Protein AF-A0A9D1XV26-F1 (afdb_monomer_lite)

Structure (mmCIF, N/CA/C/O backbone):
data_AF-A0A9D1XV26-F1
#
_entry.id   AF-A0A9D1XV26-F1
#
loop_
_atom_site.group_PDB
_atom_site.id
_atom_site.type_symbol
_atom_site.label_atom_id
_atom_site.label_alt_id
_atom_site.label_comp_id
_atom_site.label_asym_id
_atom_site.label_entity_id
_atom_site.label_seq_id
_atom_site.pdbx_PDB_ins_code
_atom_site.Cartn_x
_atom_site.Cartn_y
_atom_site.Cartn_z
_atom_site.occupancy
_atom_site.B_iso_or_equiv
_atom_site.auth_seq_id
_atom_site.auth_comp_id
_atom_site.auth_asym_id
_atom_site.auth_atom_id
_atom_site.pdbx_PDB_model_num
ATOM 1 N N . MET A 1 1 ? 15.858 -44.721 -20.186 1.00 50.19 1 MET A N 1
ATOM 2 C CA . MET A 1 1 ? 14.501 -45.196 -20.547 1.00 50.19 1 MET A CA 1
ATOM 3 C C . MET A 1 1 ? 13.990 -44.293 -21.655 1.00 50.19 1 MET A C 1
ATOM 5 O O . MET A 1 1 ? 14.274 -43.108 -21.609 1.00 50.19 1 MET A O 1
ATOM 9 N N . ASN A 1 2 ? 13.262 -44.815 -22.642 1.00 57.22 2 ASN A N 1
ATOM 10 C CA . ASN A 1 2 ? 12.679 -43.958 -23.679 1.00 57.22 2 ASN A CA 1
ATOM 11 C C . ASN A 1 2 ? 11.280 -43.541 -23.233 1.00 57.22 2 ASN A C 1
ATOM 13 O O . ASN A 1 2 ? 10.424 -44.407 -23.055 1.00 57.22 2 ASN A O 1
ATOM 17 N N . LEU A 1 3 ? 11.056 -42.244 -23.052 1.00 59.47 3 LEU A N 1
ATOM 18 C CA . LEU A 1 3 ? 9.732 -41.701 -22.757 1.00 59.47 3 LEU A CA 1
ATOM 19 C C . LEU A 1 3 ? 9.050 -41.344 -24.080 1.00 59.47 3 LEU A C 1
ATOM 21 O O . LEU A 1 3 ? 9.669 -40.745 -24.961 1.00 59.47 3 LEU A O 1
ATOM 25 N N . THR A 1 4 ? 7.793 -41.754 -24.244 1.00 59.81 4 THR A N 1
ATOM 26 C CA . THR A 1 4 ? 7.035 -41.552 -25.485 1.00 59.81 4 THR A CA 1
ATOM 27 C C . THR A 1 4 ? 5.717 -40.857 -25.188 1.00 59.81 4 THR A C 1
ATOM 29 O O . THR A 1 4 ? 4.934 -41.338 -24.377 1.00 59.81 4 THR A O 1
ATOM 32 N N . LEU A 1 5 ? 5.486 -39.744 -25.876 1.00 61.78 5 LEU A N 1
ATOM 33 C CA . LEU A 1 5 ? 4.286 -38.925 -25.831 1.00 61.78 5 LEU A CA 1
ATOM 34 C C . LEU A 1 5 ? 3.545 -39.081 -27.163 1.00 61.78 5 LEU A C 1
ATOM 36 O O . LEU A 1 5 ? 4.124 -38.842 -28.224 1.00 61.78 5 LEU A O 1
ATOM 40 N N . VAL A 1 6 ? 2.280 -39.494 -27.124 1.00 59.09 6 VAL A N 1
ATOM 41 C CA . VAL A 1 6 ? 1.415 -39.551 -28.311 1.00 59.09 6 VAL A CA 1
ATOM 42 C C . VAL A 1 6 ? 0.519 -38.325 -28.294 1.00 59.09 6 VAL A C 1
ATOM 44 O O . VAL A 1 6 ? -0.188 -38.104 -27.327 1.00 59.09 6 VAL A O 1
ATOM 47 N N . LEU A 1 7 ? 0.568 -37.519 -29.342 1.00 59.50 7 LEU A N 1
ATOM 48 C CA . LEU A 1 7 ? -0.192 -36.286 -29.487 1.00 59.50 7 LEU A CA 1
ATOM 49 C C . LEU A 1 7 ? -1.287 -36.520 -30.533 1.00 59.50 7 LEU A C 1
ATOM 51 O O . LEU A 1 7 ? -0.962 -36.946 -31.638 1.00 59.50 7 LEU A O 1
ATOM 55 N N . THR A 1 8 ? -2.552 -36.241 -30.235 1.00 54.72 8 THR A N 1
ATOM 56 C CA . THR A 1 8 ? -3.678 -36.350 -31.186 1.00 54.72 8 THR A CA 1
ATOM 57 C C . THR A 1 8 ? -4.367 -34.997 -31.358 1.00 54.72 8 THR A C 1
ATOM 59 O O . THR A 1 8 ? -4.648 -34.342 -30.356 1.00 54.72 8 THR A O 1
ATOM 62 N N . ALA A 1 9 ? -4.650 -34.578 -32.596 1.00 51.19 9 ALA A N 1
ATOM 63 C CA . ALA A 1 9 ? -5.489 -33.407 -32.877 1.00 51.19 9 ALA A CA 1
ATOM 64 C C . ALA A 1 9 ? -6.984 -33.781 -32.897 1.00 51.19 9 ALA A C 1
ATOM 66 O O . ALA A 1 9 ? -7.331 -34.884 -33.318 1.00 51.19 9 ALA A O 1
ATOM 67 N N . ASP A 1 10 ? -7.868 -32.877 -32.457 1.00 46.78 10 ASP A N 1
ATOM 68 C CA . ASP A 1 10 ? -9.321 -33.077 -32.554 1.00 46.78 10 ASP A CA 1
ATOM 69 C C . ASP A 1 10 ? -9.842 -32.666 -33.951 1.00 46.78 10 ASP A C 1
ATOM 71 O O . ASP A 1 10 ? -9.465 -31.620 -34.500 1.00 46.78 10 ASP A O 1
ATOM 75 N N . ASP A 1 11 ? -10.751 -33.478 -34.508 1.00 40.44 11 ASP A N 1
ATOM 76 C CA . ASP A 1 11 ? -11.254 -33.482 -35.901 1.00 40.44 11 ASP A CA 1
ATOM 77 C C . ASP A 1 11 ? -11.979 -32.169 -36.309 1.00 40.44 11 ASP A C 1
ATOM 79 O O . ASP A 1 11 ? -12.376 -31.992 -37.465 1.00 40.44 11 ASP A O 1
ATOM 83 N N . LYS A 1 12 ? -12.193 -31.230 -35.376 1.00 38.28 12 LYS A N 1
ATOM 84 C CA . LYS A 1 12 ? -12.918 -29.960 -35.593 1.00 38.28 12 LYS A CA 1
ATOM 85 C C . LYS A 1 12 ? -12.029 -28.766 -35.968 1.00 38.28 12 LYS A C 1
ATOM 87 O O . LYS A 1 12 ? -12.565 -27.714 -36.309 1.00 38.28 12 LYS A O 1
ATOM 92 N N . SER A 1 13 ? -10.707 -28.908 -35.900 1.00 42.84 13 SER A N 1
ATOM 93 C CA . SER A 1 13 ? -9.773 -27.773 -35.796 1.00 42.84 13 SER A CA 1
ATOM 94 C C . SER A 1 13 ? -9.204 -27.240 -37.118 1.00 42.84 13 SER A C 1
ATOM 96 O O . SER A 1 13 ? -8.765 -26.096 -37.174 1.00 42.84 13 SER A O 1
ATOM 98 N N . GLY A 1 14 ? -9.180 -28.023 -38.201 1.00 37.25 14 GLY A N 1
ATOM 99 C CA . GLY A 1 14 ? -8.653 -27.577 -39.503 1.00 37.25 14 GLY A CA 1
ATOM 100 C C . GLY A 1 14 ? -7.158 -27.187 -39.536 1.00 37.25 14 GLY A C 1
ATOM 101 O O . GLY A 1 14 ? -6.649 -26.880 -40.617 1.00 37.25 14 GLY A O 1
ATOM 102 N N . ALA A 1 15 ? -6.443 -27.229 -38.406 1.00 43.53 15 ALA A N 1
ATOM 103 C CA . ALA A 1 15 ? -5.006 -27.000 -38.293 1.00 43.53 15 ALA A CA 1
ATOM 104 C C . ALA A 1 15 ? -4.282 -28.346 -38.137 1.00 43.53 15 ALA A C 1
ATOM 106 O O . ALA A 1 15 ? -4.483 -29.070 -37.168 1.00 43.53 15 ALA A O 1
ATOM 107 N N . ALA A 1 16 ? -3.431 -28.697 -39.104 1.00 49.41 16 ALA A N 1
ATOM 108 C CA . ALA A 1 16 ? -2.757 -29.992 -39.109 1.00 49.41 16 ALA A CA 1
ATOM 109 C C . ALA A 1 16 ? -1.624 -30.041 -38.067 1.00 49.41 16 ALA A C 1
ATOM 111 O O . ALA A 1 16 ? -0.592 -29.385 -38.231 1.00 49.41 16 ALA A O 1
ATOM 112 N N . LEU A 1 17 ? -1.772 -30.873 -37.032 1.00 58.12 17 LEU A N 1
ATOM 113 C CA . LEU A 1 17 ? -0.663 -31.285 -36.170 1.00 58.12 17 LEU A CA 1
ATOM 114 C C . LEU A 1 17 ? 0.305 -32.144 -37.004 1.00 58.12 17 LEU A C 1
ATOM 116 O O . LEU A 1 17 ? -0.017 -33.272 -37.380 1.00 58.12 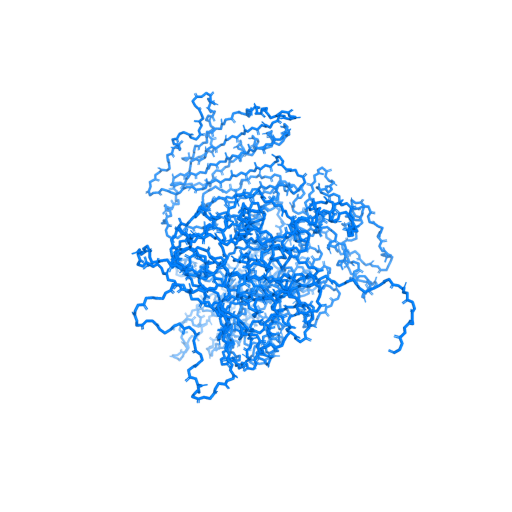17 LEU A O 1
ATOM 120 N N . THR A 1 18 ? 1.483 -31.607 -37.340 1.00 62.56 18 THR A N 1
ATOM 121 C CA . THR A 1 18 ? 2.480 -32.321 -38.157 1.00 62.56 18 THR A CA 1
ATOM 122 C C . THR A 1 18 ? 3.715 -32.717 -37.346 1.00 62.56 18 THR A C 1
ATOM 124 O O . THR A 1 18 ? 4.094 -32.000 -36.413 1.00 62.56 18 THR A O 1
ATOM 127 N N . PRO A 1 19 ? 4.404 -33.816 -37.715 1.00 65.06 19 PRO A N 1
ATOM 128 C CA . PRO A 1 19 ? 5.687 -34.177 -37.116 1.00 65.06 19 PRO A CA 1
ATOM 129 C C . PRO A 1 19 ? 6.730 -33.054 -37.177 1.00 65.06 19 PRO A C 1
ATOM 131 O O . PRO A 1 19 ? 7.533 -32.929 -36.257 1.00 65.06 19 PRO A O 1
ATOM 134 N N . ASP A 1 20 ? 6.690 -32.212 -38.214 1.00 59.72 20 ASP A N 1
ATOM 135 C CA . ASP A 1 20 ? 7.609 -31.083 -38.379 1.00 59.72 20 ASP A CA 1
ATOM 136 C C . ASP A 1 20 ? 7.364 -29.993 -37.326 1.00 59.72 20 ASP A C 1
ATOM 138 O O . ASP A 1 20 ? 8.319 -29.493 -36.728 1.00 59.72 20 ASP A O 1
ATOM 142 N N . THR A 1 21 ? 6.099 -29.667 -37.036 1.00 57.31 21 THR A N 1
ATOM 143 C CA . THR A 1 21 ? 5.725 -28.689 -35.999 1.00 57.31 21 THR A CA 1
ATOM 144 C C . THR A 1 21 ? 6.183 -29.149 -34.613 1.00 57.31 21 THR A C 1
ATOM 146 O O . THR A 1 21 ? 6.820 -28.393 -33.877 1.00 57.31 21 THR A O 1
ATOM 149 N N . VAL A 1 22 ? 5.923 -30.417 -34.278 1.00 64.25 22 VAL A N 1
ATOM 150 C CA . VAL A 1 22 ? 6.320 -31.018 -32.992 1.00 64.25 22 VAL A CA 1
ATOM 151 C C . VAL A 1 22 ? 7.844 -31.110 -32.881 1.00 64.25 22 VAL A C 1
ATOM 153 O O . VAL A 1 22 ? 8.413 -30.775 -31.843 1.00 64.25 22 VAL A O 1
ATOM 156 N N . SER A 1 23 ? 8.529 -31.484 -33.965 1.00 68.75 23 SER A N 1
ATOM 157 C CA . SER A 1 23 ? 9.992 -31.556 -33.992 1.00 68.75 23 SER A CA 1
ATOM 158 C C . SER A 1 23 ? 10.639 -30.181 -33.858 1.00 68.75 23 SER A C 1
ATOM 160 O O . SER A 1 23 ? 11.651 -30.045 -33.170 1.00 68.75 23 SER A O 1
ATOM 162 N N . HIS A 1 24 ? 10.066 -29.144 -34.470 1.00 61.34 24 HIS A N 1
ATOM 163 C CA . HIS A 1 24 ? 10.547 -27.773 -34.324 1.00 61.34 24 HIS A CA 1
ATOM 164 C C . HIS A 1 24 ? 10.438 -27.287 -32.871 1.00 61.34 24 HIS A C 1
ATOM 166 O O . HIS A 1 24 ? 11.417 -26.774 -32.326 1.00 61.34 24 HIS A O 1
ATOM 172 N N . CYS A 1 25 ? 9.288 -27.520 -32.232 1.00 58.38 25 CYS A N 1
ATOM 173 C CA . CYS A 1 25 ? 9.054 -27.215 -30.820 1.00 58.38 25 CYS A CA 1
ATOM 174 C C . CYS A 1 25 ? 10.061 -27.934 -29.906 1.00 58.38 25 CYS A C 1
ATOM 176 O O . CYS A 1 25 ? 10.781 -27.287 -29.144 1.00 58.38 25 CYS A O 1
ATOM 178 N N . ALA A 1 26 ? 10.193 -29.256 -30.049 1.00 64.38 26 ALA A N 1
ATOM 179 C CA . ALA A 1 26 ? 11.116 -30.055 -29.248 1.00 64.38 26 ALA A CA 1
ATOM 180 C C . ALA A 1 26 ? 12.585 -29.633 -29.438 1.00 64.38 26 ALA A C 1
ATOM 182 O O . ALA A 1 26 ? 13.332 -29.559 -28.467 1.00 64.38 26 ALA A O 1
ATOM 183 N N . ASN A 1 27 ? 12.999 -29.273 -30.661 1.00 65.12 27 ASN A N 1
ATOM 184 C CA . ASN A 1 27 ? 14.347 -28.748 -30.932 1.00 65.12 27 ASN A CA 1
ATOM 185 C C . ASN A 1 27 ? 14.623 -27.420 -30.230 1.00 65.12 27 ASN A C 1
ATOM 187 O O . ASN A 1 27 ? 15.760 -27.174 -29.823 1.00 65.12 27 ASN A O 1
ATOM 191 N N . ARG A 1 28 ? 13.617 -26.549 -30.136 1.00 59.09 28 ARG A N 1
ATOM 192 C CA . ARG A 1 28 ? 13.749 -25.255 -29.469 1.00 59.09 28 ARG A CA 1
ATOM 193 C C . ARG A 1 28 ? 13.886 -25.446 -27.959 1.00 59.09 28 ARG A C 1
ATOM 195 O O . ARG A 1 28 ? 14.916 -25.081 -27.400 1.00 59.09 28 ARG A O 1
ATOM 202 N N . LEU A 1 29 ? 12.922 -26.142 -27.356 1.00 57.06 29 LEU A N 1
ATOM 203 C CA . LEU A 1 29 ? 12.874 -26.394 -25.915 1.00 57.06 29 LEU A CA 1
ATOM 204 C C . LEU A 1 29 ? 14.060 -27.233 -25.430 1.00 57.06 29 LEU A C 1
ATOM 206 O O . LEU A 1 29 ? 14.596 -26.983 -24.359 1.00 57.06 29 LEU A O 1
ATOM 210 N N . SER A 1 30 ? 14.541 -28.186 -26.234 1.00 64.69 30 SER A N 1
ATOM 211 C CA . SER A 1 30 ? 15.749 -28.956 -25.909 1.00 64.69 30 SER A CA 1
ATOM 212 C C . SER A 1 30 ? 16.985 -28.066 -25.778 1.00 64.69 30 SER A C 1
ATOM 214 O O . SER A 1 30 ? 17.842 -28.353 -24.949 1.00 64.69 30 SER A O 1
ATOM 216 N N . LYS A 1 31 ? 17.101 -26.996 -26.574 1.00 62.56 31 LYS A N 1
ATOM 217 C CA . LYS A 1 31 ? 18.211 -26.038 -26.455 1.00 62.56 31 LYS A CA 1
ATOM 218 C C . LYS A 1 31 ? 18.028 -25.111 -25.261 1.00 62.56 31 LYS A C 1
ATOM 220 O O . LYS A 1 31 ? 18.999 -24.865 -24.557 1.00 62.56 31 LYS A O 1
ATOM 225 N N . GLU A 1 32 ? 16.808 -24.621 -25.052 1.00 51.03 32 GLU A N 1
ATOM 226 C CA . GLU A 1 32 ? 16.451 -23.725 -23.942 1.00 51.03 32 GLU A CA 1
ATOM 227 C C . GLU A 1 32 ? 16.674 -24.407 -22.584 1.00 51.03 32 GLU A C 1
ATOM 229 O O . GLU A 1 32 ? 17.301 -23.834 -21.700 1.00 51.03 32 GLU A O 1
ATOM 234 N N . LEU A 1 33 ? 16.273 -25.674 -22.457 1.00 53.31 33 LEU A N 1
ATOM 235 C CA . LEU A 1 33 ? 16.448 -26.484 -21.248 1.00 53.31 33 LEU A CA 1
ATOM 236 C C . LEU A 1 33 ? 17.847 -27.114 -21.121 1.00 53.31 33 LEU A C 1
ATOM 238 O O . LEU A 1 33 ? 18.105 -27.833 -20.160 1.00 53.31 33 LEU A O 1
ATOM 242 N N . GLY A 1 34 ? 18.745 -26.908 -22.093 1.00 55.84 34 GLY A N 1
ATOM 243 C CA . GLY A 1 34 ? 20.080 -27.519 -22.090 1.00 55.84 34 GLY A CA 1
ATOM 244 C C . GLY A 1 34 ? 20.076 -29.052 -22.187 1.00 55.84 34 GLY A C 1
ATOM 245 O O . GLY A 1 34 ? 21.046 -29.701 -21.792 1.00 55.84 34 GLY A O 1
ATOM 246 N N . TYR A 1 35 ? 19.003 -29.649 -22.710 1.00 65.06 35 TYR A N 1
ATOM 247 C CA . TYR A 1 35 ? 18.876 -31.095 -22.853 1.00 65.06 35 TYR A CA 1
ATOM 248 C C . TYR A 1 35 ? 19.819 -31.621 -23.944 1.00 65.06 35 TYR A C 1
ATOM 250 O O . TYR A 1 35 ? 19.692 -31.274 -25.118 1.00 65.06 35 TYR A O 1
ATOM 258 N N . GLY A 1 36 ? 20.771 -32.471 -23.547 1.00 60.00 36 GLY A N 1
ATOM 259 C CA . GLY A 1 36 ? 21.785 -33.052 -24.437 1.00 60.00 36 GLY A CA 1
ATOM 260 C C . GLY A 1 36 ? 21.396 -34.378 -25.102 1.00 60.00 36 GLY A C 1
ATOM 261 O O . GLY A 1 36 ? 22.196 -34.924 -25.862 1.00 60.00 36 GLY A O 1
ATOM 262 N N . GLY A 1 37 ? 20.211 -34.920 -24.800 1.00 69.25 37 GLY A N 1
ATOM 263 C CA . GLY A 1 37 ? 19.716 -36.169 -25.381 1.00 69.25 37 GLY A CA 1
ATOM 264 C C . GLY A 1 37 ? 19.090 -35.982 -26.767 1.00 69.25 37 GLY A C 1
ATOM 265 O O . GLY A 1 37 ? 18.937 -34.870 -27.269 1.00 69.25 37 GLY A O 1
ATOM 266 N N . ALA A 1 38 ? 18.716 -37.090 -27.404 1.00 70.81 38 ALA A N 1
ATOM 267 C CA . ALA A 1 38 ? 18.079 -37.075 -28.721 1.00 70.81 38 ALA A CA 1
ATOM 268 C C . ALA A 1 38 ? 16.561 -37.246 -28.594 1.00 70.81 38 ALA A C 1
ATOM 270 O O . ALA A 1 38 ? 16.071 -37.829 -27.635 1.00 70.81 38 ALA A O 1
ATOM 271 N N . PHE A 1 39 ? 15.793 -36.798 -29.582 1.00 74.88 39 PHE A N 1
ATOM 272 C CA . PHE A 1 39 ? 14.365 -37.097 -29.664 1.00 74.88 39 PHE A CA 1
ATOM 273 C C . PHE A 1 39 ? 13.951 -37.360 -31.109 1.00 74.88 39 PHE A C 1
ATOM 275 O O . PHE A 1 39 ? 14.636 -36.983 -32.062 1.00 74.88 39 PHE A O 1
ATOM 282 N N . MET A 1 40 ? 12.828 -38.046 -31.269 1.00 74.94 40 MET A N 1
ATOM 283 C CA . MET A 1 40 ? 12.284 -38.464 -32.552 1.00 74.94 40 MET A CA 1
ATOM 284 C C . MET A 1 40 ? 10.807 -38.097 -32.617 1.00 74.94 40 MET A C 1
ATOM 286 O O . MET A 1 40 ? 10.068 -38.371 -31.681 1.00 74.94 40 MET A O 1
ATOM 290 N N . CYS A 1 41 ? 10.387 -37.486 -33.723 1.00 74.44 41 CYS A N 1
ATOM 291 C CA . CYS A 1 41 ? 8.984 -37.188 -34.005 1.00 74.44 41 CYS A CA 1
ATOM 292 C C . CYS A 1 41 ? 8.536 -38.023 -35.204 1.00 74.44 41 CYS A C 1
ATOM 294 O O . CYS A 1 41 ? 9.165 -37.965 -36.262 1.00 74.44 41 CYS A O 1
ATOM 296 N N . LEU A 1 42 ? 7.471 -38.801 -35.046 1.00 74.75 42 LEU A N 1
ATOM 297 C CA . LEU A 1 42 ? 6.920 -39.667 -36.086 1.00 74.75 42 LEU A CA 1
ATOM 298 C C . LEU A 1 42 ? 5.417 -39.418 -36.227 1.00 74.75 42 LEU A C 1
ATOM 300 O O . LEU A 1 42 ? 4.762 -39.143 -35.230 1.00 74.75 42 LEU A O 1
ATOM 304 N N . PRO A 1 43 ? 4.830 -39.538 -37.425 1.00 69.56 43 PRO A N 1
ATOM 305 C CA . PRO A 1 43 ? 3.377 -39.601 -37.544 1.00 69.56 43 PRO A CA 1
ATOM 306 C C . PRO A 1 43 ? 2.857 -40.850 -36.815 1.00 69.56 43 PRO A C 1
ATOM 308 O O . PRO A 1 43 ? 3.427 -41.936 -36.952 1.00 69.56 43 PRO A O 1
ATOM 311 N N . GLY A 1 44 ? 1.809 -40.686 -36.013 1.00 60.78 44 GLY A N 1
ATOM 312 C CA . GLY A 1 44 ? 1.176 -41.773 -35.278 1.00 60.78 44 GLY A CA 1
ATOM 313 C C . GLY A 1 44 ? 0.252 -42.624 -36.152 1.00 60.78 44 GLY A C 1
ATOM 314 O O . GLY A 1 44 ? 0.013 -42.336 -37.325 1.00 60.78 44 GLY A O 1
ATOM 315 N N . LEU A 1 45 ? -0.224 -43.736 -35.584 1.00 54.09 45 LEU A N 1
ATOM 316 C CA . LEU A 1 45 ? -1.074 -44.707 -36.286 1.00 54.09 45 LEU A CA 1
ATOM 317 C C . LEU A 1 45 ? -2.532 -44.236 -36.421 1.00 54.09 45 LEU A C 1
ATOM 319 O O . LEU A 1 45 ? -3.242 -44.710 -37.309 1.00 54.09 45 LEU A O 1
ATOM 323 N N . GLU A 1 46 ? -2.969 -43.316 -35.560 1.00 55.97 46 GLU A N 1
ATOM 324 C CA . GLU A 1 46 ? -4.290 -42.689 -35.615 1.00 55.97 46 GLU A CA 1
ATOM 325 C C . GLU A 1 46 ? -4.270 -41.451 -36.521 1.00 55.97 46 GLU A C 1
ATOM 327 O O . GLU A 1 46 ? -3.227 -40.825 -36.740 1.00 55.97 46 GLU A O 1
ATOM 332 N N . LYS A 1 47 ? -5.428 -41.106 -37.089 1.00 53.75 47 LYS A N 1
ATOM 333 C CA . LYS A 1 47 ? -5.563 -39.963 -37.997 1.00 53.75 47 LYS A CA 1
ATOM 334 C C . LYS A 1 47 ? -5.221 -38.677 -37.225 1.00 53.75 47 LYS A C 1
ATOM 336 O O . LYS A 1 47 ? -5.734 -38.485 -36.136 1.00 53.75 47 LYS A O 1
ATOM 341 N N . GLU A 1 48 ? -4.334 -37.848 -37.779 1.00 58.69 48 GLU A N 1
ATOM 342 C CA . GLU A 1 48 ? -3.883 -36.582 -37.161 1.00 58.69 48 GLU A CA 1
ATOM 343 C C . GLU A 1 48 ? -3.172 -36.738 -35.801 1.00 58.69 48 GLU A C 1
ATOM 345 O O . GLU A 1 48 ? -3.250 -35.870 -34.932 1.00 58.69 48 GLU A O 1
ATOM 350 N N . SER A 1 49 ? -2.428 -37.839 -35.633 1.00 56.72 49 SER A N 1
ATOM 351 C CA . SER A 1 49 ? -1.579 -38.072 -34.461 1.00 56.72 49 SER A CA 1
ATOM 352 C C . SER A 1 49 ? -0.078 -37.949 -34.764 1.00 56.72 49 SER A C 1
ATOM 354 O O . SER A 1 49 ? 0.383 -38.275 -35.862 1.00 56.72 49 SER A O 1
ATOM 356 N N . VAL A 1 50 ? 0.709 -37.493 -33.788 1.00 65.12 50 VAL A N 1
ATOM 357 C CA . VAL A 1 50 ? 2.177 -37.394 -33.827 1.00 65.12 50 VAL A CA 1
ATOM 358 C C . VAL A 1 50 ? 2.758 -38.015 -32.560 1.00 65.12 50 VAL A C 1
ATOM 360 O O . VAL A 1 50 ? 2.348 -37.701 -31.454 1.00 65.12 50 VAL A O 1
ATOM 363 N N . ILE A 1 51 ? 3.744 -38.889 -32.709 1.00 64.88 51 ILE A N 1
ATOM 364 C CA . ILE A 1 51 ? 4.462 -39.540 -31.617 1.00 64.88 51 ILE A CA 1
ATOM 365 C C . ILE A 1 51 ? 5.798 -38.822 -31.417 1.00 64.88 51 ILE A C 1
ATOM 367 O O . ILE A 1 51 ? 6.623 -38.797 -32.331 1.00 64.88 51 ILE A O 1
ATOM 371 N N . LEU A 1 52 ? 6.026 -38.275 -30.225 1.00 71.38 52 LEU A N 1
ATOM 372 C CA . LEU A 1 52 ? 7.315 -37.756 -29.771 1.00 71.38 52 LEU A CA 1
ATOM 373 C C . LEU A 1 52 ? 7.960 -38.769 -28.822 1.00 71.38 52 LEU A C 1
ATOM 375 O O . LEU A 1 52 ? 7.432 -39.049 -27.752 1.00 71.38 52 LEU A O 1
ATOM 379 N N . THR A 1 53 ? 9.134 -39.279 -29.174 1.00 71.19 53 THR A N 1
ATOM 380 C CA . THR A 1 53 ? 9.945 -40.126 -28.292 1.00 71.19 53 THR A CA 1
ATOM 381 C C . THR A 1 53 ? 11.214 -39.385 -27.905 1.00 71.19 53 THR A C 1
ATOM 383 O O . THR A 1 53 ? 12.020 -39.059 -28.776 1.00 71.19 53 THR A O 1
ATOM 386 N N . VAL A 1 54 ? 11.421 -39.154 -26.609 1.00 69.50 54 VAL A N 1
ATOM 387 C CA . VAL A 1 54 ? 12.663 -38.583 -26.073 1.00 69.50 54 VAL A CA 1
ATOM 388 C C . VAL A 1 54 ? 13.567 -39.718 -25.591 1.00 69.50 54 VAL A C 1
ATOM 390 O O . VAL A 1 54 ? 13.159 -40.598 -24.829 1.00 69.50 54 VAL A O 1
ATOM 393 N N . LEU A 1 55 ? 14.795 -39.724 -26.101 1.00 66.94 55 LEU A N 1
ATOM 394 C CA . LEU A 1 55 ? 15.819 -40.733 -25.867 1.00 66.94 55 LEU A CA 1
ATOM 395 C C . LEU A 1 55 ? 16.781 -40.219 -24.794 1.00 66.94 55 LEU A C 1
ATOM 397 O O . LEU A 1 55 ? 17.625 -39.366 -25.070 1.00 66.94 55 LEU A O 1
ATOM 401 N N . SER A 1 56 ? 16.687 -40.772 -23.584 1.00 57.81 56 SER A N 1
ATOM 402 C CA . SER A 1 56 ? 17.714 -40.567 -22.561 1.00 57.81 56 SER A CA 1
ATOM 403 C C . SER A 1 56 ? 18.982 -41.338 -22.952 1.00 57.81 56 SER A C 1
ATOM 405 O O . SER A 1 56 ? 18.913 -42.559 -23.126 1.00 57.81 56 SER A O 1
ATOM 407 N N . ASP A 1 57 ? 20.132 -40.675 -23.035 1.00 56.66 57 ASP A N 1
ATOM 408 C CA . ASP A 1 57 ? 21.426 -41.368 -23.029 1.00 56.66 57 ASP A CA 1
ATOM 409 C C . ASP A 1 57 ? 21.810 -41.726 -21.578 1.00 56.66 57 ASP A C 1
ATOM 411 O O . ASP A 1 57 ? 21.291 -41.113 -20.642 1.00 56.66 57 ASP A O 1
ATOM 415 N N . GLU A 1 58 ? 22.727 -42.675 -21.348 1.00 53.28 58 GLU A N 1
ATOM 416 C CA . GLU A 1 58 ? 23.152 -43.080 -19.983 1.00 53.28 58 GLU A CA 1
ATOM 417 C C . GLU A 1 58 ? 23.751 -41.917 -19.155 1.00 53.28 58 GLU A C 1
ATOM 419 O O . GLU A 1 58 ? 23.921 -42.035 -17.943 1.00 53.28 58 GLU A O 1
ATOM 424 N N . SER A 1 59 ? 24.057 -40.789 -19.806 1.00 50.22 59 SER A N 1
ATOM 425 C CA . SER A 1 59 ? 24.595 -39.559 -19.213 1.00 50.22 59 SER A CA 1
ATOM 426 C C . SER A 1 59 ? 23.557 -38.464 -18.918 1.00 50.22 59 SER A C 1
ATOM 428 O O . SER A 1 59 ? 23.874 -37.532 -18.182 1.00 50.22 59 SER A O 1
ATOM 430 N N . SER A 1 60 ? 22.336 -38.556 -19.459 1.00 52.38 60 SER A N 1
ATOM 431 C CA . SER A 1 60 ? 21.252 -37.585 -19.236 1.00 52.38 60 SER A CA 1
ATOM 432 C C . SER A 1 60 ? 20.279 -38.107 -18.179 1.00 52.38 60 SER A C 1
ATOM 434 O O . SER A 1 60 ? 19.827 -39.249 -18.279 1.00 52.38 60 SER A O 1
ATOM 436 N N . ASN A 1 61 ? 19.951 -37.295 -17.173 1.00 56.34 61 ASN A N 1
ATOM 437 C CA . ASN A 1 61 ? 19.039 -37.693 -16.105 1.00 56.34 61 ASN A CA 1
ATOM 438 C C . ASN A 1 61 ? 17.630 -37.941 -16.686 1.00 56.34 61 ASN A C 1
ATOM 440 O O . ASN A 1 61 ? 17.157 -37.164 -17.514 1.00 56.34 61 ASN A O 1
ATOM 444 N N . ASN A 1 62 ? 16.940 -39.010 -16.264 1.00 58.28 62 ASN A N 1
ATOM 445 C CA . ASN A 1 62 ? 15.569 -39.299 -16.726 1.00 58.28 62 ASN A CA 1
ATOM 446 C C . ASN A 1 62 ? 14.614 -38.123 -16.435 1.00 58.28 62 ASN A C 1
ATOM 448 O O . ASN A 1 62 ? 13.705 -37.877 -17.223 1.00 58.28 62 ASN A O 1
ATOM 452 N N . ALA A 1 63 ? 14.876 -37.369 -15.362 1.00 57.16 63 ALA A N 1
ATOM 453 C CA . ALA A 1 63 ? 14.137 -36.160 -15.009 1.00 57.16 63 ALA A CA 1
ATOM 454 C C . ALA A 1 63 ? 14.199 -35.073 -16.100 1.00 57.16 63 ALA A C 1
ATOM 456 O O . ALA A 1 63 ? 13.206 -34.393 -16.339 1.00 57.16 63 ALA A O 1
ATOM 457 N N . ASP A 1 64 ? 15.319 -34.938 -16.819 1.00 58.00 64 ASP A N 1
ATOM 458 C CA . ASP A 1 64 ? 15.473 -33.912 -17.860 1.00 58.00 64 ASP A CA 1
ATOM 459 C C . ASP A 1 64 ? 14.687 -34.278 -19.129 1.00 58.00 64 ASP A C 1
ATOM 461 O O . ASP A 1 64 ? 14.090 -33.417 -19.778 1.00 58.00 64 ASP A O 1
ATOM 465 N N . ALA A 1 65 ? 14.648 -35.572 -19.467 1.00 60.34 65 ALA A N 1
ATOM 466 C CA . ALA A 1 65 ? 13.854 -36.089 -20.581 1.00 60.34 65 ALA A CA 1
ATOM 467 C C . ALA A 1 65 ? 12.349 -35.939 -20.312 1.00 60.34 65 ALA A C 1
ATOM 469 O O . ALA A 1 65 ? 11.583 -35.559 -21.198 1.00 60.34 65 ALA A O 1
ATOM 470 N N . GLU A 1 66 ? 11.936 -36.202 -19.074 1.00 59.41 66 GLU A N 1
ATOM 471 C CA . GLU A 1 66 ? 10.568 -36.006 -18.608 1.00 59.41 66 GLU A CA 1
ATOM 472 C C . GLU A 1 66 ? 10.184 -34.522 -18.601 1.00 59.41 66 GLU A C 1
ATOM 474 O O . GLU A 1 66 ? 9.141 -34.149 -19.138 1.00 59.41 66 GLU A O 1
ATOM 479 N N . ARG A 1 67 ? 11.071 -33.651 -18.105 1.00 58.47 67 ARG A N 1
ATOM 480 C CA . ARG A 1 67 ? 10.895 -32.195 -18.128 1.00 58.47 67 ARG A CA 1
ATOM 481 C C . ARG A 1 67 ? 10.726 -31.666 -19.550 1.00 58.47 67 ARG A C 1
ATOM 483 O O . ARG A 1 67 ? 9.816 -30.871 -19.779 1.00 58.47 67 ARG A O 1
ATOM 490 N N . LEU A 1 68 ? 11.530 -32.134 -20.510 1.00 62.69 68 LEU A N 1
ATOM 491 C CA . LEU A 1 68 ? 11.392 -31.763 -21.923 1.00 62.69 68 LEU A CA 1
ATOM 492 C C . LEU A 1 68 ? 10.036 -32.198 -22.494 1.00 62.69 68 LEU A C 1
ATOM 494 O O . LEU A 1 68 ? 9.369 -31.397 -23.141 1.00 62.69 68 LEU A O 1
ATOM 498 N N . ILE A 1 69 ? 9.602 -33.436 -22.238 1.00 62.91 69 ILE A N 1
ATOM 499 C CA . ILE A 1 69 ? 8.294 -33.938 -22.695 1.00 62.91 69 ILE A CA 1
ATOM 500 C C . ILE A 1 69 ? 7.151 -33.104 -22.127 1.00 62.91 69 ILE A C 1
ATOM 502 O O . ILE A 1 69 ? 6.243 -32.741 -22.871 1.00 62.91 69 ILE A O 1
ATOM 506 N N . ARG A 1 70 ? 7.220 -32.757 -20.839 1.00 58.72 70 ARG A N 1
ATOM 507 C CA . ARG A 1 70 ? 6.237 -31.895 -20.175 1.00 58.72 70 ARG A CA 1
ATOM 508 C C . ARG A 1 70 ? 6.189 -30.510 -20.805 1.00 58.72 70 ARG A C 1
ATOM 510 O O . ARG A 1 70 ? 5.112 -30.048 -21.150 1.00 58.72 70 ARG A O 1
ATOM 517 N N . HIS A 1 71 ? 7.342 -29.888 -21.043 1.00 56.56 71 HIS A N 1
ATOM 518 C CA . HIS A 1 71 ? 7.399 -28.567 -21.674 1.00 56.56 71 HIS A CA 1
ATOM 519 C C . HIS A 1 71 ? 6.905 -28.599 -23.121 1.00 56.56 71 HIS A C 1
ATOM 521 O O . HIS A 1 71 ? 6.213 -27.677 -23.537 1.00 56.56 71 HIS A O 1
ATOM 527 N N . VAL A 1 72 ? 7.204 -29.656 -23.886 1.00 63.53 72 VAL A N 1
ATOM 528 C CA . VAL A 1 72 ? 6.688 -29.810 -25.256 1.00 63.53 72 VAL A CA 1
ATOM 529 C C . VAL A 1 72 ? 5.173 -30.012 -25.245 1.00 63.53 72 VAL A C 1
ATOM 531 O O . VAL A 1 72 ? 4.478 -29.373 -26.032 1.00 63.53 72 VAL A O 1
ATOM 534 N N . ALA A 1 73 ? 4.649 -30.842 -24.338 1.00 57.50 73 ALA A N 1
ATOM 535 C CA . ALA A 1 73 ? 3.212 -31.021 -24.156 1.00 57.50 73 ALA A CA 1
ATOM 536 C C . ALA A 1 73 ? 2.534 -29.696 -23.779 1.00 57.50 73 ALA A C 1
ATOM 538 O O . ALA A 1 73 ?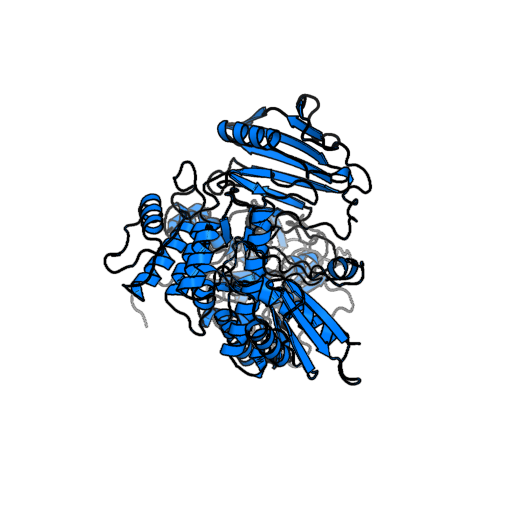 1.590 -29.291 -24.449 1.00 57.50 73 ALA A O 1
ATOM 539 N N . CYS A 1 74 ? 3.050 -28.977 -22.778 1.00 52.97 74 CYS A N 1
ATOM 540 C CA . CYS A 1 74 ? 2.530 -27.670 -22.378 1.00 52.97 74 CYS A CA 1
ATOM 541 C C . CYS A 1 74 ? 2.608 -26.657 -23.519 1.00 52.97 74 CYS A C 1
ATOM 543 O O . CYS A 1 74 ? 1.628 -25.985 -23.783 1.00 52.97 74 CYS A O 1
ATOM 545 N N . TRP A 1 75 ? 3.725 -26.564 -24.243 1.00 53.28 75 TRP A N 1
ATOM 546 C CA . TRP A 1 75 ? 3.899 -25.602 -25.335 1.00 53.28 75 TRP A CA 1
ATOM 547 C C . TRP A 1 75 ? 2.932 -25.853 -26.493 1.00 53.28 75 TRP A C 1
ATOM 549 O O . TRP A 1 75 ? 2.380 -24.903 -27.045 1.00 53.28 75 TRP A O 1
ATOM 559 N N . LEU A 1 76 ? 2.725 -27.119 -26.865 1.00 54.03 76 LEU A N 1
ATOM 560 C CA . LEU A 1 76 ? 1.798 -27.492 -27.934 1.00 54.03 76 LEU A CA 1
ATOM 561 C C . LEU A 1 76 ? 0.331 -27.332 -27.504 1.00 54.03 76 LEU A C 1
ATOM 563 O O . LEU A 1 76 ? -0.502 -26.998 -28.342 1.00 54.03 76 LEU A O 1
ATOM 567 N N . SER A 1 77 ? 0.032 -27.517 -26.216 1.00 49.06 77 SER A N 1
ATOM 568 C CA . SER A 1 77 ? -1.276 -27.218 -25.613 1.00 49.06 77 SER A CA 1
ATOM 569 C C . SER A 1 77 ? -1.517 -25.711 -25.439 1.00 49.06 77 SER A C 1
ATOM 571 O O . SER A 1 77 ? -2.649 -25.251 -25.527 1.00 49.06 77 SER A O 1
ATOM 573 N N . ALA A 1 78 ? -0.449 -24.937 -25.237 1.00 43.47 78 ALA A N 1
ATOM 574 C CA . ALA A 1 78 ? -0.432 -23.492 -25.019 1.00 43.47 78 ALA A CA 1
ATOM 575 C C . ALA A 1 78 ? -0.252 -22.702 -26.323 1.00 43.47 78 ALA A C 1
ATOM 577 O O . ALA A 1 78 ? 0.401 -21.654 -26.338 1.00 43.47 78 ALA A O 1
ATOM 578 N N . ASP A 1 79 ? -0.723 -23.208 -27.462 1.00 47.19 79 ASP A N 1
ATOM 579 C CA . ASP A 1 79 ? -0.812 -22.362 -28.646 1.00 47.19 79 ASP A CA 1
ATOM 580 C C . ASP A 1 79 ? -1.975 -21.387 -28.443 1.00 47.19 79 ASP A C 1
ATOM 582 O O . ASP A 1 79 ? -3.146 -21.744 -28.535 1.00 47.19 79 ASP A O 1
ATOM 586 N N . VAL A 1 80 ? -1.627 -20.143 -28.126 1.00 41.50 80 VAL A N 1
ATOM 587 C CA . VAL A 1 80 ? -2.564 -19.046 -27.867 1.00 41.50 80 VAL A CA 1
ATOM 588 C C . VAL A 1 80 ? -3.380 -18.702 -29.126 1.00 41.50 80 VAL A C 1
ATOM 590 O O . VAL A 1 80 ? -4.389 -18.024 -29.041 1.00 41.50 80 VAL A O 1
ATOM 593 N N . THR A 1 81 ? -3.002 -19.212 -30.306 1.00 39.06 81 THR A N 1
ATOM 594 C CA . THR A 1 81 ? -3.823 -19.143 -31.532 1.00 39.06 81 THR A CA 1
ATOM 595 C C . THR A 1 81 ? -4.770 -20.338 -31.707 1.00 39.06 81 THR A C 1
ATOM 597 O O . THR A 1 81 ? -5.561 -20.385 -32.646 1.00 39.06 81 THR A O 1
ATOM 600 N N . ASN A 1 82 ? -4.721 -21.293 -30.779 1.00 41.06 82 ASN A N 1
ATOM 601 C CA . ASN A 1 82 ? -5.471 -22.548 -30.761 1.00 41.06 82 ASN A CA 1
ATOM 602 C C . ASN A 1 82 ? -6.355 -22.668 -29.502 1.00 41.06 82 ASN A C 1
ATOM 604 O O . ASN A 1 82 ? -6.697 -23.760 -29.040 1.00 41.06 82 ASN A O 1
ATOM 608 N N . LEU A 1 83 ? -6.750 -21.515 -28.956 1.00 38.09 83 LEU A N 1
ATOM 609 C CA . LEU A 1 83 ? -7.602 -21.350 -27.776 1.00 38.09 83 LEU A CA 1
ATOM 610 C C . LEU A 1 83 ? -9.046 -21.857 -27.960 1.00 38.09 83 LEU A C 1
ATOM 612 O O . LEU A 1 83 ? -9.805 -21.904 -26.997 1.00 38.09 83 LEU A O 1
ATOM 616 N N . ALA A 1 84 ? -9.389 -22.364 -29.148 1.00 33.62 84 ALA A N 1
ATOM 617 C CA . ALA A 1 84 ? -10.635 -23.081 -29.425 1.00 33.62 84 ALA A CA 1
ATOM 618 C C . ALA A 1 84 ? -10.685 -24.529 -28.875 1.00 33.62 84 ALA A C 1
ATOM 620 O O . ALA A 1 84 ? -11.663 -25.235 -29.116 1.00 33.62 84 ALA A O 1
ATOM 621 N N . GLY A 1 85 ? -9.674 -24.985 -28.126 1.00 36.41 85 GLY A N 1
ATOM 622 C CA . GLY A 1 85 ? -9.793 -26.195 -27.304 1.00 36.41 85 GLY A CA 1
ATOM 623 C C . GLY A 1 85 ? -9.294 -27.485 -27.925 1.00 36.41 85 GLY A C 1
ATOM 624 O O . GLY A 1 85 ? -10.003 -28.485 -27.945 1.00 36.41 85 GLY A O 1
ATOM 625 N N . ASN A 1 86 ? -8.026 -27.507 -28.327 1.00 37.69 86 ASN A N 1
ATOM 626 C CA . ASN A 1 86 ? -7.349 -28.767 -28.598 1.00 37.69 86 ASN A CA 1
ATOM 627 C C . ASN A 1 86 ? -6.693 -29.284 -27.314 1.00 37.69 86 ASN A C 1
ATOM 629 O O . ASN A 1 86 ? -5.590 -28.870 -26.965 1.00 37.69 86 ASN A O 1
ATOM 633 N N . HIS A 1 87 ? -7.342 -30.219 -26.619 1.00 35.97 87 HIS A N 1
ATOM 634 C CA . HIS A 1 87 ? -6.581 -31.128 -25.768 1.00 35.97 87 HIS A CA 1
ATOM 635 C C . HIS A 1 87 ? -5.700 -31.960 -26.685 1.00 35.97 87 HIS A C 1
ATOM 637 O O . HIS A 1 87 ? -6.201 -32.764 -27.472 1.00 35.97 87 HIS A O 1
ATOM 643 N N . ILE A 1 88 ? -4.388 -31.816 -26.563 1.00 35.84 88 ILE A N 1
ATOM 644 C CA . ILE A 1 88 ? -3.523 -32.872 -27.046 1.00 35.84 88 ILE A CA 1
ATOM 645 C C . ILE A 1 88 ? -3.559 -33.981 -25.995 1.00 35.84 88 ILE A C 1
ATOM 647 O O . ILE A 1 88 ? -2.839 -33.939 -25.000 1.00 35.84 88 ILE A O 1
ATOM 651 N N . LEU A 1 89 ? -4.457 -34.947 -26.184 1.00 34.75 89 LEU A N 1
ATOM 652 C CA . LEU A 1 89 ? -4.573 -36.097 -25.294 1.00 34.75 89 LEU A CA 1
ATOM 653 C C . LEU A 1 89 ? -3.337 -36.987 -25.447 1.00 34.75 89 LEU A C 1
ATOM 655 O O . LEU A 1 89 ? -3.142 -37.646 -26.468 1.00 34.75 89 LEU A O 1
ATOM 659 N N . ALA A 1 90 ? -2.509 -37.014 -24.405 1.00 33.94 90 ALA A N 1
ATOM 660 C CA . ALA A 1 90 ? -1.417 -37.960 -24.269 1.00 33.94 90 ALA A CA 1
ATOM 661 C C . ALA A 1 90 ? -1.952 -39.343 -23.879 1.00 33.94 90 ALA A C 1
ATOM 663 O O . ALA A 1 90 ? -2.027 -39.670 -22.700 1.00 33.94 90 ALA A O 1
ATOM 664 N N . ASN A 1 91 ? -2.310 -40.173 -24.858 1.00 32.69 91 ASN A N 1
ATOM 665 C CA . ASN A 1 91 ? -2.589 -41.587 -24.599 1.00 32.69 91 ASN A CA 1
ATOM 666 C C . ASN A 1 91 ? -1.284 -42.395 -24.645 1.00 32.69 91 ASN A C 1
ATOM 668 O O . ASN A 1 91 ? -0.706 -42.604 -25.715 1.00 32.69 91 ASN A O 1
ATOM 672 N N . SER A 1 92 ? -0.822 -42.894 -23.496 1.00 32.22 92 SER A N 1
ATOM 673 C CA . SER A 1 92 ? 0.107 -44.026 -23.477 1.00 32.22 92 SER A CA 1
ATOM 674 C C . SER A 1 92 ? -0.674 -45.306 -23.809 1.00 32.22 92 SER A C 1
ATOM 676 O O . SER A 1 92 ? -1.832 -45.477 -23.438 1.00 32.22 92 SER A O 1
ATOM 678 N N . THR A 1 93 ? -0.064 -46.210 -24.575 1.00 31.92 93 THR A N 1
ATOM 679 C CA . THR A 1 93 ? -0.704 -47.464 -25.024 1.00 31.92 93 THR A CA 1
ATOM 680 C C . THR A 1 93 ? -0.646 -48.591 -23.989 1.00 31.92 93 THR A C 1
ATOM 682 O O . THR A 1 93 ? -1.131 -49.689 -24.256 1.00 31.92 93 THR A O 1
ATOM 685 N N . ASP A 1 94 ? -0.135 -48.304 -22.793 1.00 27.28 94 ASP A N 1
ATOM 686 C CA . ASP A 1 94 ? -0.293 -49.135 -21.606 1.00 27.28 94 ASP A CA 1
ATOM 687 C C . ASP A 1 94 ? -1.202 -48.364 -20.643 1.00 27.28 94 ASP A C 1
ATOM 689 O O . ASP A 1 94 ? -0.879 -47.235 -20.298 1.00 27.28 94 ASP A O 1
ATOM 693 N N . ASN A 1 95 ? -2.350 -48.956 -20.282 1.00 29.05 95 ASN A N 1
ATOM 694 C CA . ASN A 1 95 ? -3.444 -48.392 -19.467 1.00 29.05 95 ASN A CA 1
ATOM 695 C C . ASN A 1 95 ? -3.002 -47.914 -18.069 1.00 29.05 95 ASN A C 1
ATOM 697 O O . ASN A 1 95 ? -3.401 -48.481 -17.051 1.00 29.05 95 ASN A O 1
ATOM 701 N N . ASP A 1 96 ? -2.202 -46.862 -18.023 1.00 32.94 96 ASP A N 1
ATOM 702 C CA . ASP A 1 96 ? -1.786 -46.186 -16.813 1.00 32.94 96 ASP A CA 1
ATOM 703 C C . ASP A 1 96 ? -1.806 -44.676 -17.083 1.00 32.94 96 ASP A C 1
ATOM 705 O O . ASP A 1 96 ? -0.805 -44.038 -17.410 1.00 32.94 96 ASP A O 1
ATOM 709 N N . THR A 1 97 ? -3.005 -44.097 -16.984 1.00 31.98 97 THR A N 1
ATOM 710 C CA . THR A 1 97 ? -3.217 -42.642 -16.941 1.00 31.98 97 THR A CA 1
ATOM 711 C C . THR A 1 97 ? -2.645 -42.022 -15.665 1.00 31.98 97 THR A C 1
ATOM 713 O O . THR A 1 97 ? -2.645 -40.801 -15.539 1.00 31.98 97 THR A O 1
ATOM 716 N N . SER A 1 98 ? -2.084 -42.827 -14.753 1.00 33.78 98 SER A N 1
ATOM 717 C CA . SER A 1 98 ? -1.361 -42.326 -13.589 1.00 33.78 98 SER A CA 1
ATOM 718 C C . SER A 1 98 ? -0.141 -41.490 -13.965 1.00 33.78 98 SER A C 1
ATOM 720 O O . SER A 1 98 ? 0.282 -40.703 -13.141 1.00 33.78 98 SER A O 1
ATOM 722 N N . PHE A 1 99 ? 0.398 -41.559 -15.193 1.00 35.19 99 PHE A N 1
ATOM 723 C CA . PHE A 1 99 ? 1.422 -40.605 -15.648 1.00 35.19 99 PHE A CA 1
ATOM 724 C C . PHE A 1 99 ? 0.867 -39.184 -15.829 1.00 35.19 99 PHE A C 1
ATOM 726 O O . PHE A 1 99 ? 1.639 -38.249 -15.673 1.00 35.19 99 PHE A O 1
ATOM 733 N N . LEU A 1 100 ? -0.424 -39.015 -16.153 1.00 34.47 100 LEU A N 1
ATOM 734 C CA . LEU A 1 100 ? -1.093 -37.708 -16.217 1.00 34.47 100 LEU A CA 1
ATOM 735 C C . LEU A 1 100 ? -1.484 -37.209 -14.819 1.00 34.47 100 LEU A C 1
ATOM 737 O O . LEU A 1 100 ? -1.396 -36.016 -14.574 1.00 34.47 100 LEU A O 1
ATOM 741 N N . GLU A 1 101 ? -1.814 -38.110 -13.888 1.00 34.94 101 GLU A N 1
ATOM 742 C CA . GLU A 1 101 ? -1.949 -37.790 -12.450 1.00 34.94 101 GLU A CA 1
ATOM 743 C C . GLU A 1 101 ? -0.581 -37.592 -11.758 1.00 34.94 101 GLU A C 1
ATOM 745 O O . GLU A 1 101 ? -0.488 -36.950 -10.720 1.00 34.94 101 GLU A O 1
ATOM 750 N N . GLN A 1 102 ? 0.491 -38.128 -12.350 1.00 32.44 102 GLN A N 1
ATOM 751 C CA . GLN A 1 102 ? 1.900 -37.880 -12.032 1.00 32.44 102 GLN A CA 1
ATOM 752 C C . GLN A 1 102 ? 2.511 -36.867 -13.003 1.00 32.44 102 GLN A C 1
ATOM 754 O O . GLN A 1 102 ? 3.727 -36.674 -12.991 1.00 32.44 102 GLN A O 1
ATOM 759 N N . VAL A 1 103 ? 1.722 -36.214 -13.872 1.00 33.94 103 VAL A N 1
ATOM 760 C CA . VAL A 1 103 ? 2.098 -34.878 -14.306 1.00 33.94 103 VAL A CA 1
ATOM 761 C C . VAL A 1 103 ? 1.955 -34.097 -13.036 1.00 33.94 103 VAL A C 1
ATOM 763 O O . VAL A 1 103 ? 0.839 -34.066 -12.528 1.00 33.94 103 VAL A O 1
ATOM 766 N N . PRO A 1 104 ? 3.051 -33.554 -12.469 1.00 29.61 104 PRO A N 1
ATOM 767 C CA . PRO A 1 104 ? 2.853 -32.613 -11.397 1.00 29.61 104 PRO A CA 1
ATOM 768 C C . PRO A 1 104 ? 1.840 -31.617 -11.967 1.00 29.61 104 PRO A C 1
ATOM 770 O O . PRO A 1 104 ? 2.135 -30.986 -12.989 1.00 29.61 104 PRO A O 1
ATOM 773 N N . ALA A 1 105 ? 0.650 -31.499 -11.352 1.00 35.81 105 ALA A N 1
ATOM 774 C CA . ALA A 1 105 ? 0.083 -30.165 -11.189 1.00 35.81 105 ALA A CA 1
ATOM 775 C C . ALA A 1 105 ? 1.303 -29.365 -10.775 1.00 35.81 105 ALA A C 1
ATOM 777 O O . ALA A 1 105 ? 1.916 -29.821 -9.806 1.00 35.81 105 ALA A O 1
ATOM 778 N N . PRO A 1 106 ? 1.816 -28.457 -11.628 1.00 38.41 106 PRO A N 1
ATOM 779 C CA . PRO A 1 106 ? 3.188 -28.010 -11.495 1.00 38.41 106 PRO A CA 1
ATOM 780 C C . PRO A 1 106 ? 3.340 -27.622 -10.027 1.00 38.41 106 PRO A C 1
ATOM 782 O O . PRO A 1 106 ? 2.608 -26.773 -9.535 1.00 38.41 106 PRO A O 1
ATOM 785 N N . GLU A 1 107 ? 4.121 -28.418 -9.282 1.00 31.73 107 GLU A N 1
ATOM 786 C CA . GLU A 1 107 ? 4.209 -28.266 -7.821 1.00 31.73 107 GLU A CA 1
ATOM 787 C C . GLU A 1 107 ? 4.894 -26.936 -7.493 1.00 31.73 107 GLU A C 1
ATOM 789 O O . GLU A 1 107 ? 4.860 -26.467 -6.363 1.00 31.73 107 GLU A O 1
ATOM 794 N N . ASP A 1 108 ? 5.433 -26.289 -8.522 1.00 35.50 108 ASP A N 1
ATOM 795 C CA . ASP A 1 108 ? 5.570 -24.859 -8.575 1.00 35.50 108 ASP A CA 1
ATOM 796 C C . ASP A 1 108 ? 4.303 -24.305 -9.252 1.00 35.50 108 ASP A C 1
ATOM 798 O O . ASP A 1 108 ? 4.128 -24.482 -10.463 1.00 35.50 108 ASP A O 1
ATOM 802 N N . GLU A 1 109 ? 3.475 -23.537 -8.534 1.00 39.47 109 GLU A N 1
ATOM 803 C CA . GLU A 1 109 ? 2.776 -22.391 -9.142 1.00 39.47 109 GLU A CA 1
ATOM 804 C C . GLU A 1 109 ? 3.679 -21.790 -10.232 1.00 39.47 109 GLU A C 1
ATOM 806 O O . GLU A 1 109 ? 4.900 -21.833 -10.060 1.00 39.47 109 GLU A O 1
ATOM 811 N N . VAL A 1 110 ? 3.154 -21.265 -11.351 1.00 47.69 110 VAL A N 1
ATOM 812 C CA . VAL A 1 110 ? 3.996 -20.559 -12.341 1.00 47.69 110 VAL A CA 1
ATOM 813 C C . VAL A 1 110 ? 4.813 -19.519 -11.578 1.00 47.69 110 VAL A C 1
ATOM 815 O O . VAL A 1 110 ? 4.295 -18.465 -11.224 1.00 47.69 110 VAL A O 1
ATOM 818 N N . GLY A 1 111 ? 6.046 -19.893 -11.223 1.00 53.56 111 GLY A N 1
ATOM 819 C CA . GLY A 1 111 ? 6.688 -19.261 -10.082 1.00 53.56 111 GLY A CA 1
ATOM 820 C C . GLY A 1 111 ? 6.934 -17.828 -10.469 1.00 53.56 111 GLY A C 1
ATOM 821 O O . GLY A 1 111 ? 7.429 -17.593 -11.580 1.00 53.56 111 GLY A O 1
ATOM 822 N N . GLY A 1 112 ? 6.548 -16.900 -9.594 1.00 68.50 112 GLY A N 1
ATOM 823 C CA . GLY A 1 112 ? 6.764 -15.486 -9.844 1.00 68.50 112 GLY A CA 1
ATOM 824 C C . GLY A 1 112 ? 8.203 -15.242 -10.302 1.00 68.50 112 GLY A C 1
ATOM 825 O O . GLY A 1 112 ? 9.141 -15.939 -9.901 1.00 68.50 112 GLY A O 1
ATOM 826 N N . ILE A 1 113 ? 8.394 -14.289 -11.204 1.00 78.06 113 ILE A N 1
ATOM 827 C CA . ILE A 1 113 ? 9.734 -13.855 -11.580 1.00 78.06 113 ILE A CA 1
ATOM 828 C C . ILE A 1 113 ? 10.175 -12.867 -10.512 1.00 78.06 113 ILE A C 1
ATOM 830 O O . ILE A 1 113 ? 9.843 -11.685 -10.571 1.00 78.06 113 ILE A O 1
ATOM 834 N N . TRP A 1 114 ? 10.924 -13.369 -9.538 1.00 82.38 114 TRP A N 1
ATOM 835 C CA . TRP A 1 114 ? 11.406 -12.570 -8.424 1.00 82.38 114 TRP A CA 1
ATOM 836 C C . TRP A 1 114 ? 12.827 -12.067 -8.651 1.00 82.38 114 TRP A C 1
ATOM 838 O O . TRP A 1 114 ? 13.703 -12.778 -9.148 1.00 82.38 114 TRP A O 1
ATOM 848 N N . LEU A 1 115 ? 13.075 -10.830 -8.237 1.00 84.56 115 LEU A N 1
ATOM 849 C CA . LEU A 1 115 ? 14.413 -10.286 -8.071 1.00 84.56 115 LEU A CA 1
ATOM 850 C C . LEU A 1 115 ? 14.782 -10.337 -6.592 1.00 84.56 115 LEU A C 1
ATOM 852 O O . LEU A 1 115 ? 14.115 -9.712 -5.779 1.00 84.56 115 LEU A O 1
ATOM 856 N N . HIS A 1 116 ? 15.897 -10.995 -6.280 1.00 88.69 116 HIS A N 1
ATOM 857 C CA . HIS A 1 116 ? 16.486 -10.982 -4.943 1.00 88.69 116 HIS A CA 1
ATOM 858 C C . HIS A 1 116 ? 17.958 -10.582 -5.005 1.00 88.69 116 HIS A C 1
ATOM 860 O O . HIS A 1 116 ? 18.731 -11.122 -5.812 1.00 88.69 116 HIS A O 1
ATOM 866 N N . PHE A 1 117 ? 18.373 -9.669 -4.133 1.00 89.81 117 PHE A N 1
ATOM 867 C CA . PHE A 1 117 ? 19.773 -9.290 -3.968 1.00 89.81 117 PHE A CA 1
ATOM 868 C C . PHE A 1 117 ? 20.098 -8.912 -2.527 1.00 89.81 117 PHE A C 1
ATOM 870 O O . PHE A 1 117 ? 19.225 -8.525 -1.767 1.00 89.81 117 PHE A O 1
ATOM 877 N N . SER A 1 118 ? 21.382 -8.939 -2.189 1.00 92.06 118 SER A N 1
ATOM 878 C CA . SER A 1 118 ? 21.899 -8.484 -0.902 1.00 92.06 118 SER A CA 1
ATOM 879 C C . SER A 1 118 ? 23.043 -7.497 -1.109 1.00 92.06 118 SER A C 1
ATOM 881 O O . SER A 1 118 ? 23.939 -7.712 -1.934 1.00 92.06 118 SER A O 1
ATOM 883 N N . ILE A 1 119 ? 23.054 -6.418 -0.334 1.00 93.31 119 ILE A N 1
ATOM 884 C CA . ILE A 1 119 ? 24.163 -5.470 -0.231 1.00 93.31 119 ILE A CA 1
ATOM 885 C C . ILE A 1 119 ? 24.820 -5.680 1.127 1.00 93.31 119 ILE A C 1
ATOM 887 O O . ILE A 1 119 ? 24.201 -5.505 2.170 1.00 93.31 119 ILE A O 1
ATOM 891 N N . THR A 1 120 ? 26.096 -6.042 1.104 1.00 92.50 120 THR A N 1
ATOM 892 C CA . THR A 1 120 ? 26.901 -6.362 2.291 1.00 92.50 120 THR A CA 1
ATOM 893 C C . THR A 1 120 ? 28.138 -5.471 2.352 1.00 92.50 120 THR A C 1
ATOM 895 O O . THR A 1 120 ? 28.366 -4.663 1.453 1.00 92.50 120 THR A O 1
ATOM 898 N N . GLU A 1 121 ? 28.965 -5.599 3.393 1.00 91.19 121 GLU A N 1
ATOM 899 C CA . GLU A 1 121 ? 30.238 -4.863 3.510 1.00 91.19 121 GLU A CA 1
ATOM 900 C C . GLU A 1 121 ? 30.055 -3.328 3.389 1.00 91.19 121 GLU A C 1
ATOM 902 O O . GLU A 1 121 ? 30.889 -2.628 2.812 1.00 91.19 121 GLU A O 1
ATOM 907 N N . ILE A 1 122 ? 28.942 -2.799 3.909 1.00 91.12 122 ILE A N 1
ATOM 908 C CA . ILE A 1 122 ? 28.560 -1.391 3.773 1.00 91.12 122 ILE A CA 1
ATOM 909 C C . ILE A 1 122 ? 29.549 -0.494 4.532 1.00 91.12 122 ILE A C 1
ATOM 911 O O . ILE A 1 122 ? 29.756 -0.628 5.736 1.00 91.12 122 ILE A O 1
ATOM 915 N N . SER A 1 123 ? 30.167 0.451 3.816 1.00 88.12 123 SER A N 1
ATOM 916 C CA . SER A 1 123 ? 31.197 1.350 4.363 1.00 88.12 123 SER A CA 1
ATOM 917 C C . SER A 1 123 ? 30.707 2.779 4.628 1.00 88.12 123 SER A C 1
ATOM 919 O O . SER A 1 123 ? 31.456 3.619 5.146 1.00 88.12 123 SER A O 1
ATOM 921 N N . ALA A 1 124 ? 29.450 3.077 4.295 1.00 84.31 124 ALA A N 1
ATOM 922 C CA . ALA A 1 124 ? 28.818 4.354 4.593 1.00 84.31 124 ALA A CA 1
ATOM 923 C C . ALA A 1 124 ? 28.770 4.613 6.109 1.00 84.31 124 ALA A C 1
ATOM 925 O O . ALA A 1 124 ? 28.345 3.777 6.895 1.00 84.31 124 ALA A O 1
ATOM 926 N N . LYS A 1 125 ? 29.154 5.825 6.534 1.00 75.75 125 LYS A N 1
ATOM 927 C CA . LYS A 1 125 ? 29.141 6.215 7.960 1.00 75.75 125 LYS A CA 1
ATOM 928 C C . LYS A 1 125 ? 27.736 6.299 8.569 1.00 75.75 125 LYS A C 1
ATOM 930 O O . LYS A 1 125 ? 27.602 6.261 9.787 1.00 75.75 125 LYS A O 1
ATOM 935 N N . SER A 1 126 ? 26.720 6.496 7.732 1.00 81.31 126 SER A N 1
ATOM 936 C CA . SER A 1 126 ? 25.308 6.578 8.120 1.00 81.31 126 SER A CA 1
ATOM 937 C C . SER A 1 126 ? 24.467 5.975 6.992 1.00 81.31 126 SER A C 1
ATOM 939 O O . SER A 1 126 ? 23.940 6.729 6.168 1.00 81.31 126 SER A O 1
ATOM 941 N N . PRO A 1 127 ? 24.406 4.636 6.873 1.00 76.88 127 PRO A N 1
ATOM 942 C CA . PRO A 1 127 ? 23.869 4.005 5.672 1.00 76.88 127 PRO A CA 1
ATOM 943 C C . PRO A 1 127 ? 22.372 4.257 5.469 1.00 76.88 127 PRO A C 1
ATOM 945 O O . PRO A 1 127 ? 21.980 4.565 4.350 1.00 76.88 127 PRO A O 1
ATOM 948 N N . SER A 1 128 ? 21.565 4.286 6.539 1.00 78.81 128 SER A N 1
ATOM 949 C CA . SER A 1 128 ? 20.144 4.678 6.462 1.00 78.81 128 SER A CA 1
ATOM 950 C C . SER A 1 128 ? 19.953 6.080 5.855 1.00 78.81 128 SER A C 1
ATOM 952 O O . SER A 1 128 ? 19.165 6.278 4.931 1.00 78.81 128 SER A O 1
ATOM 954 N N . MET A 1 129 ? 20.745 7.067 6.297 1.00 78.62 129 MET A N 1
ATOM 955 C CA . MET A 1 129 ? 20.700 8.424 5.736 1.00 78.62 129 MET A CA 1
ATOM 956 C C . MET A 1 129 ? 21.188 8.454 4.281 1.00 78.62 129 MET A C 1
ATOM 958 O O . MET A 1 129 ? 20.627 9.173 3.456 1.00 78.62 129 MET A O 1
ATOM 962 N N . ALA A 1 130 ? 22.231 7.687 3.953 1.00 79.94 130 ALA A N 1
ATOM 963 C CA . ALA A 1 130 ? 22.766 7.603 2.598 1.00 79.94 130 ALA A CA 1
ATOM 964 C C . ALA A 1 130 ? 21.766 6.962 1.618 1.00 79.94 130 ALA A C 1
ATOM 966 O O . ALA A 1 130 ? 21.610 7.481 0.513 1.00 79.94 130 ALA A O 1
ATOM 967 N N . LEU A 1 131 ? 21.054 5.912 2.042 1.00 84.56 131 LEU A N 1
ATOM 968 C CA . LEU A 1 131 ? 19.950 5.280 1.313 1.00 84.56 131 LEU A CA 1
ATOM 969 C C . LEU A 1 131 ? 18.827 6.290 1.040 1.00 84.56 131 LEU A C 1
ATOM 971 O O . LEU A 1 131 ? 18.488 6.535 -0.117 1.00 84.56 131 LEU A O 1
ATOM 975 N N . LYS A 1 132 ? 18.301 6.951 2.079 1.00 81.56 132 LYS A N 1
ATOM 976 C CA . LYS A 1 132 ? 17.196 7.917 1.922 1.00 81.56 132 LYS A CA 1
ATOM 977 C C . LYS A 1 132 ? 17.590 9.096 1.029 1.00 81.56 132 LYS A C 1
ATOM 979 O O . LYS A 1 132 ? 16.870 9.440 0.099 1.00 81.56 132 LYS A O 1
ATOM 984 N N . LEU A 1 133 ? 18.791 9.655 1.214 1.00 80.50 133 LEU A N 1
ATOM 985 C CA . LEU A 1 133 ? 19.318 10.711 0.338 1.00 80.50 133 LEU A CA 1
ATOM 986 C C . LEU A 1 133 ? 19.484 10.253 -1.116 1.00 80.50 133 LEU A C 1
ATOM 988 O O . LEU A 1 133 ? 19.298 11.056 -2.033 1.00 80.50 133 LEU A O 1
ATOM 992 N N . PHE A 1 134 ? 19.879 9.000 -1.337 1.00 87.56 134 PHE A N 1
ATOM 993 C CA . PHE A 1 134 ? 20.015 8.422 -2.670 1.00 87.56 134 PHE A CA 1
ATOM 994 C C . PHE A 1 134 ? 18.661 8.344 -3.387 1.00 87.56 134 PHE A C 1
ATOM 996 O O . PHE A 1 134 ? 18.587 8.748 -4.552 1.00 87.56 134 PHE A O 1
ATOM 1003 N N . LEU A 1 135 ? 17.613 7.897 -2.688 1.00 85.94 135 LEU A N 1
ATOM 1004 C CA . LEU A 1 135 ? 16.249 7.810 -3.216 1.00 85.94 135 LEU A CA 1
ATOM 1005 C C . LEU A 1 135 ? 15.671 9.207 -3.488 1.00 85.94 135 LEU A C 1
ATOM 1007 O O . LEU A 1 135 ? 15.283 9.505 -4.620 1.00 85.94 135 LEU A O 1
ATOM 1011 N N . SER A 1 136 ? 15.741 10.125 -2.514 1.00 81.69 136 SER A N 1
ATOM 1012 C CA . SER A 1 136 ? 15.213 11.490 -2.668 1.00 81.69 136 SER A CA 1
ATOM 1013 C C . SER A 1 136 ? 15.890 12.270 -3.800 1.00 81.69 136 SER A C 1
ATOM 1015 O O . SER A 1 136 ? 15.226 13.003 -4.530 1.00 81.69 136 SER A O 1
ATOM 1017 N N . ARG A 1 137 ? 17.209 12.115 -3.999 1.00 81.88 137 ARG A N 1
ATOM 1018 C CA . ARG A 1 137 ? 17.934 12.788 -5.099 1.00 81.88 137 ARG A CA 1
ATOM 1019 C C . ARG A 1 137 ? 17.483 12.340 -6.483 1.00 81.88 137 ARG A C 1
ATOM 1021 O O . ARG A 1 137 ? 17.646 13.104 -7.431 1.00 81.88 137 ARG A O 1
ATOM 1028 N N . ARG A 1 138 ? 16.967 11.119 -6.602 1.00 79.56 138 ARG A N 1
ATOM 1029 C CA . ARG A 1 138 ? 16.423 10.582 -7.852 1.00 79.56 138 ARG A CA 1
ATOM 1030 C C . ARG A 1 138 ? 14.921 10.794 -7.995 1.00 79.56 138 ARG A C 1
ATOM 1032 O O . ARG A 1 138 ? 14.387 10.394 -9.018 1.00 79.56 138 ARG A O 1
ATOM 1039 N N . GLN A 1 139 ? 14.276 11.438 -7.016 1.00 79.06 139 GLN A N 1
ATOM 1040 C CA . GLN A 1 139 ? 12.823 11.624 -6.988 1.00 79.06 139 GLN A CA 1
ATOM 1041 C C . GLN A 1 139 ? 12.071 10.288 -7.088 1.00 79.06 139 GLN A C 1
ATOM 1043 O O . GLN A 1 139 ? 11.014 10.216 -7.703 1.00 79.06 139 GLN A O 1
ATOM 1048 N N . ILE A 1 140 ? 12.644 9.230 -6.507 1.00 79.44 140 ILE A N 1
ATOM 1049 C CA . ILE A 1 140 ? 11.979 7.932 -6.408 1.00 79.44 140 ILE A CA 1
ATOM 1050 C C . ILE A 1 140 ? 11.102 7.977 -5.162 1.00 79.44 140 ILE A C 1
ATOM 1052 O O . ILE A 1 140 ? 11.584 8.330 -4.082 1.00 79.44 140 ILE A O 1
ATOM 1056 N N . GLU A 1 141 ? 9.825 7.659 -5.332 1.00 79.31 141 GLU A N 1
ATOM 1057 C CA . GLU A 1 141 ? 8.873 7.561 -4.234 1.00 79.31 141 GLU A CA 1
ATOM 1058 C C . GLU A 1 141 ? 9.184 6.321 -3.390 1.00 79.31 141 GLU A C 1
ATOM 1060 O O . GLU A 1 141 ? 9.507 5.254 -3.914 1.00 79.31 141 GLU A O 1
ATOM 1065 N N . TYR A 1 142 ? 9.153 6.477 -2.071 1.00 81.94 142 TYR A N 1
ATOM 1066 C CA . TYR A 1 142 ? 9.408 5.388 -1.140 1.00 81.94 142 TYR A CA 1
ATOM 1067 C C . TYR A 1 142 ? 8.639 5.604 0.160 1.00 81.94 142 TYR A C 1
ATOM 1069 O O . TYR A 1 142 ? 8.365 6.742 0.551 1.00 81.94 142 TYR A O 1
ATOM 1077 N N . GLU A 1 143 ? 8.354 4.511 0.852 1.00 74.38 143 GLU A N 1
ATOM 1078 C CA . GLU A 1 143 ? 7.685 4.480 2.148 1.00 74.38 143 GLU A CA 1
ATOM 1079 C C . GLU A 1 143 ? 8.574 3.764 3.167 1.00 74.38 143 GLU A C 1
ATOM 1081 O O . GLU A 1 143 ? 9.323 2.853 2.821 1.00 74.38 143 GLU A O 1
ATOM 1086 N N . ASN A 1 144 ? 8.581 4.238 4.415 1.00 70.94 144 ASN A N 1
ATOM 1087 C CA . ASN A 1 144 ? 9.375 3.585 5.455 1.00 70.94 144 ASN A CA 1
ATOM 1088 C C . ASN A 1 144 ? 8.550 2.450 6.050 1.00 70.94 144 ASN A C 1
ATOM 1090 O O . ASN A 1 144 ? 7.438 2.694 6.507 1.00 70.94 144 ASN A O 1
ATOM 1094 N N . GLU A 1 145 ? 9.147 1.269 6.121 1.00 67.00 145 GLU A N 1
ATOM 1095 C CA . GLU A 1 145 ? 8.566 0.096 6.762 1.00 67.00 145 GLU A CA 1
ATOM 1096 C C . GLU A 1 145 ? 9.274 -0.161 8.105 1.00 67.00 145 GLU A C 1
ATOM 1098 O O . GLU A 1 145 ? 10.401 0.311 8.303 1.00 67.00 145 GLU A O 1
ATOM 1103 N N . PRO A 1 146 ? 8.654 -0.895 9.050 1.00 63.38 146 PRO A N 1
ATOM 1104 C CA . PRO A 1 146 ? 9.255 -1.180 10.355 1.00 63.38 146 PRO A CA 1
ATOM 1105 C C . PRO A 1 146 ? 10.665 -1.780 10.273 1.00 63.38 146 PRO A C 1
ATOM 1107 O O . PRO A 1 146 ? 11.525 -1.409 11.069 1.00 63.38 146 PRO A O 1
ATOM 1110 N N . ASP A 1 147 ? 10.896 -2.642 9.279 1.00 75.75 147 ASP A N 1
ATOM 1111 C CA . ASP A 1 147 ? 12.146 -3.384 9.080 1.00 75.75 147 ASP A CA 1
ATOM 1112 C C . ASP A 1 147 ? 12.823 -3.036 7.735 1.00 75.75 147 ASP A C 1
ATOM 1114 O O . ASP A 1 147 ? 13.572 -3.841 7.176 1.00 75.75 147 ASP A O 1
ATOM 1118 N N . GLY A 1 148 ? 12.534 -1.857 7.163 1.00 82.69 148 GLY A N 1
ATOM 1119 C CA . GLY A 1 148 ? 13.021 -1.534 5.824 1.00 82.69 148 GLY A CA 1
ATOM 1120 C C . GLY A 1 148 ? 12.448 -0.283 5.159 1.00 82.69 148 GLY A C 1
ATOM 1121 O O . GLY A 1 148 ? 12.027 0.682 5.801 1.00 82.69 148 GLY A O 1
ATOM 1122 N N . VAL A 1 149 ? 12.470 -0.284 3.827 1.00 84.56 149 VAL A N 1
ATOM 1123 C CA . VAL A 1 149 ? 11.878 0.739 2.955 1.00 84.56 149 VAL A CA 1
ATOM 1124 C C . VAL A 1 149 ? 11.262 0.063 1.731 1.00 84.56 149 VAL A C 1
ATOM 1126 O O . VAL A 1 149 ? 11.964 -0.662 1.029 1.00 84.56 149 VAL A O 1
ATOM 1129 N N . ALA A 1 150 ? 10.005 0.377 1.427 1.00 84.44 150 ALA A N 1
ATOM 1130 C CA . ALA A 1 150 ? 9.359 0.017 0.168 1.00 84.44 150 ALA A CA 1
ATOM 1131 C C . ALA A 1 150 ? 9.635 1.104 -0.883 1.00 84.44 150 ALA A C 1
ATOM 1133 O O . ALA A 1 150 ? 9.368 2.287 -0.652 1.00 84.44 150 ALA A O 1
ATOM 1134 N N . VAL A 1 151 ? 10.207 0.738 -2.031 1.00 87.94 151 VAL A N 1
ATOM 1135 C CA . VAL A 1 151 ? 10.584 1.662 -3.114 1.00 87.94 151 VAL A CA 1
ATOM 1136 C C . VAL A 1 151 ? 9.645 1.481 -4.305 1.00 87.94 151 VAL A C 1
ATOM 1138 O O . VAL A 1 151 ? 9.632 0.428 -4.937 1.00 87.94 151 VAL A O 1
ATOM 1141 N N . TYR A 1 152 ? 8.904 2.525 -4.672 1.00 86.00 152 TYR A N 1
ATOM 1142 C CA . TYR A 1 152 ? 7.888 2.464 -5.723 1.00 86.00 152 TYR A CA 1
ATOM 1143 C C . TYR A 1 152 ? 8.476 2.871 -7.082 1.00 86.00 152 TYR A C 1
ATOM 1145 O O . TYR A 1 152 ? 8.711 4.050 -7.358 1.00 86.00 152 TYR A O 1
ATOM 1153 N N . LEU A 1 153 ? 8.713 1.893 -7.965 1.00 85.06 153 LEU A N 1
ATOM 1154 C CA . LEU A 1 153 ? 9.112 2.141 -9.361 1.00 85.06 153 LEU A CA 1
ATOM 1155 C C . LEU A 1 153 ? 7.897 2.378 -10.271 1.00 85.06 153 LEU A C 1
ATOM 1157 O O . LEU A 1 153 ? 8.023 3.089 -11.279 1.00 85.06 153 LEU A O 1
ATOM 1161 N N . ALA A 1 154 ? 6.760 1.775 -9.903 1.00 81.12 154 ALA A N 1
ATOM 1162 C CA . ALA A 1 154 ? 5.409 1.934 -10.446 1.00 81.12 154 ALA A CA 1
ATOM 1163 C C . ALA A 1 154 ? 4.372 1.313 -9.486 1.00 81.12 154 ALA A C 1
ATOM 1165 O O . ALA A 1 154 ? 4.763 0.673 -8.512 1.00 81.12 154 ALA A O 1
ATOM 1166 N N . GLN A 1 155 ? 3.069 1.441 -9.785 1.00 73.62 155 GLN A N 1
ATOM 1167 C CA . GLN A 1 155 ? 1.984 0.910 -8.933 1.00 73.62 155 GLN A CA 1
ATOM 1168 C C . GLN A 1 155 ? 2.139 -0.589 -8.608 1.00 73.62 155 GLN A C 1
ATOM 1170 O O . GLN A 1 155 ? 2.017 -0.976 -7.454 1.00 73.62 155 GLN A O 1
ATOM 1175 N N . ASN A 1 156 ? 2.502 -1.410 -9.603 1.00 72.88 156 ASN A N 1
ATOM 1176 C CA . ASN A 1 156 ? 2.772 -2.849 -9.435 1.00 72.88 156 ASN A CA 1
ATOM 1177 C C . ASN A 1 156 ? 4.258 -3.185 -9.642 1.00 72.88 156 ASN A C 1
ATOM 1179 O O . ASN A 1 156 ? 4.603 -4.211 -10.223 1.00 72.88 156 ASN A O 1
ATOM 1183 N N . GLY A 1 157 ? 5.142 -2.267 -9.248 1.00 80.50 157 GLY A N 1
ATOM 1184 C CA . GLY A 1 157 ? 6.591 -2.419 -9.346 1.00 80.50 157 GLY A CA 1
ATOM 1185 C C . GLY A 1 157 ? 7.261 -1.908 -8.080 1.00 80.50 157 GLY A C 1
ATOM 1186 O O . GLY A 1 157 ? 7.924 -0.871 -8.116 1.00 80.50 157 GLY A O 1
ATOM 1187 N N . VAL A 1 158 ? 7.035 -2.605 -6.967 1.00 86.38 158 VAL A N 1
ATOM 1188 C CA . VAL A 1 158 ? 7.567 -2.247 -5.646 1.00 86.38 158 VAL A CA 1
ATOM 1189 C C . VAL A 1 158 ? 8.811 -3.083 -5.362 1.00 86.38 158 VAL A C 1
ATOM 1191 O O . VAL A 1 158 ? 8.794 -4.300 -5.524 1.00 86.38 158 VAL A O 1
ATOM 1194 N N . LEU A 1 159 ? 9.898 -2.411 -4.989 1.00 89.19 159 LEU A N 1
ATOM 1195 C CA . LEU A 1 159 ? 11.137 -3.027 -4.530 1.00 89.19 159 LEU A CA 1
ATOM 1196 C C . LEU A 1 159 ? 11.243 -2.838 -3.018 1.00 89.19 159 LEU A C 1
ATOM 1198 O O . LEU A 1 159 ? 11.492 -1.724 -2.551 1.00 89.19 159 LEU A O 1
ATOM 1202 N N . ASP A 1 160 ? 11.095 -3.924 -2.276 1.00 88.81 160 ASP A N 1
ATOM 1203 C CA . ASP A 1 160 ? 11.215 -3.935 -0.826 1.00 88.81 160 ASP A CA 1
ATOM 1204 C C . ASP A 1 160 ? 12.684 -4.077 -0.431 1.00 88.81 160 ASP A C 1
ATOM 1206 O O . ASP A 1 160 ? 13.405 -4.941 -0.930 1.00 88.81 160 ASP A O 1
ATOM 1210 N N . LEU A 1 161 ? 13.157 -3.180 0.435 1.00 90.31 161 LEU A N 1
ATOM 1211 C CA . LEU A 1 161 ? 14.514 -3.181 0.973 1.00 90.31 161 LEU A CA 1
ATOM 1212 C C . LEU A 1 161 ? 14.458 -3.428 2.476 1.00 90.31 161 LEU A C 1
ATOM 1214 O O . LEU A 1 161 ? 14.127 -2.518 3.233 1.00 90.31 161 LEU A O 1
ATOM 1218 N N . PHE A 1 162 ? 14.843 -4.619 2.908 1.00 88.75 162 PHE A N 1
ATOM 1219 C CA . PHE A 1 162 ? 14.902 -5.029 4.306 1.00 88.75 162 PHE A CA 1
ATOM 1220 C C . PHE A 1 162 ? 16.286 -4.782 4.891 1.00 88.75 162 PHE A C 1
ATOM 1222 O O . PHE A 1 162 ? 17.302 -5.092 4.265 1.00 88.75 162 PHE A O 1
ATOM 1229 N N . PHE A 1 163 ? 16.347 -4.224 6.095 1.00 83.44 163 PHE A N 1
ATOM 1230 C CA . PHE A 1 163 ? 17.608 -3.994 6.795 1.00 83.44 163 PHE A CA 1
ATOM 1231 C C . PHE A 1 163 ? 17.407 -3.832 8.301 1.00 83.44 163 PHE A C 1
ATOM 1233 O O . PHE A 1 163 ? 16.344 -3.436 8.768 1.00 83.44 163 PHE A O 1
ATOM 1240 N N . ASP A 1 164 ? 18.462 -4.107 9.069 1.00 75.62 164 ASP A N 1
ATOM 1241 C CA . ASP A 1 164 ? 18.469 -3.872 10.512 1.00 75.62 164 ASP A CA 1
ATOM 1242 C C . ASP A 1 164 ? 18.659 -2.384 10.868 1.00 75.62 164 ASP A C 1
ATOM 1244 O O . ASP A 1 164 ? 19.013 -1.558 10.026 1.00 75.62 164 ASP A O 1
ATOM 1248 N N . ASP A 1 165 ? 18.471 -2.027 12.144 1.00 69.19 165 ASP A N 1
ATOM 1249 C CA . ASP A 1 165 ? 18.598 -0.641 12.632 1.00 69.19 165 ASP A CA 1
ATOM 1250 C C . ASP A 1 165 ? 19.941 0.028 12.257 1.00 69.19 165 ASP A C 1
ATOM 1252 O O . ASP A 1 165 ? 20.025 1.252 12.104 1.00 69.19 165 ASP A O 1
ATOM 1256 N N . ASN A 1 166 ? 21.007 -0.767 12.111 1.00 69.19 166 ASN A N 1
ATOM 1257 C CA . ASN A 1 166 ? 22.352 -0.292 11.784 1.00 69.19 166 ASN A CA 1
ATOM 1258 C C . ASN A 1 166 ? 22.635 -0.275 10.274 1.00 69.19 166 ASN A C 1
ATOM 1260 O O . ASN A 1 166 ? 23.624 0.332 9.849 1.00 69.19 166 ASN A O 1
ATOM 1264 N N . VAL A 1 167 ? 21.762 -0.889 9.474 1.00 77.25 167 VAL A N 1
ATOM 1265 C CA . VAL A 1 167 ? 21.888 -1.089 8.029 1.00 77.25 167 VAL A CA 1
ATOM 1266 C C . VAL A 1 167 ? 23.252 -1.704 7.688 1.00 77.25 167 VAL A C 1
ATOM 1268 O O . VAL A 1 167 ? 23.980 -1.212 6.820 1.00 77.25 167 VAL A O 1
ATOM 1271 N N . GLU A 1 168 ? 23.647 -2.747 8.428 1.00 79.81 168 GLU A N 1
ATOM 1272 C CA . GLU A 1 168 ? 24.900 -3.480 8.162 1.00 79.81 168 GLU A CA 1
ATOM 1273 C C . GLU A 1 168 ? 24.808 -4.314 6.877 1.00 79.81 168 GLU A C 1
ATOM 1275 O O . GLU A 1 168 ? 25.806 -4.518 6.174 1.00 79.81 168 GLU A O 1
ATOM 1280 N N . TYR A 1 169 ? 23.592 -4.752 6.559 1.00 87.94 169 TYR A N 1
ATOM 1281 C CA . TYR A 1 169 ? 23.211 -5.420 5.326 1.00 87.94 169 TYR A CA 1
ATOM 1282 C C . TYR A 1 169 ? 21.864 -4.871 4.842 1.00 87.94 169 TYR A C 1
ATOM 1284 O O . TYR A 1 169 ? 21.085 -4.341 5.634 1.00 87.94 169 TYR A O 1
ATOM 1292 N N . ILE A 1 170 ? 21.619 -4.968 3.537 1.00 91.00 170 ILE A N 1
ATOM 1293 C CA . ILE A 1 170 ? 20.313 -4.694 2.929 1.00 91.00 170 ILE A CA 1
ATOM 1294 C C . ILE A 1 170 ? 19.959 -5.886 2.057 1.00 91.00 170 ILE A C 1
ATOM 1296 O O . ILE A 1 170 ? 20.722 -6.185 1.137 1.00 91.00 170 ILE A O 1
ATOM 1300 N N . ASP A 1 171 ? 18.815 -6.506 2.302 1.00 91.62 171 ASP A N 1
ATOM 1301 C CA . ASP A 1 171 ? 18.221 -7.496 1.410 1.00 91.62 171 ASP A CA 1
ATOM 1302 C C . ASP A 1 171 ? 17.117 -6.829 0.592 1.00 91.62 171 ASP A C 1
ATOM 1304 O O . ASP A 1 171 ? 16.253 -6.150 1.131 1.00 91.62 171 ASP A O 1
ATOM 1308 N N . GLY A 1 172 ? 17.199 -6.949 -0.728 1.00 90.38 172 GLY A N 1
ATOM 1309 C CA . GLY A 1 172 ? 16.243 -6.388 -1.668 1.00 90.38 172 GLY A CA 1
ATOM 1310 C C . GLY A 1 172 ? 15.432 -7.481 -2.344 1.00 90.38 172 GLY A C 1
ATOM 1311 O O . GLY A 1 172 ? 16.018 -8.435 -2.863 1.00 90.38 172 GLY A O 1
ATOM 1312 N N . GLU A 1 173 ? 14.116 -7.307 -2.385 1.00 89.19 173 GLU A N 1
ATOM 1313 C CA . GLU A 1 173 ? 13.156 -8.246 -2.965 1.00 89.19 173 GLU A CA 1
ATOM 1314 C C . GLU A 1 173 ? 12.121 -7.513 -3.827 1.00 89.19 173 GLU A C 1
ATOM 1316 O O . GLU A 1 173 ? 11.636 -6.441 -3.472 1.00 89.19 173 GLU A O 1
ATOM 1321 N N . MET A 1 174 ? 11.793 -8.074 -4.989 1.00 86.62 174 MET A N 1
ATOM 1322 C CA . MET A 1 174 ? 10.745 -7.550 -5.865 1.00 86.62 174 MET A CA 1
ATOM 1323 C C . MET A 1 174 ? 10.081 -8.685 -6.644 1.00 86.62 174 MET A C 1
ATOM 1325 O O . MET A 1 174 ? 10.768 -9.407 -7.372 1.00 86.62 174 MET A O 1
ATOM 1329 N N . ASP A 1 175 ? 8.749 -8.771 -6.586 1.00 84.38 175 ASP A N 1
ATOM 1330 C CA . ASP A 1 175 ? 7.975 -9.529 -7.572 1.00 84.38 175 ASP A CA 1
ATOM 1331 C C . ASP A 1 175 ? 7.919 -8.724 -8.869 1.00 84.38 175 ASP A C 1
ATOM 1333 O O . ASP A 1 175 ? 7.285 -7.669 -8.967 1.00 84.38 175 ASP A O 1
ATOM 1337 N N . ALA A 1 176 ? 8.625 -9.203 -9.885 1.00 85.56 176 ALA A N 1
ATOM 1338 C CA . ALA A 1 176 ? 8.673 -8.535 -11.167 1.00 85.56 176 ALA A CA 1
ATOM 1339 C C . ALA A 1 176 ? 7.694 -9.114 -12.181 1.00 85.56 176 ALA A C 1
ATOM 1341 O O . ALA A 1 176 ? 7.578 -8.519 -13.252 1.00 85.56 176 ALA A O 1
ATOM 1342 N N . THR A 1 177 ? 6.997 -10.218 -11.883 1.00 81.25 177 THR A N 1
ATOM 1343 C CA . THR A 1 177 ? 6.164 -10.990 -12.830 1.00 81.25 177 THR A CA 1
ATOM 1344 C C . THR A 1 177 ? 5.280 -10.083 -13.676 1.00 81.25 177 THR A C 1
ATOM 1346 O O . THR A 1 177 ? 5.290 -10.147 -14.905 1.00 81.25 177 THR A O 1
ATOM 1349 N N . TYR A 1 178 ? 4.596 -9.163 -13.003 1.00 85.31 178 TYR A N 1
ATOM 1350 C CA . TYR A 1 178 ? 3.635 -8.229 -13.578 1.00 85.31 178 TYR A CA 1
ATOM 1351 C C . TYR A 1 178 ? 4.198 -6.811 -13.758 1.00 85.31 178 TYR A C 1
ATOM 1353 O O . TYR A 1 178 ? 3.669 -6.008 -14.531 1.00 85.31 178 TYR A O 1
ATOM 1361 N N . ALA A 1 179 ? 5.327 -6.507 -13.114 1.00 87.38 179 ALA A N 1
ATOM 1362 C CA . ALA A 1 179 ? 6.102 -5.300 -13.382 1.00 87.38 179 ALA A CA 1
ATOM 1363 C C . ALA A 1 179 ? 6.739 -5.348 -14.787 1.00 87.38 179 ALA A C 1
ATOM 1365 O O . ALA A 1 179 ? 6.804 -4.339 -15.491 1.00 87.38 179 ALA A O 1
ATOM 1366 N N . GLY A 1 180 ? 7.161 -6.537 -15.224 1.00 89.50 180 GLY A N 1
ATOM 1367 C CA . GLY A 1 180 ? 7.748 -6.817 -16.530 1.00 89.50 180 GLY A CA 1
ATOM 1368 C C . GLY A 1 180 ? 9.277 -6.717 -16.579 1.00 89.50 180 GLY A C 1
ATOM 1369 O O . GLY A 1 180 ? 9.937 -6.137 -15.711 1.00 89.50 180 GLY A O 1
ATOM 1370 N N . ALA A 1 181 ? 9.850 -7.263 -17.659 1.00 89.38 181 ALA A N 1
ATOM 1371 C CA . ALA A 1 181 ? 11.297 -7.354 -17.885 1.00 89.38 181 ALA A CA 1
ATOM 1372 C C . ALA A 1 181 ? 12.020 -5.999 -17.812 1.00 89.38 181 ALA A C 1
ATOM 1374 O O . ALA A 1 181 ? 13.153 -5.904 -17.338 1.00 89.38 181 ALA A O 1
ATOM 1375 N N . GLY A 1 182 ? 11.358 -4.934 -18.267 1.00 91.38 182 GLY A N 1
ATOM 1376 C CA . GLY A 1 182 ? 11.869 -3.574 -18.201 1.00 91.38 182 GLY A CA 1
ATOM 1377 C C . GLY A 1 182 ? 12.084 -3.093 -16.773 1.00 91.38 182 GLY A C 1
ATOM 1378 O O . GLY A 1 182 ? 13.113 -2.482 -16.480 1.00 91.38 182 GLY A O 1
ATOM 1379 N N . MET A 1 183 ? 11.116 -3.332 -15.885 1.00 90.62 183 MET A N 1
ATOM 1380 C CA . MET A 1 183 ? 11.214 -2.957 -14.468 1.00 90.62 183 MET A CA 1
ATOM 1381 C C . MET A 1 183 ? 12.202 -3.823 -13.710 1.00 90.62 183 MET A C 1
ATOM 1383 O O . MET A 1 183 ? 13.001 -3.273 -12.959 1.00 90.62 183 MET A O 1
ATOM 1387 N N . PHE A 1 184 ? 12.242 -5.126 -13.990 1.00 90.88 184 PHE A N 1
ATOM 1388 C CA . PHE A 1 184 ? 13.278 -6.010 -13.452 1.00 90.88 184 PHE A CA 1
ATOM 1389 C C . PHE A 1 184 ? 14.684 -5.465 -13.753 1.00 90.88 184 PHE A C 1
ATOM 1391 O O . PHE A 1 184 ? 15.524 -5.337 -12.863 1.00 90.88 184 PHE A O 1
ATOM 1398 N N . ALA A 1 185 ? 14.932 -5.072 -15.008 1.00 91.38 185 ALA A N 1
ATOM 1399 C CA . ALA A 1 185 ? 16.216 -4.511 -15.412 1.00 91.38 185 ALA A CA 1
ATOM 1400 C C . ALA A 1 185 ? 16.548 -3.190 -14.690 1.00 91.38 185 ALA A C 1
ATOM 1402 O O . ALA A 1 185 ? 17.688 -3.008 -14.261 1.00 91.38 185 ALA A O 1
ATOM 1403 N N . GLU A 1 186 ? 15.571 -2.289 -14.522 1.00 91.69 186 GLU A N 1
ATOM 1404 C CA . GLU A 1 186 ? 15.755 -1.039 -13.766 1.00 91.69 186 GLU A CA 1
ATOM 1405 C C . GLU A 1 186 ? 16.034 -1.303 -12.284 1.00 91.69 186 GLU A C 1
ATOM 1407 O O . GLU A 1 186 ? 16.905 -0.650 -11.712 1.00 91.69 186 GLU A O 1
ATOM 1412 N N . ALA A 1 187 ? 15.360 -2.275 -11.670 1.00 91.88 187 ALA A N 1
ATOM 1413 C CA . ALA A 1 187 ? 15.589 -2.645 -10.279 1.00 91.88 187 ALA A CA 1
ATOM 1414 C C . ALA A 1 187 ? 17.007 -3.207 -10.065 1.00 91.88 187 ALA A C 1
ATOM 1416 O O . ALA A 1 187 ? 17.681 -2.815 -9.111 1.00 91.88 187 ALA A O 1
ATOM 1417 N N . CYS A 1 188 ? 17.528 -4.026 -10.991 1.00 91.50 188 CYS A N 1
ATOM 1418 C CA . CYS A 1 188 ? 18.936 -4.446 -10.960 1.00 91.50 188 CYS A CA 1
ATOM 1419 C C . CYS A 1 188 ? 19.902 -3.251 -11.041 1.00 91.50 188 CYS A C 1
ATOM 1421 O O . CYS A 1 188 ? 20.861 -3.165 -10.271 1.00 91.50 188 CYS A O 1
ATOM 1423 N N . GLU A 1 189 ? 19.656 -2.314 -11.962 1.00 91.19 189 GLU A N 1
ATOM 1424 C CA . GLU A 1 189 ? 20.480 -1.108 -12.111 1.00 91.19 189 GLU A CA 1
ATOM 1425 C C . GLU A 1 189 ? 20.402 -0.208 -10.866 1.00 91.19 189 GLU A C 1
ATOM 1427 O O . GLU A 1 189 ? 21.405 0.390 -10.462 1.00 91.19 189 GLU A O 1
ATOM 1432 N N . LEU A 1 190 ? 19.233 -0.125 -10.227 1.00 92.69 190 LEU A N 1
ATOM 1433 C CA . LEU A 1 190 ? 19.035 0.604 -8.979 1.00 92.69 190 LEU A CA 1
ATOM 1434 C C . LEU A 1 190 ? 19.813 -0.042 -7.828 1.00 92.69 190 LEU A C 1
ATOM 1436 O O . LEU A 1 190 ? 20.485 0.680 -7.090 1.00 92.69 190 LEU A O 1
ATOM 1440 N N . ALA A 1 191 ? 19.793 -1.374 -7.715 1.00 92.56 191 ALA A N 1
ATOM 1441 C CA . ALA A 1 191 ? 20.540 -2.130 -6.708 1.00 92.56 191 ALA A CA 1
ATOM 1442 C C . ALA A 1 191 ? 22.056 -1.881 -6.804 1.00 92.56 191 ALA A C 1
ATOM 1444 O O . ALA A 1 191 ? 22.724 -1.640 -5.798 1.00 92.56 191 ALA A O 1
ATOM 1445 N N . GLU A 1 192 ? 22.611 -1.851 -8.018 1.00 92.81 192 GLU A N 1
ATOM 1446 C CA . GLU A 1 192 ? 24.024 -1.514 -8.258 1.00 92.81 192 GLU A CA 1
ATOM 1447 C C . GLU A 1 192 ? 24.370 -0.091 -7.857 1.00 92.81 192 GLU A C 1
ATOM 1449 O O . GLU A 1 192 ? 25.381 0.163 -7.194 1.00 92.81 192 GLU A O 1
ATOM 1454 N N . GLN A 1 193 ? 23.529 0.853 -8.270 1.00 94.00 193 GLN A N 1
ATOM 1455 C CA . GLN A 1 193 ? 23.714 2.256 -7.939 1.00 94.00 193 GLN A CA 1
ATOM 1456 C C . GLN A 1 193 ? 23.626 2.464 -6.425 1.00 94.00 193 GLN A C 1
ATOM 1458 O O . GLN A 1 193 ? 24.407 3.246 -5.874 1.00 94.00 193 GLN A O 1
ATOM 1463 N N . LEU A 1 194 ? 22.720 1.750 -5.757 1.00 93.50 194 LEU A N 1
ATOM 1464 C CA . LEU A 1 194 ? 22.558 1.785 -4.313 1.00 93.50 194 LEU A CA 1
ATOM 1465 C C . LEU A 1 194 ? 23.788 1.209 -3.605 1.00 93.50 194 LEU A C 1
ATOM 1467 O O . LEU A 1 194 ? 24.371 1.884 -2.756 1.00 93.50 194 LEU A O 1
ATOM 1471 N N . ALA A 1 195 ? 24.252 0.025 -4.007 1.00 93.56 195 ALA A N 1
ATOM 1472 C CA . ALA A 1 195 ? 25.463 -0.585 -3.460 1.00 93.56 195 ALA A CA 1
ATOM 1473 C C . ALA A 1 195 ? 26.678 0.338 -3.620 1.00 93.56 195 ALA A C 1
ATOM 1475 O O . ALA A 1 195 ? 27.425 0.566 -2.666 1.00 93.56 195 ALA A O 1
ATOM 1476 N N . SER A 1 196 ? 26.828 0.967 -4.791 1.00 93.19 196 SER A N 1
ATOM 1477 C CA . SER A 1 196 ? 27.880 1.958 -5.024 1.00 93.19 196 SER A CA 1
ATOM 1478 C C . SER A 1 196 ? 27.744 3.191 -4.128 1.00 93.19 196 SER A C 1
ATOM 1480 O O . SER A 1 196 ? 28.762 3.720 -3.683 1.00 93.19 196 SER A O 1
ATOM 1482 N N . ALA A 1 197 ? 26.527 3.679 -3.878 1.00 90.25 197 ALA A N 1
ATOM 1483 C CA . ALA A 1 197 ? 26.289 4.850 -3.033 1.00 90.25 197 ALA A CA 1
ATOM 1484 C C . ALA A 1 197 ? 26.572 4.573 -1.551 1.00 90.25 197 ALA A C 1
ATOM 1486 O O . ALA A 1 197 ? 27.037 5.459 -0.833 1.00 90.25 197 ALA A O 1
ATOM 1487 N N . LEU A 1 198 ? 26.333 3.338 -1.113 1.00 90.75 198 LEU A N 1
ATOM 1488 C CA . LEU A 1 198 ? 26.604 2.866 0.243 1.00 90.75 198 LEU A CA 1
ATOM 1489 C C . LEU A 1 198 ? 28.051 2.385 0.436 1.00 90.75 198 LEU A C 1
ATOM 1491 O O . LEU A 1 198 ? 28.473 2.121 1.563 1.00 90.75 198 LEU A O 1
ATOM 1495 N N . GLY A 1 199 ? 28.818 2.276 -0.653 1.00 92.38 199 GLY A N 1
ATOM 1496 C CA . GLY A 1 199 ? 30.143 1.664 -0.643 1.00 92.38 199 GLY A CA 1
ATOM 1497 C C . GLY A 1 199 ? 30.095 0.213 -0.161 1.00 92.38 199 GLY A C 1
ATOM 1498 O O . GLY A 1 199 ? 30.991 -0.196 0.574 1.00 92.38 199 GLY A O 1
ATOM 1499 N N . GLY A 1 200 ? 29.020 -0.497 -0.508 1.00 92.06 200 GLY A N 1
ATOM 1500 C CA . GLY A 1 200 ? 28.782 -1.899 -0.194 1.00 92.06 200 GLY A CA 1
ATOM 1501 C C . GLY A 1 200 ? 28.999 -2.804 -1.405 1.00 92.06 200 GLY A C 1
ATOM 1502 O O . GLY A 1 200 ? 29.134 -2.360 -2.548 1.00 92.06 200 GLY A O 1
ATOM 1503 N N . LYS A 1 201 ? 29.031 -4.103 -1.143 1.00 93.81 201 LYS A N 1
ATOM 1504 C CA . LYS A 1 201 ? 29.194 -5.176 -2.114 1.00 93.81 201 LYS A CA 1
ATOM 1505 C C . LYS A 1 201 ? 27.845 -5.820 -2.404 1.00 93.81 201 LYS A C 1
ATOM 1507 O O . LYS A 1 201 ? 27.235 -6.413 -1.519 1.00 93.81 201 LYS A O 1
ATOM 1512 N N . LEU A 1 202 ? 27.423 -5.716 -3.659 1.00 93.44 202 LEU A N 1
ATOM 1513 C CA . LEU A 1 202 ? 26.187 -6.302 -4.163 1.00 93.44 202 LEU A CA 1
ATOM 1514 C C . LEU A 1 202 ? 26.384 -7.766 -4.562 1.00 93.44 202 LEU A C 1
ATOM 1516 O O . LEU A 1 202 ? 27.354 -8.104 -5.247 1.00 93.44 202 LEU A O 1
ATOM 1520 N N . VAL A 1 203 ? 25.431 -8.609 -4.181 1.00 89.94 203 VAL A N 1
ATOM 1521 C CA . VAL A 1 203 ? 25.318 -10.006 -4.596 1.00 89.94 203 VAL A CA 1
ATOM 1522 C C . VAL A 1 203 ? 23.869 -10.255 -4.996 1.00 89.94 203 VAL A C 1
ATOM 1524 O O . VAL A 1 203 ? 22.972 -10.032 -4.198 1.00 89.94 203 VAL A O 1
ATOM 1527 N N . PHE A 1 204 ? 23.635 -10.712 -6.222 1.00 86.94 204 PHE A N 1
ATOM 1528 C CA . PHE A 1 204 ? 22.314 -11.193 -6.626 1.00 86.94 204 PHE A CA 1
ATOM 1529 C C . PHE A 1 204 ? 22.150 -12.655 -6.209 1.00 86.94 204 PHE A C 1
ATOM 1531 O O . PHE A 1 204 ? 23.135 -13.402 -6.200 1.00 86.94 204 PHE A O 1
ATOM 1538 N N . SER A 1 205 ? 20.927 -13.056 -5.859 1.00 79.19 205 SER A N 1
ATOM 1539 C CA . SER A 1 205 ? 20.628 -14.468 -5.613 1.00 79.19 205 SER A CA 1
ATOM 1540 C C . SER A 1 205 ? 20.870 -15.292 -6.884 1.00 79.19 205 SER A C 1
ATOM 1542 O O . SER A 1 205 ? 20.775 -14.785 -8.002 1.00 79.19 205 SER A O 1
ATOM 1544 N N . SER A 1 206 ? 21.211 -16.567 -6.715 1.00 58.88 206 SER A N 1
ATOM 1545 C CA . SER A 1 206 ? 21.511 -17.477 -7.822 1.00 58.88 206 SER A CA 1
ATOM 1546 C C . SER A 1 206 ? 20.264 -18.123 -8.434 1.00 58.88 206 SER A C 1
ATOM 1548 O O . SER A 1 206 ? 20.372 -19.243 -8.924 1.00 58.88 206 SER A O 1
ATOM 1550 N N . ASP A 1 207 ? 19.088 -17.493 -8.351 1.00 60.25 207 ASP A N 1
ATOM 1551 C CA . ASP A 1 207 ? 17.886 -18.060 -8.965 1.00 60.25 207 ASP A CA 1
ATOM 1552 C C . ASP A 1 207 ? 18.062 -18.140 -10.494 1.00 60.25 207 ASP A C 1
ATOM 1554 O O . ASP A 1 207 ? 18.288 -17.138 -11.184 1.00 60.25 207 ASP A O 1
ATOM 1558 N N . ASP A 1 208 ? 17.997 -19.366 -11.019 1.00 46.41 208 ASP A N 1
ATOM 1559 C CA . ASP A 1 208 ? 18.276 -19.719 -12.414 1.00 46.41 208 ASP A CA 1
ATOM 1560 C C . ASP A 1 208 ? 17.305 -19.044 -13.402 1.00 46.41 208 ASP A C 1
ATOM 1562 O O . ASP A 1 208 ? 17.601 -18.953 -14.599 1.00 46.41 208 ASP A O 1
ATOM 1566 N N . ARG A 1 209 ? 16.153 -18.545 -12.929 1.00 52.28 209 ARG A N 1
ATOM 1567 C CA . ARG A 1 209 ? 15.096 -17.978 -13.783 1.00 52.28 209 ARG A CA 1
ATOM 1568 C C . ARG A 1 209 ? 15.369 -16.545 -14.252 1.00 52.28 209 ARG A C 1
ATOM 1570 O O . ARG A 1 209 ? 14.727 -16.125 -15.205 1.00 52.28 209 ARG A O 1
ATOM 1577 N N . ALA A 1 210 ? 16.336 -15.812 -13.688 1.00 57.81 210 ALA A N 1
ATOM 1578 C CA . ALA A 1 210 ? 16.693 -14.470 -14.172 1.00 57.81 210 ALA A CA 1
ATOM 1579 C C . ALA A 1 210 ? 18.203 -14.164 -14.079 1.00 57.81 210 ALA A C 1
ATOM 1581 O O . ALA A 1 210 ? 18.653 -13.279 -13.352 1.00 57.81 210 ALA A O 1
ATOM 1582 N N . THR A 1 211 ? 19.009 -14.827 -14.920 1.00 64.56 211 THR A N 1
ATOM 1583 C CA . THR A 1 211 ? 20.471 -14.608 -15.046 1.00 64.56 211 THR A CA 1
ATOM 1584 C C . THR A 1 211 ? 20.884 -13.218 -15.558 1.00 64.56 211 THR A C 1
ATOM 1586 O O . THR A 1 211 ? 22.079 -12.968 -15.749 1.00 64.56 211 THR A O 1
ATOM 1589 N N . TYR A 1 212 ? 19.928 -12.305 -15.768 1.00 74.12 212 TYR A N 1
ATOM 1590 C CA . TYR A 1 212 ? 20.152 -10.959 -16.302 1.00 74.12 212 TYR A CA 1
ATOM 1591 C C . TYR A 1 212 ? 21.188 -10.170 -15.495 1.00 74.12 212 TYR A C 1
ATOM 1593 O O . TYR A 1 212 ? 22.004 -9.442 -16.064 1.00 74.12 212 TYR A O 1
ATOM 1601 N N . ALA A 1 213 ? 21.219 -10.365 -14.173 1.00 69.38 213 ALA A N 1
ATOM 1602 C CA . ALA A 1 213 ? 22.217 -9.765 -13.292 1.00 69.38 213 ALA A CA 1
ATOM 1603 C C . ALA A 1 213 ? 23.670 -10.049 -13.737 1.00 69.38 213 ALA A C 1
ATOM 1605 O O . ALA A 1 213 ? 24.560 -9.213 -13.533 1.00 69.38 213 ALA A O 1
ATOM 1606 N N . HIS A 1 214 ? 23.911 -11.195 -14.382 1.00 71.50 214 HIS A N 1
ATOM 1607 C CA . HIS A 1 214 ? 25.229 -11.642 -14.828 1.00 71.50 214 HIS A CA 1
ATOM 1608 C C . HIS A 1 214 ? 25.501 -11.370 -16.310 1.00 71.50 214 HIS A C 1
ATOM 1610 O O . HIS A 1 214 ? 26.573 -10.861 -16.638 1.00 71.50 214 HIS A O 1
ATOM 1616 N N . ASP A 1 215 ? 24.569 -11.710 -17.203 1.00 80.44 215 ASP A N 1
ATOM 1617 C CA . ASP A 1 215 ? 24.787 -11.652 -18.658 1.00 80.44 215 ASP A CA 1
ATOM 1618 C C . ASP A 1 215 ? 24.331 -10.334 -19.310 1.00 80.44 215 ASP A C 1
ATOM 1620 O O . ASP A 1 215 ? 24.829 -9.985 -20.382 1.00 80.44 215 ASP A O 1
ATOM 1624 N N . ARG A 1 216 ? 23.455 -9.567 -18.642 1.00 84.56 216 ARG A N 1
ATOM 1625 C CA . ARG A 1 216 ? 22.829 -8.329 -19.148 1.00 84.56 216 ARG A CA 1
ATOM 1626 C C . ARG A 1 216 ? 22.093 -8.509 -20.472 1.00 84.56 216 ARG A C 1
ATOM 1628 O O . ARG A 1 216 ? 21.926 -7.541 -21.221 1.00 84.56 216 ARG A O 1
ATOM 1635 N N . ASP A 1 217 ? 21.638 -9.726 -20.751 1.00 86.12 217 ASP A N 1
ATOM 1636 C CA . ASP A 1 217 ? 20.895 -10.050 -21.961 1.00 86.12 217 ASP A CA 1
ATOM 1637 C C . ASP A 1 217 ? 19.403 -9.760 -21.759 1.00 86.12 217 ASP A C 1
ATOM 1639 O O . ASP A 1 217 ? 18.650 -10.540 -21.172 1.00 86.12 217 ASP A O 1
ATOM 1643 N N . PHE A 1 218 ? 18.979 -8.581 -22.217 1.00 88.31 218 PHE A N 1
ATOM 1644 C CA . PHE A 1 218 ? 17.597 -8.132 -22.066 1.00 88.31 218 PHE A CA 1
ATOM 1645 C C . PHE A 1 218 ? 16.614 -8.959 -22.905 1.00 88.31 218 PHE A C 1
ATOM 1647 O O . PHE A 1 218 ? 15.485 -9.177 -22.471 1.00 88.31 218 PHE A O 1
ATOM 1654 N N . ASP A 1 219 ? 17.029 -9.444 -24.077 1.00 83.69 219 ASP A N 1
ATOM 1655 C CA . ASP A 1 219 ? 16.159 -10.242 -24.946 1.00 83.69 219 ASP A CA 1
ATOM 1656 C C . ASP A 1 219 ? 15.899 -11.613 -24.320 1.00 83.69 219 ASP A C 1
ATOM 1658 O O . ASP A 1 219 ? 14.765 -12.096 -24.317 1.00 83.69 219 ASP A O 1
ATOM 1662 N N . LYS A 1 220 ? 16.928 -12.203 -23.701 1.00 81.31 220 LYS A N 1
ATOM 1663 C CA . LYS A 1 220 ? 16.787 -13.425 -22.904 1.00 81.31 220 LYS A CA 1
ATOM 1664 C C . LYS A 1 220 ? 15.845 -13.223 -21.716 1.00 81.31 220 LYS A C 1
ATOM 1666 O O . LYS A 1 220 ? 14.954 -14.045 -21.513 1.00 81.31 220 LYS A O 1
ATOM 1671 N N . LEU A 1 221 ? 16.011 -12.131 -20.961 1.00 83.19 221 LEU A N 1
ATOM 1672 C CA . LEU A 1 221 ? 15.115 -11.783 -19.852 1.00 83.19 221 LEU A CA 1
ATOM 1673 C C . LEU A 1 221 ? 13.669 -11.665 -20.342 1.00 83.19 221 LEU A C 1
ATOM 1675 O O . LEU A 1 221 ? 12.777 -12.301 -19.795 1.00 83.19 221 LEU A O 1
ATOM 1679 N N . ARG A 1 222 ? 13.436 -10.907 -21.414 1.00 83.38 222 ARG A N 1
ATOM 1680 C CA . ARG A 1 222 ? 12.100 -10.726 -21.992 1.00 83.38 222 ARG A CA 1
ATOM 1681 C C . ARG A 1 222 ? 11.486 -12.044 -22.468 1.00 83.38 222 ARG A C 1
ATOM 1683 O O . ARG A 1 222 ? 10.298 -12.258 -22.253 1.00 83.38 222 ARG A O 1
ATOM 1690 N N . GLY A 1 223 ? 12.287 -12.952 -23.028 1.00 76.56 223 GLY A N 1
ATOM 1691 C CA . GLY A 1 223 ? 11.856 -14.309 -23.377 1.00 76.56 223 GLY A CA 1
ATOM 1692 C C . GLY A 1 223 ? 11.287 -15.094 -22.189 1.00 76.56 223 GLY A C 1
ATOM 1693 O O . GLY A 1 223 ? 10.241 -15.721 -22.328 1.00 76.56 223 GLY A O 1
ATOM 1694 N N . LEU A 1 224 ? 11.912 -14.997 -21.012 1.00 77.38 224 LEU A N 1
ATOM 1695 C CA . LEU A 1 224 ? 11.452 -15.671 -19.789 1.00 77.38 224 LEU A CA 1
ATOM 1696 C C . LEU A 1 224 ? 10.085 -15.153 -19.322 1.00 77.38 224 LEU A C 1
ATOM 1698 O O . LEU A 1 224 ? 9.194 -15.941 -19.004 1.00 77.38 224 LEU A O 1
ATOM 1702 N N . PHE A 1 225 ? 9.889 -13.831 -19.346 1.00 81.19 225 PHE A N 1
ATOM 1703 C CA . PHE A 1 225 ? 8.588 -13.221 -19.055 1.00 81.19 225 PHE A CA 1
ATOM 1704 C C . PHE A 1 225 ? 7.509 -13.709 -20.025 1.00 81.19 225 PHE A C 1
ATOM 1706 O O . PHE A 1 225 ? 6.429 -14.111 -19.599 1.00 81.19 225 PHE A O 1
ATOM 1713 N N . LEU A 1 226 ? 7.808 -13.733 -21.326 1.00 77.31 226 LEU A N 1
ATOM 1714 C CA . LEU A 1 226 ? 6.867 -14.198 -22.349 1.00 77.31 226 LEU A CA 1
ATOM 1715 C C . LEU A 1 226 ? 6.450 -15.656 -22.149 1.00 77.31 226 LEU A C 1
ATOM 1717 O O . LEU A 1 226 ? 5.288 -15.997 -22.367 1.00 77.31 226 LEU A O 1
ATOM 1721 N N . GLU A 1 227 ? 7.376 -16.519 -21.733 1.00 72.31 227 GLU A N 1
ATOM 1722 C CA . GLU A 1 227 ? 7.069 -17.918 -21.433 1.00 72.31 227 GLU A CA 1
ATOM 1723 C C . GLU A 1 227 ? 6.175 -18.063 -20.199 1.00 72.31 227 GLU A C 1
ATOM 1725 O O . GLU A 1 227 ? 5.224 -18.845 -20.248 1.00 72.31 227 GLU A O 1
ATOM 1730 N N . SER A 1 228 ? 6.411 -17.270 -19.149 1.00 75.31 228 SER A N 1
ATOM 1731 C CA . SER A 1 228 ? 5.540 -17.224 -17.965 1.00 75.31 228 SER A CA 1
ATOM 1732 C C . SER A 1 228 ? 4.113 -16.795 -18.333 1.00 75.31 228 SER A C 1
ATOM 1734 O O . SER A 1 228 ? 3.155 -17.520 -18.059 1.00 75.31 228 SER A O 1
ATOM 1736 N N . PHE A 1 229 ? 3.952 -15.688 -19.068 1.00 77.44 229 PHE A N 1
ATOM 1737 C CA . PHE A 1 229 ? 2.626 -15.213 -19.488 1.00 77.44 229 PHE A CA 1
ATOM 1738 C C . PHE A 1 229 ? 1.905 -16.183 -20.418 1.00 77.44 229 PHE A C 1
ATOM 1740 O O . PHE A 1 229 ? 0.686 -16.323 -20.341 1.00 77.44 229 PHE A O 1
ATOM 1747 N N . ARG A 1 230 ? 2.638 -16.896 -21.278 1.00 72.00 230 ARG A N 1
ATOM 1748 C CA . ARG A 1 230 ? 2.045 -17.935 -22.123 1.00 72.00 230 ARG A CA 1
ATOM 1749 C C . ARG A 1 230 ? 1.394 -19.041 -21.292 1.00 72.00 230 ARG A C 1
ATOM 1751 O O . ARG A 1 230 ? 0.311 -19.506 -21.646 1.00 72.00 230 ARG A O 1
ATOM 1758 N N . GLN A 1 231 ? 2.044 -19.464 -20.208 1.00 69.31 231 GLN A N 1
ATOM 1759 C CA . GLN A 1 231 ? 1.496 -20.474 -19.302 1.00 69.31 231 GLN A CA 1
ATOM 1760 C C . GLN A 1 231 ? 0.262 -19.935 -18.577 1.00 69.31 231 GLN A C 1
ATOM 1762 O O . GLN A 1 231 ? -0.781 -20.579 -18.614 1.00 69.31 231 GLN A O 1
ATOM 1767 N N . GLN A 1 232 ? 0.342 -18.727 -18.013 1.00 75.31 232 GLN A N 1
ATOM 1768 C CA . GLN A 1 232 ? -0.781 -18.100 -17.303 1.00 75.31 232 GLN A CA 1
ATOM 1769 C C . GLN A 1 232 ? -2.013 -17.901 -18.197 1.00 75.31 232 GLN A C 1
ATOM 1771 O O . GLN A 1 232 ? -3.120 -18.237 -17.798 1.00 75.31 232 GLN A O 1
ATOM 1776 N N . LEU A 1 233 ? -1.832 -17.445 -19.441 1.00 74.19 233 LEU A N 1
ATOM 1777 C CA . LEU A 1 233 ? -2.929 -17.319 -20.410 1.00 74.19 233 LEU A CA 1
ATOM 1778 C C . LEU A 1 233 ? -3.573 -18.663 -20.757 1.00 74.19 233 LEU A C 1
ATOM 1780 O O . LEU A 1 233 ? -4.767 -18.726 -21.032 1.00 74.19 233 LEU A O 1
ATOM 1784 N N . THR A 1 234 ? -2.790 -19.740 -20.752 1.00 65.31 234 THR A N 1
ATOM 1785 C CA . THR A 1 234 ? -3.323 -21.083 -20.996 1.00 65.31 234 THR A CA 1
ATOM 1786 C C . THR A 1 234 ? -4.202 -21.530 -19.832 1.00 65.31 234 THR A C 1
ATOM 1788 O O . THR A 1 234 ? -5.289 -22.047 -20.073 1.00 65.31 234 THR A O 1
ATOM 1791 N N . TRP A 1 235 ? -3.767 -21.279 -18.594 1.00 66.00 235 TRP A N 1
ATOM 1792 C CA . TRP A 1 235 ? -4.550 -21.562 -17.388 1.00 66.00 235 TRP A CA 1
ATOM 1793 C C . TRP A 1 235 ? -5.832 -20.742 -17.327 1.00 66.00 235 TRP A C 1
ATOM 1795 O O . TRP A 1 235 ? -6.901 -21.318 -17.187 1.00 66.00 235 TRP A O 1
ATOM 1805 N N . ALA A 1 236 ? -5.741 -19.441 -17.593 1.00 69.75 236 ALA A N 1
ATOM 1806 C CA . ALA A 1 236 ? -6.892 -18.549 -17.675 1.00 69.75 236 ALA A CA 1
ATOM 1807 C C . ALA A 1 236 ? -7.987 -19.074 -18.625 1.00 69.75 236 ALA A C 1
ATOM 1809 O O . ALA A 1 236 ? -9.176 -18.974 -18.345 1.00 69.75 236 ALA A O 1
ATOM 1810 N N . VAL A 1 237 ? -7.602 -19.670 -19.755 1.00 64.38 237 VAL A N 1
ATOM 1811 C CA . VAL A 1 237 ? -8.571 -20.245 -20.701 1.00 64.38 237 VAL A CA 1
ATOM 1812 C C . VAL A 1 237 ? -9.131 -21.585 -20.227 1.00 64.38 237 VAL A C 1
ATOM 1814 O O . VAL A 1 237 ? -10.256 -21.932 -20.581 1.00 64.38 237 VAL A O 1
ATOM 1817 N N . ILE A 1 238 ? -8.361 -22.364 -19.469 1.00 59.09 238 ILE A N 1
ATOM 1818 C CA . ILE A 1 238 ? -8.856 -23.601 -18.854 1.00 59.09 238 ILE A CA 1
ATOM 1819 C C . ILE A 1 238 ? -9.899 -23.256 -17.788 1.00 59.09 238 ILE A C 1
ATOM 1821 O O . ILE A 1 238 ? -11.002 -23.794 -17.855 1.00 59.09 238 ILE A O 1
ATOM 1825 N N . ASP A 1 239 ? -9.593 -22.302 -16.905 1.00 62.81 239 ASP A N 1
ATOM 1826 C CA . ASP A 1 239 ? -10.501 -21.836 -15.852 1.00 62.81 239 ASP A CA 1
ATOM 1827 C C . ASP A 1 239 ? -11.852 -21.404 -16.438 1.00 62.81 239 ASP A C 1
ATOM 1829 O O . ASP A 1 239 ? -12.899 -21.888 -16.010 1.00 62.81 239 ASP A O 1
ATOM 1833 N N . ASP A 1 240 ? -11.834 -20.580 -17.492 1.00 64.38 240 ASP A N 1
ATOM 1834 C CA . ASP A 1 240 ? -13.052 -20.126 -18.174 1.00 64.38 240 ASP A CA 1
ATOM 1835 C C . ASP A 1 240 ? -13.899 -21.279 -18.732 1.00 64.38 240 ASP A C 1
ATOM 1837 O O . ASP A 1 240 ? -15.126 -21.283 -18.606 1.00 64.38 240 ASP A O 1
ATOM 1841 N N . ARG A 1 241 ? -13.262 -22.306 -19.306 1.00 59.56 241 ARG A N 1
ATOM 1842 C CA . ARG A 1 241 ? -13.976 -23.485 -19.830 1.00 59.56 241 ARG A CA 1
ATOM 1843 C C . ARG A 1 241 ? -14.625 -24.313 -18.738 1.00 59.56 241 ARG A C 1
ATOM 1845 O O . ARG A 1 241 ? -15.706 -24.860 -18.967 1.00 59.56 241 ARG A O 1
ATOM 1852 N N . ASP A 1 242 ? -13.977 -24.396 -17.586 1.00 57.91 242 ASP A N 1
ATOM 1853 C CA . ASP A 1 242 ? -14.508 -25.074 -16.407 1.00 57.91 242 ASP A CA 1
ATOM 1854 C C . ASP A 1 242 ? -15.578 -24.223 -15.693 1.00 57.91 242 ASP A C 1
ATOM 1856 O O . ASP A 1 242 ? -16.215 -24.678 -14.742 1.00 57.91 242 ASP A O 1
ATOM 1860 N N . GLY A 1 243 ? -15.865 -23.026 -16.221 1.00 62.28 243 GLY A N 1
ATOM 1861 C CA . GLY A 1 243 ? -16.903 -22.119 -15.744 1.00 62.28 243 GLY A CA 1
ATOM 1862 C C . GLY A 1 243 ? -16.432 -21.187 -14.633 1.00 62.28 243 GLY A C 1
ATOM 1863 O O . GLY A 1 243 ? -17.274 -20.603 -13.953 1.00 62.28 243 GLY A O 1
ATOM 1864 N N . TYR A 1 244 ? -15.120 -21.054 -14.440 1.00 65.94 244 TYR A N 1
ATOM 1865 C CA . TYR A 1 244 ? -14.506 -20.162 -13.465 1.00 65.94 244 TYR A CA 1
ATOM 1866 C C . TYR A 1 244 ? -14.046 -18.855 -14.114 1.00 65.94 244 TYR A C 1
ATOM 1868 O O . TYR A 1 244 ? -13.656 -18.806 -15.276 1.00 65.94 244 TYR A O 1
ATOM 1876 N N . GLN A 1 245 ? -14.066 -17.766 -13.347 1.00 74.88 245 GLN A N 1
ATOM 1877 C CA . GLN A 1 245 ? -13.481 -16.508 -13.796 1.00 74.88 245 GLN A CA 1
ATOM 1878 C C . GLN A 1 245 ? -11.958 -16.627 -13.866 1.00 74.88 245 GLN A C 1
ATOM 1880 O O . GLN A 1 245 ? -11.322 -17.119 -12.938 1.00 74.88 245 GLN A O 1
ATOM 1885 N N . ALA A 1 246 ? -11.383 -16.134 -14.958 1.00 78.94 246 ALA A N 1
ATOM 1886 C CA . ALA A 1 246 ? -9.956 -16.197 -15.196 1.00 78.94 246 ALA A CA 1
ATOM 1887 C C . ALA A 1 246 ? -9.225 -14.966 -14.640 1.00 78.94 246 ALA A C 1
ATOM 1889 O O . ALA A 1 246 ? -9.673 -13.827 -14.817 1.00 78.94 246 ALA A O 1
ATOM 1890 N N . TYR A 1 247 ? -8.054 -15.182 -14.041 1.00 80.00 247 TYR A N 1
ATOM 1891 C CA . TYR A 1 247 ? -7.245 -14.128 -13.427 1.00 80.00 247 TYR A CA 1
ATOM 1892 C C . TYR A 1 247 ? -5.787 -14.201 -13.879 1.00 80.00 247 TYR A C 1
ATOM 1894 O O . TYR A 1 247 ? -5.204 -15.278 -13.974 1.00 80.00 247 TYR A O 1
ATOM 1902 N N . ILE A 1 248 ? -5.179 -13.041 -14.129 1.00 80.56 248 ILE A N 1
ATOM 1903 C CA . ILE A 1 248 ? -3.742 -12.901 -14.388 1.00 80.56 248 ILE A CA 1
ATOM 1904 C C . ILE A 1 248 ? -3.216 -11.736 -13.551 1.00 80.56 248 ILE A C 1
ATOM 1906 O O . ILE A 1 248 ? -3.638 -10.591 -13.725 1.00 80.56 248 ILE A O 1
ATOM 1910 N N . GLY A 1 249 ? -2.279 -12.022 -12.646 1.00 72.62 249 GLY A N 1
ATOM 1911 C CA . GLY A 1 249 ? -1.751 -11.022 -11.711 1.00 72.62 249 GLY A CA 1
ATOM 1912 C C . GLY A 1 249 ? -2.752 -10.533 -10.685 1.00 72.62 249 GLY A C 1
ATOM 1913 O O . GLY A 1 249 ? -2.723 -9.363 -10.309 1.00 72.62 249 GLY A O 1
ATOM 1914 N N . TRP A 1 250 ? -3.628 -11.434 -10.248 1.00 74.31 250 TRP A N 1
ATOM 1915 C CA . TRP A 1 250 ? -4.621 -11.190 -9.215 1.00 74.31 250 TRP A CA 1
ATOM 1916 C C . TRP A 1 250 ? -4.413 -12.194 -8.079 1.00 74.31 250 TRP A C 1
ATOM 1918 O O . TRP A 1 250 ? -4.453 -13.400 -8.314 1.00 74.31 250 TRP A O 1
ATOM 1928 N N . GLY A 1 251 ? -4.120 -11.707 -6.872 1.00 64.44 251 GLY A N 1
ATOM 1929 C CA . GLY A 1 251 ? -3.844 -12.559 -5.713 1.00 64.44 251 GLY A CA 1
ATOM 1930 C C . GLY A 1 251 ? -5.119 -13.135 -5.096 1.00 64.44 251 GLY A C 1
ATOM 1931 O O . GLY A 1 251 ? -6.177 -12.506 -5.133 1.00 64.44 251 GLY A O 1
ATOM 1932 N N . THR A 1 252 ? -5.020 -14.311 -4.474 1.00 52.41 252 THR A N 1
ATOM 1933 C CA . THR A 1 252 ? -6.132 -14.953 -3.738 1.00 52.41 252 THR A CA 1
ATOM 1934 C C . THR A 1 252 ? -6.522 -14.214 -2.458 1.00 52.41 252 THR A C 1
ATOM 1936 O O . THR A 1 252 ? -7.546 -14.505 -1.843 1.00 52.41 252 THR A O 1
ATOM 1939 N N . ASP A 1 253 ? -5.664 -13.306 -2.012 1.00 53.19 253 ASP A N 1
ATOM 1940 C CA . ASP A 1 253 ? -5.831 -12.465 -0.838 1.00 53.19 253 ASP A CA 1
ATOM 1941 C C . ASP A 1 253 ? -6.606 -11.170 -1.163 1.00 53.19 253 ASP A C 1
ATOM 1943 O O . ASP A 1 253 ? -7.099 -10.502 -0.256 1.00 53.19 253 ASP A O 1
ATOM 1947 N N . THR A 1 254 ? -6.801 -10.865 -2.446 1.00 67.81 254 THR A N 1
ATOM 1948 C CA . THR A 1 254 ? -7.445 -9.643 -2.947 1.00 67.81 254 THR A CA 1
ATOM 1949 C C . THR A 1 254 ? -8.966 -9.760 -3.063 1.00 67.81 254 THR A C 1
ATOM 1951 O O . THR A 1 254 ? -9.542 -10.828 -2.864 1.00 67.81 254 THR A O 1
ATOM 1954 N N . TYR A 1 255 ? -9.643 -8.651 -3.386 1.00 79.62 255 TYR A N 1
ATOM 1955 C CA . TYR A 1 255 ? -11.060 -8.708 -3.742 1.00 79.62 255 TYR A CA 1
ATOM 1956 C C . TYR A 1 255 ? -11.245 -9.296 -5.145 1.00 79.62 255 TYR A C 1
ATOM 1958 O O . TYR A 1 255 ? -10.476 -9.008 -6.056 1.00 79.62 255 TYR A O 1
ATOM 1966 N N . GLU A 1 256 ? -12.310 -10.055 -5.351 1.00 83.19 256 GLU A N 1
ATOM 1967 C CA . GLU A 1 256 ? -12.732 -10.566 -6.650 1.00 83.19 256 GLU A CA 1
ATOM 1968 C C . GLU A 1 256 ? -13.699 -9.558 -7.302 1.00 83.19 256 GLU A C 1
ATOM 1970 O O . GLU A 1 256 ? -14.752 -9.255 -6.724 1.00 83.19 256 GLU A O 1
ATOM 1975 N N . PRO A 1 257 ? -13.380 -9.011 -8.492 1.00 88.12 257 PRO A N 1
ATOM 1976 C CA . PRO A 1 257 ? -14.316 -8.191 -9.257 1.00 88.12 257 PRO A CA 1
ATOM 1977 C C . PRO A 1 257 ? -15.584 -8.955 -9.650 1.00 88.12 257 PRO A C 1
ATOM 1979 O O . PRO A 1 257 ? -15.649 -10.177 -9.545 1.00 88.12 257 PRO A O 1
ATOM 1982 N N . GLU A 1 258 ? -16.576 -8.246 -10.193 1.00 85.69 258 GLU A N 1
ATOM 1983 C CA . GLU A 1 258 ? -17.775 -8.891 -10.735 1.00 85.69 258 GLU A CA 1
ATOM 1984 C C . GLU A 1 258 ? -17.423 -10.000 -11.749 1.00 85.69 258 GLU A C 1
ATOM 1986 O O . GLU A 1 258 ? -16.576 -9.836 -12.642 1.00 85.69 258 GLU A O 1
ATOM 1991 N N . GLU A 1 259 ? -18.108 -11.132 -11.611 1.00 85.06 259 GLU A N 1
ATOM 1992 C CA . GLU A 1 259 ? -17.956 -12.295 -12.472 1.00 85.06 259 GLU A CA 1
ATOM 1993 C C . GLU A 1 259 ? -18.621 -12.040 -13.831 1.00 85.06 259 GLU A C 1
ATOM 1995 O O . GLU A 1 259 ? -19.844 -11.950 -13.941 1.00 85.06 259 GLU A O 1
ATOM 2000 N N . ILE A 1 260 ? -17.799 -11.929 -14.878 1.00 86.38 260 ILE A N 1
ATOM 2001 C CA . ILE A 1 260 ? -18.260 -11.827 -16.267 1.00 86.38 260 ILE A CA 1
ATOM 2002 C C . ILE A 1 260 ? -17.648 -13.009 -17.027 1.00 86.38 260 ILE A C 1
ATOM 2004 O O . ILE A 1 260 ? -16.440 -12.983 -17.283 1.00 86.38 260 ILE A O 1
ATOM 2008 N N . PRO A 1 261 ? -18.443 -14.038 -17.377 1.00 82.19 261 PRO A N 1
ATOM 2009 C CA . PRO A 1 261 ? -17.954 -15.211 -18.102 1.00 82.19 261 PRO A CA 1
ATOM 2010 C C . PRO A 1 261 ? -17.277 -14.842 -19.428 1.00 82.19 261 PRO A C 1
ATOM 2012 O O . PRO A 1 261 ? -17.694 -13.886 -20.092 1.00 82.19 261 PRO A O 1
ATOM 2015 N N . GLY A 1 262 ? -16.255 -15.595 -19.833 1.00 81.06 262 GLY A N 1
ATOM 2016 C CA . GLY A 1 262 ? -15.483 -15.336 -21.050 1.00 81.06 262 GLY A CA 1
ATOM 2017 C C . GLY A 1 262 ? -14.496 -14.174 -20.930 1.00 81.06 262 GLY A C 1
ATOM 2018 O O . GLY A 1 262 ? -14.072 -13.636 -21.957 1.00 81.06 262 GLY A O 1
ATOM 2019 N N . SER A 1 263 ? -14.162 -13.726 -19.712 1.00 87.88 263 SER A N 1
ATOM 2020 C CA . SER A 1 263 ? -13.244 -12.602 -19.488 1.00 87.88 263 SER A CA 1
ATOM 2021 C C . SER A 1 263 ? -12.111 -12.919 -18.513 1.00 87.88 263 SER A C 1
ATOM 2023 O O . SER A 1 263 ? -12.292 -13.653 -17.545 1.00 87.88 263 SER A O 1
ATOM 2025 N N . ILE A 1 264 ? -10.949 -12.316 -18.773 1.00 87.44 264 ILE A N 1
ATOM 2026 C CA . ILE A 1 264 ? -9.760 -12.343 -17.919 1.00 87.44 264 ILE A CA 1
ATOM 2027 C C . ILE A 1 264 ? -9.671 -11.025 -17.157 1.00 87.44 264 ILE A C 1
ATOM 2029 O O . ILE A 1 264 ? -9.769 -9.947 -17.752 1.00 87.44 264 ILE A O 1
ATOM 2033 N N . ILE A 1 265 ? -9.441 -11.128 -15.852 1.00 87.94 265 ILE A N 1
ATOM 2034 C CA . ILE A 1 265 ? -9.138 -10.012 -14.958 1.00 87.94 265 ILE A CA 1
ATOM 2035 C C . ILE A 1 265 ? -7.629 -9.797 -14.882 1.00 87.94 265 ILE A C 1
ATOM 2037 O O . ILE A 1 265 ? -6.876 -10.723 -14.578 1.00 87.94 265 ILE A O 1
ATOM 2041 N N . THR A 1 266 ? -7.195 -8.556 -15.100 1.00 89.12 266 THR A N 1
ATOM 2042 C CA . THR A 1 266 ? -5.837 -8.087 -14.797 1.00 89.12 266 THR A CA 1
ATOM 2043 C C . THR A 1 266 ? -5.892 -6.724 -14.111 1.00 89.12 266 THR A C 1
ATOM 2045 O O . THR A 1 266 ? -6.919 -6.043 -14.116 1.00 89.12 266 THR A O 1
ATOM 2048 N N . PHE A 1 267 ? -4.766 -6.272 -13.568 1.00 87.38 267 PHE A N 1
ATOM 2049 C CA . PHE A 1 267 ? -4.621 -4.915 -13.034 1.00 87.38 267 PHE A CA 1
ATOM 2050 C C . PHE A 1 267 ? -4.604 -3.812 -14.100 1.00 87.38 267 PHE A C 1
ATOM 2052 O O . PHE A 1 267 ? -4.830 -2.658 -13.765 1.00 87.38 267 PHE A O 1
ATOM 2059 N N . LEU A 1 268 ? -4.359 -4.127 -15.376 1.00 90.69 268 LEU A N 1
ATOM 2060 C CA . LEU A 1 268 ? -4.441 -3.153 -16.478 1.00 90.69 268 LEU A CA 1
ATOM 2061 C C . LEU A 1 268 ? -5.809 -3.147 -17.163 1.00 90.69 268 LEU A C 1
ATOM 2063 O O . LEU A 1 268 ? -6.109 -2.224 -17.926 1.00 90.69 268 LEU A O 1
ATOM 2067 N N . GLY A 1 269 ? -6.634 -4.156 -16.885 1.00 91.50 269 GLY A N 1
ATOM 2068 C CA . GLY A 1 269 ? -8.043 -4.156 -17.218 1.00 91.50 269 GLY A CA 1
ATOM 2069 C C . GLY A 1 269 ? -8.642 -5.533 -17.426 1.00 91.50 269 GLY A C 1
ATOM 2070 O O . GLY A 1 269 ? -8.018 -6.565 -17.180 1.00 91.50 269 GLY A O 1
ATOM 2071 N N . ARG A 1 270 ? -9.893 -5.517 -17.882 1.00 92.06 270 ARG A N 1
ATOM 2072 C CA . ARG A 1 270 ? -10.649 -6.714 -18.235 1.00 92.06 270 ARG A CA 1
ATOM 2073 C C . ARG A 1 270 ? -10.571 -6.962 -19.734 1.00 92.06 270 ARG A C 1
ATOM 2075 O O . ARG A 1 270 ? -10.801 -6.043 -20.521 1.00 92.06 270 ARG A O 1
ATOM 2082 N N . TYR A 1 271 ? -10.326 -8.208 -20.126 1.00 90.19 271 TYR A N 1
ATOM 2083 C CA . TYR A 1 271 ? -10.234 -8.595 -21.535 1.00 90.19 271 TYR A CA 1
ATOM 2084 C C . TYR A 1 271 ? -11.133 -9.783 -21.835 1.00 90.19 271 TYR A C 1
ATOM 2086 O O . TYR A 1 271 ? -11.137 -10.764 -21.099 1.00 90.19 271 TYR A O 1
ATOM 2094 N N . ASN A 1 272 ? -11.885 -9.701 -22.929 1.00 87.62 272 ASN A N 1
ATOM 2095 C CA . ASN A 1 272 ? -12.599 -10.855 -23.454 1.00 87.62 272 ASN A CA 1
ATOM 2096 C C . ASN A 1 272 ? -11.587 -11.866 -24.010 1.00 87.62 272 ASN A C 1
ATOM 2098 O O . ASN A 1 272 ? -10.660 -11.481 -24.725 1.00 87.62 272 ASN A O 1
ATOM 2102 N N . ILE A 1 273 ? -11.768 -13.142 -23.671 1.00 82.31 273 ILE A N 1
ATOM 2103 C CA . ILE A 1 273 ? -10.830 -14.202 -24.042 1.00 82.31 273 ILE A CA 1
ATOM 2104 C C . ILE A 1 273 ? -10.769 -14.352 -25.560 1.00 82.31 273 ILE A C 1
ATOM 2106 O O . ILE A 1 273 ? -9.678 -14.253 -26.112 1.00 82.31 273 ILE A O 1
ATOM 2110 N N . ASP A 1 274 ? -11.913 -14.511 -26.234 1.00 78.06 274 ASP A N 1
ATOM 2111 C CA . ASP A 1 274 ? -11.997 -14.710 -27.689 1.00 78.06 274 ASP A CA 1
ATOM 2112 C C . ASP A 1 274 ? -11.335 -13.567 -28.474 1.00 78.06 274 ASP A C 1
ATOM 2114 O O . ASP A 1 274 ? -10.571 -13.794 -29.413 1.00 78.06 274 ASP A O 1
ATOM 2118 N N . GLU A 1 275 ? -11.573 -12.322 -28.068 1.00 83.94 275 GLU A N 1
ATOM 2119 C CA . GLU A 1 275 ? -10.967 -11.155 -28.714 1.00 83.94 275 GLU A CA 1
ATOM 2120 C C . GLU A 1 275 ? -9.456 -11.083 -28.463 1.00 83.94 275 GLU A C 1
ATOM 2122 O O . GLU A 1 275 ? -8.694 -10.742 -29.370 1.00 83.94 275 GLU A O 1
ATOM 2127 N N . LEU A 1 276 ? -9.001 -11.468 -27.267 1.00 82.56 276 LEU A N 1
ATOM 2128 C CA . LEU A 1 276 ? -7.579 -11.540 -26.944 1.00 82.56 276 LEU A CA 1
ATOM 2129 C C . LEU A 1 276 ? -6.860 -12.610 -27.783 1.00 82.56 276 LEU A C 1
ATOM 2131 O O . LEU A 1 276 ? -5.760 -12.363 -28.278 1.00 82.56 276 LEU A O 1
ATOM 2135 N N . VAL A 1 277 ? -7.487 -13.772 -27.997 1.00 74.19 277 VAL A N 1
ATOM 2136 C CA . VAL A 1 277 ? -7.002 -14.837 -28.902 1.00 74.19 277 VAL A CA 1
ATOM 2137 C C . VAL A 1 277 ? -6.761 -14.272 -30.296 1.00 74.19 277 VAL A C 1
ATOM 2139 O O . VAL A 1 277 ? -5.694 -14.448 -30.892 1.00 74.19 277 VAL A O 1
ATOM 2142 N N . ASP A 1 278 ? -7.763 -13.561 -30.803 1.00 75.69 278 ASP A N 1
ATOM 2143 C CA . ASP A 1 278 ? -7.763 -12.939 -32.116 1.00 75.69 278 ASP A CA 1
ATOM 2144 C C . ASP A 1 278 ? -6.665 -11.875 -32.236 1.00 75.69 278 ASP A C 1
ATOM 2146 O O . ASP A 1 278 ? -5.945 -11.826 -33.239 1.00 75.69 278 ASP A O 1
ATOM 2150 N N . GLU A 1 279 ? -6.504 -11.026 -31.218 1.00 80.06 279 GLU A N 1
ATOM 2151 C CA . GLU A 1 279 ? -5.436 -10.028 -31.151 1.00 80.06 279 GLU A CA 1
ATOM 2152 C C . GLU A 1 279 ? -4.052 -10.680 -31.150 1.00 80.06 279 GLU A C 1
ATOM 2154 O O . GLU A 1 279 ? -3.176 -10.258 -31.910 1.00 80.06 279 GLU A O 1
ATOM 2159 N N . ILE A 1 280 ? -3.858 -11.736 -30.361 1.00 77.00 280 ILE A N 1
ATOM 2160 C CA . ILE A 1 280 ? -2.593 -12.475 -30.287 1.00 77.00 280 ILE A CA 1
ATOM 2161 C C . ILE A 1 280 ? -2.277 -13.139 -31.629 1.00 77.00 280 ILE A C 1
ATOM 2163 O O . ILE A 1 280 ? -1.131 -13.088 -32.079 1.00 77.00 280 ILE A O 1
ATOM 2167 N N . GLY A 1 281 ? -3.280 -13.682 -32.321 1.00 66.38 281 GLY A N 1
ATOM 2168 C CA . GLY A 1 281 ? -3.121 -14.219 -33.673 1.00 66.38 281 GLY A CA 1
ATOM 2169 C C . GLY A 1 281 ? -2.736 -13.164 -34.717 1.00 66.38 281 GLY A C 1
ATOM 2170 O O . GLY A 1 281 ? -1.993 -13.466 -35.652 1.00 66.38 281 GLY A O 1
ATOM 2171 N N . ARG A 1 282 ? -3.205 -11.918 -34.567 1.00 75.88 282 ARG A N 1
ATOM 2172 C CA . ARG A 1 282 ? -2.921 -10.813 -35.506 1.00 75.88 282 ARG A CA 1
ATOM 2173 C C . ARG A 1 282 ? -1.591 -10.115 -35.233 1.00 75.88 282 ARG A C 1
ATOM 2175 O O . ARG A 1 282 ? -0.883 -9.774 -36.180 1.00 75.88 282 ARG A O 1
ATOM 2182 N N . TRP A 1 283 ? -1.275 -9.871 -33.965 1.00 76.38 283 TRP A N 1
ATOM 2183 C CA . TRP A 1 283 ? -0.184 -8.988 -33.537 1.00 76.38 283 TRP A CA 1
ATOM 2184 C C . TRP A 1 283 ? 0.977 -9.724 -32.862 1.00 76.38 283 TRP A C 1
ATOM 2186 O O . TRP A 1 283 ? 2.072 -9.172 -32.763 1.00 76.38 283 TRP A O 1
ATOM 2196 N N . GLY A 1 284 ? 0.768 -10.977 -32.460 1.00 73.38 284 GLY A N 1
ATOM 2197 C CA . GLY A 1 284 ? 1.736 -11.793 -31.736 1.00 73.38 284 GLY A CA 1
ATOM 2198 C C . GLY A 1 284 ? 1.642 -11.614 -30.220 1.00 73.38 284 GLY A C 1
ATOM 2199 O O . GLY A 1 284 ? 1.367 -10.527 -29.717 1.00 73.38 284 GLY A O 1
ATOM 2200 N N . LEU A 1 285 ? 1.923 -12.696 -29.486 1.00 76.56 285 LEU A N 1
ATOM 2201 C CA . LEU A 1 285 ? 1.828 -12.747 -28.022 1.00 76.56 285 LEU A CA 1
ATOM 2202 C C . LEU A 1 285 ? 2.657 -11.653 -27.342 1.00 76.56 285 LEU A C 1
ATOM 2204 O O . LEU A 1 285 ? 2.192 -11.016 -26.408 1.00 76.56 285 LEU A O 1
ATOM 2208 N N . GLU A 1 286 ? 3.867 -11.413 -27.836 1.00 79.62 286 GLU A N 1
ATOM 2209 C CA . GLU A 1 286 ? 4.795 -10.446 -27.253 1.00 79.62 286 GLU A CA 1
ATOM 2210 C C . GLU A 1 286 ? 4.247 -9.019 -27.231 1.00 79.62 286 GLU A C 1
ATOM 2212 O O . GLU A 1 286 ? 4.310 -8.350 -26.202 1.00 79.62 286 GLU A O 1
ATOM 2217 N N . ALA A 1 287 ? 3.647 -8.573 -28.336 1.00 83.31 287 ALA A N 1
ATOM 2218 C CA . ALA A 1 287 ? 3.051 -7.245 -28.414 1.00 83.31 287 ALA A CA 1
ATOM 2219 C C . ALA A 1 287 ? 1.859 -7.099 -27.456 1.00 83.31 287 ALA A C 1
ATOM 2221 O O . ALA A 1 287 ? 1.650 -6.032 -26.883 1.00 83.31 287 ALA A O 1
ATOM 2222 N N . ILE A 1 288 ? 1.088 -8.173 -27.274 1.00 86.00 288 ILE A N 1
ATOM 2223 C CA . ILE A 1 288 ? -0.088 -8.177 -26.403 1.00 86.00 288 ILE A CA 1
ATOM 2224 C C . ILE A 1 288 ? 0.308 -8.229 -24.926 1.00 86.00 288 ILE A C 1
ATOM 2226 O O . ILE A 1 288 ? -0.239 -7.458 -24.142 1.00 86.00 288 ILE A O 1
ATOM 2230 N N . VAL A 1 289 ? 1.293 -9.053 -24.550 1.00 85.88 289 VAL A N 1
ATOM 2231 C CA . VAL A 1 289 ? 1.855 -9.087 -23.187 1.00 85.88 289 VAL A CA 1
ATOM 2232 C C . VAL A 1 289 ? 2.340 -7.702 -22.783 1.00 85.88 289 VAL A C 1
ATOM 2234 O O . VAL A 1 289 ? 1.880 -7.159 -21.777 1.00 85.88 289 VAL A O 1
ATOM 2237 N N . ASP A 1 290 ? 3.181 -7.088 -23.615 1.00 86.25 290 ASP A N 1
ATOM 2238 C CA . ASP A 1 290 ? 3.729 -5.764 -23.336 1.00 86.25 290 ASP A CA 1
ATOM 2239 C C . ASP A 1 290 ? 2.646 -4.691 -23.222 1.00 86.25 290 ASP A C 1
ATOM 2241 O O . A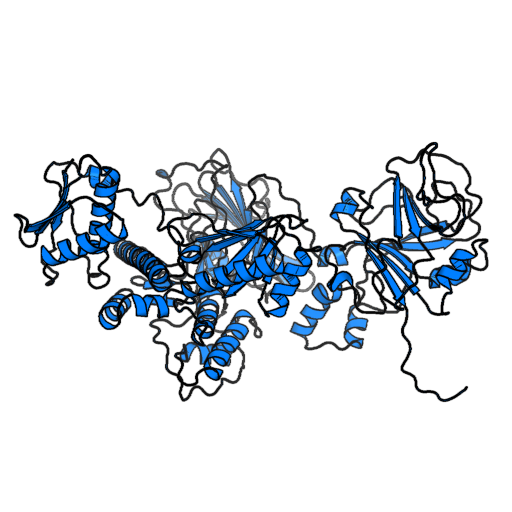SP A 1 290 ? 2.809 -3.761 -22.440 1.00 86.25 290 ASP A O 1
ATOM 2245 N N . ARG A 1 291 ? 1.546 -4.799 -23.974 1.00 85.94 291 ARG A N 1
ATOM 2246 C CA . ARG A 1 291 ? 0.480 -3.787 -23.999 1.00 85.94 291 ARG A CA 1
ATOM 2247 C C . ARG A 1 291 ? -0.576 -3.975 -22.905 1.00 85.94 291 ARG A C 1
ATOM 2249 O O . ARG A 1 291 ? -1.140 -2.981 -22.461 1.00 85.94 291 ARG A O 1
ATOM 2256 N N . ARG A 1 292 ? -0.878 -5.214 -22.496 1.00 86.31 292 ARG A N 1
ATOM 2257 C CA . ARG A 1 292 ? -2.072 -5.550 -21.687 1.00 86.31 292 ARG A CA 1
ATOM 2258 C C . ARG A 1 292 ? -1.783 -6.207 -20.335 1.00 86.31 292 ARG A C 1
ATOM 2260 O O . ARG A 1 292 ? -2.674 -6.241 -19.493 1.00 86.31 292 ARG A O 1
ATOM 2267 N N . PHE A 1 293 ? -0.575 -6.733 -20.118 1.00 86.94 293 PHE A N 1
ATOM 2268 C CA . PHE A 1 293 ? -0.306 -7.618 -18.975 1.00 86.94 293 PHE A CA 1
ATOM 2269 C C . PHE A 1 293 ? 0.864 -7.209 -18.083 1.00 86.94 293 PHE A C 1
ATOM 2271 O O . PHE A 1 293 ? 0.966 -7.724 -16.974 1.00 86.94 293 PHE A O 1
ATOM 2278 N N . VAL A 1 294 ? 1.739 -6.302 -18.528 1.00 89.56 294 VAL A N 1
ATOM 2279 C CA . VAL A 1 294 ? 2.882 -5.843 -17.722 1.00 89.56 294 VAL A CA 1
ATOM 2280 C C . VAL A 1 294 ? 2.973 -4.329 -17.647 1.00 89.56 294 VAL A C 1
ATOM 2282 O O . VAL A 1 294 ? 2.700 -3.628 -18.624 1.00 89.56 294 VAL A O 1
ATOM 2285 N N . MET A 1 295 ? 3.458 -3.821 -16.511 1.00 89.12 295 MET A N 1
ATOM 2286 C CA . MET A 1 295 ? 3.731 -2.391 -16.344 1.00 89.12 295 MET A CA 1
ATOM 2287 C C . MET A 1 295 ? 4.776 -1.906 -17.355 1.00 89.12 295 MET A C 1
ATOM 2289 O O . MET A 1 295 ? 4.559 -0.910 -18.041 1.00 89.12 295 MET A O 1
ATOM 2293 N N . ARG A 1 296 ? 5.889 -2.631 -17.525 1.00 90.69 296 ARG A N 1
ATOM 2294 C CA . ARG A 1 296 ? 6.905 -2.297 -18.528 1.00 90.69 296 ARG A CA 1
ATOM 2295 C C . ARG A 1 296 ? 7.658 -3.515 -19.058 1.00 90.69 296 ARG A C 1
ATOM 2297 O O . ARG A 1 296 ? 8.589 -4.027 -18.436 1.00 90.69 296 ARG A O 1
ATOM 2304 N N . GLY A 1 297 ? 7.321 -3.906 -20.284 1.00 86.75 297 GLY A N 1
ATOM 2305 C CA . GLY A 1 297 ? 8.063 -4.915 -21.046 1.00 86.75 297 GLY A CA 1
ATOM 2306 C C . GLY A 1 297 ? 9.322 -4.381 -21.739 1.00 86.75 297 GLY A C 1
ATOM 2307 O O . GLY A 1 297 ? 10.244 -5.140 -22.029 1.00 86.75 297 GLY A O 1
ATOM 2308 N N . THR A 1 298 ? 9.407 -3.067 -21.973 1.00 89.69 298 THR A N 1
ATOM 2309 C CA . THR A 1 298 ? 10.530 -2.425 -22.672 1.00 89.69 298 THR A CA 1
ATOM 2310 C C . THR A 1 298 ? 11.658 -2.014 -21.731 1.00 89.69 298 THR A C 1
ATOM 2312 O O . THR A 1 298 ? 11.442 -1.641 -20.584 1.00 89.69 298 THR A O 1
ATOM 2315 N N . ARG A 1 299 ? 12.897 -1.997 -22.233 1.00 86.88 299 ARG A N 1
ATOM 2316 C CA . ARG A 1 299 ? 14.072 -1.663 -21.412 1.00 86.88 299 ARG A CA 1
ATOM 2317 C C . ARG A 1 299 ? 14.045 -0.249 -20.823 1.00 86.88 299 ARG A C 1
ATOM 2319 O O . ARG A 1 299 ? 14.540 -0.034 -19.724 1.00 86.88 299 ARG A O 1
ATOM 2326 N N . TYR A 1 300 ? 13.519 0.714 -21.570 1.00 87.50 300 TYR A N 1
ATOM 2327 C CA . TYR A 1 300 ? 13.524 2.121 -21.184 1.00 87.50 300 TYR A CA 1
ATOM 2328 C C . TYR A 1 300 ? 12.115 2.590 -20.836 1.00 87.50 300 TYR A C 1
ATOM 2330 O O . TYR A 1 300 ? 11.148 2.114 -21.434 1.00 87.50 300 TYR A O 1
ATOM 2338 N N . ARG A 1 301 ? 12.033 3.539 -19.894 1.00 88.88 301 ARG A N 1
ATOM 2339 C CA . ARG A 1 301 ? 10.796 4.242 -19.536 1.00 88.88 301 ARG A CA 1
ATOM 2340 C C . ARG A 1 301 ? 10.213 4.941 -20.760 1.00 88.88 301 ARG A C 1
ATOM 2342 O O . ARG A 1 301 ? 10.949 5.595 -21.507 1.00 88.88 301 ARG A O 1
ATOM 2349 N N . GLY A 1 302 ? 8.905 4.820 -20.936 1.00 89.44 302 GLY A N 1
ATOM 2350 C CA . GLY A 1 302 ? 8.151 5.506 -21.976 1.00 89.44 302 GLY A CA 1
ATOM 2351 C C . GLY A 1 302 ? 6.933 6.236 -21.410 1.00 89.44 302 GLY A C 1
ATOM 2352 O O . GLY A 1 302 ? 6.612 6.096 -20.232 1.00 89.44 302 GLY A O 1
ATOM 2353 N N . PRO A 1 303 ? 6.229 7.016 -22.242 1.00 91.75 303 PRO A N 1
ATOM 2354 C CA . PRO A 1 303 ? 4.967 7.636 -21.842 1.00 91.75 303 PRO A CA 1
ATOM 2355 C C . PRO A 1 303 ? 3.865 6.600 -21.541 1.00 91.75 303 PRO A C 1
ATOM 2357 O O . PRO A 1 303 ? 2.961 6.889 -20.762 1.00 91.75 303 PRO A O 1
ATOM 2360 N N . ASP A 1 304 ? 3.985 5.386 -22.090 1.00 91.50 304 ASP A N 1
ATOM 2361 C CA . ASP A 1 304 ? 3.117 4.229 -21.823 1.00 91.50 304 ASP A CA 1
ATOM 2362 C C . ASP A 1 304 ? 3.139 3.784 -20.346 1.00 91.50 304 ASP A C 1
ATOM 2364 O O . ASP A 1 304 ? 2.107 3.384 -19.812 1.00 91.50 304 ASP A O 1
ATOM 2368 N N . ASP A 1 305 ? 4.269 3.956 -19.643 1.00 90.94 305 ASP A N 1
ATOM 2369 C CA . ASP A 1 305 ? 4.380 3.686 -18.202 1.00 90.94 305 ASP A CA 1
ATOM 2370 C C . ASP A 1 305 ? 3.330 4.492 -17.409 1.00 90.94 305 ASP A C 1
ATOM 2372 O O . ASP A 1 305 ? 2.704 3.976 -16.481 1.00 90.94 305 ASP A O 1
ATOM 2376 N N . ASN A 1 306 ? 3.101 5.756 -17.792 1.00 92.56 306 ASN A N 1
ATOM 2377 C CA . ASN A 1 306 ? 2.107 6.612 -17.143 1.00 92.56 306 ASN A CA 1
ATOM 2378 C C . ASN A 1 306 ? 0.681 6.156 -17.474 1.00 92.56 306 ASN A C 1
ATOM 2380 O O . ASN A 1 306 ? -0.173 6.127 -16.591 1.00 92.56 306 ASN A O 1
ATOM 2384 N N . VAL A 1 307 ? 0.414 5.757 -18.724 1.00 94.50 307 VAL A N 1
ATOM 2385 C CA . VAL A 1 307 ? -0.903 5.223 -19.113 1.00 94.50 307 VAL A CA 1
ATOM 2386 C C . VAL A 1 307 ? -1.235 3.988 -18.284 1.00 94.50 307 VAL A C 1
ATOM 2388 O O . VAL A 1 307 ? -2.326 3.898 -17.731 1.00 94.50 307 VAL A O 1
ATOM 2391 N N . LYS A 1 308 ? -0.278 3.076 -18.112 1.00 93.25 308 LYS A N 1
ATOM 2392 C CA . LYS A 1 308 ? -0.462 1.861 -17.312 1.00 93.25 308 LYS A CA 1
ATOM 2393 C C . LYS A 1 308 ? -0.614 2.134 -15.823 1.00 93.25 308 LYS A C 1
ATOM 2395 O O . LYS A 1 308 ? -1.495 1.551 -15.207 1.00 93.25 308 LYS A O 1
ATOM 2400 N N . ASN A 1 309 ? 0.155 3.066 -15.256 1.00 90.88 309 ASN A N 1
ATOM 2401 C CA . ASN A 1 309 ? -0.075 3.524 -13.881 1.00 90.88 309 ASN A CA 1
ATOM 2402 C C . ASN A 1 309 ? -1.497 4.073 -13.700 1.00 90.88 309 ASN A C 1
ATOM 2404 O O . ASN A 1 309 ? -2.147 3.778 -12.700 1.00 90.88 309 ASN A O 1
ATOM 2408 N N . ALA A 1 310 ? -1.996 4.844 -14.670 1.00 93.56 310 ALA A N 1
ATOM 2409 C CA . ALA A 1 310 ? -3.364 5.341 -14.632 1.00 93.56 310 ALA A CA 1
ATOM 2410 C C . ALA A 1 310 ? -4.401 4.221 -14.775 1.00 93.56 310 ALA A C 1
ATOM 2412 O O . ALA A 1 310 ? -5.390 4.242 -14.051 1.00 93.56 310 ALA A O 1
ATOM 2413 N N . LEU A 1 311 ? -4.180 3.243 -15.660 1.00 93.69 311 LEU A N 1
ATOM 2414 C CA . LEU A 1 311 ? -5.063 2.083 -15.810 1.00 93.69 311 LEU A CA 1
ATOM 2415 C C . LEU A 1 311 ? -5.153 1.283 -14.512 1.00 93.69 311 LEU A C 1
ATOM 2417 O O . LEU A 1 311 ? -6.266 1.012 -14.077 1.00 93.69 311 LEU A O 1
ATOM 2421 N N . THR A 1 312 ? -4.027 0.993 -13.854 1.00 91.00 312 THR A N 1
ATOM 2422 C CA . THR A 1 312 ? -4.029 0.303 -12.555 1.00 91.00 312 THR A CA 1
ATOM 2423 C C . THR A 1 312 ? -4.874 1.043 -11.527 1.00 91.00 312 THR A C 1
ATOM 2425 O O . THR A 1 312 ? -5.673 0.428 -10.828 1.00 91.00 312 THR A O 1
ATOM 2428 N N . LEU A 1 313 ? -4.765 2.371 -11.463 1.00 89.56 313 LEU A N 1
ATOM 2429 C CA . LEU A 1 313 ? -5.582 3.159 -10.543 1.00 89.56 313 LEU A CA 1
ATOM 2430 C C . LEU A 1 313 ? -7.071 3.124 -10.923 1.00 89.56 313 LEU A C 1
ATOM 2432 O O . LEU A 1 313 ? -7.925 2.827 -10.089 1.00 89.56 313 LEU A O 1
ATOM 2436 N N . LEU A 1 314 ? -7.391 3.388 -12.192 1.00 91.44 314 LEU A N 1
ATOM 2437 C CA . LEU A 1 314 ? -8.769 3.417 -12.690 1.00 91.44 314 LEU A CA 1
ATOM 2438 C C . LEU A 1 314 ? -9.482 2.078 -12.506 1.00 91.44 314 LEU A C 1
ATOM 2440 O O . LEU A 1 314 ? -10.656 2.066 -12.153 1.00 91.44 314 LEU A O 1
ATOM 2444 N N . TRP A 1 315 ? -8.790 0.967 -12.758 1.00 90.94 315 TRP A N 1
ATOM 2445 C CA . TRP A 1 315 ? -9.350 -0.370 -12.617 1.00 90.94 315 TRP A CA 1
ATOM 2446 C C . TRP A 1 315 ? -9.432 -0.809 -11.163 1.00 90.94 315 TRP A C 1
ATOM 2448 O O . TRP A 1 315 ? -10.469 -1.337 -10.765 1.00 90.94 315 TRP A O 1
ATOM 2458 N N . CYS A 1 316 ? -8.379 -0.589 -10.377 1.00 86.44 316 CYS A N 1
ATOM 2459 C CA . CYS A 1 316 ? -8.229 -1.287 -9.107 1.00 86.44 316 CYS A CA 1
ATOM 2460 C C . CYS A 1 316 ? -8.514 -0.449 -7.858 1.00 86.44 316 CYS A C 1
ATOM 2462 O O . CYS A 1 316 ? -8.777 -1.043 -6.812 1.00 86.44 316 CYS A O 1
ATOM 2464 N N . THR A 1 317 ? -8.422 0.886 -7.920 1.00 82.44 317 THR A N 1
ATOM 2465 C CA . THR A 1 317 ? -8.394 1.728 -6.707 1.00 82.44 317 THR A CA 1
ATOM 2466 C C . THR A 1 317 ? -9.399 2.870 -6.683 1.00 82.44 317 THR A C 1
ATOM 2468 O O . THR A 1 317 ? -9.799 3.273 -5.593 1.00 82.44 317 THR A O 1
ATOM 2471 N N . VAL A 1 318 ? -9.824 3.394 -7.835 1.00 84.31 318 VAL A N 1
ATOM 2472 C CA . VAL A 1 318 ? -10.841 4.456 -7.884 1.00 84.31 318 VAL A CA 1
ATOM 2473 C C . VAL A 1 318 ? -12.191 3.903 -7.428 1.00 84.31 318 VAL A C 1
ATOM 2475 O O . VAL A 1 318 ? -12.679 2.912 -7.972 1.00 84.31 318 VAL A O 1
ATOM 2478 N N . GLN A 1 319 ? -12.803 4.564 -6.446 1.00 80.81 319 GLN A N 1
ATOM 2479 C CA . GLN A 1 319 ? -14.065 4.140 -5.839 1.00 80.81 319 GLN A CA 1
ATOM 2480 C C . GLN A 1 319 ? -15.223 5.027 -6.308 1.00 80.81 319 GLN A C 1
ATOM 2482 O O . GLN A 1 319 ? -15.093 6.250 -6.416 1.00 80.81 319 GLN A O 1
ATOM 2487 N N . TYR A 1 320 ? -16.383 4.414 -6.553 1.00 78.00 320 TYR A N 1
ATOM 2488 C CA . TYR A 1 320 ? -17.561 5.089 -7.103 1.00 78.00 320 TYR A CA 1
ATOM 2489 C C . TYR A 1 320 ? -18.807 4.838 -6.244 1.00 78.00 320 TYR A C 1
ATOM 2491 O O . TYR A 1 320 ? -18.977 3.741 -5.729 1.00 78.00 320 TYR A O 1
ATOM 2499 N N . ASN A 1 321 ? -19.707 5.820 -6.153 1.00 70.94 321 ASN A N 1
ATOM 2500 C CA . ASN A 1 321 ? -21.070 5.664 -5.632 1.00 70.94 321 ASN A CA 1
ATOM 2501 C C . ASN A 1 321 ? -22.074 6.156 -6.686 1.00 70.94 321 ASN A C 1
ATOM 2503 O O . ASN A 1 321 ? -21.911 7.273 -7.160 1.00 70.94 321 ASN A O 1
ATOM 2507 N N . ASP A 1 322 ? -23.080 5.367 -7.077 1.00 67.38 322 ASP A N 1
ATOM 2508 C CA . ASP A 1 322 ? -24.100 5.744 -8.080 1.00 67.38 322 ASP A CA 1
ATOM 2509 C C . ASP A 1 322 ? -23.521 6.395 -9.365 1.00 67.38 322 ASP A C 1
ATOM 2511 O O . ASP A 1 322 ? -24.101 7.303 -9.965 1.00 67.38 322 ASP A O 1
ATOM 2515 N N . HIS A 1 323 ? -22.347 5.925 -9.810 1.00 67.94 323 HIS A N 1
ATOM 2516 C CA . HIS A 1 323 ? -21.545 6.492 -10.913 1.00 67.94 323 HIS A CA 1
ATOM 2517 C C . HIS A 1 323 ? -20.971 7.908 -10.689 1.00 67.94 323 HIS A C 1
ATOM 2519 O O . HIS A 1 323 ? -20.485 8.538 -11.635 1.00 67.94 323 HIS A O 1
ATOM 2525 N N . GLU A 1 324 ? -20.982 8.398 -9.457 1.00 71.94 324 GLU A N 1
ATOM 2526 C CA . GLU A 1 324 ? -20.256 9.566 -8.966 1.00 71.94 324 GLU A CA 1
ATOM 2527 C C . GLU A 1 324 ? -19.013 9.141 -8.173 1.00 71.94 324 GLU A C 1
ATOM 2529 O O . GLU A 1 324 ? -18.864 7.980 -7.790 1.00 71.94 324 GLU A O 1
ATOM 2534 N N . LEU A 1 325 ? -18.079 10.072 -7.964 1.00 68.81 325 LEU A N 1
ATOM 2535 C CA . LEU A 1 325 ? -16.939 9.804 -7.096 1.00 68.81 325 LEU A CA 1
ATOM 2536 C C . LEU A 1 325 ? -17.350 9.935 -5.642 1.00 68.81 325 LEU A C 1
ATOM 2538 O O . LEU A 1 325 ? -18.003 10.890 -5.228 1.00 68.81 325 LEU A O 1
ATOM 2542 N N . VAL A 1 326 ? -16.856 8.976 -4.884 1.00 61.00 326 VAL A N 1
ATOM 2543 C CA . VAL A 1 326 ? -16.982 8.850 -3.442 1.00 61.00 326 VAL A CA 1
ATOM 2544 C C . VAL A 1 326 ? -16.624 10.133 -2.694 1.00 61.00 326 VAL A C 1
ATOM 2546 O O . VAL A 1 326 ? -17.354 10.617 -1.830 1.00 61.00 326 VAL A O 1
ATOM 2549 N N . ASN A 1 327 ? -15.490 10.708 -3.083 1.00 58.84 327 ASN A N 1
ATOM 2550 C CA . ASN A 1 327 ? -14.983 11.974 -2.600 1.00 58.84 327 ASN A CA 1
ATOM 2551 C C . ASN A 1 327 ? -14.731 12.854 -3.826 1.00 58.84 327 ASN A C 1
ATOM 2553 O O . ASN A 1 327 ? -14.068 12.430 -4.773 1.00 58.84 327 ASN A O 1
ATOM 2557 N N . ALA A 1 328 ? -15.209 14.100 -3.799 1.00 52.00 328 ALA A N 1
ATOM 2558 C CA . ALA A 1 328 ? -14.932 15.078 -4.855 1.00 52.00 328 ALA A CA 1
ATOM 2559 C C . ALA A 1 328 ? -13.417 15.323 -5.073 1.00 52.00 328 ALA A C 1
ATOM 2561 O O . ALA A 1 328 ? -13.029 15.914 -6.078 1.00 52.00 328 ALA A O 1
ATOM 2562 N N . VAL A 1 329 ? -12.567 14.859 -4.147 1.00 61.03 329 VAL A N 1
ATOM 2563 C CA . VAL A 1 329 ? -11.098 14.882 -4.197 1.00 61.03 329 VAL A CA 1
ATOM 2564 C C . VAL A 1 329 ? -10.522 13.461 -4.035 1.00 61.03 329 VAL A C 1
ATOM 2566 O O . VAL A 1 329 ? -9.643 13.224 -3.206 1.00 61.03 329 VAL A O 1
ATOM 2569 N N . ASP A 1 330 ? -11.033 12.490 -4.793 1.00 70.56 330 ASP A N 1
ATOM 2570 C CA . ASP A 1 330 ? -10.465 11.136 -4.841 1.00 70.56 330 ASP A CA 1
ATOM 2571 C C . ASP A 1 330 ? -9.007 11.172 -5.371 1.00 70.56 330 ASP A C 1
ATOM 2573 O O . ASP A 1 330 ? -8.745 11.524 -6.525 1.00 70.56 330 ASP A O 1
ATOM 2577 N N . GLN A 1 331 ? -8.035 10.863 -4.500 1.00 78.06 331 GLN A N 1
ATOM 2578 C CA . GLN A 1 331 ? -6.595 10.942 -4.794 1.00 78.06 331 GLN A CA 1
ATOM 2579 C C . GLN A 1 331 ? -6.143 9.943 -5.872 1.00 78.06 331 GLN A C 1
ATOM 2581 O O . GLN A 1 331 ? -5.439 10.371 -6.794 1.00 78.06 331 GLN A O 1
ATOM 2586 N N . PRO A 1 332 ? -6.537 8.654 -5.820 1.00 83.31 332 PRO A N 1
ATOM 2587 C CA . PRO A 1 332 ? -6.410 7.736 -6.947 1.00 83.31 332 PRO A CA 1
ATOM 2588 C C . PRO A 1 332 ? -6.906 8.310 -8.278 1.00 83.31 332 PRO A C 1
ATOM 2590 O O . PRO A 1 332 ? -6.167 8.293 -9.264 1.00 83.31 332 PRO A O 1
ATOM 2593 N N . ALA A 1 333 ? -8.108 8.895 -8.305 1.00 87.44 333 ALA A N 1
ATOM 2594 C CA . ALA A 1 333 ? -8.679 9.471 -9.524 1.00 87.44 333 ALA A CA 1
ATOM 2595 C C . ALA A 1 333 ? -7.862 10.667 -10.043 1.00 87.44 333 ALA A C 1
ATOM 2597 O O . ALA A 1 333 ? -7.579 10.763 -11.240 1.00 87.44 333 ALA A O 1
ATOM 2598 N N . LEU A 1 334 ? -7.439 11.567 -9.148 1.00 87.88 334 LEU A N 1
ATOM 2599 C CA . LEU A 1 334 ? -6.582 12.708 -9.487 1.00 87.88 334 LEU A CA 1
ATOM 2600 C C . LEU A 1 334 ? -5.216 12.256 -10.016 1.00 87.88 334 LEU A C 1
ATOM 2602 O O . LEU A 1 334 ? -4.727 12.789 -11.013 1.00 87.88 334 LEU A O 1
ATOM 2606 N N . THR A 1 335 ? -4.616 11.251 -9.379 1.00 88.69 335 THR A N 1
ATOM 2607 C CA . THR A 1 335 ? -3.330 10.674 -9.790 1.00 88.69 335 THR A CA 1
ATOM 2608 C C . THR A 1 335 ? -3.445 9.981 -11.146 1.00 88.69 335 THR A C 1
ATOM 2610 O O . THR A 1 335 ? -2.552 10.132 -11.983 1.00 88.69 335 THR A O 1
ATOM 2613 N N . ALA A 1 336 ? -4.550 9.279 -11.414 1.00 91.31 336 ALA A N 1
ATOM 2614 C CA . ALA A 1 336 ? -4.817 8.678 -12.719 1.00 91.31 336 ALA A CA 1
ATOM 2615 C C . ALA A 1 336 ? -4.906 9.745 -13.822 1.00 91.31 336 ALA A C 1
ATOM 2617 O O . ALA A 1 336 ? -4.229 9.632 -14.844 1.00 91.31 336 ALA A O 1
ATOM 2618 N N . VAL A 1 337 ? -5.660 10.828 -13.591 1.00 95.06 337 VAL A N 1
ATOM 2619 C CA . VAL A 1 337 ? -5.736 11.976 -14.514 1.00 95.06 337 VAL A CA 1
ATOM 2620 C C . VAL A 1 337 ? -4.357 12.583 -14.760 1.00 95.06 337 VAL A C 1
ATOM 2622 O O . VAL A 1 337 ? -3.983 12.790 -15.914 1.00 95.06 337 VAL A O 1
ATOM 2625 N N . ALA A 1 338 ? -3.580 12.831 -13.703 1.00 94.00 338 ALA A N 1
ATOM 2626 C CA . ALA A 1 338 ? -2.245 13.410 -13.821 1.00 94.00 338 ALA A CA 1
ATOM 2627 C C . ALA A 1 338 ? -1.306 12.533 -14.665 1.00 94.00 338 ALA A C 1
ATOM 2629 O O . ALA A 1 338 ? -0.593 13.047 -15.525 1.00 94.00 338 ALA A O 1
ATOM 2630 N N . ASN A 1 339 ? -1.343 11.213 -14.472 1.00 94.38 339 ASN A N 1
ATOM 2631 C CA . ASN A 1 339 ? -0.554 10.266 -15.258 1.00 94.38 339 ASN A CA 1
ATOM 2632 C C . ASN A 1 339 ? -0.952 10.277 -16.747 1.00 94.38 339 ASN A C 1
ATOM 2634 O O . ASN A 1 339 ? -0.082 10.414 -17.607 1.00 94.38 339 ASN A O 1
ATOM 2638 N N . LEU A 1 340 ? -2.249 10.207 -17.071 1.00 97.06 340 LEU A N 1
ATOM 2639 C CA . LEU A 1 340 ? -2.725 10.265 -18.466 1.00 97.06 340 LEU A CA 1
ATOM 2640 C C . LEU A 1 340 ? -2.333 11.582 -19.148 1.00 97.06 340 LEU A C 1
ATOM 2642 O O . LEU A 1 340 ? -1.934 11.612 -20.311 1.00 97.06 340 LEU A O 1
ATOM 2646 N N . GLU A 1 341 ? -2.402 12.685 -18.411 1.00 97.00 341 GLU A N 1
ATOM 2647 C CA . GLU A 1 341 ? -2.031 14.001 -18.914 1.00 97.00 341 GLU A CA 1
ATOM 2648 C C . GLU A 1 341 ? -0.526 14.197 -19.092 1.00 97.00 341 GLU A C 1
ATOM 2650 O O . GLU A 1 341 ? -0.128 14.928 -20.000 1.00 97.00 341 GLU A O 1
ATOM 2655 N N . LEU A 1 342 ? 0.303 13.571 -18.255 1.00 94.62 342 LEU A N 1
ATOM 2656 C CA . LEU A 1 342 ? 1.754 13.513 -18.451 1.00 94.62 342 LEU A CA 1
ATOM 2657 C C . LEU A 1 342 ? 2.104 12.666 -19.677 1.00 94.62 342 LEU A C 1
ATOM 2659 O O . LEU A 1 342 ? 2.971 13.047 -20.462 1.00 94.62 342 LEU A O 1
ATOM 2663 N N . ALA A 1 343 ? 1.394 11.555 -19.884 1.00 95.69 343 ALA A N 1
ATOM 2664 C CA . ALA A 1 343 ? 1.550 10.719 -21.070 1.00 95.69 343 ALA A CA 1
ATOM 2665 C C . ALA A 1 343 ? 1.295 11.525 -22.361 1.00 95.69 343 ALA A C 1
ATOM 2667 O O . ALA A 1 343 ? 2.127 11.504 -23.269 1.00 95.69 343 ALA A O 1
ATOM 2668 N N . LEU A 1 344 ? 0.214 12.317 -22.393 1.00 95.62 344 LEU A N 1
ATOM 2669 C CA . LEU A 1 344 ? -0.129 13.228 -23.498 1.00 95.62 344 LEU A CA 1
ATOM 2670 C C . LEU A 1 344 ? 0.904 14.324 -23.750 1.00 95.62 344 LEU A C 1
ATOM 2672 O O . LEU A 1 344 ? 1.135 14.712 -24.894 1.00 95.62 344 LEU A O 1
ATOM 2676 N N . GLU A 1 345 ? 1.487 14.877 -22.687 1.00 95.00 345 GLU A N 1
ATOM 2677 C CA . GLU A 1 345 ? 2.529 15.899 -22.819 1.00 95.00 345 GLU A CA 1
ATOM 2678 C C . GLU A 1 345 ? 3.808 15.335 -23.432 1.00 95.00 345 GLU A C 1
ATOM 2680 O O . GLU A 1 345 ? 4.498 16.035 -24.178 1.00 95.00 345 GLU A O 1
ATOM 2685 N N . CYS A 1 346 ? 4.127 14.081 -23.119 1.00 93.94 346 CYS A N 1
ATOM 2686 C CA . CYS A 1 346 ? 5.277 13.386 -23.676 1.00 93.94 346 CYS A CA 1
ATOM 2687 C C . CYS A 1 346 ? 5.049 12.933 -25.126 1.00 93.94 346 CYS A C 1
ATOM 2689 O O . CYS A 1 346 ? 5.976 13.028 -25.932 1.00 93.94 346 CYS A O 1
ATOM 2691 N N . ASP A 1 347 ? 3.849 12.457 -25.464 1.00 95.94 347 ASP A N 1
ATOM 2692 C CA . ASP A 1 347 ? 3.477 12.022 -26.813 1.00 95.94 347 ASP A CA 1
ATOM 2693 C C . ASP A 1 347 ? 2.005 12.352 -27.117 1.00 95.94 347 ASP A C 1
ATOM 2695 O O . ASP A 1 347 ? 1.087 11.769 -26.542 1.00 95.94 347 ASP A O 1
ATOM 2699 N N . SER A 1 348 ? 1.769 13.258 -28.072 1.00 93.06 348 SER A N 1
ATOM 2700 C CA . SER A 1 348 ? 0.414 13.674 -28.454 1.00 93.06 348 SER A CA 1
ATOM 2701 C C . SER A 1 348 ? -0.385 12.594 -29.188 1.00 93.06 348 SER A C 1
ATOM 2703 O O . SER A 1 348 ? -1.604 12.716 -29.277 1.00 93.06 348 SER A O 1
ATOM 2705 N N . HIS A 1 349 ? 0.276 11.555 -29.715 1.00 95.75 349 HIS A N 1
ATOM 2706 C CA . HIS A 1 349 ? -0.343 10.464 -30.476 1.00 95.75 349 HIS A CA 1
ATOM 2707 C C . HIS A 1 349 ? -0.491 9.170 -29.663 1.00 95.75 349 HIS A C 1
ATOM 2709 O O . HIS A 1 349 ? -0.792 8.124 -30.256 1.00 95.75 349 HIS A O 1
ATOM 2715 N N . ILE A 1 350 ? -0.251 9.231 -28.349 1.00 95.19 350 ILE A N 1
ATOM 2716 C CA . ILE A 1 350 ? -0.339 8.084 -27.448 1.00 95.19 350 ILE A CA 1
ATOM 2717 C C . ILE A 1 350 ? -1.759 7.513 -27.385 1.00 95.19 350 ILE A C 1
ATOM 2719 O O . ILE A 1 350 ? -2.749 8.219 -27.597 1.00 95.19 350 ILE A O 1
ATOM 2723 N N . GLU A 1 351 ? -1.846 6.213 -27.119 1.00 94.31 351 GLU A N 1
ATOM 2724 C CA . GLU A 1 351 ? -3.111 5.533 -26.864 1.00 94.31 351 GLU A CA 1
ATOM 2725 C C . GLU A 1 351 ? -3.570 5.783 -25.427 1.00 94.31 351 GLU A C 1
ATOM 2727 O O . GLU A 1 351 ? -2.800 5.605 -24.485 1.00 94.31 351 GLU A O 1
ATOM 2732 N N . LEU A 1 352 ? -4.826 6.190 -25.258 1.00 94.50 352 LEU A N 1
ATOM 2733 C CA . LEU A 1 352 ? -5.435 6.466 -23.960 1.00 94.50 352 LEU A CA 1
ATOM 2734 C C . LEU A 1 352 ? -6.831 5.865 -23.866 1.00 94.50 352 LEU A C 1
ATOM 2736 O O . LEU A 1 352 ? -7.540 5.845 -24.872 1.00 94.50 352 LEU A O 1
ATOM 2740 N N . PRO A 1 353 ? -7.290 5.495 -22.663 1.00 95.25 353 PRO A N 1
ATOM 2741 C CA . PRO A 1 353 ? -8.703 5.233 -22.421 1.00 95.25 353 PRO A CA 1
ATOM 2742 C C . PRO A 1 353 ? -9.467 6.571 -22.417 1.00 95.25 353 PRO A C 1
ATOM 2744 O O . PRO A 1 353 ? -9.738 7.146 -21.362 1.00 95.25 353 PRO A O 1
ATOM 2747 N N . ILE A 1 354 ? -9.762 7.135 -23.594 1.00 94.88 354 ILE A N 1
ATOM 2748 C CA . ILE A 1 354 ? -10.308 8.498 -23.723 1.00 94.88 354 ILE A CA 1
ATOM 2749 C C . ILE A 1 354 ? -11.688 8.570 -23.071 1.00 94.88 354 ILE A C 1
ATOM 2751 O O . ILE A 1 354 ? -11.992 9.551 -22.387 1.00 94.88 354 ILE A O 1
ATOM 2755 N N . GLY A 1 355 ? -12.518 7.539 -23.253 1.00 93.00 355 GLY A N 1
ATOM 2756 C CA . GLY A 1 355 ? -13.838 7.461 -22.621 1.00 93.00 355 GLY A CA 1
ATOM 2757 C C . GLY A 1 355 ? -13.770 7.560 -21.093 1.00 93.00 355 GLY A C 1
ATOM 2758 O O . GLY A 1 355 ? -14.477 8.376 -20.488 1.00 93.00 355 GLY A O 1
ATOM 2759 N N . ASP A 1 356 ? -12.880 6.785 -20.470 1.00 93.19 356 ASP A N 1
ATOM 2760 C CA . ASP A 1 356 ? -12.691 6.788 -19.017 1.00 93.19 356 ASP A CA 1
ATOM 2761 C C . ASP A 1 356 ? -12.009 8.077 -18.535 1.00 93.19 356 ASP A C 1
ATOM 2763 O O . ASP A 1 356 ? -12.445 8.657 -17.541 1.00 93.19 356 ASP A O 1
ATOM 2767 N N . TYR A 1 357 ? -11.028 8.600 -19.282 1.00 95.31 357 TYR A N 1
ATOM 2768 C CA . TYR A 1 357 ? -10.372 9.887 -19.014 1.00 95.31 357 TYR A CA 1
ATOM 2769 C C . TYR A 1 357 ? -11.378 11.044 -18.963 1.00 95.31 357 TYR A C 1
ATOM 2771 O O . TYR A 1 357 ? -11.432 11.805 -17.997 1.00 95.31 357 TYR A O 1
ATOM 2779 N N . LEU A 1 358 ? -12.236 11.165 -19.978 1.00 94.50 358 LEU A N 1
ATOM 2780 C CA . LEU A 1 358 ? -13.258 12.211 -20.014 1.00 94.50 358 LEU A CA 1
ATOM 2781 C C . LEU A 1 358 ? -14.291 12.032 -18.901 1.00 94.50 358 LEU A C 1
ATOM 2783 O O . LEU A 1 358 ? -14.758 13.019 -18.323 1.00 94.50 358 LEU A O 1
ATOM 2787 N N . THR A 1 359 ? -14.640 10.784 -18.590 1.00 91.38 359 THR A N 1
ATOM 2788 C CA . THR A 1 359 ? -15.568 10.467 -17.504 1.00 91.38 359 THR A CA 1
ATOM 2789 C C . THR A 1 359 ? -14.997 10.905 -16.164 1.00 91.38 359 THR A C 1
ATOM 2791 O O . THR A 1 359 ? -15.671 11.644 -15.446 1.00 91.38 359 THR A O 1
ATOM 2794 N N . ILE A 1 360 ? -13.757 10.533 -15.847 1.00 91.19 360 ILE A N 1
ATOM 2795 C CA . ILE A 1 360 ? -13.140 10.871 -14.564 1.00 91.19 360 ILE A CA 1
ATOM 2796 C C . ILE A 1 360 ? -12.862 12.376 -14.447 1.00 91.19 360 ILE A C 1
ATOM 2798 O O . ILE A 1 360 ? -13.130 12.960 -13.400 1.00 91.19 360 ILE A O 1
ATOM 2802 N N . CYS A 1 361 ? -12.456 13.051 -15.531 1.00 92.19 361 CYS A N 1
ATOM 2803 C CA . CYS A 1 361 ? -12.323 14.511 -15.543 1.00 92.19 361 CYS A CA 1
ATOM 2804 C C . CYS A 1 361 ? -13.655 15.203 -15.242 1.00 92.19 361 CYS A C 1
ATOM 2806 O O . CYS A 1 361 ? -13.699 16.134 -14.440 1.00 92.19 361 CYS A O 1
ATOM 2808 N N . ARG A 1 362 ? -14.756 14.729 -15.840 1.00 90.94 362 ARG A N 1
ATOM 2809 C CA . ARG A 1 362 ? -16.100 15.254 -15.563 1.00 90.94 362 ARG A CA 1
ATOM 2810 C C . ARG A 1 362 ? -16.481 15.067 -14.096 1.00 90.94 362 ARG A C 1
ATOM 2812 O O . ARG A 1 362 ? -17.019 16.004 -13.513 1.00 90.94 362 ARG A O 1
ATOM 2819 N N . LEU A 1 363 ? -16.216 13.893 -13.523 1.00 87.94 363 LEU A N 1
ATOM 2820 C CA . LEU A 1 363 ? -16.530 13.598 -12.121 1.00 87.94 363 LEU A CA 1
ATOM 2821 C C . LEU A 1 363 ? -15.704 14.449 -11.146 1.00 87.94 363 LEU A C 1
ATOM 2823 O O . LEU A 1 363 ? -16.243 14.925 -10.154 1.00 87.94 363 LEU A O 1
ATOM 2827 N N . LEU A 1 364 ? -14.437 14.716 -11.467 1.00 87.38 364 LEU A N 1
ATOM 2828 C CA . LEU A 1 364 ? -13.550 15.582 -10.681 1.00 87.38 364 LEU A CA 1
ATOM 2829 C C . LEU A 1 364 ? -13.781 17.088 -10.911 1.00 87.38 364 LEU A C 1
ATOM 2831 O O . LEU A 1 364 ? -13.158 17.918 -10.253 1.00 87.38 364 LEU A O 1
ATOM 2835 N N . GLY A 1 365 ? -14.608 17.473 -11.889 1.00 88.00 365 GLY A N 1
ATOM 2836 C CA . GLY A 1 365 ? -14.693 18.866 -12.345 1.00 88.00 365 GLY A CA 1
ATOM 2837 C C . GLY A 1 365 ? -13.384 19.391 -12.961 1.00 88.00 365 GLY A C 1
ATOM 2838 O O . GLY A 1 365 ? -13.175 20.604 -13.038 1.00 88.00 365 GLY A O 1
ATOM 2839 N N . HIS A 1 366 ? -12.500 18.492 -13.401 1.00 90.31 366 HIS A N 1
ATOM 2840 C CA . HIS A 1 366 ? -11.218 18.807 -14.026 1.00 90.31 366 HIS A CA 1
ATOM 2841 C C . HIS A 1 366 ? -11.398 19.088 -15.520 1.00 90.31 366 HIS A C 1
ATOM 2843 O O . HIS A 1 366 ? -12.139 18.396 -16.218 1.00 90.31 366 HIS A O 1
ATOM 2849 N N . SER A 1 367 ? -10.724 20.118 -16.034 1.00 94.50 367 SER A N 1
ATOM 2850 C CA . SER A 1 367 ? -10.784 20.447 -17.463 1.00 94.50 367 SER A CA 1
ATOM 2851 C C . SER A 1 367 ? -9.793 19.577 -18.240 1.00 94.50 367 SER A C 1
ATOM 2853 O O . SER A 1 367 ? -8.592 19.741 -18.028 1.00 94.50 367 SER A O 1
ATOM 2855 N N . PRO A 1 368 ? -10.253 18.695 -19.148 1.00 95.31 368 PRO A N 1
ATOM 2856 C CA . PRO A 1 368 ? -9.363 17.780 -19.848 1.00 95.31 368 PRO A CA 1
ATOM 2857 C C . PRO A 1 368 ? -8.407 18.519 -20.794 1.00 95.31 368 PRO A C 1
ATOM 2859 O O . PRO A 1 368 ? -8.760 19.541 -21.397 1.00 95.31 368 PRO A O 1
ATOM 2862 N N . LYS A 1 369 ? -7.199 17.973 -20.965 1.00 94.75 369 LYS A N 1
ATOM 2863 C CA . LYS A 1 369 ? -6.221 18.426 -21.961 1.00 94.75 369 LYS A CA 1
ATOM 2864 C C . LYS A 1 369 ? -6.680 18.122 -23.386 1.00 94.75 369 LYS A C 1
ATOM 2866 O O . LYS A 1 369 ? -7.639 17.394 -23.638 1.00 94.75 369 LYS A O 1
ATOM 2871 N N . ASN A 1 370 ? -5.984 18.724 -24.350 1.00 92.12 370 ASN A N 1
ATOM 2872 C CA . ASN A 1 370 ? -6.262 18.498 -25.761 1.00 92.12 370 ASN A CA 1
ATOM 2873 C C . ASN A 1 370 ? -5.888 17.063 -26.167 1.00 92.12 370 ASN A C 1
ATOM 2875 O O . ASN A 1 370 ? -4.711 16.730 -26.246 1.00 92.12 370 ASN A O 1
ATOM 2879 N N . ILE A 1 371 ? -6.908 16.270 -26.486 1.00 94.75 371 ILE A N 1
ATOM 2880 C CA . ILE A 1 371 ? -6.820 14.864 -26.904 1.00 94.75 371 ILE A CA 1
ATOM 2881 C C . ILE A 1 371 ? -7.051 14.663 -28.412 1.00 94.75 371 ILE A C 1
ATOM 2883 O O . ILE A 1 371 ? -7.285 13.549 -28.859 1.00 94.75 371 ILE A O 1
ATOM 2887 N N . SER A 1 372 ? -7.036 15.728 -29.222 1.00 91.31 372 SER A N 1
ATOM 2888 C CA . SER A 1 372 ? -7.405 15.645 -30.650 1.00 91.31 372 SER A CA 1
ATOM 2889 C C . SER A 1 372 ? -6.491 14.762 -31.509 1.00 91.31 372 SER A C 1
ATOM 2891 O O . SER A 1 372 ? -6.949 14.252 -32.530 1.00 91.31 372 SER A O 1
ATOM 2893 N N . GLU A 1 373 ? -5.228 14.593 -31.115 1.00 94.75 373 GLU A N 1
ATOM 2894 C CA . GLU A 1 373 ? -4.255 13.720 -31.792 1.00 94.75 373 GLU A CA 1
ATOM 2895 C C . GLU A 1 373 ? -4.097 12.353 -31.104 1.00 94.75 373 GLU A C 1
ATOM 2897 O O . GLU A 1 373 ? -3.494 11.447 -31.684 1.00 94.75 373 GLU A O 1
ATOM 2902 N N . ALA A 1 374 ? -4.663 12.192 -29.903 1.00 94.31 374 ALA A N 1
ATOM 2903 C CA . ALA A 1 374 ? -4.574 10.962 -29.131 1.00 94.31 374 ALA A CA 1
ATOM 2904 C C . ALA A 1 374 ? -5.390 9.847 -29.794 1.00 94.31 374 ALA A C 1
ATOM 2906 O O . ALA A 1 374 ? -6.387 10.094 -30.482 1.00 94.31 374 ALA A O 1
ATOM 2907 N N . ARG A 1 375 ? -4.968 8.603 -29.580 1.00 94.81 375 ARG A N 1
ATOM 2908 C CA . ARG A 1 375 ? -5.671 7.418 -30.083 1.00 94.81 375 ARG A CA 1
ATOM 2909 C C . ARG A 1 375 ? -6.468 6.781 -28.955 1.00 94.81 375 ARG A C 1
ATOM 2911 O O . ARG A 1 375 ? -6.026 6.783 -27.812 1.00 94.81 375 ARG A O 1
ATOM 2918 N N . GLU A 1 376 ? -7.623 6.215 -29.282 1.00 93.69 376 GLU A N 1
ATOM 2919 C CA . GLU A 1 376 ? -8.365 5.408 -28.315 1.00 93.69 376 GLU A CA 1
ATOM 2920 C C . GLU A 1 376 ? -7.586 4.121 -28.031 1.00 93.69 376 GLU A C 1
ATOM 2922 O O . GLU A 1 376 ? -7.204 3.398 -28.957 1.00 93.69 376 GLU A O 1
ATOM 2927 N N . LEU A 1 377 ? -7.364 3.839 -26.754 1.00 90.00 377 LEU A N 1
ATOM 2928 C CA . LEU A 1 377 ? -6.950 2.532 -26.287 1.00 90.00 377 LEU A CA 1
ATOM 2929 C C . LEU A 1 377 ? -8.157 1.604 -26.399 1.00 90.00 377 LEU A C 1
ATOM 2931 O O . LEU A 1 377 ? -9.155 1.796 -25.710 1.00 90.00 377 LEU A O 1
ATOM 2935 N N . ASP A 1 378 ? -8.050 0.600 -27.264 1.00 79.94 378 ASP A N 1
ATOM 2936 C CA . ASP A 1 378 ? -9.119 -0.377 -27.449 1.00 79.94 378 ASP A CA 1
ATOM 2937 C C . ASP A 1 378 ? -9.382 -1.097 -26.120 1.00 79.94 378 ASP A C 1
ATOM 2939 O O . ASP A 1 378 ? -8.482 -1.749 -25.579 1.00 79.94 378 ASP A O 1
ATOM 2943 N N . SER A 1 379 ? -10.570 -0.911 -25.553 1.00 77.56 379 SER A N 1
ATOM 2944 C CA . SER A 1 379 ? -10.988 -1.527 -24.299 1.00 77.56 379 SER A CA 1
ATOM 2945 C C . SER A 1 379 ? -12.374 -2.109 -24.493 1.00 77.56 379 SER A C 1
ATOM 2947 O O . SER A 1 379 ? -13.326 -1.390 -24.799 1.00 77.56 379 SER A O 1
ATOM 2949 N N . HIS A 1 380 ? -12.497 -3.419 -24.299 1.00 82.06 380 HIS A N 1
ATOM 2950 C CA . HIS A 1 380 ? -13.772 -4.122 -24.442 1.00 82.06 380 HIS A CA 1
ATOM 2951 C C . HIS A 1 380 ? -14.731 -3.811 -23.280 1.00 82.06 380 HIS A C 1
ATOM 2953 O O . HIS A 1 380 ? -15.932 -4.061 -23.373 1.00 82.06 380 HIS A O 1
ATOM 2959 N N . TYR A 1 381 ? -14.207 -3.223 -22.197 1.00 89.81 381 TYR A N 1
ATOM 2960 C CA . TYR A 1 381 ? -14.939 -2.900 -20.978 1.00 89.81 381 TYR A CA 1
ATOM 2961 C C . TYR A 1 381 ? -14.561 -1.502 -20.455 1.00 89.81 381 TYR A C 1
ATOM 2963 O O . TYR A 1 381 ? -13.404 -1.095 -20.585 1.00 89.81 381 TYR A O 1
ATOM 2971 N N . PRO A 1 382 ? -15.503 -0.757 -19.849 1.00 88.62 382 PRO A N 1
ATOM 2972 C CA . PRO A 1 382 ? -15.188 0.496 -19.163 1.00 88.62 382 PRO A CA 1
ATOM 2973 C C . PRO A 1 382 ? -14.376 0.225 -17.890 1.00 88.62 382 PRO A C 1
ATOM 2975 O O . PRO A 1 382 ? -14.656 -0.743 -17.182 1.00 88.62 382 PRO A O 1
ATOM 2978 N N . ALA A 1 383 ? -13.413 1.091 -17.567 1.00 90.19 383 ALA A N 1
ATOM 2979 C CA . ALA A 1 383 ? -12.532 0.875 -16.418 1.00 90.19 383 ALA A CA 1
ATOM 2980 C C . ALA A 1 383 ? -13.259 0.953 -15.065 1.00 90.19 383 ALA A C 1
ATOM 2982 O O . ALA A 1 383 ? -14.156 1.779 -14.895 1.00 90.19 383 ALA A O 1
ATOM 2983 N N . GLY A 1 384 ? -12.836 0.136 -14.095 1.00 90.06 384 GLY A N 1
ATOM 2984 C CA . GLY A 1 384 ? -13.236 0.227 -12.683 1.00 90.06 384 GLY A CA 1
ATOM 2985 C C . GLY A 1 384 ? -13.925 -1.023 -12.145 1.00 90.06 384 GLY A C 1
ATOM 2986 O O . GLY A 1 384 ? -15.121 -1.205 -12.348 1.00 90.06 384 GLY A O 1
ATOM 2987 N N . TYR A 1 385 ? -13.189 -1.845 -11.393 1.00 89.06 385 TYR A N 1
ATOM 2988 C CA . TYR A 1 385 ? -13.725 -3.025 -10.707 1.00 89.06 385 TYR A CA 1
ATOM 2989 C C . TYR A 1 385 ? -14.541 -2.680 -9.460 1.00 89.06 385 TYR A C 1
ATOM 2991 O O . TYR A 1 385 ? -15.450 -3.420 -9.103 1.00 89.06 385 TYR A O 1
ATOM 2999 N N . LEU A 1 386 ? -14.252 -1.539 -8.831 1.00 86.25 386 LEU A N 1
ATOM 3000 C CA . LEU A 1 386 ? -14.939 -1.054 -7.630 1.00 86.25 386 LEU A CA 1
ATOM 3001 C C . LEU A 1 386 ? -16.223 -0.259 -7.937 1.00 86.25 386 LEU A C 1
ATOM 3003 O O . LEU A 1 386 ? -16.788 0.365 -7.040 1.00 86.25 386 LEU A O 1
ATOM 3007 N N . LYS A 1 387 ? -16.675 -0.241 -9.201 1.00 85.00 387 LYS A N 1
ATOM 3008 C CA . LYS A 1 387 ? -17.963 0.359 -9.597 1.00 85.00 387 LYS A CA 1
ATOM 3009 C C . LYS A 1 387 ? -19.159 -0.460 -9.120 1.00 85.00 387 LYS A C 1
ATOM 3011 O O . LYS A 1 387 ? -20.205 0.115 -8.839 1.00 85.00 387 LYS A O 1
ATOM 3016 N N . ASP A 1 388 ? -18.979 -1.772 -9.037 1.00 83.25 388 ASP A N 1
ATOM 3017 C CA . ASP A 1 388 ? -20.007 -2.738 -8.670 1.00 83.25 388 ASP A CA 1
ATOM 3018 C C . ASP A 1 388 ? -19.650 -3.419 -7.338 1.00 83.25 388 ASP A C 1
ATOM 3020 O O . ASP A 1 388 ? -18.693 -3.044 -6.653 1.00 83.25 388 ASP A O 1
ATOM 3024 N N . ARG A 1 389 ? -20.441 -4.414 -6.920 1.00 84.88 389 ARG A N 1
ATOM 3025 C CA . ARG A 1 389 ? -20.107 -5.217 -5.735 1.00 84.88 389 ARG A CA 1
ATOM 3026 C C . ARG A 1 389 ? -18.922 -6.128 -6.046 1.00 84.88 389 ARG A C 1
ATOM 3028 O O . ARG A 1 389 ? -18.934 -6.840 -7.048 1.00 84.88 389 ARG A O 1
ATOM 3035 N N . VAL A 1 390 ? -17.964 -6.170 -5.132 1.00 85.75 390 VAL A N 1
ATOM 3036 C CA . VAL A 1 390 ? -16.794 -7.046 -5.189 1.00 85.75 390 VAL A CA 1
ATOM 3037 C C . VAL A 1 390 ? -16.867 -8.097 -4.088 1.00 85.75 390 VAL A C 1
ATOM 3039 O O . VAL A 1 390 ? -17.472 -7.885 -3.035 1.00 85.75 390 VAL A O 1
ATOM 3042 N N . ALA A 1 391 ? -16.298 -9.265 -4.347 1.00 81.50 391 ALA A N 1
ATOM 3043 C CA . ALA A 1 391 ? -16.277 -10.379 -3.413 1.00 81.50 391 ALA A CA 1
ATOM 3044 C C . ALA A 1 391 ? -14.987 -10.363 -2.584 1.00 81.50 391 ALA A C 1
ATOM 3046 O O . ALA A 1 391 ? -13.903 -10.185 -3.119 1.00 81.50 391 ALA A O 1
ATOM 3047 N N . TYR A 1 392 ? -15.097 -10.592 -1.279 1.00 80.44 392 TYR A N 1
ATOM 3048 C CA . TYR A 1 392 ? -13.959 -10.767 -0.380 1.00 80.44 392 TYR A CA 1
ATOM 3049 C C . TYR A 1 392 ? -13.909 -12.199 0.160 1.00 80.44 392 TYR A C 1
ATOM 3051 O O . TYR A 1 392 ? -14.946 -12.839 0.369 1.00 80.44 392 TYR A O 1
ATOM 3059 N N . GLY A 1 393 ? -12.695 -12.697 0.398 1.00 74.94 393 GLY A N 1
ATOM 3060 C CA . GLY A 1 393 ? -12.443 -13.946 1.112 1.00 74.94 393 GLY A CA 1
ATOM 3061 C C . GLY A 1 393 ? -11.957 -13.687 2.538 1.00 74.94 393 GLY A C 1
ATOM 3062 O O . GLY A 1 393 ? -10.937 -13.031 2.729 1.00 74.94 393 GLY A O 1
ATOM 3063 N N . PHE A 1 394 ? -12.653 -14.231 3.535 1.00 75.62 394 PHE A N 1
ATOM 3064 C CA . PHE A 1 394 ? -12.265 -14.181 4.946 1.00 75.62 394 PHE A CA 1
ATOM 3065 C C . PHE A 1 394 ? -11.860 -15.572 5.436 1.00 75.62 394 PHE A C 1
ATOM 3067 O O . PHE A 1 394 ? -12.585 -16.548 5.235 1.00 75.62 394 PHE A O 1
ATOM 3074 N N . GLY A 1 395 ? -10.715 -15.650 6.118 1.00 72.25 395 GLY A N 1
ATOM 3075 C CA . GLY A 1 395 ? -10.184 -16.904 6.654 1.00 72.25 395 GLY A CA 1
ATOM 3076 C C . GLY A 1 395 ? -10.019 -17.974 5.573 1.00 72.25 395 GLY A C 1
ATOM 3077 O O . GLY A 1 395 ? -9.694 -17.678 4.417 1.00 72.25 395 GLY A O 1
ATOM 3078 N N . SER A 1 396 ? -10.258 -19.230 5.939 1.00 74.19 396 SER A N 1
ATOM 3079 C CA . SER A 1 396 ? -10.129 -20.366 5.023 1.00 74.19 396 SER A CA 1
ATOM 3080 C C . SER A 1 396 ? -11.412 -20.608 4.231 1.00 74.19 396 SER A C 1
ATOM 3082 O O . SER A 1 396 ? -11.337 -20.908 3.035 1.00 74.19 396 SER A O 1
ATOM 3084 N N . TYR A 1 397 ? -12.579 -20.462 4.872 1.00 75.00 397 TYR A N 1
ATOM 3085 C CA . TYR A 1 397 ? -13.839 -20.998 4.343 1.00 75.00 397 TYR A CA 1
ATOM 3086 C C . TYR A 1 397 ? -14.859 -19.960 3.870 1.00 75.00 397 TYR A C 1
ATOM 3088 O O . TYR A 1 397 ? -15.691 -20.289 3.021 1.00 75.00 397 TYR A O 1
ATOM 3096 N N . LEU A 1 398 ? -14.844 -18.732 4.394 1.00 76.81 398 LEU A N 1
ATOM 3097 C CA . LEU A 1 398 ? -15.816 -17.713 3.999 1.00 76.81 398 LEU A CA 1
ATOM 3098 C C . LEU A 1 398 ? -15.358 -17.027 2.707 1.00 76.81 398 LEU A C 1
ATOM 3100 O O . LEU A 1 398 ? -14.628 -16.039 2.723 1.00 76.81 398 LEU A O 1
ATOM 3104 N N . ARG A 1 399 ? -15.783 -17.574 1.567 1.00 74.69 399 ARG A N 1
ATOM 3105 C CA . ARG A 1 399 ? -15.465 -17.062 0.225 1.00 74.69 399 ARG A CA 1
ATOM 3106 C C . ARG A 1 399 ? -16.648 -16.298 -0.371 1.00 74.69 399 ARG A C 1
ATOM 3108 O O . ARG A 1 399 ? -17.793 -16.513 0.014 1.00 74.69 399 ARG A O 1
ATOM 3115 N N . LYS A 1 400 ? -16.371 -15.419 -1.339 1.00 74.75 400 LYS A N 1
ATOM 3116 C CA . LYS A 1 400 ? -17.380 -14.647 -2.089 1.00 74.75 400 LYS A CA 1
ATOM 3117 C C . LYS A 1 400 ? -18.300 -13.771 -1.218 1.00 74.75 400 LYS A C 1
ATOM 3119 O O . LYS A 1 400 ? -19.476 -13.591 -1.541 1.00 74.75 400 LYS A O 1
ATOM 3124 N N . PHE A 1 401 ? -17.785 -13.187 -0.137 1.00 80.56 401 PHE A N 1
ATOM 3125 C CA . PHE A 1 401 ? -18.529 -12.229 0.686 1.00 80.56 401 PHE A CA 1
ATOM 3126 C C . PHE A 1 401 ? -18.650 -10.883 -0.051 1.00 80.56 401 PHE A C 1
ATOM 3128 O O . PHE A 1 401 ? -17.673 -10.143 -0.162 1.00 80.56 401 PHE A O 1
ATOM 3135 N N . LYS A 1 402 ? -19.826 -10.589 -0.624 1.00 84.19 402 LYS A N 1
ATOM 3136 C CA . LYS A 1 402 ? -20.008 -9.486 -1.588 1.00 84.19 402 LYS A CA 1
ATOM 3137 C C . LYS A 1 402 ? -20.332 -8.142 -0.943 1.00 84.19 402 LYS A C 1
ATOM 3139 O O . LYS A 1 402 ? -21.479 -7.897 -0.570 1.00 84.19 402 LYS A O 1
ATOM 3144 N N . LEU A 1 403 ? -19.374 -7.226 -0.960 1.00 82.56 403 LEU A N 1
ATOM 3145 C CA . LEU A 1 403 ? -19.544 -5.849 -0.505 1.00 82.56 403 LEU A CA 1
ATOM 3146 C C . LEU A 1 403 ? -19.605 -4.878 -1.696 1.00 82.56 403 LEU A C 1
ATOM 3148 O O . LEU A 1 403 ? -18.949 -5.119 -2.708 1.00 82.56 403 LEU A O 1
ATOM 3152 N N . PRO A 1 404 ? -20.378 -3.782 -1.616 1.00 82.94 404 PRO A N 1
ATOM 3153 C CA . PRO A 1 404 ? -20.224 -2.637 -2.513 1.00 82.94 404 PRO A CA 1
ATOM 3154 C C . PRO A 1 404 ? -18.752 -2.226 -2.667 1.00 82.94 404 PRO A C 1
ATOM 3156 O O . PRO A 1 404 ? -18.060 -2.054 -1.667 1.00 82.94 404 PRO A O 1
ATOM 3159 N N . GLY A 1 405 ? -18.271 -2.040 -3.902 1.00 78.81 405 GLY A N 1
ATOM 3160 C CA . GLY A 1 405 ? -16.876 -1.662 -4.176 1.00 78.81 405 GLY A CA 1
ATOM 3161 C C . GLY A 1 405 ? -16.468 -0.302 -3.602 1.00 78.81 405 GLY A C 1
ATOM 3162 O O . GLY A 1 405 ? -15.282 -0.040 -3.405 1.00 78.81 405 GLY A O 1
ATOM 3163 N N . MET A 1 406 ? -17.444 0.546 -3.256 1.00 75.88 406 MET A N 1
ATOM 3164 C CA . MET A 1 406 ? -17.199 1.782 -2.513 1.00 75.88 406 MET A CA 1
ATOM 3165 C C . MET A 1 406 ? -16.704 1.538 -1.085 1.00 75.88 406 MET A C 1
ATOM 3167 O O . MET A 1 406 ? -16.072 2.422 -0.518 1.00 75.88 406 MET A O 1
ATOM 3171 N N . TYR A 1 407 ? -16.954 0.369 -0.489 1.00 75.12 407 TYR A N 1
ATOM 3172 C CA . TYR A 1 407 ? -16.452 0.044 0.842 1.00 75.12 407 TYR A CA 1
ATOM 3173 C C . TYR A 1 407 ? -14.961 -0.268 0.749 1.00 75.12 407 TYR A C 1
ATOM 3175 O O . TYR A 1 407 ? -14.541 -1.398 0.513 1.00 75.12 407 TYR A O 1
ATOM 3183 N N . GLY A 1 408 ? -14.155 0.778 0.916 1.00 62.53 408 GLY A N 1
ATOM 3184 C CA . GLY A 1 408 ? -12.710 0.665 0.946 1.00 62.53 408 GLY A CA 1
ATOM 3185 C C . GLY A 1 408 ? -12.250 -0.295 2.032 1.00 62.53 408 GLY A C 1
ATOM 3186 O O . GLY A 1 408 ? -12.640 -0.196 3.196 1.00 62.53 408 GLY A O 1
ATOM 3187 N N . TYR A 1 409 ? -11.385 -1.225 1.646 1.00 59.38 409 TYR A N 1
ATOM 3188 C CA . TYR A 1 409 ? -10.559 -1.932 2.609 1.00 59.38 409 TYR A CA 1
ATOM 3189 C C . TYR A 1 409 ? -9.612 -0.919 3.260 1.00 59.38 409 TYR A C 1
ATOM 3191 O O . TYR A 1 409 ? -8.934 -0.176 2.546 1.00 59.38 409 TYR A O 1
ATOM 3199 N N . THR A 1 410 ? -9.591 -0.859 4.593 1.00 51.50 410 THR A N 1
ATOM 3200 C CA . THR A 1 410 ? -8.836 0.187 5.304 1.00 51.50 410 THR A CA 1
ATOM 3201 C C . THR A 1 410 ? -7.744 -0.318 6.224 1.00 51.50 410 THR A C 1
ATOM 3203 O O . THR A 1 410 ? -6.724 0.353 6.321 1.00 51.50 410 THR A O 1
ATOM 3206 N N . GLU A 1 411 ? -7.910 -1.466 6.882 1.00 51.28 411 GLU A N 1
ATOM 3207 C CA . GLU A 1 411 ? -6.889 -1.960 7.812 1.00 51.28 411 GLU A CA 1
ATOM 3208 C C . GLU A 1 411 ? -7.094 -3.447 8.138 1.00 51.28 411 GLU A C 1
ATOM 3210 O O . GLU A 1 411 ? -8.226 -3.892 8.356 1.00 51.28 411 GLU A O 1
ATOM 3215 N N . GLN A 1 412 ? -5.995 -4.197 8.252 1.00 49.78 412 GLN A N 1
ATOM 3216 C CA . GLN A 1 412 ? -5.954 -5.478 8.961 1.00 49.78 412 GLN A CA 1
ATOM 3217 C C . GLN A 1 412 ? -5.215 -5.261 10.279 1.00 49.78 412 GLN A C 1
ATOM 3219 O O . GLN A 1 412 ? -4.012 -5.018 10.311 1.00 49.78 412 GLN A O 1
ATOM 3224 N N . ILE A 1 413 ? -5.943 -5.349 11.389 1.00 49.47 413 ILE A N 1
ATOM 3225 C CA . ILE A 1 413 ? -5.390 -5.146 12.729 1.00 49.47 413 ILE A CA 1
ATOM 3226 C C . ILE A 1 413 ? -4.796 -6.482 13.218 1.00 49.47 413 ILE A C 1
ATOM 3228 O O . ILE A 1 413 ? -5.426 -7.532 13.033 1.00 49.47 413 ILE A O 1
ATOM 3232 N N . PRO A 1 414 ? -3.621 -6.490 13.887 1.00 36.78 414 PRO A N 1
ATOM 3233 C CA . PRO A 1 414 ? -3.016 -7.711 14.417 1.00 36.78 414 PRO A CA 1
ATOM 3234 C C . PRO A 1 414 ? -3.992 -8.513 15.293 1.00 36.78 414 PRO A C 1
ATOM 3236 O O . PRO A 1 414 ? -4.445 -8.028 16.333 1.00 36.78 414 PRO A O 1
ATOM 3239 N N . GLY A 1 415 ? -4.285 -9.750 14.878 1.00 44.28 415 GLY A N 1
ATOM 3240 C CA . GLY A 1 415 ? -5.341 -10.593 15.458 1.00 44.28 415 GLY A CA 1
ATOM 3241 C C . GLY A 1 415 ? -6.530 -10.866 14.528 1.00 44.28 415 GLY A C 1
ATOM 3242 O O . GLY A 1 415 ? -7.610 -11.135 15.033 1.00 44.28 415 GLY A O 1
ATOM 3243 N N . GLU A 1 416 ? -6.332 -10.780 13.205 1.00 62.00 416 GLU A N 1
ATOM 3244 C CA . GLU A 1 416 ? -7.315 -11.139 12.161 1.00 62.00 416 GLU A CA 1
ATOM 3245 C C . GLU A 1 416 ? -8.618 -10.350 12.176 1.00 62.00 416 GLU A C 1
ATOM 3247 O O . GLU A 1 416 ? -9.668 -10.808 11.724 1.00 62.00 416 GLU A O 1
ATOM 3252 N N . ARG A 1 417 ? -8.535 -9.120 12.668 1.00 65.44 417 ARG A N 1
ATOM 3253 C CA . ARG A 1 417 ? -9.611 -8.161 12.517 1.00 65.44 417 ARG A CA 1
ATOM 3254 C C . ARG A 1 417 ? -9.435 -7.427 11.199 1.00 65.44 417 ARG A C 1
ATOM 3256 O O . ARG A 1 417 ? -8.449 -6.714 11.023 1.00 65.44 417 ARG A O 1
ATOM 3263 N N . VAL A 1 418 ? -10.405 -7.566 10.308 1.00 69.44 418 VAL A N 1
ATOM 3264 C CA . VAL A 1 418 ? -10.471 -6.825 9.047 1.00 69.44 418 VAL A CA 1
ATOM 3265 C C . VAL A 1 418 ? -11.435 -5.657 9.204 1.00 69.44 418 VAL A C 1
ATOM 3267 O O . VAL A 1 418 ? -12.554 -5.842 9.681 1.00 69.44 418 VAL A O 1
ATOM 3270 N N . VAL A 1 419 ? -11.012 -4.456 8.813 1.00 69.69 419 VAL A N 1
ATOM 3271 C CA . VAL A 1 419 ? -11.831 -3.242 8.894 1.00 69.69 419 VAL A CA 1
ATOM 3272 C C . VAL A 1 419 ? -12.022 -2.642 7.507 1.00 69.69 419 VAL A C 1
ATOM 3274 O O . VAL A 1 419 ? -11.065 -2.226 6.846 1.00 69.69 419 VAL A O 1
ATOM 3277 N N . PHE A 1 420 ? -13.285 -2.531 7.109 1.00 73.75 420 PHE A N 1
ATOM 3278 C CA . PHE A 1 420 ? -13.719 -1.718 5.981 1.00 73.75 420 PHE A CA 1
ATOM 3279 C C . PHE A 1 420 ? -14.257 -0.402 6.517 1.00 73.75 420 PHE A C 1
ATOM 3281 O O . PHE A 1 420 ? -15.092 -0.366 7.428 1.00 73.75 420 PHE A O 1
ATOM 3288 N N . SER A 1 421 ? -13.774 0.689 5.950 1.00 66.12 421 SER A N 1
ATOM 3289 C CA . SER A 1 421 ? -14.304 2.014 6.215 1.00 66.12 421 SER A CA 1
ATOM 3290 C C . SER A 1 421 ? -14.205 2.856 4.958 1.00 66.12 421 SER A C 1
ATOM 3292 O O . SER A 1 421 ? -13.464 2.561 4.022 1.00 66.12 421 SER A O 1
ATOM 3294 N N . TYR A 1 422 ? -15.030 3.885 4.902 1.00 64.88 422 TYR A N 1
ATOM 3295 C CA . TYR A 1 422 ? -15.183 4.686 3.710 1.00 64.88 422 TYR A CA 1
ATOM 3296 C C . TYR A 1 422 ? -14.753 6.116 4.014 1.00 64.88 422 TYR A C 1
ATOM 3298 O O . TYR A 1 422 ? -15.351 6.788 4.847 1.00 64.88 422 TYR A O 1
ATOM 3306 N N . ASN A 1 423 ? -13.685 6.578 3.355 1.00 48.75 423 ASN A N 1
ATOM 3307 C CA . ASN A 1 423 ? -12.929 7.783 3.730 1.00 48.75 423 ASN A CA 1
ATOM 3308 C C . ASN A 1 423 ? -13.748 9.086 3.833 1.00 48.75 423 ASN A C 1
ATOM 3310 O O . ASN A 1 423 ? -13.283 10.045 4.448 1.00 48.75 423 ASN A O 1
ATOM 3314 N N . SER A 1 424 ? -14.937 9.163 3.230 1.00 47.22 424 SER A N 1
ATOM 3315 C CA . SER A 1 424 ? -15.816 10.338 3.317 1.00 47.22 424 SER A CA 1
ATOM 3316 C C . SER A 1 424 ? -16.918 10.237 4.372 1.00 47.22 424 SER A C 1
ATOM 3318 O O . SER A 1 424 ? -17.533 11.262 4.669 1.00 47.22 424 SER A O 1
ATOM 3320 N N . ASP A 1 425 ? -17.160 9.056 4.950 1.00 52.28 425 ASP A N 1
ATOM 3321 C CA . ASP A 1 425 ? -18.161 8.867 5.998 1.00 52.28 425 ASP A CA 1
ATOM 3322 C C . ASP A 1 425 ? -17.522 8.366 7.299 1.00 52.28 425 ASP A C 1
ATOM 3324 O O . ASP A 1 425 ? -17.164 7.203 7.456 1.00 52.28 425 ASP A O 1
ATOM 3328 N N . VAL A 1 426 ? -17.409 9.272 8.272 1.00 53.78 426 VAL A N 1
ATOM 3329 C CA . VAL A 1 426 ? -16.941 8.975 9.639 1.00 53.78 426 VAL A CA 1
ATOM 3330 C C . VAL A 1 426 ? -17.879 8.039 10.409 1.00 53.78 426 VAL A C 1
ATOM 3332 O O . VAL A 1 426 ? -17.562 7.663 11.541 1.00 53.78 426 VAL A O 1
ATOM 3335 N N . HIS A 1 427 ? -19.040 7.697 9.850 1.00 65.19 427 HIS A N 1
ATOM 3336 C CA . HIS A 1 427 ? -20.057 6.890 10.508 1.00 65.19 427 HIS A CA 1
ATOM 3337 C C . HIS A 1 427 ? -20.172 5.468 9.954 1.00 65.19 427 HIS A C 1
ATOM 3339 O O . HIS A 1 427 ? -20.647 4.620 10.709 1.00 65.19 427 HIS A O 1
ATOM 3345 N N . PHE A 1 428 ? -19.693 5.181 8.734 1.00 75.44 428 PHE A N 1
ATOM 3346 C CA . PHE A 1 428 ? -19.637 3.816 8.198 1.00 75.44 428 PHE A CA 1
ATOM 3347 C C . PHE A 1 428 ? -18.370 3.078 8.645 1.00 75.44 428 PHE A C 1
ATOM 3349 O O . PHE A 1 428 ? -17.241 3.488 8.359 1.00 75.44 428 PHE A O 1
ATOM 3356 N N . ARG A 1 429 ? -18.556 1.940 9.314 1.00 81.94 429 ARG A N 1
ATOM 3357 C CA . ARG A 1 429 ? -17.481 1.010 9.668 1.00 81.94 429 ARG A CA 1
ATOM 3358 C C . ARG A 1 429 ? -18.013 -0.411 9.673 1.00 81.94 429 ARG A C 1
ATOM 3360 O O . ARG A 1 429 ? -19.000 -0.677 10.352 1.00 81.94 429 ARG A O 1
ATOM 3367 N N . LEU A 1 430 ? -17.335 -1.318 8.980 1.00 84.06 430 LEU A N 1
ATOM 3368 C CA . LEU A 1 430 ? -17.588 -2.754 9.032 1.00 84.06 430 LEU A CA 1
ATOM 3369 C C . LEU A 1 430 ? -16.329 -3.457 9.547 1.00 84.06 430 LEU A C 1
ATOM 3371 O O . LEU A 1 430 ? -15.287 -3.440 8.899 1.00 84.06 430 LEU A O 1
ATOM 3375 N N . GLU A 1 431 ? -16.427 -4.064 10.724 1.00 86.81 431 GLU A N 1
ATOM 3376 C CA . GLU A 1 431 ? -15.361 -4.856 11.342 1.00 86.81 431 GLU A CA 1
ATOM 3377 C C . GLU A 1 431 ? -15.700 -6.343 11.224 1.00 86.81 431 GLU A C 1
ATOM 3379 O O . GLU A 1 431 ? -16.832 -6.729 11.505 1.00 86.81 431 GLU A O 1
ATOM 3384 N N . CYS A 1 432 ? -14.730 -7.175 10.853 1.00 85.88 432 CYS A N 1
ATOM 3385 C CA . CYS A 1 432 ? -14.817 -8.633 10.881 1.00 85.88 432 CYS A CA 1
ATOM 3386 C C . CYS A 1 432 ? -13.704 -9.189 11.772 1.00 85.88 432 CYS A C 1
ATOM 3388 O O . CYS A 1 432 ? -12.540 -9.094 11.396 1.00 85.88 432 CYS A O 1
ATOM 3390 N N . ASP A 1 433 ? -14.045 -9.783 12.917 1.00 85.31 433 ASP A N 1
ATOM 3391 C CA . ASP A 1 433 ? -13.104 -10.558 13.740 1.00 85.31 433 ASP A CA 1
ATOM 3392 C C . ASP A 1 433 ? -13.166 -12.038 13.346 1.00 85.31 433 ASP A C 1
ATOM 3394 O O . ASP A 1 433 ? -14.247 -12.632 13.408 1.00 85.31 433 ASP A O 1
ATOM 3398 N N . ILE A 1 434 ? -12.024 -12.637 13.005 1.00 81.69 434 ILE A N 1
ATOM 3399 C CA . ILE A 1 434 ? -11.910 -14.075 12.726 1.00 81.69 434 ILE A CA 1
ATOM 3400 C C . ILE A 1 434 ? -11.308 -14.783 13.945 1.00 81.69 434 ILE A C 1
ATOM 3402 O O . ILE A 1 434 ? -10.285 -14.366 14.482 1.00 81.69 434 ILE A O 1
ATOM 3406 N N . ASP A 1 435 ? -11.969 -15.842 14.409 1.00 82.44 435 ASP A N 1
ATOM 3407 C CA . ASP A 1 435 ? -11.499 -16.698 15.495 1.00 82.44 435 ASP A CA 1
ATOM 3408 C C . ASP A 1 435 ? -11.365 -18.147 15.010 1.00 82.44 435 ASP A C 1
ATOM 3410 O O . ASP A 1 435 ? -12.306 -18.717 14.452 1.00 82.44 435 ASP A O 1
ATOM 3414 N N . TYR A 1 436 ? -10.232 -18.778 15.323 1.00 80.44 436 TYR A N 1
ATOM 3415 C CA . TYR A 1 436 ? -9.983 -20.194 15.051 1.00 80.44 436 TYR A CA 1
ATOM 3416 C C . TYR A 1 436 ? -10.135 -21.079 16.289 1.00 80.44 436 TYR A C 1
ATOM 3418 O O . TYR A 1 436 ? -9.762 -20.699 17.401 1.00 80.44 436 TYR A O 1
ATOM 3426 N N . SER A 1 437 ? -10.606 -22.304 16.077 1.00 76.31 437 SER A N 1
ATOM 3427 C CA . SER A 1 437 ? -10.739 -23.358 17.086 1.00 76.31 437 SER A CA 1
ATOM 3428 C C . SER A 1 437 ? -10.041 -24.646 16.625 1.00 76.31 437 SER A C 1
ATOM 3430 O O . SER A 1 437 ? -9.820 -24.849 15.440 1.00 76.31 437 SER A O 1
ATOM 3432 N N . ASP A 1 438 ? -9.698 -25.542 17.555 1.00 74.19 438 ASP A N 1
ATOM 3433 C CA . ASP A 1 438 ? -9.228 -26.907 17.226 1.00 74.19 438 ASP A CA 1
ATOM 3434 C C . ASP A 1 438 ? -10.402 -27.872 16.944 1.00 74.19 438 ASP A C 1
ATOM 3436 O O . ASP A 1 438 ? -10.227 -29.054 16.640 1.00 74.19 438 ASP A O 1
ATOM 3440 N N . GLN A 1 439 ? -11.625 -27.392 17.153 1.00 79.50 439 GLN A N 1
ATOM 3441 C CA . GLN A 1 439 ? -12.888 -28.107 16.984 1.00 79.50 439 GLN A CA 1
ATOM 3442 C C . GLN A 1 439 ? -13.867 -27.203 16.242 1.00 79.50 439 GLN A C 1
ATOM 3444 O O . GLN A 1 439 ? -13.551 -26.051 15.964 1.00 79.50 439 GLN A O 1
ATOM 3449 N N . ASN A 1 440 ? -15.094 -27.672 16.017 1.00 81.44 440 ASN A N 1
ATOM 3450 C CA . ASN A 1 440 ? -16.137 -26.803 15.488 1.00 81.44 440 ASN A CA 1
ATOM 3451 C C . ASN A 1 440 ? -16.279 -25.524 16.332 1.00 81.44 440 ASN A C 1
ATOM 3453 O O . ASN A 1 440 ? -16.363 -25.576 17.563 1.00 81.44 440 ASN A O 1
ATOM 3457 N N . ALA A 1 441 ? -16.292 -24.391 15.647 1.00 83.62 441 ALA A N 1
ATOM 3458 C CA . ALA A 1 441 ? -16.517 -23.073 16.176 1.00 83.62 441 ALA A CA 1
ATOM 3459 C C . ALA A 1 441 ? -17.867 -23.028 16.891 1.00 83.62 441 ALA A C 1
ATOM 3461 O O . ALA A 1 441 ? -18.869 -23.593 16.446 1.00 83.62 441 ALA A O 1
ATOM 3462 N N . LEU A 1 442 ? -17.867 -22.361 18.039 1.00 86.06 442 LEU A N 1
ATOM 3463 C CA . LEU A 1 442 ? -19.049 -22.161 18.860 1.00 86.06 442 LEU A CA 1
ATOM 3464 C C . LEU A 1 442 ? -19.402 -20.671 18.892 1.00 86.06 442 LEU A C 1
ATOM 3466 O O . LEU A 1 442 ? -18.488 -19.836 18.805 1.00 86.06 442 LEU A O 1
ATOM 3470 N N . PRO A 1 443 ? -20.691 -20.339 19.087 1.00 85.19 443 PRO A N 1
ATOM 3471 C CA . PRO A 1 443 ? -21.123 -18.962 19.276 1.00 85.19 443 PRO A CA 1
ATOM 3472 C C . PRO A 1 443 ? -20.313 -18.254 20.364 1.00 85.19 443 PRO A C 1
ATOM 3474 O O . PRO A 1 443 ? -19.940 -18.851 21.382 1.00 85.19 443 PRO A O 1
ATOM 3477 N N . ARG A 1 444 ? -20.013 -16.975 20.159 1.00 86.19 444 ARG A N 1
ATOM 3478 C CA . ARG A 1 444 ? -19.273 -16.147 21.107 1.00 86.19 444 ARG A CA 1
ATOM 3479 C C . ARG A 1 444 ? -20.196 -15.706 22.231 1.00 86.19 444 ARG A C 1
ATOM 3481 O O . ARG A 1 444 ? -21.120 -14.913 22.044 1.00 86.19 444 ARG A O 1
ATOM 3488 N N . ASP A 1 445 ? -19.881 -16.166 23.438 1.00 84.44 445 ASP A N 1
ATOM 3489 C CA . ASP A 1 445 ? -20.596 -15.761 24.645 1.00 84.44 445 ASP A CA 1
ATOM 3490 C C . ASP A 1 445 ? -20.651 -14.228 24.771 1.00 84.44 445 ASP A C 1
ATOM 3492 O O . ASP A 1 445 ? -19.627 -13.548 24.886 1.00 84.44 445 ASP A O 1
ATOM 3496 N N . GLY A 1 446 ? -21.871 -13.683 24.775 1.00 82.31 446 GLY A N 1
ATOM 3497 C CA . GLY A 1 446 ? -22.130 -12.255 24.959 1.00 82.31 446 GLY A CA 1
ATOM 3498 C C . GLY A 1 446 ? -21.878 -11.368 23.736 1.00 82.31 446 GLY A C 1
ATOM 3499 O O . GLY A 1 446 ? -21.846 -10.148 23.899 1.00 82.31 446 GLY A O 1
ATOM 3500 N N . PHE A 1 447 ? -21.699 -11.936 22.538 1.00 87.19 447 PHE A N 1
ATOM 3501 C CA . PHE A 1 447 ? -21.594 -11.149 21.303 1.00 87.19 447 PHE A CA 1
ATOM 3502 C C . PHE A 1 447 ? -22.906 -10.422 20.969 1.00 87.19 447 PHE A C 1
ATOM 3504 O O . PHE A 1 447 ? -22.924 -9.194 20.801 1.00 87.19 447 PHE A O 1
ATOM 3511 N N . PHE A 1 448 ? -24.017 -11.162 20.990 1.00 86.62 448 PHE A N 1
ATOM 3512 C CA . PHE A 1 448 ? -25.361 -10.591 20.998 1.00 86.62 448 PHE A CA 1
ATOM 3513 C C . PHE A 1 448 ? -25.787 -10.233 22.422 1.00 86.62 448 PHE A C 1
ATOM 3515 O O . PHE A 1 448 ? -25.566 -10.996 23.372 1.00 86.62 448 PHE A O 1
ATOM 3522 N N . ARG A 1 449 ? -26.420 -9.071 22.589 1.00 81.50 449 ARG A N 1
ATOM 3523 C CA . ARG A 1 449 ? -27.036 -8.703 23.869 1.00 81.50 449 ARG A CA 1
ATOM 3524 C C . ARG A 1 449 ? -28.275 -9.578 24.117 1.00 81.50 449 ARG A C 1
ATOM 3526 O O . ARG A 1 449 ? -28.922 -10.004 23.163 1.00 81.50 449 ARG A O 1
ATOM 3533 N N . PRO A 1 450 ? -28.658 -9.836 25.383 1.00 78.19 450 PRO A N 1
ATOM 3534 C CA . PRO A 1 450 ? -29.824 -10.670 25.698 1.00 78.19 450 PRO A CA 1
ATOM 3535 C C . PRO A 1 450 ? -31.154 -10.194 25.087 1.00 78.19 450 PRO A C 1
ATOM 3537 O O . PRO A 1 450 ? -32.106 -10.968 25.024 1.00 78.19 450 PRO A O 1
ATOM 3540 N N . ASP A 1 451 ? -31.240 -8.926 24.692 1.00 79.06 451 ASP A N 1
ATOM 3541 C CA . ASP A 1 451 ? -32.393 -8.264 24.086 1.00 79.06 451 ASP A CA 1
ATOM 3542 C C . ASP A 1 451 ? -32.354 -8.178 22.547 1.00 79.06 451 ASP A C 1
ATOM 3544 O O . ASP A 1 451 ? -33.416 -8.000 21.950 1.00 79.06 451 ASP A O 1
ATOM 3548 N N . GLU A 1 452 ? -31.198 -8.402 21.906 1.00 78.44 452 GLU A N 1
ATOM 3549 C CA . GLU A 1 452 ? -30.990 -8.246 20.448 1.00 78.44 452 GLU A CA 1
ATOM 3550 C C . GLU A 1 452 ? -31.687 -9.338 19.596 1.00 78.44 452 GLU A C 1
ATOM 3552 O O . GLU A 1 452 ? -31.780 -9.181 18.385 1.00 78.44 452 GLU A O 1
ATOM 3557 N N . ASN A 1 453 ? -32.210 -10.418 20.206 1.00 79.94 453 ASN A N 1
ATOM 3558 C CA . ASN A 1 453 ? -32.973 -11.517 19.567 1.00 79.94 453 ASN A CA 1
ATOM 3559 C C . ASN A 1 453 ? -32.537 -11.843 18.115 1.00 79.94 453 ASN A C 1
ATOM 3561 O O . ASN A 1 453 ? -33.313 -11.604 17.183 1.00 79.94 453 ASN A O 1
ATOM 3565 N N . PRO A 1 454 ? -31.320 -12.380 17.907 1.00 84.81 454 PRO A N 1
ATOM 3566 C CA . PRO A 1 454 ? -30.785 -12.600 16.570 1.00 84.81 454 PRO A CA 1
ATOM 3567 C C . PRO A 1 454 ? -31.625 -13.596 15.759 1.00 84.81 454 PRO A C 1
ATOM 3569 O O . PRO A 1 454 ? -32.218 -14.539 16.291 1.00 84.81 454 PRO A O 1
ATOM 3572 N N . VAL A 1 455 ? -31.667 -13.370 14.449 1.00 84.62 455 VAL A N 1
ATOM 3573 C CA . VAL A 1 455 ? -32.302 -14.229 13.453 1.00 84.62 455 VAL A CA 1
ATOM 3574 C C . VAL A 1 455 ? -31.256 -15.190 12.903 1.00 84.62 455 VAL A C 1
ATOM 3576 O O . VAL A 1 455 ? -30.267 -14.755 12.318 1.00 84.62 455 VAL A O 1
ATOM 3579 N N . SER A 1 456 ? -31.504 -16.490 13.050 1.00 83.94 456 SER A N 1
ATOM 3580 C CA . SER A 1 456 ? -30.666 -17.523 12.445 1.00 83.94 456 SER A CA 1
ATOM 3581 C C . SER A 1 456 ? -31.004 -17.711 10.966 1.00 83.94 456 SER A C 1
ATOM 3583 O O . SER A 1 456 ? -32.172 -17.886 10.600 1.00 83.94 456 SER A O 1
ATOM 3585 N N . ILE A 1 457 ? -29.977 -17.714 10.124 1.00 79.12 457 ILE A N 1
ATOM 3586 C CA . ILE A 1 457 ? -30.031 -17.903 8.676 1.00 79.12 457 ILE A CA 1
ATOM 3587 C C . ILE A 1 457 ? -29.180 -19.131 8.324 1.00 79.12 457 ILE A C 1
ATOM 3589 O O . ILE A 1 457 ? -28.056 -19.295 8.801 1.00 79.12 457 ILE A O 1
ATOM 3593 N N . ASP A 1 458 ? -29.735 -20.001 7.481 1.00 71.94 458 ASP A N 1
ATOM 3594 C CA . ASP A 1 458 ? -29.001 -21.109 6.870 1.00 71.94 458 ASP A CA 1
ATOM 3595 C C . ASP A 1 458 ? -28.270 -20.590 5.626 1.00 71.94 458 ASP A C 1
ATOM 3597 O O . ASP A 1 458 ? -28.907 -20.133 4.674 1.00 71.94 458 ASP A O 1
ATOM 3601 N N . ILE A 1 459 ? -26.940 -20.630 5.663 1.00 72.50 459 ILE A N 1
ATOM 3602 C CA . ILE A 1 459 ? -26.048 -20.159 4.592 1.00 72.50 459 ILE A CA 1
ATOM 3603 C C . ILE A 1 459 ? -25.407 -21.325 3.811 1.00 72.50 459 ILE A C 1
ATOM 3605 O O . ILE A 1 459 ? -24.505 -21.112 2.999 1.00 72.50 459 ILE A O 1
ATOM 3609 N N . GLY A 1 460 ? -25.910 -22.552 4.014 1.00 67.50 460 GLY A N 1
ATOM 3610 C CA . GLY A 1 460 ? -25.495 -23.760 3.302 1.00 67.50 460 GLY A CA 1
ATOM 3611 C C . GLY A 1 460 ? -24.403 -24.575 4.006 1.00 67.50 460 GLY A C 1
ATOM 3612 O O . GLY A 1 460 ? -23.586 -24.062 4.769 1.00 67.50 460 GLY A O 1
ATOM 3613 N N . GLY A 1 461 ? -24.388 -25.887 3.743 1.00 66.88 461 GLY A N 1
ATOM 3614 C CA . GLY A 1 461 ? -23.425 -26.825 4.331 1.00 66.88 461 GLY A CA 1
ATOM 3615 C C . GLY A 1 461 ? -23.578 -26.987 5.850 1.00 66.88 461 GLY A C 1
ATOM 3616 O O . GLY A 1 461 ? -24.690 -27.029 6.373 1.00 66.88 461 GLY A O 1
ATOM 3617 N N . SER A 1 462 ? -22.457 -27.110 6.569 1.00 67.50 462 SER A N 1
ATOM 3618 C CA . SER A 1 462 ? -22.415 -27.148 8.041 1.00 67.50 462 SER A CA 1
ATOM 3619 C C . SER A 1 462 ? -22.288 -25.755 8.677 1.00 67.50 462 SER A C 1
ATOM 3621 O O . SER A 1 462 ? -21.891 -25.657 9.840 1.00 67.50 462 SER A O 1
ATOM 3623 N N . ALA A 1 463 ? -22.523 -24.690 7.907 1.00 79.56 463 ALA A N 1
ATOM 3624 C CA . ALA A 1 463 ? -22.340 -23.318 8.349 1.00 79.56 463 ALA A CA 1
ATOM 3625 C C . ALA A 1 463 ? -23.634 -22.731 8.926 1.00 79.56 463 ALA A C 1
ATOM 3627 O O . ALA A 1 463 ? -24.731 -22.997 8.437 1.00 79.56 463 ALA A O 1
ATOM 3628 N N . THR A 1 464 ? -23.511 -21.903 9.959 1.00 84.69 464 THR A N 1
ATOM 3629 C CA . THR A 1 464 ? -24.652 -21.210 10.576 1.00 84.69 464 THR A CA 1
ATOM 3630 C C . THR A 1 464 ? -24.368 -19.725 10.672 1.00 84.69 464 THR A C 1
ATOM 3632 O O . THR A 1 464 ? -23.257 -19.347 11.039 1.00 84.69 464 THR A O 1
ATOM 3635 N N . CYS A 1 465 ? -25.366 -18.890 10.394 1.00 87.75 465 CYS A N 1
ATOM 3636 C CA . CYS A 1 465 ? -25.277 -17.450 10.597 1.00 87.75 465 CYS A CA 1
ATOM 3637 C C . CYS A 1 465 ? -26.371 -16.981 11.555 1.00 87.75 465 CYS A C 1
ATOM 3639 O O . CYS A 1 465 ? -27.540 -17.276 11.333 1.00 87.75 465 CYS A O 1
ATOM 3641 N N . ASP A 1 466 ? -26.003 -16.225 12.581 1.00 88.88 466 ASP A N 1
ATOM 3642 C CA . ASP A 1 466 ? -26.931 -15.469 13.417 1.00 88.88 466 ASP A CA 1
ATOM 3643 C C . ASP A 1 466 ? -26.746 -13.974 13.132 1.00 88.88 466 ASP A C 1
ATOM 3645 O O . ASP A 1 466 ? -25.621 -13.482 13.097 1.00 88.88 466 ASP A O 1
ATOM 3649 N N . TYR A 1 467 ? -27.834 -13.235 12.917 1.00 87.50 467 TYR A N 1
ATOM 3650 C CA . TYR A 1 467 ? -27.806 -11.808 12.568 1.00 87.50 467 TYR A CA 1
ATOM 3651 C C . TYR A 1 467 ? -28.774 -10.997 13.435 1.00 87.50 467 TYR A C 1
ATOM 3653 O O . TYR A 1 467 ? -29.927 -11.388 13.611 1.00 87.50 467 TYR A O 1
ATOM 3661 N N . SER A 1 468 ? -28.341 -9.848 13.959 1.00 85.94 468 SER A N 1
ATOM 3662 C CA . SER A 1 468 ? -29.211 -8.921 14.696 1.00 85.94 468 SER A CA 1
ATOM 3663 C C . SER A 1 468 ? -29.764 -7.832 13.778 1.00 85.94 468 SER A C 1
ATOM 3665 O O . SER A 1 468 ? -29.001 -7.193 13.050 1.00 85.94 468 SER A O 1
ATOM 3667 N N . GLU A 1 469 ? -31.065 -7.548 13.880 1.00 76.38 469 GLU A N 1
ATOM 3668 C CA . GLU A 1 469 ? -31.658 -6.384 13.208 1.00 76.38 469 GLU A CA 1
ATOM 3669 C C . GLU A 1 469 ? -30.995 -5.076 13.699 1.00 76.38 469 GLU A C 1
ATOM 3671 O O . GLU A 1 469 ? -30.561 -5.004 14.854 1.00 76.38 469 GLU A O 1
ATOM 3676 N N . PRO A 1 470 ? -30.894 -4.035 12.854 1.00 77.25 470 PRO A N 1
ATOM 3677 C CA . PRO A 1 470 ? -30.154 -2.828 13.200 1.00 77.25 470 PRO A CA 1
ATOM 3678 C C . PRO A 1 470 ? -30.788 -2.051 14.358 1.00 77.25 470 PRO A C 1
ATOM 3680 O O . PRO A 1 470 ? -31.958 -1.667 14.295 1.00 77.25 470 PRO A O 1
ATOM 3683 N N . GLU A 1 471 ? -30.007 -1.741 15.394 1.00 72.31 471 GLU A N 1
ATOM 3684 C CA . GLU A 1 471 ? -30.499 -0.972 16.543 1.00 72.31 471 GLU A CA 1
ATOM 3685 C C . GLU A 1 471 ? -30.053 0.500 16.502 1.00 72.31 471 GLU A C 1
ATOM 3687 O O . GLU A 1 471 ? -28.846 0.775 16.458 1.00 72.31 471 GLU A O 1
ATOM 3692 N N . PRO A 1 472 ? -30.986 1.469 16.601 1.00 76.31 472 PRO A N 1
ATOM 3693 C CA . PRO A 1 472 ? -30.645 2.884 16.646 1.00 76.31 472 PRO A CA 1
ATOM 3694 C C . PRO A 1 472 ? -30.007 3.257 17.990 1.00 76.31 472 PRO A C 1
ATOM 3696 O O . PRO A 1 472 ? -30.646 3.235 19.042 1.00 76.31 472 PRO A O 1
ATOM 3699 N N . HIS A 1 473 ? -28.752 3.684 17.951 1.00 72.31 473 HIS A N 1
ATOM 3700 C CA . HIS A 1 473 ? -28.035 4.306 19.056 1.00 72.31 473 HIS A CA 1
ATOM 3701 C C . HIS A 1 473 ? -28.045 5.830 18.873 1.00 72.31 473 HIS A C 1
ATOM 3703 O O . HIS A 1 473 ? -27.424 6.388 17.967 1.00 72.31 473 HIS A O 1
ATOM 3709 N N . SER A 1 474 ? -28.772 6.532 19.745 1.00 59.69 474 SER A N 1
ATOM 3710 C CA . SER A 1 474 ? -28.820 7.996 19.742 1.00 59.69 474 SER A CA 1
ATOM 3711 C C . SER A 1 474 ? -27.625 8.581 20.498 1.00 59.69 474 SER A C 1
ATOM 3713 O O . SER A 1 474 ? -27.538 8.431 21.719 1.00 59.69 474 SER A O 1
ATOM 3715 N N . SER A 1 475 ? -26.750 9.307 19.802 1.00 51.78 475 SER A N 1
ATOM 3716 C CA . SER A 1 475 ? -25.886 10.319 20.426 1.00 51.78 475 SER A CA 1
ATOM 3717 C C . SER A 1 475 ? -26.439 11.706 20.079 1.00 51.78 475 SER A C 1
ATOM 3719 O O . SER A 1 475 ? -27.096 11.852 19.053 1.00 51.78 475 SER A O 1
ATOM 3721 N N . ASP A 1 476 ? -26.226 12.712 20.934 1.00 51.19 476 ASP A N 1
ATOM 3722 C CA . ASP A 1 476 ? -26.966 13.993 21.033 1.00 51.19 476 ASP A CA 1
ATOM 3723 C C . ASP A 1 476 ? -27.158 14.852 19.749 1.00 51.19 476 ASP A C 1
ATOM 3725 O O . ASP A 1 476 ? -27.725 15.946 19.835 1.00 51.19 476 ASP A O 1
ATOM 3729 N N . ARG A 1 477 ? -26.740 14.409 18.551 1.00 58.44 477 ARG A N 1
ATOM 3730 C CA . ARG A 1 477 ? -27.037 15.065 17.260 1.00 58.44 477 ARG A CA 1
ATOM 3731 C C . ARG A 1 477 ? -27.360 14.160 16.048 1.00 58.44 477 ARG A C 1
ATOM 3733 O O . ARG A 1 477 ? -27.803 14.735 15.055 1.00 58.44 477 ARG A O 1
ATOM 3740 N N . ARG A 1 478 ? -27.206 12.822 16.086 1.00 65.75 478 ARG A N 1
ATOM 3741 C CA . ARG A 1 478 ? -27.562 11.874 14.989 1.00 65.75 478 ARG A CA 1
ATOM 3742 C C . ARG A 1 478 ? -27.834 10.449 15.507 1.00 65.75 478 ARG A C 1
ATOM 3744 O O . ARG A 1 478 ? -27.305 10.061 16.549 1.00 65.75 478 ARG A O 1
ATOM 3751 N N . THR A 1 479 ? -28.646 9.686 14.773 1.00 76.75 479 THR A N 1
ATOM 3752 C CA . THR A 1 479 ? -28.890 8.253 15.014 1.00 76.75 479 THR A CA 1
ATOM 3753 C C . THR A 1 479 ? -27.832 7.438 14.279 1.00 76.75 479 THR A C 1
ATOM 3755 O O . THR A 1 479 ? -27.714 7.581 13.070 1.00 76.75 479 THR A O 1
ATOM 3758 N N . ILE A 1 480 ? -27.083 6.602 14.997 1.00 82.19 480 ILE A N 1
ATOM 3759 C CA . ILE A 1 480 ? -26.170 5.613 14.409 1.00 82.19 480 ILE A CA 1
ATOM 3760 C C . ILE A 1 480 ? -26.810 4.245 14.602 1.00 82.19 480 ILE A C 1
ATOM 3762 O O . ILE A 1 480 ? -27.212 3.907 15.711 1.00 82.19 480 ILE A O 1
ATOM 3766 N N . TYR A 1 481 ? -26.910 3.461 13.546 1.00 84.38 481 TYR A N 1
ATOM 3767 C CA . TYR A 1 481 ? -27.381 2.089 13.578 1.00 84.38 481 TYR A CA 1
ATOM 3768 C C . TYR A 1 481 ? -26.207 1.133 13.759 1.00 84.38 481 TYR A C 1
ATOM 3770 O O . TYR A 1 481 ? -25.128 1.352 13.211 1.00 84.38 481 TYR A O 1
ATOM 3778 N N . ILE A 1 482 ? -26.424 0.072 14.535 1.00 86.00 482 ILE A N 1
ATOM 3779 C CA . ILE A 1 482 ? -25.458 -1.014 14.708 1.00 86.00 482 ILE A CA 1
ATOM 3780 C C . ILE A 1 482 ? -26.128 -2.320 14.297 1.00 86.00 482 ILE A C 1
ATOM 3782 O O . ILE A 1 482 ? -27.186 -2.653 14.832 1.00 86.00 482 ILE A O 1
ATOM 3786 N N . ALA A 1 483 ? -25.502 -3.054 13.381 1.00 87.25 483 ALA A N 1
ATOM 3787 C CA . ALA A 1 483 ? -25.903 -4.396 12.971 1.00 87.25 483 ALA A CA 1
ATOM 3788 C C . ALA A 1 483 ? -24.757 -5.378 13.236 1.00 87.25 483 ALA A C 1
ATOM 3790 O O . ALA A 1 483 ? -23.585 -5.030 13.084 1.00 87.25 483 ALA A O 1
ATOM 3791 N N . LYS A 1 484 ? -25.082 -6.607 13.639 1.00 91.62 484 LYS A N 1
ATOM 3792 C CA . LYS A 1 484 ? -24.095 -7.651 13.924 1.00 91.62 484 LYS A CA 1
ATOM 3793 C C . LYS A 1 484 ? -24.461 -8.932 13.200 1.00 91.62 484 LYS A C 1
ATOM 3795 O O . LYS A 1 484 ? -25.640 -9.273 13.123 1.00 91.62 484 LYS A O 1
ATOM 3800 N N . ALA A 1 485 ? -23.455 -9.659 12.736 1.00 91.25 485 ALA A N 1
ATOM 3801 C CA . ALA A 1 485 ? -23.616 -11.023 12.255 1.00 91.25 485 ALA A CA 1
ATOM 3802 C C . ALA A 1 485 ? -22.515 -11.908 12.838 1.00 91.25 485 ALA A C 1
ATOM 3804 O O . ALA A 1 485 ? -21.355 -11.513 12.873 1.00 91.25 485 ALA A O 1
ATOM 3805 N N . GLU A 1 486 ? -22.868 -13.101 13.287 1.00 92.06 486 GLU A N 1
ATOM 3806 C CA . GLU A 1 486 ? -21.927 -14.147 13.668 1.00 92.06 486 GLU A CA 1
ATOM 3807 C C . GLU A 1 486 ? -22.092 -15.297 12.684 1.00 92.06 486 GLU A C 1
ATOM 3809 O O . GLU A 1 486 ? -23.189 -15.828 12.522 1.00 92.06 486 GLU A O 1
ATOM 3814 N N . ILE A 1 487 ? -21.012 -15.658 12.001 1.00 89.62 487 ILE A N 1
ATOM 3815 C CA . ILE A 1 487 ? -20.979 -16.762 11.049 1.00 89.62 487 ILE A CA 1
ATOM 3816 C C . ILE A 1 487 ? -20.044 -17.832 11.603 1.00 89.62 487 ILE A C 1
ATOM 3818 O O . ILE A 1 487 ? -18.897 -17.547 11.934 1.00 89.62 487 ILE A O 1
ATOM 3822 N N . LEU A 1 488 ? -20.518 -19.070 11.692 1.00 88.19 488 LEU A N 1
ATOM 3823 C CA . LEU A 1 488 ? -19.735 -20.226 12.121 1.00 88.19 488 LEU A CA 1
ATOM 3824 C C . LEU A 1 488 ? -19.581 -21.169 10.936 1.00 88.19 488 LEU A C 1
ATOM 3826 O O . LEU A 1 488 ? -20.581 -21.628 10.384 1.00 88.19 488 LEU A O 1
ATOM 3830 N N . ILE A 1 489 ? -18.343 -21.474 10.555 1.00 84.88 489 ILE A N 1
ATOM 3831 C CA . ILE A 1 489 ? -18.028 -22.442 9.505 1.00 84.88 489 ILE A CA 1
ATOM 3832 C C . ILE A 1 489 ? -16.935 -23.359 10.030 1.00 84.88 489 ILE A C 1
ATOM 3834 O O . ILE A 1 489 ? -15.788 -22.946 10.161 1.00 84.88 489 ILE A O 1
ATOM 3838 N N . ARG A 1 490 ? -17.282 -24.621 10.305 1.00 83.50 490 ARG A N 1
ATOM 3839 C CA . ARG A 1 490 ? -16.332 -25.626 10.813 1.00 83.50 490 ARG A CA 1
ATOM 3840 C C . ARG A 1 490 ? -15.577 -25.083 12.017 1.00 83.50 490 ARG A C 1
ATOM 3842 O O . ARG A 1 490 ? -16.240 -24.770 12.990 1.00 83.50 490 ARG A O 1
ATOM 3849 N N . ASP A 1 491 ? -14.255 -24.979 11.968 1.00 82.75 491 ASP A N 1
ATOM 3850 C CA . ASP A 1 491 ? -13.377 -24.511 13.037 1.00 82.75 491 ASP A CA 1
ATOM 3851 C C . ASP A 1 491 ? -13.134 -22.989 13.047 1.00 82.75 491 ASP A C 1
ATOM 3853 O O . ASP A 1 491 ? -12.327 -22.498 13.836 1.00 82.75 491 ASP A O 1
ATOM 3857 N N . GLU A 1 492 ? -13.863 -22.238 12.219 1.00 85.06 492 GLU A N 1
ATOM 3858 C CA . GLU A 1 492 ? -13.770 -20.783 12.079 1.00 85.06 492 GLU A CA 1
ATOM 3859 C C . GLU A 1 492 ? -15.060 -20.075 12.507 1.00 85.06 492 GLU A C 1
ATOM 3861 O O . GLU A 1 492 ? -16.173 -20.472 12.147 1.00 85.06 492 GLU A O 1
ATOM 3866 N N . ARG A 1 493 ? -14.906 -18.990 13.270 1.00 88.25 493 ARG A N 1
ATOM 3867 C CA . ARG A 1 493 ? -15.973 -18.040 13.605 1.00 88.25 493 ARG A CA 1
ATOM 3868 C C . ARG A 1 493 ? -15.627 -16.668 13.046 1.00 88.25 493 ARG A C 1
ATOM 3870 O O . ARG A 1 493 ? -14.544 -16.161 13.310 1.00 88.25 493 ARG A O 1
ATOM 3877 N N . TYR A 1 494 ? -16.585 -16.041 12.377 1.00 88.31 494 TYR A N 1
ATOM 3878 C CA . TYR A 1 494 ? -16.482 -14.693 11.830 1.00 88.31 494 TYR A CA 1
ATOM 3879 C C . TYR A 1 494 ? -17.516 -13.798 12.511 1.00 88.31 494 TYR A C 1
ATOM 3881 O O . TYR A 1 494 ? -18.718 -14.045 12.414 1.00 88.31 494 TYR A O 1
ATOM 3889 N N . ASN A 1 495 ? -17.060 -12.759 13.203 1.00 90.12 495 ASN A N 1
ATOM 3890 C CA . ASN A 1 495 ? -17.925 -11.801 13.882 1.00 90.12 495 ASN A CA 1
ATOM 3891 C C . ASN A 1 495 ? -17.911 -10.474 13.129 1.00 90.12 495 ASN A C 1
ATOM 3893 O O . ASN A 1 495 ? -16.939 -9.725 13.213 1.00 90.12 495 ASN A O 1
ATOM 3897 N N . PHE A 1 496 ? -19.002 -10.168 12.440 1.00 90.38 496 PHE A N 1
ATOM 3898 C CA . PHE A 1 496 ? -19.202 -8.902 11.755 1.00 90.38 496 PHE A CA 1
ATOM 3899 C C . PHE A 1 496 ? -19.916 -7.903 12.658 1.00 90.38 496 PHE A C 1
ATOM 3901 O O . PHE A 1 496 ? -20.965 -8.205 13.233 1.00 90.38 496 PHE A O 1
ATOM 3908 N N . VAL A 1 497 ? -19.380 -6.691 12.746 1.00 89.31 497 VAL A N 1
ATOM 3909 C CA . VAL A 1 497 ? -20.021 -5.547 13.397 1.00 89.31 497 VAL A CA 1
ATOM 3910 C C . VAL A 1 497 ? -20.011 -4.386 12.422 1.00 89.31 497 VAL A C 1
ATOM 3912 O O . VAL A 1 497 ? -18.946 -3.895 12.054 1.00 89.31 497 VAL A O 1
ATOM 3915 N N . MET A 1 498 ? -21.198 -3.937 12.028 1.00 87.31 498 MET A N 1
ATOM 3916 C CA . MET A 1 498 ? -21.365 -2.762 11.190 1.00 87.31 498 MET A CA 1
ATOM 3917 C C . MET A 1 498 ? -21.964 -1.610 11.989 1.00 87.31 498 MET A C 1
ATOM 3919 O O . MET A 1 498 ? -22.958 -1.790 12.693 1.00 87.31 498 MET A O 1
ATOM 3923 N N . SER A 1 499 ? -21.388 -0.422 11.846 1.00 86.75 499 SER A N 1
ATOM 3924 C CA . SER A 1 499 ? -21.969 0.843 12.289 1.00 86.75 499 SER A CA 1
ATOM 3925 C C . SER A 1 499 ? -22.162 1.769 11.096 1.00 86.75 499 SER A C 1
ATOM 3927 O O . SER A 1 499 ? -21.260 1.857 10.270 1.00 86.75 499 SER A O 1
ATOM 3929 N N . THR A 1 500 ? -23.309 2.442 11.014 1.00 83.81 500 THR A N 1
ATOM 3930 C CA . THR A 1 500 ? -23.634 3.404 9.945 1.00 83.81 500 THR A CA 1
ATOM 3931 C C . THR A 1 500 ? -24.711 4.394 10.405 1.00 83.81 500 THR A C 1
ATOM 3933 O O . THR A 1 500 ? -25.507 4.063 11.282 1.00 83.81 500 THR A O 1
ATOM 3936 N N . ASP A 1 501 ? -24.769 5.608 9.849 1.00 81.38 501 ASP A N 1
ATOM 3937 C CA . ASP A 1 501 ? -25.926 6.513 9.984 1.00 81.38 501 ASP A CA 1
ATOM 3938 C C . ASP A 1 501 ? -26.878 6.480 8.761 1.00 81.38 501 ASP A C 1
ATOM 3940 O O . ASP A 1 501 ? -27.868 7.220 8.727 1.00 81.38 501 ASP A O 1
ATOM 3944 N N . SER A 1 502 ? -26.638 5.566 7.810 1.00 80.25 502 SER A N 1
ATOM 3945 C CA . SER A 1 502 ? -27.399 5.345 6.575 1.00 80.25 502 SER A CA 1
ATOM 3946 C C . SER A 1 502 ? -28.230 4.058 6.624 1.00 80.25 502 SER A C 1
ATOM 3948 O O . SER A 1 502 ? -27.716 2.961 6.828 1.00 80.25 502 SER A O 1
ATOM 3950 N N . GLU A 1 503 ? -29.538 4.171 6.375 1.00 79.06 503 GLU A N 1
ATOM 3951 C CA . GLU A 1 503 ? -30.420 2.996 6.285 1.00 79.06 503 GLU A CA 1
ATOM 3952 C C . GLU A 1 503 ? -30.168 2.150 5.026 1.00 79.06 503 GLU A C 1
ATOM 3954 O O . GLU A 1 503 ? -30.379 0.941 5.063 1.00 79.06 503 GLU A O 1
ATOM 3959 N N . LEU A 1 504 ? -29.665 2.748 3.939 1.00 79.00 504 LEU A N 1
ATOM 3960 C CA . LEU A 1 504 ? -29.345 2.022 2.701 1.00 79.00 504 LEU A CA 1
ATOM 3961 C C . LEU A 1 504 ? -28.191 1.032 2.912 1.00 79.00 504 LEU A C 1
ATOM 3963 O O . LEU A 1 504 ? -28.247 -0.104 2.455 1.00 79.00 504 LEU A O 1
ATOM 3967 N N . GLU A 1 505 ? -27.177 1.430 3.681 1.00 80.25 505 GLU A N 1
ATOM 3968 C CA . GLU A 1 505 ? -26.015 0.580 3.965 1.00 80.25 505 GLU A CA 1
ATOM 3969 C C . GLU A 1 505 ? -26.396 -0.624 4.846 1.00 80.25 505 GLU A C 1
ATOM 3971 O O . GLU A 1 505 ? -25.822 -1.707 4.717 1.00 80.25 505 GLU A O 1
ATOM 3976 N N . LEU A 1 506 ? -27.412 -0.468 5.707 1.00 79.81 506 LEU A N 1
ATOM 3977 C CA . LEU A 1 506 ? -28.002 -1.569 6.479 1.00 79.81 506 LEU A CA 1
ATOM 3978 C C . LEU A 1 506 ? -28.679 -2.599 5.578 1.00 79.81 506 LEU A C 1
ATOM 3980 O O . LEU A 1 506 ? -28.517 -3.798 5.813 1.00 79.81 506 LEU A O 1
ATOM 3984 N N . GLU A 1 507 ? -29.428 -2.143 4.572 1.00 81.38 507 GLU A N 1
ATOM 3985 C CA . GLU A 1 507 ? -30.040 -3.022 3.573 1.00 81.38 507 GLU A CA 1
ATOM 3986 C C . GLU A 1 507 ? -28.958 -3.761 2.776 1.00 81.38 507 GLU A C 1
ATOM 3988 O O . GLU A 1 507 ? -29.029 -4.981 2.643 1.00 81.38 507 GLU A O 1
ATOM 3993 N N . ASP A 1 508 ? -27.890 -3.072 2.368 1.00 80.69 508 ASP A N 1
ATOM 3994 C CA . ASP A 1 508 ? -26.767 -3.690 1.658 1.00 80.69 508 ASP A CA 1
ATOM 3995 C C . ASP A 1 508 ? -26.031 -4.750 2.480 1.00 80.69 508 ASP A C 1
ATOM 3997 O O . ASP A 1 508 ? -25.661 -5.807 1.950 1.00 80.69 508 ASP A O 1
ATOM 4001 N N . PHE A 1 509 ? -25.800 -4.490 3.767 1.00 82.50 509 PHE A N 1
ATOM 4002 C CA . PHE A 1 509 ? -25.185 -5.461 4.670 1.00 82.50 509 PHE A CA 1
ATOM 4003 C C . PHE A 1 509 ? -26.095 -6.661 4.894 1.00 82.50 509 PHE A C 1
ATOM 4005 O O . PHE A 1 509 ? -25.649 -7.804 4.809 1.00 82.50 509 PHE A O 1
ATOM 4012 N N . ARG A 1 510 ? -27.388 -6.413 5.106 1.00 80.38 510 ARG A N 1
ATOM 4013 C CA . ARG A 1 510 ? -28.402 -7.459 5.222 1.00 80.38 510 ARG A CA 1
ATOM 4014 C C . ARG A 1 510 ? -28.406 -8.348 3.974 1.00 80.38 510 ARG A C 1
ATOM 4016 O O . ARG A 1 510 ? -28.309 -9.567 4.104 1.00 80.38 510 ARG A O 1
ATOM 4023 N N . ASP A 1 511 ? -28.440 -7.758 2.785 1.00 81.69 511 ASP A N 1
ATOM 4024 C CA . ASP A 1 511 ? -28.388 -8.481 1.511 1.00 81.69 511 ASP A CA 1
ATOM 4025 C C . ASP A 1 511 ? -27.076 -9.251 1.333 1.00 81.69 511 ASP A C 1
ATOM 4027 O O . ASP A 1 511 ? -27.093 -10.380 0.838 1.00 81.69 511 ASP A O 1
ATOM 4031 N N . THR A 1 512 ? -25.951 -8.696 1.801 1.00 82.62 512 THR A N 1
ATOM 4032 C CA . THR A 1 512 ? -24.658 -9.400 1.833 1.00 82.62 512 THR A CA 1
ATOM 4033 C C . THR A 1 512 ? -24.765 -10.679 2.651 1.00 82.62 512 THR A C 1
ATOM 4035 O O . THR A 1 512 ? -24.418 -11.743 2.145 1.00 82.62 512 THR A O 1
ATOM 4038 N N . ILE A 1 513 ? -25.300 -10.602 3.875 1.00 81.81 513 ILE A N 1
ATOM 4039 C CA . ILE A 1 513 ? -25.475 -11.760 4.763 1.00 81.81 513 ILE A CA 1
ATOM 4040 C C . ILE A 1 513 ? -26.405 -12.808 4.136 1.00 81.81 513 ILE A C 1
ATOM 4042 O O . ILE A 1 513 ? -26.079 -13.992 4.149 1.00 81.81 513 ILE A O 1
ATOM 4046 N N . TYR A 1 514 ? -27.514 -12.400 3.511 1.00 74.06 514 TYR A N 1
ATOM 4047 C CA . TYR A 1 514 ? -28.416 -13.339 2.822 1.00 74.06 514 TYR A CA 1
ATOM 4048 C C . TYR A 1 514 ? -27.802 -13.993 1.582 1.00 74.06 514 TYR A C 1
ATOM 4050 O O . TYR A 1 514 ? -28.209 -15.092 1.202 1.00 74.06 514 TYR A O 1
ATOM 4058 N N . CYS A 1 515 ? -26.852 -13.322 0.935 1.00 69.75 515 CYS A N 1
ATOM 4059 C CA . CYS A 1 515 ? -26.157 -13.837 -0.240 1.00 69.75 515 CYS A CA 1
ATOM 4060 C C . CYS A 1 515 ? -24.856 -14.572 0.101 1.00 69.75 515 CYS A C 1
ATOM 4062 O O . CYS A 1 515 ? -24.228 -15.109 -0.816 1.00 69.75 515 CYS A O 1
ATOM 4064 N N . CYS A 1 516 ? -24.450 -14.605 1.375 1.00 70.94 516 CYS A N 1
ATOM 4065 C CA . CYS A 1 516 ? -23.285 -15.358 1.817 1.00 70.94 516 CYS A CA 1
ATOM 4066 C C . CYS A 1 516 ? -23.478 -16.831 1.480 1.00 70.94 516 CYS A C 1
ATOM 4068 O O . CYS A 1 516 ? -24.490 -17.441 1.827 1.00 70.94 516 CYS A O 1
ATOM 4070 N N . ARG A 1 517 ? -22.489 -17.404 0.802 1.00 61.44 517 ARG A N 1
ATOM 4071 C CA . ARG A 1 517 ? -22.421 -18.836 0.532 1.00 61.44 517 ARG A CA 1
ATOM 4072 C C . ARG A 1 517 ? -21.135 -19.371 1.130 1.00 61.44 517 ARG A C 1
ATOM 4074 O O . ARG A 1 517 ? -20.097 -18.722 1.035 1.00 61.44 517 ARG A O 1
ATOM 4081 N N . SER A 1 518 ? -21.202 -20.549 1.734 1.00 63.72 518 SER A N 1
ATOM 4082 C CA . SER A 1 518 ? -19.996 -21.312 2.037 1.00 63.72 518 SER A CA 1
ATOM 4083 C C . SER A 1 518 ? -19.398 -21.908 0.761 1.00 63.72 518 SER A C 1
ATOM 4085 O O . SER A 1 518 ? -20.047 -21.948 -0.286 1.00 63.72 518 SER A O 1
ATOM 4087 N N . ILE A 1 519 ? -18.182 -22.444 0.870 1.00 56.66 519 ILE A N 1
ATOM 4088 C CA . ILE A 1 519 ? -17.618 -23.331 -0.153 1.00 56.66 519 ILE A CA 1
ATOM 4089 C C . ILE A 1 519 ? -18.593 -24.501 -0.410 1.00 56.66 519 ILE A C 1
ATOM 4091 O O . ILE A 1 519 ? -19.168 -25.059 0.532 1.00 56.66 519 ILE A O 1
ATOM 4095 N N . GLU A 1 520 ? -18.816 -24.829 -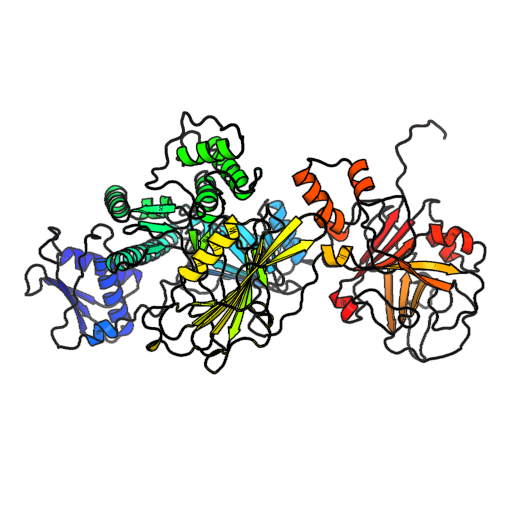1.683 1.00 52.38 520 GLU A N 1
ATOM 4096 C CA . GLU A 1 520 ? -19.508 -26.057 -2.090 1.00 52.38 520 GLU A CA 1
ATOM 4097 C C . GLU A 1 520 ? -18.594 -27.249 -1.756 1.00 52.38 520 GLU A C 1
ATOM 4099 O O . GLU A 1 520 ? -17.384 -27.157 -1.920 1.00 52.38 520 GLU A O 1
ATOM 4104 N N . ASP A 1 521 ? -19.151 -28.330 -1.206 1.00 55.00 521 ASP A N 1
ATOM 4105 C CA . ASP A 1 521 ? -18.394 -29.498 -0.720 1.00 55.00 521 ASP A CA 1
ATOM 4106 C C . ASP A 1 521 ? -17.499 -29.241 0.504 1.00 55.00 521 ASP A C 1
ATOM 4108 O O . ASP A 1 521 ? -16.431 -29.836 0.667 1.00 55.00 521 ASP A O 1
ATOM 4112 N N . LEU A 1 522 ? -17.996 -28.417 1.442 1.00 58.97 522 LEU A N 1
ATOM 4113 C CA . LEU A 1 522 ? -17.402 -28.256 2.774 1.00 58.97 522 LEU A CA 1
ATOM 4114 C C . LEU A 1 522 ? -16.966 -29.600 3.358 1.00 58.97 522 LEU A C 1
ATOM 4116 O O . LEU A 1 522 ? -15.861 -29.665 3.855 1.00 58.97 522 LEU A O 1
ATOM 4120 N N . ASP A 1 523 ? -17.761 -30.669 3.278 1.00 53.25 523 ASP A N 1
ATOM 4121 C CA . ASP A 1 523 ? -17.478 -31.971 3.904 1.00 53.25 523 ASP A CA 1
ATOM 4122 C C . ASP A 1 523 ? -16.221 -32.704 3.380 1.00 53.25 523 ASP A C 1
ATOM 4124 O O . ASP A 1 523 ? -15.719 -33.592 4.073 1.00 53.25 523 ASP A O 1
ATOM 4128 N N . GLU A 1 524 ? -15.676 -32.328 2.218 1.00 54.31 524 GLU A N 1
ATOM 4129 C CA . GLU A 1 524 ? -14.497 -32.977 1.613 1.00 54.31 524 GLU A CA 1
ATOM 4130 C C . GLU A 1 524 ? -13.166 -32.290 1.963 1.00 54.31 524 GLU A C 1
ATOM 4132 O O . GLU A 1 524 ? -12.097 -32.891 1.833 1.00 54.31 524 GLU A O 1
ATOM 4137 N N . LEU A 1 525 ? -13.209 -31.055 2.473 1.00 54.19 525 LEU A N 1
ATOM 4138 C CA . LEU A 1 525 ? -12.009 -30.294 2.822 1.00 54.19 525 LEU A CA 1
ATOM 4139 C C . LEU A 1 525 ? -11.435 -30.735 4.186 1.00 54.19 525 LEU A C 1
ATOM 4141 O O . LEU A 1 525 ? -12.200 -30.933 5.137 1.00 54.19 525 LEU A O 1
ATOM 4145 N N . PRO A 1 526 ? -10.107 -30.853 4.360 1.00 50.03 526 PRO A N 1
ATOM 4146 C CA . PRO A 1 526 ? -9.505 -31.104 5.671 1.00 50.03 526 PRO A CA 1
ATOM 4147 C C . PRO A 1 526 ? -9.689 -29.898 6.614 1.00 50.03 526 PRO A C 1
ATOM 4149 O O . PRO A 1 526 ? -9.849 -28.770 6.154 1.00 50.03 526 PRO A O 1
ATOM 4152 N N . MET A 1 527 ? -9.690 -30.124 7.935 1.00 54.78 527 MET A N 1
ATOM 4153 C CA . MET A 1 527 ? -9.574 -29.020 8.902 1.00 54.78 527 MET A CA 1
ATOM 4154 C C . MET A 1 527 ? -8.142 -28.477 8.849 1.00 54.78 527 MET A C 1
ATOM 4156 O O . MET A 1 527 ? -7.199 -29.269 8.910 1.00 54.78 527 MET A O 1
ATOM 4160 N N . PHE A 1 528 ? -7.979 -27.159 8.732 1.00 50.22 528 PHE A N 1
ATOM 4161 C CA . PHE A 1 528 ? -6.659 -26.530 8.656 1.00 50.22 528 PHE A CA 1
ATOM 4162 C C . PHE A 1 528 ? -5.951 -26.535 10.017 1.00 50.22 528 PHE A C 1
ATOM 4164 O O . PHE A 1 528 ? -6.543 -26.198 11.044 1.00 50.22 528 PHE A O 1
ATOM 4171 N N . ASP A 1 529 ? -4.660 -26.880 10.027 1.00 45.41 529 ASP A N 1
ATOM 4172 C CA . ASP A 1 529 ? -3.806 -26.685 11.200 1.00 45.41 529 ASP A CA 1
ATOM 4173 C C . ASP A 1 529 ? -3.712 -25.181 11.499 1.00 45.41 529 ASP A C 1
ATOM 4175 O O . ASP A 1 529 ? -3.396 -24.384 10.619 1.00 45.41 529 ASP A O 1
ATOM 4179 N N . SER A 1 530 ? -3.973 -24.788 12.751 1.00 44.41 530 SER A N 1
ATOM 4180 C CA . SER A 1 530 ? -3.820 -23.417 13.269 1.00 44.41 530 SER A CA 1
ATOM 4181 C C . SER A 1 530 ? -2.483 -22.737 12.934 1.00 44.41 530 SER A C 1
ATOM 4183 O O . SER A 1 530 ? -2.404 -21.511 12.984 1.00 44.41 530 SER A O 1
ATOM 4185 N N . SER A 1 531 ? -1.448 -23.511 12.596 1.00 39.53 531 SER A N 1
ATOM 4186 C CA . SER A 1 531 ? -0.113 -23.030 12.232 1.00 39.53 531 SER A CA 1
ATOM 4187 C C . SER A 1 531 ? 0.100 -22.730 10.738 1.00 39.53 531 SER A C 1
ATOM 4189 O O . SER A 1 531 ? 1.079 -22.061 10.413 1.00 39.53 531 SER A O 1
ATOM 4191 N N . GLU A 1 532 ? -0.812 -23.143 9.847 1.00 39.25 532 GLU A N 1
ATOM 4192 C CA . GLU A 1 532 ? -0.720 -22.975 8.379 1.00 39.25 532 GLU A CA 1
ATOM 4193 C C . GLU A 1 532 ? -1.918 -22.199 7.788 1.00 39.25 532 GLU A C 1
ATOM 4195 O O . GLU A 1 532 ? -2.264 -22.353 6.616 1.00 39.25 532 GLU A O 1
ATOM 4200 N N . LYS A 1 533 ? -2.606 -21.380 8.595 1.00 44.53 533 LYS A N 1
ATOM 4201 C CA . LYS A 1 533 ? -3.864 -20.749 8.168 1.00 44.53 533 LYS A CA 1
ATOM 4202 C C . LYS A 1 533 ? -3.638 -19.572 7.201 1.00 44.53 533 LYS A C 1
ATOM 4204 O O . LYS A 1 533 ? -2.751 -18.747 7.445 1.00 44.53 533 LYS A O 1
ATOM 4209 N N . PRO A 1 534 ? -4.419 -19.480 6.105 1.00 39.19 534 PRO A N 1
ATOM 4210 C CA . PRO A 1 534 ? -4.284 -18.422 5.110 1.00 39.19 534 PRO A CA 1
ATOM 4211 C C . PRO A 1 534 ? -4.535 -17.051 5.744 1.00 39.19 534 PRO A C 1
ATOM 4213 O O . PRO A 1 534 ? -5.519 -16.848 6.454 1.00 39.19 534 PRO A O 1
ATOM 4216 N N . ARG A 1 535 ? -3.629 -16.102 5.484 1.00 39.00 535 ARG A N 1
ATOM 4217 C CA . ARG A 1 535 ? -3.744 -14.718 5.962 1.00 39.00 535 ARG A CA 1
ATOM 4218 C C . ARG A 1 535 ? -5.053 -14.107 5.447 1.00 39.00 535 ARG A C 1
ATOM 4220 O O . ARG A 1 535 ? -5.356 -14.205 4.261 1.00 39.00 535 ARG A O 1
ATOM 4227 N N . ALA A 1 536 ? -5.824 -13.482 6.339 1.00 36.16 536 ALA A N 1
ATOM 4228 C CA . ALA A 1 536 ? -7.044 -12.767 5.970 1.00 36.16 536 ALA A CA 1
ATOM 4229 C C . ALA A 1 536 ? -6.735 -11.607 5.005 1.00 36.16 536 ALA A C 1
ATOM 4231 O O . ALA A 1 536 ? -5.750 -10.908 5.226 1.00 36.16 536 ALA A O 1
ATOM 4232 N N . VAL A 1 537 ? -7.590 -11.432 3.986 1.00 39.00 537 VAL A N 1
ATOM 4233 C CA . VAL A 1 537 ? -7.733 -10.269 3.083 1.00 39.00 537 VAL A CA 1
ATOM 4234 C C . VAL A 1 537 ? -6.440 -9.462 2.876 1.00 39.00 537 VAL A C 1
ATOM 4236 O O . VAL A 1 537 ? -6.215 -8.438 3.514 1.00 39.00 537 VAL A O 1
ATOM 4239 N N . GLY A 1 538 ? -5.596 -9.892 1.949 1.00 36.22 538 GLY A N 1
ATOM 4240 C CA . GLY A 1 538 ? -4.531 -9.060 1.407 1.00 36.22 538 GLY A CA 1
ATOM 4241 C C . GLY A 1 538 ? -5.101 -8.106 0.366 1.00 36.22 538 GLY A C 1
ATOM 4242 O O . GLY A 1 538 ? -5.259 -8.439 -0.804 1.00 36.22 538 GLY A O 1
ATOM 4243 N N . GLY A 1 539 ? -5.413 -6.883 0.788 1.00 32.59 539 GLY A N 1
ATOM 4244 C CA . GLY A 1 539 ? -5.732 -5.800 -0.134 1.00 32.59 539 GLY A CA 1
ATOM 4245 C C . GLY A 1 539 ? -4.554 -5.520 -1.070 1.00 32.59 539 GLY A C 1
ATOM 4246 O O . GLY A 1 539 ? -3.719 -4.666 -0.782 1.00 32.59 539 GLY A O 1
ATOM 4247 N N . CYS A 1 540 ? -4.466 -6.205 -2.211 1.00 32.69 540 CYS A N 1
ATOM 4248 C CA . CYS A 1 540 ? -3.612 -5.716 -3.284 1.00 32.69 540 CYS A CA 1
ATOM 4249 C C . CYS A 1 540 ? -4.169 -4.376 -3.762 1.00 32.69 540 CYS A C 1
ATOM 4251 O O . CYS A 1 540 ? -5.374 -4.128 -3.728 1.00 32.69 540 CYS A O 1
ATOM 4253 N N . PHE A 1 541 ? -3.247 -3.520 -4.191 1.00 34.16 541 PHE A N 1
ATOM 4254 C CA . PHE A 1 541 ? -3.421 -2.130 -4.622 1.00 34.16 541 PHE A CA 1
ATOM 4255 C C . PHE A 1 541 ? -3.439 -1.062 -3.519 1.00 34.16 541 PHE A C 1
ATOM 4257 O O . PHE A 1 541 ? -3.265 0.110 -3.841 1.00 34.16 541 PHE A O 1
ATOM 4264 N N . PHE A 1 542 ? -3.508 -1.438 -2.236 1.00 30.42 542 PHE A N 1
ATOM 4265 C CA . PHE A 1 542 ? -3.260 -0.527 -1.111 1.00 30.42 542 PHE A CA 1
ATOM 4266 C C . PHE A 1 542 ? -2.365 -1.184 -0.049 1.00 30.42 542 PHE A C 1
ATOM 4268 O O . PHE A 1 542 ? -2.800 -1.435 1.070 1.00 30.42 542 PHE A O 1
ATOM 4275 N N . ARG A 1 543 ? -1.084 -1.420 -0.357 1.00 26.67 543 ARG A N 1
ATOM 4276 C CA . ARG A 1 543 ? -0.074 -1.424 0.713 1.00 26.67 543 ARG A CA 1
ATOM 4277 C C . ARG A 1 543 ? 0.346 0.024 0.945 1.00 26.67 543 ARG A C 1
ATOM 4279 O O . ARG A 1 543 ? 1.238 0.525 0.281 1.00 26.67 543 ARG A O 1
ATOM 4286 N N . ARG A 1 544 ? -0.364 0.706 1.842 1.00 26.64 544 ARG A N 1
ATOM 4287 C CA . ARG A 1 544 ? 0.253 1.704 2.717 1.00 26.64 544 ARG A CA 1
ATOM 4288 C C . ARG A 1 544 ? 0.263 1.076 4.096 1.00 26.64 544 ARG A C 1
ATOM 4290 O O . ARG A 1 544 ? -0.813 0.854 4.645 1.00 26.64 544 ARG A O 1
ATOM 4297 N N . SER A 1 545 ? 1.470 0.794 4.576 1.00 28.86 545 SER A N 1
ATOM 4298 C CA . SER A 1 545 ? 1.826 0.260 5.893 1.00 28.86 545 SER A CA 1
ATOM 4299 C C . SER A 1 545 ? 1.201 -1.080 6.311 1.00 28.86 545 SER A C 1
ATOM 4301 O O . SER A 1 545 ? -0.012 -1.252 6.332 1.00 28.86 545 SER A O 1
ATOM 4303 N N . ASP A 1 546 ? 2.088 -1.971 6.758 1.00 29.25 546 ASP A N 1
ATOM 4304 C CA . ASP A 1 546 ? 1.856 -3.112 7.655 1.00 29.25 546 ASP A CA 1
ATOM 4305 C C . ASP A 1 546 ? 1.760 -4.498 6.999 1.00 29.25 546 ASP A C 1
ATOM 4307 O O . ASP A 1 546 ? 0.716 -5.145 6.948 1.00 29.25 546 ASP A O 1
ATOM 4311 N N . ALA A 1 547 ? 2.926 -5.027 6.615 1.00 24.94 547 ALA A N 1
ATOM 4312 C CA . ALA A 1 547 ? 3.169 -6.470 6.615 1.00 24.94 547 ALA A CA 1
ATOM 4313 C C . ALA A 1 547 ? 4.646 -6.809 6.900 1.00 24.94 547 ALA A C 1
ATOM 4315 O O . ALA A 1 547 ? 5.322 -7.416 6.071 1.00 24.94 547 ALA A O 1
ATOM 4316 N N . SER A 1 548 ? 5.156 -6.491 8.097 1.00 27.17 548 SER A N 1
ATOM 4317 C CA . SER A 1 548 ? 6.329 -7.197 8.628 1.00 27.17 548 SER A CA 1
ATOM 4318 C C . SER A 1 548 ? 5.887 -8.529 9.242 1.00 27.17 548 SER A C 1
ATOM 4320 O O . SER A 1 548 ? 5.419 -8.625 10.376 1.00 27.17 548 SER A O 1
ATOM 4322 N N . GLY A 1 549 ? 6.002 -9.594 8.454 1.00 24.12 549 GLY A N 1
ATOM 4323 C CA . GLY A 1 549 ? 5.841 -10.968 8.916 1.00 24.12 549 GLY A CA 1
ATOM 4324 C C . GLY A 1 549 ? 7.178 -11.695 8.918 1.00 24.12 549 GLY A C 1
ATOM 4325 O O . GLY A 1 549 ? 7.420 -12.494 8.023 1.00 24.12 549 GLY A O 1
ATOM 4326 N N . SER A 1 550 ? 8.025 -11.442 9.920 1.00 23.86 550 SER A N 1
ATOM 4327 C CA . SER A 1 550 ? 9.096 -12.373 10.305 1.00 23.86 550 SER A CA 1
ATOM 4328 C C . SER A 1 550 ? 8.520 -13.481 11.216 1.00 23.86 550 SER A C 1
ATOM 4330 O O . SER A 1 550 ? 7.578 -13.201 11.964 1.00 23.86 550 SER A O 1
ATOM 4332 N N . PRO A 1 551 ? 9.033 -14.730 11.187 1.00 25.52 551 PRO A N 1
ATOM 4333 C CA . PRO A 1 551 ? 8.342 -15.932 11.681 1.00 25.52 551 PRO A CA 1
ATOM 4334 C C . PRO A 1 551 ? 8.215 -16.109 13.204 1.00 25.52 551 PRO A C 1
ATOM 4336 O O . PRO A 1 551 ? 7.880 -17.206 13.641 1.00 25.52 551 PRO A O 1
ATOM 4339 N N . ASP A 1 552 ? 8.457 -15.093 14.033 1.00 23.25 552 ASP A N 1
ATOM 4340 C CA . ASP A 1 552 ? 8.445 -15.263 15.491 1.00 23.25 552 ASP A CA 1
ATOM 4341 C C . ASP A 1 552 ? 7.420 -14.352 16.177 1.00 23.25 552 ASP A C 1
ATOM 4343 O O . ASP A 1 552 ? 7.606 -13.153 16.389 1.00 23.25 552 ASP A O 1
ATOM 4347 N N . GLY A 1 553 ? 6.299 -14.974 16.549 1.00 34.16 553 GLY A N 1
ATOM 4348 C CA . GLY A 1 553 ? 5.121 -14.332 17.113 1.00 34.16 553 GLY A CA 1
ATOM 4349 C C . GLY A 1 553 ? 5.357 -13.532 18.398 1.00 34.16 553 GLY A C 1
ATOM 4350 O O . GLY A 1 553 ? 5.858 -14.044 19.404 1.00 34.16 553 GLY A O 1
ATOM 4351 N N . LYS A 1 554 ? 4.868 -12.283 18.374 1.00 22.31 554 LYS A N 1
ATOM 4352 C CA . LYS A 1 554 ? 3.964 -11.648 19.362 1.00 22.31 554 LYS A CA 1
ATOM 4353 C C . LYS A 1 554 ? 3.653 -10.202 18.927 1.00 22.31 554 LYS A C 1
ATOM 4355 O O . LYS A 1 554 ? 4.586 -9.405 18.841 1.00 22.31 554 LYS A O 1
ATOM 4360 N N . PRO A 1 555 ? 2.379 -9.809 18.735 1.00 23.84 555 PRO A N 1
ATOM 4361 C CA . PRO A 1 555 ? 2.046 -8.448 18.320 1.00 23.84 555 PRO A CA 1
ATOM 4362 C C . PRO A 1 555 ? 2.230 -7.443 19.468 1.00 23.84 555 PRO A C 1
ATOM 4364 O O . PRO A 1 555 ? 1.732 -7.632 20.584 1.00 23.84 555 PRO A O 1
ATOM 4367 N N . ARG A 1 556 ? 2.942 -6.345 19.191 1.00 23.58 556 ARG A N 1
ATOM 4368 C CA . ARG A 1 556 ? 2.967 -5.133 20.025 1.00 23.58 556 ARG A CA 1
ATOM 4369 C C . ARG A 1 556 ? 1.915 -4.160 19.486 1.00 23.58 556 ARG A C 1
ATOM 4371 O O . ARG A 1 556 ? 1.976 -3.803 18.322 1.00 23.58 556 ARG A O 1
ATOM 4378 N N . LYS A 1 557 ? 0.992 -3.695 20.337 1.00 25.08 557 LYS A N 1
ATOM 4379 C CA . LYS A 1 557 ? 0.074 -2.585 20.017 1.00 25.08 557 LYS A CA 1
ATOM 4380 C C . LYS A 1 557 ? 0.876 -1.332 19.624 1.00 25.08 557 LYS A C 1
ATOM 4382 O O . LYS A 1 557 ? 1.671 -0.866 20.447 1.00 25.08 557 LYS A O 1
ATOM 4387 N N . SER A 1 558 ? 0.670 -0.793 18.425 1.00 34.06 558 SER A N 1
ATOM 4388 C CA . SER A 1 558 ? 1.155 0.533 18.021 1.00 34.06 558 SER A CA 1
ATOM 4389 C C . SER A 1 558 ? 0.171 1.612 18.508 1.00 34.06 558 SER A C 1
ATOM 4391 O O . SER A 1 558 ? -1.041 1.433 18.472 1.00 34.06 558 SER A O 1
ATOM 4393 N N . GLU A 1 559 ? 0.694 2.704 19.071 1.00 38.22 559 GLU A N 1
ATOM 4394 C CA . GLU A 1 559 ? -0.074 3.912 19.427 1.00 38.22 559 GLU A CA 1
ATOM 4395 C C . GLU A 1 559 ? -0.051 4.862 18.215 1.00 38.22 559 GLU A C 1
ATOM 4397 O O . GLU A 1 559 ? 1.030 5.077 17.661 1.00 38.22 559 GLU A O 1
ATOM 4402 N N . THR A 1 560 ? -1.188 5.445 17.806 1.00 50.09 560 THR A N 1
ATOM 4403 C CA . THR A 1 560 ? -1.221 6.393 16.671 1.00 50.09 560 THR A CA 1
ATOM 4404 C C . THR A 1 560 ? -0.572 7.739 17.039 1.00 50.09 560 THR A C 1
ATOM 4406 O O . THR A 1 560 ? -0.523 8.119 18.210 1.00 50.09 560 THR A O 1
ATOM 4409 N N . GLU A 1 561 ? -0.090 8.520 16.064 1.00 54.69 561 GLU A N 1
ATOM 4410 C CA . GLU A 1 561 ? 0.467 9.865 16.332 1.00 54.69 561 GLU A CA 1
ATOM 4411 C C . GLU A 1 561 ? -0.586 10.843 16.897 1.00 54.69 561 GLU A C 1
ATOM 4413 O O . GLU A 1 561 ? -0.267 11.699 17.727 1.00 54.69 561 GLU A O 1
ATOM 4418 N N . SER A 1 562 ? -1.865 10.655 16.547 1.00 54.06 562 SER A N 1
ATOM 4419 C CA . SER A 1 562 ? -2.996 11.362 17.166 1.00 54.06 562 SER A CA 1
ATOM 4420 C C . SER A 1 562 ? -3.147 11.007 18.652 1.00 54.06 562 SER A C 1
ATOM 4422 O O . SER A 1 562 ? -3.321 11.894 19.494 1.00 54.06 562 SER A O 1
ATOM 4424 N N . ASP A 1 563 ? -2.985 9.730 19.015 1.00 57.09 563 ASP A N 1
ATOM 4425 C CA . ASP A 1 563 ? -2.989 9.301 20.419 1.00 57.09 563 ASP A CA 1
ATOM 4426 C C . ASP A 1 563 ? -1.808 9.898 21.190 1.00 57.09 563 ASP A C 1
ATOM 4428 O O . ASP A 1 563 ? -1.977 10.315 22.337 1.00 57.09 563 ASP A O 1
ATOM 4432 N N . LYS A 1 564 ? -0.627 10.008 20.562 1.00 60.09 564 LYS A N 1
ATOM 4433 C CA . LYS A 1 564 ? 0.568 10.643 21.152 1.00 60.09 564 LYS A CA 1
ATOM 4434 C C . LYS A 1 564 ? 0.388 12.150 21.372 1.00 60.09 564 LYS A C 1
ATOM 4436 O O . LYS A 1 564 ? 0.869 12.679 22.377 1.00 60.09 564 LYS A O 1
ATOM 4441 N N . LEU A 1 565 ? -0.321 12.841 20.478 1.00 62.94 565 LEU A N 1
ATOM 4442 C CA . LEU A 1 565 ? -0.668 14.265 20.612 1.00 62.94 565 LEU A CA 1
ATOM 4443 C C . LEU A 1 565 ? -1.675 14.528 21.739 1.00 62.94 565 LEU A C 1
ATOM 4445 O O . LEU A 1 565 ? -1.630 15.585 22.370 1.00 62.94 565 LEU A O 1
ATOM 4449 N N . ASN A 1 566 ? -2.538 13.554 22.034 1.00 61.72 566 ASN A N 1
ATOM 4450 C CA . ASN A 1 566 ? -3.558 13.632 23.080 1.00 61.72 566 ASN A CA 1
ATOM 4451 C C . ASN A 1 566 ? -3.070 13.167 24.467 1.00 61.72 566 ASN A C 1
ATOM 4453 O O . ASN A 1 566 ? -3.867 13.038 25.400 1.00 61.72 566 ASN A O 1
ATOM 4457 N N . GLN A 1 567 ? -1.764 12.949 24.653 1.00 67.88 567 GLN A N 1
ATOM 4458 C CA . GLN A 1 567 ? -1.219 12.569 25.957 1.00 67.88 567 GLN A CA 1
ATOM 4459 C C . GLN A 1 567 ? -1.071 13.782 26.883 1.00 67.88 567 GLN A C 1
ATOM 4461 O O . GLN A 1 567 ? -0.432 14.784 26.553 1.00 67.88 567 GLN A O 1
ATOM 4466 N N . CYS A 1 568 ? -1.620 13.667 28.094 1.00 80.12 568 CYS A N 1
ATOM 4467 C CA . CYS A 1 568 ? -1.378 14.633 29.162 1.00 80.12 568 CYS A CA 1
ATOM 4468 C C . CYS A 1 568 ? 0.125 14.786 29.436 1.00 80.12 568 CYS A C 1
ATOM 4470 O O . CYS A 1 568 ? 0.892 13.828 29.331 1.00 80.12 568 CYS A O 1
ATOM 4472 N N . TYR A 1 569 ? 0.540 15.971 29.878 1.00 88.06 569 TYR A N 1
ATOM 4473 C CA . TYR A 1 569 ? 1.940 16.258 30.191 1.00 88.06 569 TYR A CA 1
ATOM 4474 C C . TYR A 1 569 ? 2.105 16.838 31.593 1.00 88.06 569 TYR A C 1
ATOM 4476 O O . TYR A 1 569 ? 1.139 17.223 32.259 1.00 88.06 569 TYR A O 1
ATOM 4484 N N . ARG A 1 570 ? 3.353 16.893 32.065 1.00 90.81 570 ARG A N 1
ATOM 4485 C CA . ARG A 1 570 ? 3.702 17.512 33.346 1.00 90.81 570 ARG A CA 1
ATOM 4486 C C . ARG A 1 570 ? 4.317 18.873 33.127 1.00 90.81 570 ARG A C 1
ATOM 4488 O O . ARG A 1 570 ? 5.439 18.962 32.641 1.00 90.81 570 ARG A O 1
ATOM 4495 N N . LYS A 1 571 ? 3.608 19.930 33.515 1.00 91.56 571 LYS A N 1
ATOM 4496 C CA . LYS A 1 571 ? 4.186 21.274 33.581 1.00 91.56 571 LYS A CA 1
ATOM 4497 C C . LYS A 1 571 ? 5.063 21.385 34.821 1.00 91.56 571 LYS A C 1
ATOM 4499 O O . LYS A 1 571 ? 4.684 20.907 35.890 1.00 91.56 571 LYS A O 1
ATOM 4504 N N . ILE A 1 572 ? 6.225 22.010 34.664 1.00 92.38 572 ILE A N 1
ATOM 4505 C CA . ILE A 1 572 ? 7.192 22.232 35.734 1.00 92.38 572 ILE A CA 1
ATOM 4506 C C . ILE A 1 572 ? 7.061 23.671 36.228 1.00 92.38 572 ILE A C 1
ATOM 4508 O O . ILE A 1 572 ? 7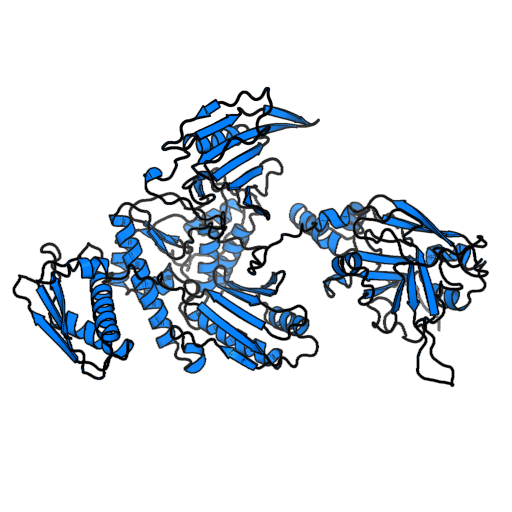.124 24.615 35.442 1.00 92.38 572 ILE A O 1
ATOM 4512 N N . SER A 1 573 ? 6.929 23.840 37.540 1.00 90.69 573 SER A N 1
ATOM 4513 C CA . SER A 1 573 ? 7.133 25.122 38.214 1.00 90.69 573 SER A CA 1
ATOM 4514 C C . SER A 1 573 ? 8.347 25.053 39.132 1.00 90.69 573 SER A C 1
ATOM 4516 O O . SER A 1 573 ? 8.604 24.021 39.756 1.00 90.69 573 SER A O 1
ATOM 4518 N N . PHE A 1 574 ? 9.073 26.164 39.230 1.00 88.38 574 PHE A N 1
ATOM 4519 C CA . PHE A 1 574 ? 10.322 26.250 39.978 1.00 88.38 574 PHE A CA 1
ATOM 4520 C C . PHE A 1 574 ? 10.138 27.029 41.279 1.00 88.38 574 PHE A C 1
ATOM 4522 O O . PHE A 1 574 ? 9.618 28.145 41.271 1.00 88.38 574 PHE A O 1
ATOM 4529 N N . GLU A 1 575 ? 10.607 26.462 42.389 1.00 85.12 575 GLU A N 1
ATOM 4530 C CA . GLU A 1 575 ? 10.562 27.090 43.713 1.00 85.12 575 GLU A CA 1
ATOM 4531 C C . GLU A 1 575 ? 11.987 27.251 44.266 1.00 85.12 575 GLU A C 1
ATOM 4533 O O . GLU A 1 575 ? 12.724 26.277 44.440 1.00 85.12 575 GLU A O 1
ATOM 4538 N N . GLY A 1 576 ? 12.387 28.495 44.546 1.00 72.69 576 GLY A N 1
ATOM 4539 C CA . GLY A 1 576 ? 13.619 28.790 45.283 1.00 72.69 576 GLY A CA 1
ATOM 4540 C C . GLY A 1 576 ? 13.448 28.556 46.789 1.00 72.69 576 GLY A C 1
ATOM 4541 O O . GLY A 1 576 ? 12.330 28.607 47.298 1.00 72.69 576 GLY A O 1
ATOM 4542 N N . ASN A 1 577 ? 14.551 28.339 47.514 1.00 64.62 577 ASN A N 1
ATOM 4543 C CA . ASN A 1 577 ? 14.578 28.228 48.985 1.00 64.62 577 ASN A CA 1
ATOM 4544 C C . ASN A 1 577 ? 13.659 27.136 49.576 1.00 64.62 577 ASN A C 1
ATOM 4546 O O . ASN A 1 577 ? 13.066 27.328 50.637 1.00 64.62 577 ASN A O 1
ATOM 4550 N N . SER A 1 578 ? 13.537 25.996 48.893 1.00 68.56 578 SER A N 1
ATOM 4551 C CA . SER A 1 578 ? 12.809 24.822 49.393 1.00 68.56 578 SER A CA 1
ATOM 4552 C C . SER A 1 578 ? 13.759 23.843 50.086 1.00 68.56 578 SER A C 1
ATOM 4554 O O . SER A 1 578 ? 14.894 23.676 49.642 1.00 68.56 578 SER A O 1
ATOM 4556 N N . GLU A 1 579 ? 13.296 23.151 51.131 1.00 73.12 579 GLU A N 1
ATOM 4557 C CA . GLU A 1 579 ? 14.032 22.012 51.697 1.00 73.12 579 GLU A CA 1
ATOM 4558 C C . GLU A 1 579 ? 14.055 20.867 50.672 1.00 73.12 579 GLU A C 1
ATOM 4560 O O . GLU A 1 579 ? 13.037 20.231 50.397 1.00 73.12 579 GLU A O 1
ATOM 4565 N N . LEU A 1 580 ? 15.218 20.646 50.056 1.00 84.31 580 LEU A N 1
ATOM 4566 C CA . LEU A 1 580 ? 15.448 19.591 49.073 1.00 84.31 580 LEU A CA 1
ATOM 4567 C C . LEU A 1 580 ? 16.174 18.419 49.720 1.00 84.31 580 LEU A C 1
ATOM 4569 O O . LEU A 1 580 ? 17.050 18.608 50.559 1.00 84.31 580 LEU A O 1
ATOM 4573 N N . THR A 1 581 ? 15.881 17.206 49.264 1.00 87.06 581 THR A N 1
ATOM 4574 C CA . THR A 1 581 ? 16.701 16.025 49.567 1.00 87.06 581 THR A CA 1
ATOM 4575 C C . THR A 1 581 ? 17.612 15.699 48.384 1.00 87.06 581 THR A C 1
ATOM 4577 O O . THR A 1 581 ? 17.465 16.248 47.284 1.00 87.06 581 THR A O 1
ATOM 4580 N N . LEU A 1 582 ? 18.563 14.780 48.563 1.00 86.31 582 LEU A N 1
ATOM 4581 C CA . LEU A 1 582 ? 19.345 14.247 47.442 1.00 86.31 582 LEU A CA 1
ATOM 4582 C C . LEU A 1 582 ? 18.454 13.627 46.360 1.00 86.31 582 LEU A C 1
ATOM 4584 O O . LEU A 1 582 ? 18.781 13.756 45.182 1.00 86.31 582 LEU A O 1
ATOM 4588 N N . LEU A 1 583 ? 17.317 13.047 46.745 1.00 89.62 583 LEU A N 1
ATOM 4589 C CA . LEU A 1 583 ? 16.384 12.369 45.847 1.00 89.62 583 LEU A CA 1
ATOM 4590 C C . LEU A 1 583 ? 15.400 13.311 45.161 1.00 89.62 583 LEU A C 1
ATOM 4592 O O . LEU A 1 583 ? 14.704 12.880 44.251 1.00 89.62 583 LEU A O 1
ATOM 4596 N N . SER A 1 584 ? 15.329 14.575 45.570 1.00 91.06 584 SER A N 1
ATOM 4597 C CA . SER A 1 584 ? 14.313 15.481 45.045 1.00 91.06 584 SER A CA 1
ATOM 4598 C C . SER A 1 584 ? 14.510 15.813 43.567 1.00 91.06 584 SER A C 1
ATOM 4600 O O . SER A 1 584 ? 15.654 15.934 43.108 1.00 91.06 584 SER A O 1
ATOM 4602 N N . SER A 1 585 ? 13.414 16.012 42.827 1.00 94.06 585 SER A N 1
ATOM 4603 C CA . SER A 1 585 ? 13.486 16.605 41.490 1.00 94.06 585 SER A CA 1
ATOM 4604 C C . SER A 1 585 ? 13.929 18.058 41.600 1.00 94.06 585 SER A C 1
ATOM 4606 O O . SER A 1 585 ? 13.312 18.868 42.300 1.00 94.06 585 SER A O 1
ATOM 4608 N N . LYS A 1 586 ? 15.032 18.398 40.933 1.00 91.12 586 LYS A N 1
ATOM 4609 C CA . LYS A 1 586 ? 15.681 19.703 41.091 1.00 91.12 586 LYS A CA 1
ATOM 4610 C C . LYS A 1 586 ? 16.403 20.166 39.832 1.00 91.12 586 LYS A C 1
ATOM 4612 O O . LYS A 1 586 ? 16.892 19.347 39.054 1.00 91.12 586 LYS A O 1
ATOM 4617 N N . LEU A 1 587 ? 16.507 21.479 39.673 1.00 89.12 587 LEU A N 1
ATOM 4618 C CA . LEU A 1 587 ? 17.375 22.129 38.698 1.00 89.12 587 LEU A CA 1
ATOM 4619 C C . LEU A 1 587 ? 18.638 22.636 39.411 1.00 89.12 587 LEU A C 1
ATOM 4621 O O . LEU A 1 587 ? 18.550 23.373 40.398 1.00 89.12 587 LEU A O 1
ATOM 4625 N N . GLY A 1 588 ? 19.805 22.231 38.912 1.00 81.94 588 GLY A N 1
ATOM 4626 C CA . GLY A 1 588 ? 21.110 22.482 39.519 1.00 81.94 588 GLY A CA 1
ATOM 4627 C C . GLY A 1 588 ? 21.251 21.929 40.944 1.00 81.94 588 GLY A C 1
ATOM 4628 O O . GLY A 1 588 ? 20.401 21.194 41.447 1.00 81.94 588 GLY A O 1
ATOM 4629 N N . GLY A 1 589 ? 22.342 22.296 41.618 1.00 79.81 589 GLY A N 1
ATOM 4630 C CA . GLY A 1 589 ? 22.632 21.829 42.975 1.00 79.81 589 GLY A CA 1
ATOM 4631 C C . GLY A 1 589 ? 23.424 20.523 43.018 1.00 79.81 589 GLY A C 1
ATOM 4632 O O . GLY A 1 589 ? 24.215 20.244 42.119 1.00 79.81 589 GLY A O 1
ATOM 4633 N N . VAL A 1 590 ? 23.234 19.729 44.076 1.00 81.44 590 VAL A N 1
ATOM 4634 C CA . VAL A 1 590 ? 23.967 18.465 44.262 1.00 81.44 590 VAL A CA 1
ATOM 4635 C C . VAL A 1 590 ? 23.127 17.279 43.754 1.00 81.44 590 VAL A C 1
ATOM 4637 O O . VAL A 1 590 ? 22.024 17.048 44.275 1.00 81.44 590 VAL A O 1
ATOM 4640 N N . PRO A 1 591 ? 23.613 16.517 42.751 1.00 86.44 591 PRO A N 1
ATOM 4641 C CA . PRO A 1 591 ? 22.922 15.329 42.257 1.00 86.44 591 PRO A CA 1
ATOM 4642 C C . PRO A 1 591 ? 22.942 14.195 43.284 1.00 86.44 591 PRO A C 1
ATOM 4644 O O . PRO A 1 591 ? 23.856 14.079 44.103 1.00 86.44 591 PRO A O 1
ATOM 4647 N N . TYR A 1 592 ? 21.956 13.304 43.201 1.00 87.12 592 TYR A N 1
ATOM 4648 C CA . TYR A 1 592 ? 22.028 12.005 43.863 1.00 87.12 592 TYR A CA 1
ATOM 4649 C C . TYR A 1 592 ? 23.234 11.202 43.341 1.00 87.12 592 TYR A C 1
ATOM 4651 O O . TYR A 1 592 ? 23.413 11.051 42.137 1.00 87.12 592 TYR A O 1
ATOM 4659 N N . CYS A 1 593 ? 24.073 10.670 44.228 1.00 82.94 593 CYS A N 1
ATOM 4660 C CA . CYS A 1 593 ? 25.214 9.849 43.827 1.00 82.94 593 CYS A CA 1
ATOM 4661 C C . CYS A 1 593 ? 25.432 8.709 44.831 1.00 82.94 593 CYS A C 1
ATOM 4663 O O . CYS A 1 593 ? 25.807 8.978 45.977 1.00 82.94 593 CYS A O 1
ATOM 4665 N N . PRO A 1 594 ? 25.199 7.442 44.444 1.00 79.69 594 PRO A N 1
ATOM 4666 C CA . PRO A 1 594 ? 25.552 6.297 45.273 1.00 79.69 594 PRO A CA 1
ATOM 4667 C C . PRO A 1 594 ? 27.070 6.182 45.468 1.00 79.69 594 PRO A C 1
ATOM 4669 O O . PRO A 1 594 ? 27.864 6.524 44.590 1.00 79.69 594 PRO A O 1
ATOM 4672 N N . ALA A 1 595 ? 27.490 5.630 46.608 1.00 71.56 595 ALA A N 1
ATOM 4673 C CA . ALA A 1 595 ? 28.905 5.387 46.873 1.00 71.56 595 ALA A CA 1
ATOM 4674 C C . ALA A 1 595 ? 29.522 4.464 45.805 1.00 71.56 595 ALA A C 1
ATOM 4676 O O . ALA A 1 595 ? 29.000 3.387 45.526 1.00 71.56 595 ALA A O 1
ATOM 4677 N N . GLY A 1 596 ? 30.657 4.877 45.234 1.00 64.31 596 GLY A N 1
ATOM 4678 C CA . GLY A 1 596 ? 31.387 4.103 44.225 1.00 64.31 596 GLY A CA 1
ATOM 4679 C C . GLY A 1 596 ? 30.958 4.350 42.776 1.00 64.31 596 GLY A C 1
ATOM 4680 O O . GLY A 1 596 ? 31.619 3.840 41.874 1.00 64.31 596 GLY A O 1
ATOM 4681 N N . ILE A 1 597 ? 29.919 5.157 42.532 1.00 70.56 597 ILE A N 1
ATOM 4682 C CA . ILE A 1 597 ? 29.554 5.589 41.181 1.00 70.56 597 ILE A CA 1
ATOM 4683 C C . ILE A 1 597 ? 30.380 6.811 40.788 1.00 70.56 597 ILE A C 1
ATOM 4685 O O . ILE A 1 597 ? 30.438 7.814 41.499 1.00 70.56 597 ILE A O 1
ATOM 4689 N N . ILE A 1 598 ? 31.015 6.726 39.621 1.00 65.06 598 ILE A N 1
ATOM 4690 C CA . ILE A 1 598 ? 31.663 7.867 38.983 1.00 65.06 598 ILE A CA 1
ATOM 4691 C C . ILE A 1 598 ? 30.602 8.528 38.111 1.00 65.06 598 ILE A C 1
ATOM 4693 O O . ILE A 1 598 ? 30.282 8.034 37.031 1.00 65.06 598 ILE A O 1
ATOM 4697 N N . LEU A 1 599 ? 30.032 9.631 38.596 1.00 68.75 599 LEU A N 1
ATOM 4698 C CA . LEU A 1 599 ? 29.175 10.476 37.766 1.00 68.75 599 LEU A CA 1
ATOM 4699 C C . LEU A 1 599 ? 29.962 10.980 36.549 1.00 68.75 599 LEU A C 1
ATOM 4701 O O . LEU A 1 599 ? 31.191 11.090 36.650 1.00 68.75 599 LEU A O 1
ATOM 4705 N N . PRO A 1 600 ? 29.280 11.310 35.432 1.00 65.88 600 PRO A N 1
ATOM 4706 C CA . PRO A 1 600 ? 29.883 11.896 34.247 1.00 65.88 600 PRO A CA 1
ATOM 4707 C C . PRO A 1 600 ? 30.835 13.022 34.628 1.00 65.88 600 PRO A C 1
ATOM 4709 O O . PRO A 1 600 ? 30.463 14.147 34.944 1.00 65.88 600 PRO A O 1
ATOM 4712 N N . SER A 1 601 ? 32.102 12.660 34.630 1.00 57.53 601 SER A N 1
ATOM 4713 C CA . SER A 1 601 ? 33.240 13.500 34.919 1.00 57.53 601 SER A CA 1
ATOM 4714 C C . SER A 1 601 ? 34.232 13.151 33.827 1.00 57.53 601 SER A C 1
ATOM 4716 O O . SER A 1 601 ? 34.401 11.985 33.468 1.00 57.53 601 SER A O 1
ATOM 4718 N N . ASN A 1 602 ? 34.810 14.164 33.191 1.00 44.62 602 ASN A N 1
ATOM 4719 C CA . ASN A 1 602 ? 35.714 13.924 32.077 1.00 44.62 602 ASN A CA 1
ATOM 4720 C C . ASN A 1 602 ? 36.954 13.148 32.596 1.00 44.62 602 ASN A C 1
ATOM 4722 O O . ASN A 1 602 ? 37.672 13.697 33.434 1.00 44.62 602 ASN A O 1
ATOM 4726 N N . PRO A 1 603 ? 37.245 11.907 32.143 1.00 35.53 603 PRO A N 1
ATOM 4727 C CA . PRO A 1 603 ? 38.317 11.084 32.713 1.00 35.53 603 PRO A CA 1
ATOM 4728 C C . PRO A 1 603 ? 39.728 11.485 32.244 1.00 35.53 603 PRO A C 1
ATOM 4730 O O . PRO A 1 603 ? 40.712 10.840 32.607 1.00 35.53 603 PRO A O 1
ATOM 4733 N N . LEU A 1 604 ? 39.865 12.549 31.450 1.00 31.39 604 LEU A N 1
ATOM 4734 C CA . LEU A 1 604 ? 41.143 13.070 30.973 1.00 31.39 604 LEU A CA 1
ATOM 4735 C C . LEU A 1 604 ? 41.310 14.528 31.431 1.00 31.39 604 LEU A C 1
ATOM 4737 O O . LEU A 1 604 ? 40.902 15.446 30.732 1.00 31.39 604 LEU A O 1
ATOM 4741 N N . TYR A 1 605 ? 41.869 14.725 32.635 1.00 35.06 605 TYR A N 1
ATOM 4742 C CA . TYR A 1 605 ? 43.081 15.522 32.925 1.00 35.06 605 TYR A CA 1
ATOM 4743 C C . TYR A 1 605 ? 43.094 16.148 34.334 1.00 35.06 605 TYR A C 1
ATOM 4745 O O . TYR A 1 605 ? 42.252 16.955 34.707 1.00 35.06 605 TYR A O 1
ATOM 4753 N N . ASN A 1 606 ? 44.211 15.924 35.034 1.00 38.19 606 ASN A N 1
ATOM 4754 C CA . ASN A 1 606 ? 44.767 16.728 36.135 1.00 38.19 606 ASN A CA 1
ATOM 4755 C C . ASN A 1 606 ? 45.092 18.199 35.747 1.00 38.19 606 ASN A C 1
ATOM 4757 O O . ASN A 1 606 ? 45.981 18.820 36.330 1.00 38.19 606 ASN A O 1
ATOM 4761 N N . ARG A 1 607 ? 44.437 18.777 34.735 1.00 38.16 607 ARG A N 1
ATOM 4762 C CA . ARG A 1 607 ? 44.581 20.185 34.343 1.00 38.16 607 ARG A CA 1
ATOM 4763 C C . ARG A 1 607 ? 43.231 20.688 33.861 1.00 38.16 607 ARG A C 1
ATOM 4765 O O . ARG A 1 607 ? 42.807 20.351 32.761 1.00 38.16 607 ARG A O 1
ATOM 4772 N N . GLY A 1 608 ? 42.570 21.434 34.743 1.00 44.72 608 GLY A N 1
ATOM 4773 C CA . GLY A 1 608 ? 41.226 21.954 34.546 1.00 44.72 608 GLY A CA 1
ATOM 4774 C C . GLY A 1 608 ? 41.096 22.707 33.235 1.00 44.72 608 GLY A C 1
ATOM 4775 O O . GLY A 1 608 ? 41.885 23.618 33.004 1.00 44.72 608 GLY A O 1
ATOM 4776 N N . ASP A 1 609 ? 40.148 22.254 32.401 1.00 44.81 609 ASP A N 1
ATOM 4777 C CA . ASP A 1 609 ? 39.366 23.075 31.469 1.00 44.81 609 ASP A CA 1
ATOM 4778 C C . ASP A 1 609 ? 38.444 22.246 30.530 1.00 44.81 609 ASP A C 1
ATOM 4780 O O . ASP A 1 609 ? 38.569 22.273 29.309 1.00 44.81 609 ASP A O 1
ATOM 4784 N N . SER A 1 610 ? 37.473 21.499 31.077 1.00 46.91 610 SER A N 1
ATOM 4785 C CA . SER A 1 610 ? 36.168 21.204 30.429 1.00 46.91 610 SER A CA 1
ATOM 4786 C C . SER A 1 610 ? 35.250 20.447 31.400 1.00 46.91 610 SER A C 1
ATOM 4788 O O . SER A 1 610 ? 35.583 19.340 31.816 1.00 46.91 610 SER A O 1
ATOM 4790 N N . GLN A 1 611 ? 34.124 21.046 31.797 1.00 63.34 611 GLN A N 1
ATOM 4791 C CA . GLN A 1 611 ? 33.192 20.486 32.786 1.00 63.34 611 GLN A CA 1
ATOM 4792 C C . GLN A 1 611 ? 31.834 20.224 32.116 1.00 63.34 611 GLN A C 1
ATOM 4794 O O . GLN A 1 611 ? 31.335 21.082 31.387 1.00 63.34 611 GLN A O 1
ATOM 4799 N N . TYR A 1 612 ? 31.271 19.029 32.320 1.00 74.31 612 TYR A N 1
ATOM 4800 C CA . TYR A 1 612 ? 29.827 18.844 32.190 1.00 74.31 612 TYR A CA 1
ATOM 4801 C C . TYR A 1 612 ? 29.209 19.352 33.493 1.00 74.31 612 TYR A C 1
ATOM 4803 O O . TYR A 1 612 ? 29.570 18.874 34.567 1.00 74.31 612 TYR A O 1
ATOM 4811 N N . GLU A 1 613 ? 28.306 20.314 33.395 1.00 80.94 613 GLU A N 1
ATOM 4812 C CA . GLU A 1 613 ? 27.577 20.881 34.522 1.00 80.94 613 GLU A CA 1
ATOM 4813 C C . GLU A 1 613 ? 26.312 20.066 34.780 1.00 80.94 613 GLU A C 1
ATOM 4815 O O . GLU A 1 613 ? 25.617 19.664 33.844 1.00 80.94 613 GLU A O 1
ATOM 4820 N N . PHE A 1 614 ? 25.995 19.820 36.048 1.00 85.81 614 PHE A N 1
ATOM 4821 C CA . PHE A 1 614 ? 24.754 19.150 36.426 1.00 85.81 614 PHE A CA 1
ATOM 4822 C C . PHE A 1 614 ? 23.562 20.087 36.202 1.00 85.81 614 PHE A C 1
ATOM 4824 O O . PHE A 1 614 ? 23.395 21.071 36.923 1.00 85.81 614 PHE A O 1
ATOM 4831 N N . LEU A 1 615 ? 22.731 19.776 35.206 1.00 88.38 615 LEU A N 1
ATOM 4832 C CA . LEU A 1 615 ? 21.593 20.604 34.825 1.00 88.38 615 LEU A CA 1
ATOM 4833 C C . LEU A 1 615 ? 20.368 20.320 35.677 1.00 88.38 615 LEU A C 1
ATOM 4835 O O . LEU A 1 615 ? 19.837 21.232 36.304 1.00 88.38 615 LEU A O 1
ATOM 4839 N N . ALA A 1 616 ? 19.891 19.081 35.662 1.00 92.38 616 ALA A N 1
ATOM 4840 C CA . ALA A 1 616 ? 18.613 18.731 36.261 1.00 92.38 616 ALA A CA 1
ATOM 4841 C C . ALA A 1 616 ? 18.590 17.281 36.727 1.00 92.38 616 ALA A C 1
ATOM 4843 O O . ALA A 1 616 ? 19.304 16.425 36.204 1.00 92.38 616 ALA A O 1
ATOM 4844 N N . GLN A 1 617 ? 17.709 17.008 37.679 1.00 93.25 617 GLN A N 1
ATOM 4845 C CA . GLN A 1 617 ? 17.359 15.671 38.118 1.00 93.25 617 GLN A CA 1
ATOM 4846 C C . GLN A 1 617 ? 15.842 15.540 38.208 1.00 93.25 617 GLN A C 1
ATOM 4848 O O . GLN A 1 617 ? 15.188 16.387 38.814 1.00 93.25 617 GLN A O 1
ATOM 4853 N N . LEU A 1 618 ? 15.304 14.464 37.643 1.00 95.38 618 LEU A N 1
ATOM 4854 C CA . LEU A 1 618 ? 13.901 14.073 37.719 1.00 95.38 618 LEU A CA 1
ATOM 4855 C C . LEU A 1 618 ? 13.801 12.786 38.529 1.00 95.38 618 LEU A C 1
ATOM 4857 O O . LEU A 1 618 ? 14.419 11.782 38.178 1.00 95.38 618 LEU A O 1
ATOM 4861 N N . ASN A 1 619 ? 13.033 12.817 39.611 1.00 94.62 619 ASN A N 1
ATOM 4862 C CA . ASN A 1 619 ? 12.692 11.631 40.378 1.00 94.62 619 ASN A CA 1
ATOM 4863 C C . ASN A 1 619 ? 11.297 11.167 39.981 1.00 94.62 619 ASN A C 1
ATOM 4865 O O . ASN A 1 619 ? 10.293 11.802 40.313 1.00 94.62 619 ASN A O 1
ATOM 4869 N N . PHE A 1 620 ? 11.237 10.030 39.296 1.00 93.31 620 PHE A N 1
ATOM 4870 C CA . PHE A 1 620 ? 9.982 9.516 38.777 1.00 93.31 620 PHE A CA 1
ATOM 4871 C C . PHE A 1 620 ? 9.020 9.027 39.874 1.00 93.31 620 PHE A C 1
ATOM 4873 O O . PHE A 1 620 ? 7.841 8.834 39.609 1.00 93.31 620 PHE A O 1
ATOM 4880 N N . ALA A 1 621 ? 9.459 8.907 41.128 1.00 90.56 621 ALA A N 1
ATOM 4881 C CA . ALA A 1 621 ? 8.561 8.595 42.241 1.00 90.56 621 ALA A CA 1
ATOM 4882 C C . ALA A 1 621 ? 7.770 9.814 42.770 1.00 90.56 621 ALA A C 1
ATOM 4884 O O . ALA A 1 621 ? 6.846 9.638 43.562 1.00 90.56 621 ALA A O 1
ATOM 4885 N N . GLU A 1 622 ? 8.114 11.050 42.381 1.00 90.12 622 GLU A N 1
ATOM 4886 C CA . GLU A 1 622 ? 7.503 12.269 42.952 1.00 90.12 622 GLU A CA 1
ATOM 4887 C C . GLU A 1 622 ? 6.180 12.691 42.299 1.00 90.12 622 GLU A C 1
ATOM 4889 O O . GLU A 1 622 ? 5.472 13.551 42.826 1.00 90.12 622 GLU A O 1
ATOM 4894 N N . ALA A 1 623 ? 5.829 12.098 41.160 1.00 86.19 623 ALA A N 1
ATOM 4895 C CA . ALA A 1 623 ? 4.587 12.360 40.445 1.00 86.19 623 ALA A CA 1
ATOM 4896 C C . ALA A 1 623 ? 4.128 11.099 39.704 1.00 86.19 623 ALA A C 1
ATOM 4898 O O . ALA A 1 623 ? 4.905 10.174 39.494 1.00 86.19 623 ALA A O 1
ATOM 4899 N N . SER A 1 624 ? 2.868 11.061 39.267 1.00 84.31 624 SER A N 1
ATOM 4900 C CA . SER A 1 624 ? 2.463 10.114 38.224 1.00 84.31 624 SER A CA 1
ATOM 4901 C C . SER A 1 624 ? 2.871 10.666 36.862 1.00 84.31 624 SER A C 1
ATOM 4903 O O . SER A 1 624 ? 2.639 11.839 36.587 1.00 84.31 624 SER A O 1
ATOM 4905 N N . TRP A 1 625 ? 3.468 9.869 35.991 1.00 86.75 625 TRP A N 1
ATOM 4906 C CA . TRP A 1 625 ? 3.980 10.365 34.710 1.00 86.75 625 TRP A CA 1
ATOM 4907 C C . TRP A 1 625 ? 3.060 9.994 33.546 1.00 86.75 625 TRP A C 1
ATOM 4909 O O . TRP A 1 625 ? 2.198 9.128 33.716 1.00 86.75 625 TRP A O 1
ATOM 4919 N N . PRO A 1 626 ? 3.192 10.671 32.390 1.00 82.06 626 PRO A N 1
ATOM 4920 C CA . PRO A 1 626 ? 2.499 10.275 31.168 1.00 82.06 626 PRO A CA 1
ATOM 4921 C C . PRO A 1 626 ? 2.798 8.817 30.788 1.00 82.06 626 PRO A C 1
ATOM 4923 O O . PRO A 1 626 ? 3.783 8.230 31.244 1.00 82.06 626 PRO A O 1
ATOM 4926 N N . GLN A 1 627 ? 1.945 8.230 29.950 1.00 79.56 627 GLN A N 1
ATOM 4927 C CA . GLN A 1 627 ? 2.090 6.843 29.510 1.00 79.56 627 GLN A CA 1
ATOM 4928 C C . GLN A 1 627 ? 3.487 6.586 28.919 1.00 79.56 627 GLN A C 1
ATOM 4930 O O . GLN A 1 627 ? 4.001 7.369 28.128 1.00 79.56 627 GLN A O 1
ATOM 4935 N N . GLY A 1 628 ? 4.119 5.486 29.338 1.00 82.81 628 GLY A N 1
ATOM 4936 C CA . GLY A 1 628 ? 5.456 5.090 28.885 1.00 82.81 628 GLY A CA 1
ATOM 4937 C C . GLY A 1 628 ? 6.623 5.621 29.724 1.00 82.81 628 GLY A C 1
ATOM 4938 O O . GLY A 1 628 ? 7.714 5.068 29.611 1.00 82.81 628 GLY A O 1
ATOM 4939 N N . PHE A 1 629 ? 6.419 6.613 30.597 1.00 90.50 629 PHE A N 1
ATOM 4940 C CA . PHE A 1 629 ? 7.460 7.060 31.529 1.00 90.50 629 PHE A CA 1
ATOM 4941 C C . PHE A 1 629 ? 7.647 6.081 32.702 1.00 90.50 629 PHE A C 1
ATOM 4943 O O . PHE A 1 629 ? 6.678 5.447 33.135 1.00 90.50 629 PHE A O 1
ATOM 4950 N N . PRO A 1 630 ? 8.863 5.987 33.277 1.00 90.56 630 PRO A N 1
ATOM 4951 C CA . PRO A 1 630 ? 9.101 5.173 34.464 1.00 90.56 630 PRO A CA 1
ATOM 4952 C C . PRO A 1 630 ? 8.240 5.630 35.648 1.00 90.56 630 PRO A C 1
ATOM 4954 O O . PRO A 1 630 ? 7.982 6.818 35.826 1.00 90.56 630 PRO A O 1
ATOM 4957 N N . SER A 1 631 ? 7.827 4.691 36.500 1.00 88.44 631 SER A N 1
ATOM 4958 C CA . SER A 1 631 ? 7.142 4.994 37.768 1.00 88.44 631 SER A CA 1
ATOM 4959 C C . SER A 1 631 ? 8.106 5.228 38.937 1.00 88.44 631 SER A C 1
ATOM 4961 O O . SER A 1 631 ? 7.694 5.663 40.009 1.00 88.44 631 SER A O 1
ATOM 4963 N N . THR A 1 632 ? 9.380 4.875 38.762 1.00 90.44 632 THR A N 1
ATOM 4964 C CA . THR A 1 632 ? 10.438 4.951 39.775 1.00 90.44 632 THR A CA 1
ATOM 4965 C C . THR A 1 632 ? 11.780 5.280 39.123 1.00 90.44 632 THR A C 1
ATOM 4967 O O . THR A 1 632 ? 11.921 5.264 37.899 1.00 90.44 632 THR A O 1
ATOM 4970 N N . GLY A 1 633 ? 12.781 5.568 39.950 1.00 91.94 633 GLY A N 1
ATOM 4971 C CA . GLY A 1 633 ? 14.132 5.875 39.500 1.00 91.94 633 GLY A CA 1
ATOM 4972 C C . GLY A 1 633 ? 14.388 7.368 39.320 1.00 91.94 633 GLY A C 1
ATOM 4973 O O . GLY A 1 633 ? 13.476 8.197 39.354 1.00 91.94 633 GLY A O 1
ATOM 4974 N N . ILE A 1 634 ? 15.663 7.709 39.172 1.00 93.88 634 ILE A N 1
ATOM 4975 C CA . ILE A 1 634 ? 16.155 9.079 39.078 1.00 93.88 634 ILE A CA 1
ATOM 4976 C C . ILE A 1 634 ? 16.910 9.253 37.765 1.00 93.88 634 ILE A C 1
ATOM 4978 O O . ILE A 1 634 ? 17.960 8.644 37.569 1.00 93.88 634 ILE A O 1
ATOM 4982 N N . LEU A 1 635 ? 16.405 10.128 36.898 1.00 95.69 635 LEU A N 1
ATOM 4983 C CA . LEU A 1 635 ? 17.108 10.592 35.706 1.00 95.69 635 LEU A CA 1
ATOM 4984 C C . LEU A 1 635 ? 17.875 11.875 36.027 1.00 95.69 635 LEU A C 1
ATOM 4986 O O . LEU A 1 635 ? 17.311 12.824 36.563 1.00 95.69 635 LEU A O 1
ATOM 4990 N N . GLN A 1 636 ? 19.147 11.925 35.656 1.00 93.81 636 GLN A N 1
ATOM 4991 C CA . GLN A 1 636 ? 20.015 13.091 35.769 1.00 93.81 636 GLN A CA 1
ATOM 4992 C C . GLN A 1 636 ? 20.469 13.551 34.396 1.00 93.81 636 GLN A C 1
ATOM 4994 O O . GLN A 1 636 ? 20.753 12.734 33.522 1.00 93.81 636 GLN A O 1
ATOM 4999 N N . ILE A 1 637 ? 20.570 14.865 34.233 1.00 93.50 637 ILE A N 1
ATOM 5000 C CA . ILE A 1 637 ? 20.906 15.539 32.985 1.00 93.50 637 ILE A CA 1
ATOM 5001 C C . ILE A 1 637 ? 22.117 16.438 33.233 1.00 93.50 637 ILE A C 1
ATOM 5003 O O . ILE A 1 637 ? 22.125 17.241 34.167 1.00 93.50 637 ILE A O 1
ATOM 5007 N N . TYR A 1 638 ? 23.118 16.329 32.367 1.00 88.00 638 TYR A N 1
ATOM 5008 C CA . TYR A 1 638 ? 24.383 17.052 32.421 1.00 88.00 638 TYR A CA 1
ATOM 5009 C C . TYR A 1 638 ? 24.661 17.752 31.091 1.00 88.00 638 TYR A C 1
ATOM 5011 O O . TYR A 1 638 ? 24.504 17.140 30.035 1.00 88.00 638 TYR A O 1
ATOM 5019 N N . VAL A 1 639 ? 25.124 19.003 31.128 1.00 84.81 639 VAL A N 1
ATOM 5020 C CA . VAL A 1 639 ? 25.384 19.824 29.933 1.00 84.81 639 VAL A CA 1
ATOM 5021 C C . VAL A 1 639 ? 26.836 20.272 29.827 1.00 84.81 639 VAL A C 1
ATOM 5023 O O . VAL A 1 639 ? 27.439 20.685 30.809 1.00 84.81 639 VAL A O 1
ATOM 5026 N N . ASN A 1 640 ? 27.408 20.251 28.626 1.00 79.44 640 ASN A N 1
ATOM 5027 C CA . ASN A 1 640 ? 28.752 20.757 28.359 1.00 79.44 640 ASN A CA 1
ATOM 5028 C C . ASN A 1 640 ? 28.697 22.149 27.727 1.00 79.44 640 ASN A C 1
ATOM 5030 O O . ASN A 1 640 ? 28.525 22.298 26.517 1.00 79.44 640 ASN A O 1
ATOM 5034 N N . LEU A 1 641 ? 28.923 23.173 28.549 1.00 69.44 641 LEU A N 1
ATOM 5035 C CA . LEU A 1 641 ? 28.829 24.576 28.138 1.00 69.44 641 LEU A CA 1
ATOM 5036 C C . LEU A 1 641 ? 29.959 25.039 27.198 1.00 69.44 641 LEU A C 1
ATOM 5038 O O . LEU A 1 641 ? 29.904 26.157 26.693 1.00 69.44 641 LEU A O 1
ATOM 5042 N N . ARG A 1 642 ? 30.993 24.216 26.949 1.00 62.31 642 ARG A N 1
ATOM 5043 C CA . ARG A 1 642 ? 32.089 24.561 26.019 1.00 62.31 642 ARG A CA 1
ATOM 5044 C C . ARG A 1 642 ? 31.771 24.277 24.560 1.00 62.31 642 ARG A C 1
ATOM 5046 O O . ARG A 1 642 ? 32.425 24.847 23.687 1.00 62.31 642 ARG A O 1
ATOM 5053 N N . TYR A 1 643 ? 30.809 23.399 24.284 1.00 54.91 643 TYR A N 1
ATOM 5054 C CA . TYR A 1 643 ? 30.317 23.233 22.925 1.00 54.91 643 TYR A CA 1
ATOM 5055 C C . TYR A 1 643 ? 29.438 24.442 22.602 1.00 54.91 643 TYR A C 1
ATOM 5057 O O . TYR A 1 643 ? 28.313 24.568 23.081 1.00 54.91 643 TYR A O 1
ATOM 5065 N N . SER A 1 644 ? 30.027 25.376 21.848 1.00 49.03 644 SER A N 1
ATOM 5066 C CA . SER A 1 644 ? 29.372 26.590 21.364 1.00 49.03 644 SER A CA 1
ATOM 5067 C C . SER A 1 644 ? 28.106 26.232 20.598 1.00 49.03 644 SER A C 1
ATOM 5069 O O . SER A 1 644 ? 28.135 25.367 19.724 1.00 49.03 644 SER A O 1
ATOM 5071 N N . ARG A 1 645 ? 27.029 26.978 20.856 1.00 57.00 645 ARG A N 1
ATOM 5072 C CA . ARG A 1 645 ? 25.901 27.095 19.928 1.00 57.00 645 ARG A CA 1
ATOM 5073 C C . ARG A 1 645 ? 26.464 27.717 18.647 1.00 57.00 645 ARG A C 1
ATOM 5075 O O . ARG A 1 645 ? 26.812 28.893 18.654 1.00 57.00 645 ARG A O 1
ATOM 5082 N N . SER A 1 646 ? 26.708 26.929 17.603 1.00 46.91 646 SER A N 1
ATOM 5083 C CA . SER A 1 646 ? 27.186 27.466 16.317 1.00 46.91 646 SER A CA 1
ATOM 5084 C C . SER A 1 646 ? 26.086 28.246 15.593 1.00 46.91 646 SER A C 1
ATOM 5086 O O . SER A 1 646 ? 26.383 29.174 14.852 1.00 46.91 646 SER A O 1
ATOM 5088 N N . GLU A 1 647 ? 24.831 27.892 15.870 1.00 55.69 647 GLU A N 1
ATOM 5089 C CA . GLU A 1 647 ? 23.603 28.467 15.326 1.00 55.69 647 GLU A CA 1
ATOM 5090 C C . GLU A 1 647 ? 22.670 28.851 16.499 1.00 55.69 647 GLU A C 1
ATOM 5092 O O . GLU A 1 647 ? 22.662 28.157 17.524 1.00 55.69 647 GLU A O 1
ATOM 5097 N N . PRO A 1 648 ? 21.873 29.933 16.396 1.00 58.66 648 PRO A N 1
ATOM 5098 C CA . PRO A 1 648 ? 20.955 30.363 17.457 1.00 58.66 648 PRO A CA 1
ATOM 5099 C C . PRO A 1 648 ? 19.786 29.390 17.703 1.00 58.66 648 PRO A C 1
ATOM 5101 O O . PRO A 1 648 ? 19.164 29.448 18.766 1.00 58.66 648 PRO A O 1
ATOM 5104 N N . THR A 1 649 ? 19.494 28.491 16.757 1.00 71.88 649 THR A N 1
ATOM 5105 C CA . THR A 1 649 ? 18.493 27.418 16.873 1.00 71.88 649 THR A CA 1
ATOM 5106 C C . THR A 1 649 ? 18.963 26.181 16.096 1.00 71.88 649 THR A C 1
ATOM 5108 O O . THR A 1 649 ? 19.497 26.330 15.002 1.00 71.88 649 THR A O 1
ATOM 5111 N N . GLY A 1 650 ? 18.772 24.972 16.634 1.00 78.19 650 GLY A N 1
ATOM 5112 C CA . GLY A 1 650 ? 19.091 23.715 15.944 1.00 78.19 650 GLY A CA 1
ATOM 5113 C C . GLY A 1 650 ? 19.384 22.528 16.869 1.00 78.19 650 GLY A C 1
ATOM 5114 O O . GLY A 1 650 ? 19.326 22.637 18.098 1.00 78.19 650 GLY A O 1
ATOM 5115 N N . ILE A 1 651 ? 19.708 21.384 16.253 1.00 85.06 651 ILE A N 1
ATOM 5116 C CA . ILE A 1 651 ? 20.176 20.172 16.945 1.00 85.06 651 ILE A CA 1
ATOM 5117 C C . ILE A 1 651 ? 21.559 20.438 17.549 1.00 85.06 651 ILE A C 1
ATOM 5119 O O . ILE A 1 651 ? 22.456 20.956 16.882 1.00 85.06 651 ILE A O 1
ATOM 5123 N N . LEU A 1 652 ? 21.738 20.064 18.813 1.00 80.50 652 LEU A N 1
ATOM 5124 C CA . LEU A 1 652 ? 23.009 20.166 19.521 1.00 80.50 652 LEU A CA 1
ATOM 5125 C C . LEU A 1 652 ? 23.843 18.894 19.311 1.00 80.50 652 LEU A C 1
ATOM 5127 O O . LEU A 1 652 ? 23.305 17.791 19.247 1.00 80.50 652 LEU A O 1
ATOM 5131 N N . ASP A 1 653 ? 25.170 19.044 19.243 1.00 77.69 653 ASP A N 1
ATOM 5132 C CA . ASP A 1 653 ? 26.106 17.911 19.190 1.00 77.69 653 ASP A CA 1
ATOM 5133 C C . ASP A 1 653 ? 25.828 16.949 20.362 1.00 77.69 653 ASP A C 1
ATOM 5135 O O . ASP A 1 653 ? 25.602 17.388 21.491 1.00 77.69 653 ASP A O 1
ATOM 5139 N N . GLN A 1 654 ? 25.882 15.635 20.131 1.00 74.12 654 GLN A N 1
ATOM 5140 C CA . GLN A 1 654 ? 25.670 14.625 21.178 1.00 74.12 654 GLN A CA 1
ATOM 5141 C C . GLN A 1 654 ? 26.657 14.735 22.357 1.00 74.12 654 GLN A C 1
ATOM 5143 O O . GLN A 1 654 ? 26.450 14.119 23.400 1.00 74.12 654 GLN A O 1
ATOM 5148 N N . LYS A 1 655 ? 27.747 15.498 22.230 1.00 77.31 655 LYS A N 1
ATOM 5149 C CA . LYS A 1 655 ? 28.683 15.842 23.317 1.00 77.31 655 LYS A CA 1
ATOM 5150 C C . LYS A 1 655 ? 28.213 17.024 24.171 1.00 77.31 655 LYS A C 1
ATOM 5152 O O . LYS A 1 655 ? 28.881 17.367 25.145 1.00 77.31 655 LYS A O 1
ATOM 5157 N N . PHE A 1 656 ? 27.109 17.672 23.810 1.00 81.12 656 PHE A N 1
ATOM 5158 C CA . PHE A 1 656 ? 26.494 18.728 24.605 1.00 81.12 656 PHE A CA 1
ATOM 5159 C C . PHE A 1 656 ? 25.758 18.154 25.813 1.00 81.12 656 PHE A C 1
ATOM 5161 O O . PHE A 1 656 ? 25.841 18.735 26.888 1.00 81.12 656 PHE A O 1
ATOM 5168 N N . ILE A 1 657 ? 25.067 17.021 25.656 1.00 86.88 657 ILE A N 1
ATOM 5169 C CA . ILE A 1 657 ? 24.222 16.427 26.696 1.00 86.88 657 ILE A CA 1
ATOM 5170 C C . ILE A 1 657 ? 24.757 15.058 27.132 1.00 86.88 657 ILE A C 1
ATOM 5172 O O . ILE A 1 657 ? 25.226 14.244 26.330 1.00 86.88 657 ILE A O 1
ATOM 5176 N N . ARG A 1 658 ? 24.683 14.789 28.431 1.00 87.12 658 ARG A N 1
ATOM 5177 C CA . ARG A 1 658 ? 24.881 13.463 29.018 1.00 87.12 658 ARG A CA 1
ATOM 5178 C C . ARG A 1 658 ? 23.789 13.202 30.036 1.00 87.12 658 ARG A C 1
ATOM 5180 O O . ARG A 1 658 ? 23.383 14.101 30.764 1.00 87.12 658 ARG A O 1
ATOM 5187 N N . THR A 1 659 ? 23.350 11.962 30.104 1.00 91.44 659 THR A N 1
ATOM 5188 C CA . THR A 1 659 ? 22.302 11.514 31.015 1.00 91.44 659 THR A CA 1
ATOM 5189 C C . THR A 1 659 ? 22.772 10.315 31.808 1.00 91.44 659 THR A C 1
ATOM 5191 O O . THR A 1 659 ? 23.610 9.533 31.361 1.00 91.44 659 THR A O 1
ATOM 5194 N N . VAL A 1 660 ? 22.253 10.201 33.024 1.00 89.38 660 VAL A N 1
ATOM 5195 C CA . VAL A 1 660 ? 22.481 9.059 33.910 1.00 89.38 660 VAL A CA 1
ATOM 5196 C C . VAL A 1 660 ? 21.149 8.693 34.520 1.00 89.38 660 VAL A C 1
ATOM 5198 O O . VAL A 1 660 ? 20.452 9.568 35.027 1.00 89.38 660 VAL A O 1
ATOM 5201 N N . TYR A 1 661 ? 20.802 7.415 34.485 1.00 92.94 661 TYR A N 1
ATOM 5202 C CA . TYR A 1 661 ? 19.591 6.916 35.112 1.00 92.94 661 TYR A CA 1
ATOM 5203 C C . TYR A 1 661 ? 19.938 5.935 36.226 1.00 92.94 661 TYR A C 1
ATOM 5205 O O . TYR A 1 661 ? 20.733 5.016 36.036 1.00 92.94 661 TYR A O 1
ATOM 5213 N N . PHE A 1 662 ? 19.345 6.157 37.395 1.00 88.94 662 PHE A N 1
ATOM 5214 C CA . PHE A 1 662 ? 19.407 5.264 38.542 1.00 88.94 662 PHE A CA 1
ATOM 5215 C C . PHE A 1 662 ? 18.032 4.637 38.738 1.00 88.94 662 PHE A C 1
ATOM 5217 O O . PHE A 1 662 ? 17.102 5.312 39.171 1.00 88.94 662 PHE A O 1
ATOM 5224 N N . ASP A 1 663 ? 17.910 3.353 38.435 1.00 86.12 663 ASP A N 1
ATOM 5225 C CA . ASP A 1 663 ? 16.667 2.582 38.525 1.00 86.12 663 ASP A CA 1
ATOM 5226 C C . ASP A 1 663 ? 16.142 2.455 39.969 1.00 86.12 663 ASP A C 1
ATOM 5228 O O . ASP A 1 663 ? 14.948 2.611 40.225 1.00 86.12 663 ASP A O 1
ATOM 5232 N N . SER A 1 664 ? 17.051 2.238 40.922 1.00 82.25 664 SER A N 1
ATOM 5233 C CA . SER A 1 664 ? 16.759 1.907 42.319 1.00 82.25 664 SER A CA 1
ATOM 5234 C C . SER A 1 664 ? 17.507 2.841 43.283 1.00 82.25 664 SER A C 1
ATOM 5236 O O . SER A 1 664 ? 18.485 2.433 43.920 1.00 82.25 664 SER A O 1
ATOM 5238 N N . PRO A 1 665 ? 17.095 4.117 43.407 1.00 82.25 665 PRO A N 1
ATOM 5239 C CA . PRO A 1 665 ? 17.757 5.063 44.291 1.00 82.25 665 PRO A CA 1
ATOM 5240 C C . PRO A 1 665 ? 17.593 4.655 45.762 1.00 82.25 665 PRO A C 1
ATOM 5242 O O . PRO A 1 665 ? 16.499 4.367 46.246 1.00 82.25 665 PRO A O 1
ATOM 5245 N N . ILE A 1 666 ? 18.700 4.664 46.498 1.00 80.38 666 ILE A N 1
ATOM 5246 C CA . ILE A 1 666 ? 18.730 4.405 47.940 1.00 80.38 666 ILE A CA 1
ATOM 5247 C C . ILE A 1 666 ? 17.999 5.542 48.659 1.00 80.38 666 ILE A C 1
ATOM 5249 O O . ILE A 1 666 ? 18.455 6.687 48.632 1.00 80.38 666 ILE A O 1
ATOM 5253 N N . ILE A 1 667 ? 16.889 5.205 49.323 1.00 74.19 667 ILE A N 1
ATOM 5254 C CA . ILE A 1 667 ? 16.079 6.149 50.100 1.00 74.19 667 ILE A CA 1
ATOM 5255 C C . ILE A 1 667 ? 16.953 6.806 51.178 1.00 74.19 667 ILE A C 1
ATOM 5257 O O . ILE A 1 667 ? 17.586 6.121 51.982 1.00 74.19 667 ILE A O 1
ATOM 5261 N N . THR A 1 668 ? 17.006 8.138 51.177 1.00 70.94 668 THR A N 1
ATOM 5262 C CA . THR A 1 668 ? 17.804 8.929 52.113 1.00 70.94 668 THR A CA 1
ATOM 5263 C C . THR A 1 668 ? 17.175 10.300 52.328 1.00 70.94 668 THR A C 1
ATOM 5265 O O . THR A 1 668 ? 16.844 10.991 51.366 1.00 70.94 668 THR A O 1
ATOM 5268 N N . ASP A 1 669 ? 17.086 10.721 53.588 1.00 64.06 669 ASP A N 1
ATOM 5269 C CA . ASP A 1 669 ? 16.609 12.056 53.979 1.00 64.06 669 ASP A CA 1
ATOM 5270 C C . ASP A 1 669 ? 17.754 13.082 54.009 1.00 64.06 669 ASP A C 1
ATOM 5272 O O . ASP A 1 669 ? 17.670 14.127 54.653 1.00 64.06 669 ASP A O 1
ATOM 5276 N N . THR A 1 670 ? 18.874 12.775 53.341 1.00 75.75 670 THR A N 1
ATOM 5277 C CA . THR A 1 670 ? 20.018 13.688 53.274 1.00 75.75 670 THR A CA 1
ATOM 5278 C C . THR A 1 670 ? 19.599 14.961 52.551 1.00 75.75 670 THR A C 1
ATOM 5280 O O . THR A 1 670 ? 19.223 14.924 51.375 1.00 75.75 670 THR A O 1
ATOM 5283 N N . VAL A 1 671 ? 19.676 16.080 53.268 1.00 70.00 671 VAL A N 1
ATOM 5284 C CA . VAL A 1 671 ? 19.340 17.406 52.754 1.00 70.00 671 VAL A CA 1
ATOM 5285 C C . VAL A 1 671 ? 20.337 17.809 51.669 1.00 70.00 671 VAL A C 1
ATOM 5287 O O . VAL A 1 671 ? 21.545 17.615 51.793 1.00 70.00 671 VAL A O 1
ATOM 5290 N N . CYS A 1 672 ? 19.811 18.367 50.587 1.00 67.94 672 CYS A N 1
ATOM 5291 C CA . CYS A 1 672 ? 20.559 18.970 49.501 1.00 67.94 672 CYS A CA 1
ATOM 5292 C C . CYS A 1 672 ? 20.612 20.480 49.747 1.00 67.94 672 CYS A C 1
ATOM 5294 O O . CYS A 1 672 ? 19.607 21.167 49.594 1.00 67.94 672 CYS A O 1
ATOM 5296 N N . GLU A 1 673 ? 21.779 20.993 50.136 1.00 59.59 673 GLU A N 1
ATOM 5297 C CA . GLU A 1 673 ? 21.945 22.395 50.558 1.00 59.59 673 GLU A CA 1
ATOM 5298 C C . GLU A 1 673 ? 21.791 23.412 49.408 1.00 59.59 673 GLU A C 1
ATOM 5300 O O . GLU A 1 673 ? 21.660 24.607 49.657 1.00 59.59 673 GLU A O 1
ATOM 5305 N N . GLN A 1 674 ? 21.800 22.959 48.146 1.00 70.06 674 GLN A N 1
ATOM 5306 C CA . GLN A 1 674 ? 21.779 23.806 46.948 1.00 70.06 674 GLN A CA 1
ATOM 5307 C C . GLN A 1 674 ? 20.888 23.196 45.854 1.00 70.06 674 GLN A C 1
ATOM 5309 O O . GLN A 1 674 ? 20.919 21.982 45.650 1.00 70.06 674 GLN A O 1
ATOM 5314 N N . GLY A 1 675 ? 20.126 24.026 45.132 1.00 76.62 675 GLY A N 1
ATOM 5315 C CA . GLY A 1 675 ? 19.277 23.621 44.001 1.00 76.62 675 GLY A CA 1
ATOM 5316 C C . GLY A 1 675 ? 17.931 24.351 43.966 1.00 76.62 675 GLY A C 1
ATOM 5317 O O . GLY A 1 675 ? 17.528 24.984 44.940 1.00 76.62 675 GLY A O 1
ATOM 5318 N N . ILE A 1 676 ? 17.235 24.271 42.833 1.00 86.06 676 ILE A N 1
ATOM 5319 C CA . ILE A 1 676 ? 15.886 24.823 42.649 1.00 86.06 676 ILE A CA 1
ATOM 5320 C C . ILE A 1 676 ? 14.899 23.662 42.588 1.00 86.06 676 ILE A C 1
ATOM 5322 O O . ILE A 1 676 ? 15.075 22.759 41.771 1.00 86.06 676 ILE A O 1
ATOM 5326 N N . ALA A 1 677 ? 13.866 23.671 43.429 1.00 89.50 677 ALA A N 1
ATOM 5327 C CA . ALA A 1 677 ? 12.882 22.594 43.446 1.00 89.50 677 ALA A CA 1
ATOM 5328 C C . ALA A 1 677 ? 12.021 22.616 42.180 1.00 89.50 677 ALA A C 1
ATOM 5330 O O . ALA A 1 677 ? 11.575 23.683 41.754 1.00 89.50 677 ALA A O 1
ATOM 5331 N N . MET A 1 678 ? 11.764 21.437 41.611 1.00 93.06 678 MET A N 1
ATOM 5332 C CA . MET A 1 678 ? 10.808 21.257 40.519 1.00 93.06 678 MET A CA 1
ATOM 5333 C C . MET A 1 678 ? 9.510 20.662 41.065 1.00 93.06 678 MET A C 1
ATOM 5335 O O . MET A 1 678 ? 9.524 19.633 41.740 1.00 93.06 678 MET A O 1
ATOM 5339 N N . ARG A 1 679 ? 8.380 21.310 40.777 1.00 92.00 679 ARG A N 1
ATOM 5340 C CA . ARG A 1 679 ? 7.032 20.815 41.091 1.00 92.00 679 ARG A CA 1
ATOM 5341 C C . ARG A 1 679 ? 6.279 20.524 39.805 1.00 92.00 679 ARG A C 1
ATOM 5343 O O . ARG A 1 679 ? 6.450 21.242 38.824 1.00 92.00 679 ARG A O 1
ATOM 5350 N N . PHE A 1 680 ? 5.433 19.498 39.832 1.00 93.25 680 PHE A N 1
ATOM 5351 C CA . PHE A 1 680 ? 4.750 18.994 38.645 1.00 93.25 680 PHE A CA 1
ATOM 5352 C C . PHE A 1 680 ? 3.231 19.150 38.772 1.00 93.25 680 PHE A C 1
ATOM 5354 O O . PHE A 1 680 ? 2.636 18.628 39.716 1.00 93.25 680 PHE A O 1
ATOM 5361 N N . SER A 1 681 ? 2.590 19.806 37.803 1.00 89.69 681 SER A N 1
ATOM 5362 C CA . SER A 1 681 ? 1.128 19.790 37.630 1.00 89.69 681 SER A CA 1
ATOM 5363 C C . SER A 1 681 ? 0.744 18.950 36.411 1.00 89.69 681 SER A C 1
ATOM 5365 O O . SER A 1 681 ? 1.490 18.899 35.433 1.00 89.69 681 SER A O 1
ATOM 5367 N N . LEU A 1 682 ? -0.381 18.222 36.484 1.00 86.94 682 LEU A N 1
ATOM 5368 C CA . LEU A 1 682 ? -0.939 17.551 35.301 1.00 86.94 682 LEU A CA 1
ATOM 5369 C C . LEU A 1 682 ? -1.607 18.614 34.448 1.00 86.94 682 LEU A C 1
ATOM 5371 O O . LEU A 1 682 ? -2.483 19.312 34.953 1.00 86.94 682 LEU A O 1
ATOM 5375 N N . GLU A 1 683 ? -1.246 18.685 33.180 1.00 84.44 683 GLU A N 1
ATOM 5376 C CA . GLU A 1 683 ? -1.923 19.541 32.218 1.00 84.44 683 GLU A CA 1
ATOM 5377 C C . GLU A 1 683 ? -2.507 18.694 31.089 1.00 84.44 683 GLU A C 1
ATOM 5379 O O . GLU A 1 683 ? -1.976 17.634 30.736 1.00 84.44 683 GLU A O 1
ATOM 5384 N N . GLN A 1 684 ? -3.622 19.172 30.543 1.00 77.75 684 GLN A N 1
ATOM 5385 C CA . GLN A 1 684 ? -4.266 18.569 29.380 1.00 77.75 684 GLN A CA 1
ATOM 5386 C C . GLN A 1 684 ? -3.419 18.811 28.123 1.00 77.75 684 GLN A C 1
ATOM 5388 O O . GLN A 1 684 ? -2.764 19.855 28.036 1.00 77.75 684 GLN A O 1
ATOM 5393 N N . PRO A 1 685 ? -3.429 17.882 27.152 1.00 72.25 685 PRO A N 1
ATOM 5394 C CA . PRO A 1 685 ? -2.721 18.060 25.891 1.00 72.25 685 PRO A CA 1
ATOM 5395 C C . PRO A 1 685 ? -3.182 19.344 25.197 1.00 72.25 685 PRO A C 1
ATOM 5397 O O . PRO A 1 685 ? -4.375 19.629 25.088 1.00 72.25 685 PRO A O 1
ATOM 5400 N N . LYS A 1 686 ? -2.212 20.127 24.728 1.00 70.62 686 LYS A N 1
ATOM 5401 C CA . LYS A 1 686 ? -2.444 21.245 23.816 1.00 70.62 686 LYS A CA 1
ATOM 5402 C C . LYS A 1 686 ? -1.497 21.054 22.631 1.00 70.62 686 LYS A C 1
ATOM 5404 O O . LYS A 1 686 ? -0.284 21.144 22.855 1.00 70.62 686 LYS A O 1
ATOM 5409 N N . PRO A 1 687 ? -2.003 20.753 21.422 1.00 70.06 687 PRO A N 1
ATOM 5410 C CA . PRO A 1 687 ? -1.149 20.628 20.249 1.00 70.06 687 PRO A CA 1
ATOM 5411 C C . PRO A 1 687 ? -0.440 21.960 20.005 1.00 70.06 687 PRO A C 1
ATOM 5413 O O . PRO A 1 687 ? -1.037 23.024 20.147 1.00 70.06 687 PRO A O 1
ATOM 5416 N N . ILE A 1 688 ? 0.848 21.915 19.672 1.00 76.50 688 ILE A N 1
ATOM 5417 C CA . ILE A 1 688 ? 1.636 23.106 19.342 1.00 76.50 688 ILE A CA 1
ATOM 5418 C C . ILE A 1 688 ? 1.930 23.061 17.850 1.00 76.50 688 ILE A C 1
ATOM 5420 O O . ILE A 1 688 ? 2.533 22.104 17.389 1.00 76.50 688 ILE A O 1
ATOM 5424 N N . TYR A 1 689 ? 1.554 24.110 17.116 1.00 68.44 689 TYR A N 1
ATOM 5425 C CA . TYR A 1 689 ? 1.699 24.193 15.655 1.00 68.44 689 TYR A CA 1
ATOM 5426 C C . TYR A 1 689 ? 3.103 23.800 15.150 1.00 68.44 689 TYR A C 1
ATOM 5428 O O . TYR A 1 689 ? 3.237 23.102 14.156 1.00 68.44 689 TYR A O 1
ATOM 5436 N N . LYS A 1 690 ? 4.157 24.185 15.876 1.00 77.69 690 LYS A N 1
ATOM 5437 C CA . LYS A 1 690 ? 5.558 23.902 15.514 1.00 77.69 690 LYS A CA 1
ATOM 5438 C C . LYS A 1 690 ? 6.086 22.546 15.999 1.00 77.69 690 LYS A C 1
ATOM 5440 O O . LYS A 1 690 ? 7.294 22.352 16.051 1.00 77.69 690 LYS A O 1
ATOM 5445 N N . ASP A 1 691 ? 5.206 21.641 16.406 1.00 82.69 691 ASP A N 1
ATOM 5446 C CA . ASP A 1 691 ? 5.505 20.221 16.583 1.00 82.69 691 ASP A CA 1
ATOM 5447 C C . ASP A 1 691 ? 5.205 19.526 15.255 1.00 82.69 691 ASP A C 1
ATOM 5449 O O . ASP A 1 691 ? 4.068 19.589 14.789 1.00 82.69 691 ASP A O 1
ATOM 5453 N N . PHE A 1 692 ? 6.188 18.858 14.646 1.00 82.00 692 PHE A N 1
ATOM 5454 C CA . PHE A 1 692 ? 5.989 18.251 13.320 1.00 82.00 692 PHE A CA 1
ATOM 5455 C C . PHE A 1 692 ? 4.778 17.309 13.280 1.00 82.00 692 PHE A C 1
ATOM 5457 O O . PHE A 1 692 ? 4.052 17.272 12.293 1.00 82.00 692 PHE A O 1
ATOM 5464 N N . ARG A 1 693 ? 4.487 16.621 14.392 1.00 81.56 693 ARG A N 1
ATOM 5465 C CA . ARG A 1 693 ? 3.334 15.720 14.517 1.00 81.56 693 ARG A CA 1
ATOM 5466 C C . ARG A 1 693 ? 2.007 16.444 14.302 1.00 81.56 693 ARG A C 1
ATOM 5468 O O . ARG A 1 693 ? 1.075 15.855 13.767 1.00 81.56 693 ARG A O 1
ATOM 5475 N N . VAL A 1 694 ? 1.913 17.715 14.701 1.00 77.06 694 VAL A N 1
ATOM 5476 C CA . VAL A 1 694 ? 0.737 18.571 14.476 1.00 77.06 694 VAL A CA 1
ATOM 5477 C C . VAL A 1 694 ? 0.643 18.988 13.016 1.00 77.06 694 VAL A C 1
ATOM 5479 O O . VAL A 1 694 ? -0.457 19.018 12.465 1.00 77.06 694 VAL A O 1
ATOM 5482 N N . GLU A 1 695 ? 1.774 19.278 12.374 1.00 74.38 695 GLU A N 1
ATOM 5483 C CA . GLU A 1 695 ? 1.788 19.561 10.940 1.00 74.38 695 GLU A CA 1
ATOM 5484 C C . GLU A 1 695 ? 1.269 18.349 10.154 1.00 74.38 695 GLU A C 1
ATOM 5486 O O . GLU A 1 695 ? 0.405 18.505 9.296 1.00 74.38 695 GLU A O 1
ATOM 5491 N N . GLU A 1 696 ? 1.709 17.136 10.495 1.00 74.31 696 GLU A N 1
ATOM 5492 C CA . GLU A 1 696 ? 1.298 15.905 9.805 1.00 74.31 696 GLU A CA 1
ATOM 5493 C C . GLU A 1 696 ? -0.124 15.456 10.139 1.00 74.31 696 GLU A C 1
ATOM 5495 O O . GLU A 1 696 ? -0.876 15.098 9.236 1.00 74.31 696 GLU A O 1
ATOM 5500 N N . SER A 1 697 ? -0.508 15.499 11.415 1.00 73.38 697 SER A N 1
ATOM 5501 C CA . SER A 1 697 ? -1.763 14.896 11.889 1.00 73.38 697 SER A CA 1
ATOM 5502 C C . SER A 1 697 ? -2.942 15.869 11.913 1.00 73.38 697 SER A C 1
ATOM 5504 O O . SER A 1 697 ? -4.085 15.434 12.013 1.00 73.38 697 SER A O 1
ATOM 5506 N N . ILE A 1 698 ? -2.689 17.184 11.876 1.00 73.38 698 ILE A N 1
ATOM 5507 C CA . ILE A 1 698 ? -3.732 18.214 12.020 1.00 73.38 698 ILE A CA 1
ATOM 5508 C C . ILE A 1 698 ? -3.679 19.215 10.863 1.00 73.38 698 ILE A C 1
ATOM 5510 O O . ILE A 1 698 ? -4.684 19.407 10.181 1.00 73.38 698 ILE A O 1
ATOM 5514 N N . CYS A 1 699 ? -2.530 19.851 10.608 1.00 71.25 699 CYS A N 1
ATOM 5515 C CA . CYS A 1 699 ? -2.467 20.948 9.638 1.00 71.25 699 CYS A CA 1
ATOM 5516 C C . CYS A 1 699 ? -2.559 20.456 8.191 1.00 71.25 699 CYS A C 1
ATOM 5518 O O . CYS A 1 699 ? -3.397 20.970 7.458 1.00 71.25 699 CYS A O 1
ATOM 5520 N N . ARG A 1 700 ? -1.775 19.450 7.778 1.00 75.00 700 ARG A N 1
ATOM 5521 C CA . ARG A 1 700 ? -1.821 18.897 6.411 1.00 75.00 700 ARG A CA 1
ATOM 5522 C C . ARG A 1 700 ? -3.212 18.357 6.043 1.00 75.00 700 ARG A C 1
ATOM 5524 O O . ARG A 1 700 ? -3.696 18.738 4.977 1.00 75.00 700 ARG A O 1
ATOM 5531 N N . PRO A 1 701 ? -3.903 17.568 6.894 1.00 74.00 701 PRO A N 1
ATOM 5532 C CA . PRO A 1 701 ? -5.282 17.161 6.622 1.00 74.00 701 PRO A CA 1
ATOM 5533 C C . PRO A 1 701 ? -6.235 18.352 6.458 1.00 74.00 701 PRO A C 1
ATOM 5535 O O . PRO A 1 701 ? -7.028 18.393 5.521 1.00 74.00 701 PRO A O 1
ATOM 5538 N N . LEU A 1 702 ? -6.136 19.376 7.313 1.00 68.50 702 LEU A N 1
ATOM 5539 C CA . LEU A 1 702 ? -6.988 20.565 7.204 1.00 68.50 702 LEU A CA 1
ATOM 5540 C C . LEU A 1 702 ? -6.660 21.429 5.980 1.00 68.50 702 LEU A C 1
ATOM 5542 O O . LEU A 1 702 ? -7.576 21.974 5.372 1.00 68.50 702 LEU A O 1
ATOM 5546 N N . GLU A 1 703 ? -5.390 21.536 5.586 1.00 75.81 703 GLU A N 1
ATOM 5547 C CA . GLU A 1 703 ? -4.971 22.216 4.354 1.00 75.81 703 GLU A CA 1
ATOM 5548 C C . GLU A 1 703 ? -5.504 21.514 3.103 1.00 75.81 703 GLU A C 1
ATOM 5550 O O . GLU A 1 703 ? -5.874 22.178 2.133 1.00 75.81 703 GLU A O 1
ATOM 5555 N N . GLN A 1 704 ? -5.585 20.181 3.135 1.00 64.56 704 GLN A N 1
ATOM 5556 C CA . GLN A 1 704 ? -6.211 19.384 2.080 1.00 64.56 704 GLN A CA 1
ATOM 5557 C C . GLN A 1 704 ? -7.728 19.630 2.007 1.00 64.56 704 GLN A C 1
ATOM 5559 O O . GLN A 1 704 ? -8.282 19.665 0.912 1.00 64.56 704 GLN A O 1
ATOM 5564 N N . MET A 1 705 ? -8.393 19.860 3.146 1.00 56.34 705 MET A N 1
ATOM 5565 C CA . MET A 1 705 ? -9.843 20.100 3.217 1.00 56.34 705 MET A CA 1
ATOM 5566 C C . MET A 1 705 ? -10.266 21.549 2.924 1.00 56.34 705 MET A C 1
ATOM 5568 O O . MET A 1 705 ? -11.295 21.780 2.293 1.00 56.34 705 MET A O 1
ATOM 5572 N N . LEU A 1 706 ? -9.524 22.538 3.430 1.00 56.44 706 LEU A N 1
ATOM 5573 C CA . LEU A 1 706 ? -9.919 23.957 3.452 1.00 56.44 706 LEU A CA 1
ATOM 5574 C C . LEU A 1 706 ? -9.055 24.839 2.538 1.00 56.44 706 LEU A C 1
ATOM 5576 O O . LEU A 1 706 ? -9.307 26.040 2.415 1.00 56.44 706 LEU A O 1
ATOM 5580 N N . GLY A 1 707 ? -8.057 24.249 1.878 1.00 66.75 707 GLY A N 1
ATOM 5581 C CA . GLY A 1 707 ? -7.010 24.973 1.171 1.00 66.75 707 GLY A CA 1
ATOM 5582 C C . GLY A 1 707 ? -5.900 25.443 2.113 1.00 66.75 707 GLY A C 1
ATOM 5583 O O . GLY A 1 707 ? -5.983 25.322 3.334 1.00 66.75 707 GLY A O 1
ATOM 5584 N N . LYS A 1 708 ? -4.826 25.980 1.525 1.00 74.94 708 LYS A N 1
ATOM 5585 C CA . LYS A 1 708 ? -3.597 26.337 2.246 1.00 74.94 708 LYS A CA 1
ATOM 5586 C C . LYS A 1 708 ? -3.878 27.261 3.439 1.00 74.94 708 LYS A C 1
ATOM 5588 O O . LYS A 1 708 ? -4.327 28.394 3.252 1.00 74.94 708 LYS A O 1
ATOM 5593 N N . LEU A 1 709 ? -3.550 26.790 4.638 1.00 71.50 709 LEU A N 1
ATOM 5594 C CA . LEU A 1 709 ? -3.679 27.534 5.882 1.00 71.50 709 LEU A CA 1
ATOM 5595 C C . LEU A 1 709 ? -2.526 28.533 5.978 1.00 71.50 709 LEU A C 1
ATOM 5597 O O . LEU A 1 709 ? -1.377 28.228 5.647 1.00 71.50 709 LEU A O 1
ATOM 5601 N N . ASN A 1 710 ? -2.821 29.752 6.420 1.00 77.75 710 ASN A N 1
ATOM 5602 C CA . ASN A 1 710 ? -1.765 30.702 6.753 1.00 77.75 710 ASN A CA 1
ATOM 5603 C C . ASN A 1 710 ? -1.282 30.474 8.199 1.00 77.75 710 ASN A C 1
ATOM 5605 O O . ASN A 1 710 ? -1.940 29.803 8.990 1.00 77.75 710 ASN A O 1
ATOM 5609 N N . GLU A 1 711 ? -0.143 31.068 8.559 1.00 71.38 711 GLU A N 1
ATOM 5610 C CA . GLU A 1 711 ? 0.440 30.940 9.905 1.00 71.38 711 GLU A CA 1
ATOM 5611 C C . GLU A 1 711 ? -0.545 31.304 11.028 1.00 71.38 711 GLU A C 1
ATOM 5613 O O . GLU A 1 711 ? -0.547 30.668 12.077 1.00 71.38 711 GLU A O 1
ATOM 5618 N N . PHE A 1 712 ? -1.418 32.290 10.803 1.00 72.06 712 PHE A N 1
ATOM 5619 C CA . PHE A 1 712 ? -2.410 32.716 11.788 1.00 72.06 712 PHE A CA 1
ATOM 5620 C C . PHE A 1 712 ? -3.506 31.660 12.001 1.00 72.06 712 PHE A C 1
ATOM 5622 O O . PHE A 1 712 ? -3.908 31.418 13.140 1.00 72.06 712 PHE A O 1
ATOM 5629 N N . ASP A 1 713 ? -3.960 30.994 10.938 1.00 73.44 713 ASP A N 1
ATOM 5630 C CA . ASP A 1 713 ? -4.941 29.907 11.037 1.00 73.44 713 ASP A CA 1
ATOM 5631 C C . ASP A 1 713 ? -4.350 28.708 11.786 1.00 73.44 713 ASP A C 1
ATOM 5633 O O . ASP A 1 713 ? -4.997 28.137 12.666 1.00 73.44 713 ASP A O 1
ATOM 5637 N N . LYS A 1 714 ? -3.089 28.371 11.498 1.00 73.19 714 LYS A N 1
ATOM 5638 C CA . LYS A 1 714 ? -2.375 27.282 12.174 1.00 73.19 714 LYS A CA 1
ATOM 5639 C C . LYS A 1 714 ? -2.132 27.577 13.660 1.00 73.19 714 LYS A C 1
ATOM 5641 O O . LYS A 1 714 ? -2.334 26.706 14.509 1.00 73.19 714 LYS A O 1
ATOM 5646 N N . GLU A 1 715 ? -1.803 28.822 14.003 1.00 70.06 715 GLU A N 1
ATOM 5647 C CA . GLU A 1 715 ? -1.722 29.300 15.391 1.00 70.06 715 GLU A CA 1
ATOM 5648 C C . GLU A 1 715 ? -3.080 29.240 16.123 1.00 70.06 715 GLU A C 1
ATOM 5650 O O . GLU A 1 715 ? -3.153 28.812 17.282 1.00 70.06 715 GLU A O 1
ATOM 5655 N N . MET A 1 716 ? -4.174 29.614 15.450 1.00 69.56 716 MET A N 1
ATOM 5656 C CA . MET A 1 716 ? -5.534 29.538 16.004 1.00 69.56 716 MET A CA 1
ATOM 5657 C C . MET A 1 716 ? -5.994 28.099 16.253 1.00 69.56 716 MET A C 1
ATOM 5659 O O . MET A 1 716 ? -6.561 27.826 17.314 1.00 69.56 716 MET A O 1
ATOM 5663 N N . LEU A 1 717 ? -5.718 27.174 15.328 1.00 66.69 717 LEU A N 1
ATOM 5664 C CA . LEU A 1 717 ? -6.032 25.746 15.475 1.00 66.69 717 LEU A CA 1
ATOM 5665 C C . LEU A 1 717 ? -5.334 25.126 16.689 1.00 66.69 717 LEU A C 1
ATOM 5667 O O . LEU A 1 717 ? -5.921 24.321 17.410 1.00 66.69 717 LEU A O 1
ATOM 5671 N N . CYS A 1 718 ? -4.102 25.552 16.954 1.00 66.19 718 CYS A N 1
ATOM 5672 C CA . CYS A 1 718 ? -3.273 25.013 18.027 1.00 66.19 718 CYS A CA 1
ATOM 5673 C C . CYS A 1 718 ? -3.451 25.739 19.373 1.00 66.19 718 CYS A C 1
ATOM 5675 O O . CYS A 1 718 ? -2.686 25.497 20.304 1.00 66.19 718 CYS A O 1
ATOM 5677 N N . GLN A 1 719 ? -4.426 26.656 19.496 1.00 54.62 719 GLN A N 1
ATOM 5678 C CA . GLN A 1 719 ? -4.588 27.546 20.658 1.00 54.62 719 GLN A CA 1
ATOM 5679 C C . GLN A 1 719 ? -3.241 28.117 21.139 1.00 54.62 719 GLN A C 1
ATOM 5681 O O . GLN A 1 719 ? -2.938 28.103 22.337 1.00 54.62 719 GLN A O 1
ATOM 5686 N N . SER A 1 720 ? -2.393 28.596 20.221 1.00 54.12 720 SER A N 1
ATOM 5687 C CA . SER A 1 720 ? -1.045 29.065 20.555 1.00 54.12 720 SER A CA 1
ATOM 5688 C C . SER A 1 720 ? -1.076 30.447 21.213 1.00 54.12 720 SER A C 1
ATOM 5690 O O . SER A 1 720 ? -0.466 31.409 20.750 1.00 54.12 720 SER A O 1
ATOM 5692 N N . SER A 1 721 ? -1.748 30.577 22.354 1.00 46.12 721 SER A N 1
ATOM 5693 C CA . SER A 1 721 ? -1.653 31.757 23.208 1.00 46.12 721 SER A CA 1
ATOM 5694 C C . SER A 1 721 ? -0.345 31.747 24.001 1.00 46.12 721 SER A C 1
ATOM 5696 O O . SER A 1 721 ? -0.369 31.881 25.213 1.00 46.12 721 SER A O 1
ATOM 5698 N N . ASN A 1 722 ? 0.808 31.563 23.354 1.00 50.47 722 ASN A N 1
ATOM 5699 C CA . ASN A 1 722 ? 2.137 31.840 23.920 1.00 50.47 722 ASN A CA 1
ATOM 5700 C C . ASN A 1 722 ? 2.424 31.262 25.338 1.00 50.47 722 ASN A C 1
ATOM 5702 O O . ASN A 1 722 ? 3.289 31.771 26.068 1.00 50.47 722 ASN A O 1
ATOM 5706 N N . GLU A 1 723 ? 1.728 30.188 25.735 1.00 58.47 723 GLU A N 1
ATOM 5707 C CA . GLU A 1 723 ? 1.898 29.489 27.014 1.00 58.47 723 GLU A CA 1
ATOM 5708 C C . GLU A 1 723 ? 3.102 28.549 26.911 1.00 58.47 723 GLU A C 1
ATOM 5710 O O . GLU A 1 723 ? 3.016 27.319 26.904 1.00 58.47 723 GLU A O 1
ATOM 5715 N N . GLY A 1 724 ? 4.272 29.167 26.792 1.00 66.62 724 GLY A N 1
ATOM 5716 C CA . GLY A 1 724 ? 5.529 28.485 27.035 1.00 66.62 724 GLY A CA 1
ATOM 5717 C C . GLY A 1 724 ? 5.641 27.944 28.455 1.00 66.62 724 GLY A C 1
ATOM 5718 O O . GLY A 1 724 ? 4.735 28.070 29.278 1.00 66.62 724 GLY A O 1
ATOM 5719 N N . GLY A 1 725 ? 6.783 27.336 28.728 1.00 84.44 725 GLY A N 1
ATOM 5720 C CA . GLY A 1 725 ? 7.098 26.796 30.036 1.00 84.44 725 GLY A CA 1
ATOM 5721 C C . GLY A 1 725 ? 7.723 25.414 29.959 1.00 84.44 725 GLY A C 1
ATOM 5722 O O . GLY A 1 725 ? 7.573 24.677 28.977 1.00 84.44 725 GLY A O 1
ATOM 5723 N N . SER A 1 726 ? 8.418 25.085 31.028 1.00 91.25 726 SER A N 1
ATOM 5724 C CA . SER A 1 726 ? 9.179 23.868 31.232 1.00 91.25 726 SER A CA 1
ATOM 5725 C C . SER A 1 726 ? 8.232 22.703 31.496 1.00 91.25 726 SER A C 1
ATOM 5727 O O . SER A 1 726 ? 7.199 22.866 32.153 1.00 91.25 726 SER A O 1
ATOM 5729 N N . ARG A 1 727 ? 8.536 21.532 30.934 1.00 92.38 727 ARG A N 1
ATOM 5730 C CA . ARG A 1 727 ? 7.623 20.380 30.957 1.00 92.38 727 ARG A CA 1
ATOM 5731 C C . ARG A 1 727 ? 8.323 19.040 30.744 1.00 92.38 727 ARG A C 1
ATOM 5733 O O . ARG A 1 727 ? 9.459 18.993 30.283 1.00 92.38 727 ARG A O 1
ATOM 5740 N N . VAL A 1 728 ? 7.605 17.965 31.053 1.00 92.56 728 VAL A N 1
ATOM 5741 C CA . VAL A 1 728 ? 7.926 16.571 30.714 1.00 92.56 728 VAL A CA 1
ATOM 5742 C C . VAL A 1 728 ? 6.729 15.973 29.976 1.00 92.56 728 VAL A C 1
ATOM 5744 O O . VAL A 1 728 ? 5.604 16.045 30.479 1.00 92.56 728 VAL A O 1
ATOM 5747 N N . GLY A 1 729 ? 6.964 15.388 28.802 1.00 89.31 729 GLY A N 1
ATOM 5748 C CA . GLY A 1 729 ? 5.916 14.900 27.905 1.00 89.31 729 GLY A CA 1
ATOM 5749 C C . GLY A 1 729 ? 5.164 16.013 27.164 1.00 89.31 729 GLY A C 1
ATOM 5750 O O . GLY A 1 729 ? 5.453 17.203 27.319 1.00 89.31 729 GLY A O 1
ATOM 5751 N N . GLY A 1 730 ? 4.169 15.613 26.370 1.00 85.62 730 GLY A N 1
ATOM 5752 C CA . GLY A 1 730 ? 3.352 16.510 25.546 1.00 85.62 730 GLY A CA 1
ATOM 5753 C C . GLY A 1 730 ? 4.058 17.003 24.280 1.00 85.62 730 GLY A C 1
ATOM 5754 O O . GLY A 1 730 ? 5.068 16.443 23.843 1.00 85.62 730 GLY A O 1
ATOM 5755 N N . SER A 1 731 ? 3.512 18.063 23.682 1.00 86.19 731 SER A N 1
ATOM 5756 C CA . SER A 1 731 ? 4.110 18.738 22.525 1.00 86.19 731 SER A CA 1
ATOM 5757 C C . SER A 1 731 ? 5.220 19.710 22.952 1.00 86.19 731 SER A C 1
ATOM 5759 O O . SER A 1 731 ? 5.021 20.485 23.904 1.00 86.19 731 SER A O 1
ATOM 5761 N N . PRO A 1 732 ? 6.387 19.699 22.275 1.00 88.25 732 PRO A N 1
ATOM 5762 C CA . PRO A 1 732 ? 7.447 20.657 22.528 1.00 88.25 732 PRO A CA 1
ATOM 5763 C C . PRO A 1 732 ? 7.073 22.031 22.004 1.00 88.25 732 PRO A C 1
ATOM 5765 O O . PRO A 1 732 ? 6.401 22.194 20.988 1.00 88.25 732 PRO A O 1
ATOM 5768 N N . MET A 1 733 ? 7.582 23.042 22.689 1.00 84.62 733 MET A N 1
ATOM 5769 C CA . MET A 1 733 ? 7.533 24.398 22.191 1.00 84.62 733 MET A CA 1
ATOM 5770 C C . MET A 1 733 ? 8.798 24.690 21.383 1.00 84.62 733 MET A C 1
ATOM 5772 O O . MET A 1 733 ? 9.916 24.506 21.874 1.00 84.62 733 MET A O 1
ATOM 5776 N N . MET A 1 734 ? 8.620 25.195 20.162 1.00 83.00 734 MET A N 1
ATOM 5777 C CA . MET A 1 734 ? 9.715 25.615 19.289 1.00 83.00 734 MET A CA 1
ATOM 5778 C C . MET A 1 734 ? 9.444 26.971 18.646 1.00 83.00 734 MET A C 1
ATOM 5780 O O . MET A 1 734 ? 8.292 27.357 18.453 1.00 83.00 734 MET A O 1
ATOM 5784 N N . PHE A 1 735 ? 10.510 27.707 18.324 1.00 78.19 735 PHE A N 1
ATOM 5785 C CA . PHE A 1 735 ? 10.424 28.955 17.559 1.00 78.19 735 PHE A CA 1
ATOM 5786 C C . PHE A 1 735 ? 10.757 28.766 16.077 1.00 78.19 735 PHE A C 1
ATOM 5788 O O . PHE A 1 735 ? 10.227 29.501 15.245 1.00 78.19 735 PHE A O 1
ATOM 5795 N N . ALA A 1 736 ? 11.577 27.771 15.743 1.00 75.69 736 ALA A N 1
ATOM 5796 C CA . ALA A 1 736 ? 11.904 27.380 14.372 1.00 75.69 736 ALA A CA 1
ATOM 5797 C C . ALA A 1 736 ? 11.155 26.092 13.978 1.00 75.69 736 ALA A C 1
ATOM 5799 O O . ALA A 1 736 ? 10.540 25.484 14.860 1.00 75.69 736 ALA A O 1
ATOM 5800 N N . PRO A 1 737 ? 11.198 25.683 12.694 1.00 75.56 737 PRO A N 1
ATOM 5801 C CA . PRO A 1 737 ? 10.703 24.378 12.267 1.00 75.56 737 PRO A CA 1
ATOM 5802 C C . PRO A 1 737 ? 11.318 23.245 13.086 1.00 75.56 737 PRO A C 1
ATOM 5804 O O . PRO A 1 737 ? 12.470 23.339 13.527 1.00 75.56 737 PRO A O 1
ATOM 5807 N N . ASP A 1 738 ? 10.538 22.194 13.298 1.00 84.31 738 ASP A N 1
ATOM 5808 C CA . ASP A 1 738 ? 10.921 21.095 14.166 1.00 84.31 738 ASP A CA 1
ATOM 5809 C C . ASP A 1 738 ? 12.007 20.236 13.506 1.00 84.31 738 ASP A C 1
ATOM 5811 O O . ASP A 1 738 ? 11.757 19.585 12.491 1.00 84.31 738 ASP A O 1
ATOM 5815 N N . PRO A 1 739 ? 13.227 20.172 14.063 1.00 80.81 739 PRO A N 1
ATOM 5816 C CA . PRO A 1 739 ? 14.303 19.419 13.433 1.00 80.81 739 PRO A CA 1
ATOM 5817 C C . PRO A 1 739 ? 14.069 17.900 13.449 1.00 80.81 739 PRO A C 1
ATOM 5819 O O . PRO A 1 739 ? 14.797 17.173 12.772 1.00 80.81 739 PRO A O 1
ATOM 5822 N N . ARG A 1 740 ? 13.070 17.403 14.196 1.00 84.44 740 ARG A N 1
ATOM 5823 C CA . ARG A 1 740 ? 12.673 15.986 14.198 1.00 84.44 740 ARG A CA 1
ATOM 5824 C C . ARG A 1 740 ? 12.040 15.543 12.880 1.00 84.44 740 ARG A C 1
ATOM 5826 O O . ARG A 1 740 ? 12.080 14.352 12.595 1.00 84.44 740 ARG A O 1
ATOM 5833 N N . GLU A 1 741 ? 11.590 16.477 12.036 1.00 74.38 741 GLU A N 1
ATOM 5834 C CA . GLU A 1 741 ? 11.213 16.191 10.640 1.00 74.38 741 GLU A CA 1
ATOM 5835 C C . GLU A 1 741 ? 12.349 15.524 9.854 1.00 74.38 741 GLU A C 1
ATOM 5837 O O . GLU A 1 741 ? 12.103 14.751 8.938 1.00 74.38 741 GLU A O 1
ATOM 5842 N N . LEU A 1 742 ? 13.602 15.817 10.216 1.00 64.12 742 LEU A N 1
ATOM 5843 C CA . LEU A 1 742 ? 14.800 15.282 9.565 1.00 64.12 742 LEU A CA 1
ATOM 5844 C C . LEU A 1 742 ? 15.546 14.260 10.440 1.00 64.12 742 LEU A C 1
ATOM 5846 O O . LEU A 1 742 ? 16.465 13.592 9.966 1.00 64.12 742 LEU A O 1
ATOM 5850 N N . ALA A 1 743 ? 15.177 14.151 11.718 1.00 65.06 743 ALA A N 1
ATOM 5851 C CA . ALA A 1 743 ? 15.779 13.277 12.721 1.00 65.06 743 ALA A CA 1
ATOM 5852 C C . ALA A 1 743 ? 14.702 12.356 13.322 1.00 65.06 743 ALA A C 1
ATOM 5854 O O . ALA A 1 743 ? 14.305 12.513 14.480 1.00 65.06 743 ALA A O 1
ATOM 5855 N N . HIS A 1 744 ? 14.211 11.418 12.503 1.00 61.88 744 HIS A N 1
ATOM 5856 C CA . HIS A 1 744 ? 13.169 10.464 12.891 1.00 61.88 744 HIS A CA 1
ATOM 5857 C C . HIS A 1 744 ? 13.625 9.538 14.030 1.00 61.88 744 HIS A C 1
ATOM 5859 O O . HIS A 1 744 ? 14.812 9.255 14.189 1.00 61.88 744 HIS A O 1
ATOM 5865 N N . GLY A 1 745 ? 12.660 9.058 14.817 1.00 77.56 745 GLY A N 1
ATOM 5866 C CA . GLY A 1 745 ? 12.888 8.143 15.939 1.00 77.56 745 GLY A CA 1
ATOM 5867 C C . GLY A 1 745 ? 12.847 8.796 17.324 1.00 77.56 745 GLY A C 1
ATOM 5868 O O . GLY A 1 745 ? 12.835 8.075 18.312 1.00 77.56 745 GLY A O 1
ATOM 5869 N N . TYR A 1 746 ? 12.763 10.125 17.429 1.00 87.75 746 TYR A N 1
ATOM 5870 C CA . TYR A 1 746 ? 12.655 10.844 18.707 1.00 87.75 746 TYR A CA 1
ATOM 5871 C C . TYR A 1 746 ? 11.242 11.414 18.923 1.00 87.75 746 TYR A C 1
ATOM 5873 O O . TYR A 1 746 ? 11.008 12.624 18.856 1.00 87.75 746 TYR A O 1
ATOM 5881 N N . ASP A 1 747 ? 10.280 10.528 19.161 1.00 87.25 747 ASP A N 1
ATOM 5882 C CA . ASP A 1 747 ? 8.846 10.847 19.216 1.00 87.25 747 ASP A CA 1
ATOM 5883 C C . ASP A 1 747 ? 8.365 11.394 20.569 1.00 87.25 747 ASP A C 1
ATOM 5885 O O . ASP A 1 747 ? 7.297 12.003 20.653 1.00 87.25 747 ASP A O 1
ATOM 5889 N N . THR A 1 748 ? 9.162 11.241 21.627 1.00 90.12 748 THR A N 1
ATOM 5890 C CA . THR A 1 748 ? 8.754 11.583 22.990 1.00 90.12 748 THR A CA 1
ATOM 5891 C C . THR A 1 748 ? 9.555 12.763 23.534 1.00 90.12 748 THR A C 1
ATOM 5893 O O . THR A 1 748 ? 10.787 12.734 23.575 1.00 90.12 748 THR A O 1
ATOM 5896 N N . LEU A 1 749 ? 8.865 13.811 24.007 1.00 92.25 749 LEU A N 1
ATOM 5897 C CA . LEU A 1 749 ? 9.497 14.917 24.733 1.00 92.25 749 LEU A CA 1
ATOM 5898 C C . LEU A 1 749 ? 9.864 14.469 26.153 1.00 92.25 749 LEU A C 1
ATOM 5900 O O . LEU A 1 749 ? 9.018 14.431 27.046 1.00 92.25 749 LEU A O 1
ATOM 5904 N N . LEU A 1 750 ? 11.139 14.160 26.370 1.00 94.38 750 LEU A N 1
ATOM 5905 C CA . LEU A 1 750 ? 11.658 13.717 27.662 1.00 94.38 750 LEU A CA 1
ATOM 5906 C C . LEU A 1 750 ? 11.698 14.862 28.678 1.00 94.38 750 LEU A C 1
ATOM 5908 O O . LEU A 1 750 ? 11.299 14.693 29.826 1.00 94.38 750 LEU A O 1
ATOM 5912 N N . PHE A 1 751 ? 12.203 16.024 28.266 1.00 94.44 751 PHE A N 1
ATOM 5913 C CA . PHE A 1 751 ? 12.353 17.186 29.138 1.00 94.44 751 PHE A CA 1
ATOM 5914 C C . PHE A 1 751 ? 12.474 18.465 28.313 1.00 94.44 751 PHE A C 1
ATOM 5916 O O . PHE A 1 751 ? 13.249 18.524 27.361 1.00 94.44 751 PHE A O 1
ATOM 5923 N N . GLN A 1 752 ? 11.748 19.504 28.708 1.00 93.44 752 GLN A N 1
ATOM 5924 C CA . GLN A 1 752 ? 11.859 20.845 28.149 1.00 93.44 752 GLN A CA 1
ATOM 5925 C C . GLN A 1 752 ? 12.130 21.848 29.265 1.00 93.44 752 GLN A C 1
ATOM 5927 O O . GLN A 1 752 ? 11.407 21.884 30.263 1.00 93.44 752 GLN A O 1
ATOM 5932 N N . LEU A 1 753 ? 13.124 22.707 29.051 1.00 91.25 753 LEU A N 1
ATOM 5933 C CA . LEU A 1 753 ? 13.470 23.814 29.935 1.00 91.25 753 LEU A CA 1
ATOM 5934 C C . LEU A 1 753 ? 13.314 25.140 29.192 1.00 91.25 753 LEU A C 1
ATOM 5936 O O . LEU A 1 753 ? 14.056 25.421 28.251 1.00 91.25 753 LEU A O 1
ATOM 5940 N N . ASP A 1 754 ? 12.365 25.959 29.637 1.00 89.06 754 ASP A N 1
ATOM 5941 C CA . ASP A 1 754 ? 12.136 27.315 29.137 1.00 89.06 754 ASP A CA 1
ATOM 5942 C C . ASP A 1 754 ? 12.844 28.318 30.048 1.00 89.06 754 ASP A C 1
ATOM 5944 O O . ASP A 1 754 ? 12.525 28.435 31.235 1.00 89.06 754 ASP A O 1
ATOM 5948 N N . THR A 1 755 ? 13.802 29.073 29.505 1.00 81.69 755 THR A N 1
ATOM 5949 C CA . THR A 1 755 ? 14.606 29.993 30.322 1.00 81.69 755 THR A CA 1
ATOM 5950 C C . THR A 1 755 ? 13.779 31.116 30.953 1.00 81.69 755 THR A C 1
ATOM 5952 O O . THR A 1 755 ? 14.221 31.702 31.944 1.00 81.69 755 THR A O 1
ATOM 5955 N N . ARG A 1 756 ? 12.559 31.398 30.459 1.00 80.56 756 ARG A N 1
ATOM 5956 C CA . ARG A 1 756 ? 11.647 32.362 31.104 1.00 80.56 756 ARG A CA 1
ATOM 5957 C C . ARG A 1 756 ? 11.226 31.953 32.504 1.00 80.56 756 ARG A C 1
ATOM 5959 O O . ARG A 1 756 ? 11.120 32.824 33.366 1.00 80.56 756 ARG A O 1
ATOM 5966 N N . ASP A 1 757 ? 11.005 30.664 32.741 1.00 81.81 757 ASP A N 1
ATOM 5967 C CA . ASP A 1 757 ? 10.504 30.187 34.036 1.00 81.81 757 ASP A CA 1
ATOM 5968 C C . ASP A 1 757 ? 11.529 30.388 35.154 1.00 81.81 757 ASP A C 1
ATOM 5970 O O . ASP A 1 757 ? 11.202 30.388 36.340 1.00 81.81 757 ASP A O 1
ATOM 5974 N N . LEU A 1 758 ? 12.782 30.608 34.765 1.00 76.44 758 LEU A N 1
ATOM 5975 C CA . LEU A 1 758 ? 13.898 30.790 35.670 1.00 76.44 758 LEU A CA 1
ATOM 5976 C C . LEU A 1 758 ? 14.130 32.261 36.019 1.00 76.44 758 LEU A C 1
ATOM 5978 O O . LEU A 1 758 ? 14.816 32.530 36.997 1.00 76.44 758 LEU A O 1
ATOM 5982 N N . ILE A 1 759 ? 13.526 33.230 35.315 1.00 68.81 759 ILE A N 1
ATOM 5983 C CA . ILE A 1 759 ? 13.773 34.674 35.524 1.00 68.81 759 ILE A CA 1
ATOM 5984 C C . ILE A 1 759 ? 13.478 35.108 36.969 1.00 68.81 759 ILE A C 1
ATOM 5986 O O . ILE A 1 759 ? 14.217 35.915 37.537 1.00 68.81 759 ILE A O 1
ATOM 5990 N N . HIS A 1 760 ? 12.423 34.562 37.576 1.00 64.94 760 HIS A N 1
ATOM 5991 C CA . HIS A 1 760 ? 11.983 34.925 38.926 1.00 64.94 760 HIS A CA 1
ATOM 5992 C C . HIS A 1 760 ? 12.716 34.170 40.043 1.00 64.94 760 HIS A C 1
ATOM 5994 O O . HIS A 1 760 ? 12.667 34.598 41.194 1.00 64.94 760 HIS A O 1
ATOM 6000 N N . VAL A 1 761 ? 13.426 33.088 39.709 1.00 65.56 761 VAL A N 1
ATOM 6001 C CA . VAL A 1 761 ? 14.119 32.216 40.673 1.00 65.56 761 VAL A CA 1
ATOM 6002 C C . VAL A 1 761 ? 15.644 32.384 40.589 1.00 65.56 761 VAL A C 1
ATOM 6004 O O . VAL A 1 761 ? 16.334 32.315 41.602 1.00 65.56 761 VAL A O 1
ATOM 6007 N N . ALA A 1 762 ? 16.161 32.754 39.416 1.00 53.16 762 ALA A N 1
ATOM 6008 C CA . ALA A 1 762 ? 17.562 33.064 39.120 1.00 53.16 762 ALA A CA 1
ATOM 6009 C C . ALA A 1 762 ? 18.159 34.181 39.995 1.00 53.16 762 ALA A C 1
ATOM 6011 O O . ALA A 1 762 ? 19.351 34.176 40.300 1.00 53.16 762 ALA A O 1
ATOM 6012 N N . GLY A 1 763 ? 17.332 35.141 40.429 1.00 50.19 763 GLY A N 1
ATOM 6013 C CA . GLY A 1 763 ? 17.743 36.197 41.364 1.00 50.19 763 GLY A CA 1
ATOM 6014 C C . GLY A 1 763 ? 17.976 35.711 42.801 1.00 50.19 763 GLY A C 1
ATOM 6015 O O . GLY A 1 763 ? 18.504 36.468 43.610 1.00 50.19 763 GLY A O 1
ATOM 6016 N N . SER A 1 764 ? 17.585 34.471 43.116 1.00 48.47 764 SER A N 1
ATOM 6017 C CA . SER A 1 764 ? 17.650 33.870 44.455 1.00 48.47 764 SER A CA 1
ATOM 6018 C C . SER A 1 764 ? 18.652 32.716 44.582 1.00 48.47 764 SER A C 1
ATOM 6020 O O . SER A 1 764 ? 18.796 32.159 45.664 1.00 48.47 764 SER A O 1
ATOM 6022 N N . THR A 1 765 ? 19.351 32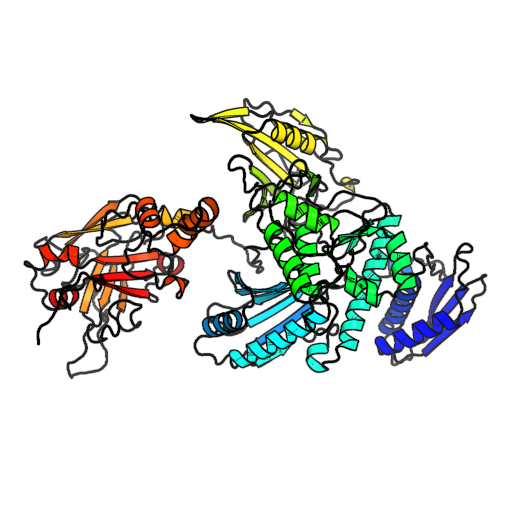.350 43.503 1.00 51.69 765 THR A N 1
ATOM 6023 C CA . THR A 1 765 ? 20.151 31.115 43.440 1.00 51.69 765 THR A CA 1
ATOM 6024 C C . THR A 1 765 ? 21.646 31.380 43.309 1.00 51.69 765 THR A C 1
ATOM 6026 O O . THR A 1 765 ? 22.078 32.089 42.401 1.00 51.69 765 THR A O 1
ATOM 6029 N N . GLU A 1 766 ? 22.451 30.727 44.152 1.00 53.66 766 GLU A N 1
ATOM 6030 C CA . GLU A 1 766 ? 23.922 30.675 44.085 1.00 53.66 766 GLU A CA 1
ATOM 6031 C C . GLU A 1 766 ? 24.444 29.790 42.922 1.00 53.66 766 GLU A C 1
ATOM 6033 O O . GLU A 1 766 ? 25.418 29.059 43.080 1.00 53.66 766 GLU A O 1
ATOM 6038 N N . LEU A 1 767 ? 23.812 29.827 41.738 1.00 62.09 767 LEU A N 1
ATOM 6039 C CA . LEU A 1 767 ? 24.192 29.027 40.556 1.00 62.09 767 LEU A CA 1
ATOM 6040 C C . LEU A 1 767 ? 24.595 29.933 39.370 1.00 62.09 767 LEU A C 1
ATOM 6042 O O . LEU A 1 767 ? 23.799 30.143 38.452 1.00 62.09 767 LEU A O 1
ATOM 6046 N N . PRO A 1 768 ? 25.824 30.492 39.357 1.00 62.50 768 PRO A N 1
ATOM 6047 C CA . PRO A 1 768 ? 26.255 31.466 38.349 1.00 62.50 768 PRO A CA 1
ATOM 6048 C C . PRO A 1 768 ? 26.217 30.940 36.909 1.00 62.50 768 PRO A C 1
ATOM 6050 O O . PRO A 1 768 ? 25.762 31.647 36.017 1.00 62.50 768 PRO A O 1
ATOM 6053 N N . TRP A 1 769 ? 26.617 29.685 36.684 1.00 67.12 769 TRP A N 1
ATOM 6054 C CA . TRP A 1 769 ? 26.632 29.095 35.342 1.00 67.12 769 TRP A CA 1
ATOM 6055 C C . TRP A 1 769 ? 25.217 28.905 34.775 1.00 67.12 769 TRP A C 1
ATOM 6057 O O . TRP A 1 769 ? 25.026 28.981 33.564 1.00 67.12 769 TRP A O 1
ATOM 6067 N N . LEU A 1 770 ? 24.211 28.693 35.635 1.00 66.06 770 LEU A N 1
ATOM 6068 C CA . LEU A 1 770 ? 22.817 28.563 35.212 1.00 66.06 770 LEU A CA 1
ATOM 6069 C C . LEU A 1 770 ? 22.282 29.917 34.732 1.00 66.06 770 LEU A C 1
ATOM 6071 O O . LEU A 1 770 ? 21.545 29.976 33.751 1.00 66.06 770 LEU A O 1
ATOM 6075 N N . ASN A 1 771 ? 22.713 31.015 35.362 1.00 61.53 771 ASN A N 1
ATOM 6076 C CA . ASN A 1 771 ? 22.432 32.359 34.864 1.00 61.53 771 ASN A CA 1
ATOM 6077 C C . ASN A 1 771 ? 23.051 32.584 33.481 1.00 61.53 771 ASN A C 1
ATOM 6079 O O . ASN A 1 771 ? 22.359 33.108 32.615 1.00 61.53 771 ASN A O 1
ATOM 6083 N N . ASP A 1 772 ? 24.285 32.139 33.242 1.00 65.12 772 ASP A N 1
ATOM 6084 C CA . ASP A 1 772 ? 24.924 32.235 31.921 1.00 65.12 772 ASP A CA 1
ATOM 6085 C C . ASP A 1 772 ? 24.218 31.351 30.876 1.00 65.12 772 ASP A C 1
ATOM 6087 O O . ASP A 1 772 ? 23.940 31.795 29.760 1.00 65.12 772 ASP A O 1
ATOM 6091 N N . PHE A 1 773 ? 23.829 30.130 31.261 1.00 68.06 773 PHE A N 1
ATOM 6092 C CA . PHE A 1 773 ? 23.048 29.203 30.438 1.00 68.06 773 PHE A CA 1
ATOM 6093 C C . PHE A 1 773 ? 21.691 29.795 30.015 1.00 68.06 773 PHE A C 1
ATOM 6095 O O . PHE A 1 773 ? 21.267 29.616 28.867 1.00 68.06 773 PHE A O 1
ATOM 6102 N N . CYS A 1 774 ? 21.036 30.529 30.924 1.00 60.78 774 CYS A N 1
ATOM 6103 C CA . CYS A 1 774 ? 19.711 31.119 30.722 1.00 60.78 774 CYS A CA 1
ATOM 6104 C C . CYS A 1 774 ? 19.724 32.514 30.086 1.00 60.78 774 CYS A C 1
ATOM 6106 O O . CYS A 1 774 ? 18.748 32.874 29.430 1.00 60.78 774 CYS A O 1
ATOM 6108 N N . ARG A 1 775 ? 20.776 33.315 30.312 1.00 55.56 775 ARG A N 1
ATOM 6109 C CA . ARG A 1 775 ? 20.841 34.732 29.909 1.00 55.56 775 ARG A CA 1
ATOM 6110 C C . ARG A 1 775 ? 21.671 35.012 28.667 1.00 55.56 775 ARG A C 1
ATOM 6112 O O . ARG A 1 775 ? 21.549 36.129 28.181 1.00 55.56 775 ARG A O 1
ATOM 6119 N N . GLY A 1 776 ? 22.462 34.050 28.177 1.00 58.44 776 GLY A N 1
ATOM 6120 C CA . GLY A 1 776 ? 23.323 34.137 26.986 1.00 58.44 776 GLY A CA 1
ATOM 6121 C C . GLY A 1 776 ? 23.288 35.468 26.218 1.00 58.44 776 GLY A C 1
ATOM 6122 O O . GLY A 1 776 ? 24.012 36.401 26.551 1.00 58.44 776 GLY A O 1
ATOM 6123 N N . ASP A 1 777 ? 22.435 35.550 25.198 1.00 55.69 777 ASP A N 1
ATOM 6124 C CA . ASP A 1 777 ? 22.262 36.682 24.272 1.00 55.69 777 ASP A CA 1
ATOM 6125 C C . ASP A 1 777 ? 21.134 37.662 24.668 1.00 55.69 777 ASP A C 1
ATOM 6127 O O . ASP A 1 777 ? 20.760 38.541 23.889 1.00 55.69 777 ASP A O 1
ATOM 6131 N N . GLY A 1 778 ? 20.567 37.519 25.869 1.00 58.75 778 GLY A N 1
ATOM 6132 C CA . GLY A 1 778 ? 19.413 38.290 26.336 1.00 58.75 778 GLY A CA 1
ATOM 6133 C C . GLY A 1 778 ? 18.073 37.879 25.714 1.00 58.75 778 GLY A C 1
ATOM 6134 O O . GLY A 1 778 ? 17.068 38.544 25.975 1.00 58.75 778 GLY A O 1
ATOM 6135 N N . ARG A 1 779 ? 18.031 36.804 24.916 1.00 67.19 779 ARG A N 1
ATOM 6136 C CA . ARG A 1 779 ? 16.810 36.284 24.289 1.00 67.19 779 ARG A CA 1
ATOM 6137 C C . ARG A 1 779 ? 16.262 35.099 25.075 1.00 67.19 779 ARG A C 1
ATOM 6139 O O . ARG A 1 779 ? 16.951 34.438 25.852 1.00 67.19 779 ARG A O 1
ATOM 6146 N N . ARG A 1 780 ? 14.975 34.828 24.880 1.00 77.62 780 ARG A N 1
ATOM 6147 C CA . ARG A 1 780 ? 14.336 33.633 25.424 1.00 77.62 780 ARG A CA 1
ATOM 6148 C C . ARG A 1 780 ? 14.807 32.409 24.645 1.00 77.62 780 ARG A C 1
ATOM 6150 O O . ARG A 1 780 ? 14.654 32.370 23.426 1.00 77.62 780 ARG A O 1
ATOM 6157 N N . GLY A 1 781 ? 15.314 31.414 25.362 1.00 81.38 781 GLY A N 1
ATOM 6158 C CA . GLY A 1 781 ? 15.745 30.144 24.797 1.00 81.38 781 GLY A CA 1
ATOM 6159 C C . GLY A 1 781 ? 15.020 28.968 25.432 1.00 81.38 781 GLY A C 1
ATOM 6160 O O . GLY A 1 781 ? 14.599 29.034 26.588 1.00 81.38 781 GLY A O 1
ATOM 6161 N N . ILE A 1 782 ? 14.861 27.898 24.665 1.00 87.31 782 ILE A N 1
ATOM 6162 C CA . ILE A 1 782 ? 14.225 26.661 25.112 1.00 87.31 782 ILE A CA 1
ATOM 6163 C C . ILE A 1 782 ? 15.142 25.497 24.748 1.00 87.31 782 ILE A C 1
ATOM 6165 O O . ILE A 1 782 ? 15.539 25.353 23.589 1.00 87.31 782 ILE A O 1
ATOM 6169 N N . LEU A 1 783 ? 15.483 24.681 25.747 1.00 89.56 783 LEU A N 1
ATOM 6170 C CA . LEU A 1 783 ? 16.143 23.392 25.552 1.00 89.56 783 LEU A CA 1
ATOM 6171 C C . LEU A 1 783 ? 15.075 22.304 25.532 1.00 89.56 783 LEU A C 1
ATOM 6173 O O . LEU A 1 783 ? 14.363 22.147 26.520 1.00 89.56 783 LEU A O 1
ATOM 6177 N N . ASN A 1 784 ? 15.033 21.525 24.459 1.00 92.38 784 ASN A N 1
ATOM 6178 C CA . ASN A 1 784 ? 14.203 20.337 24.328 1.00 92.38 784 ASN A CA 1
ATOM 6179 C C . ASN A 1 784 ? 15.095 19.094 24.277 1.00 92.38 784 ASN A C 1
ATOM 6181 O O . ASN A 1 784 ? 16.069 19.060 23.526 1.00 92.38 784 ASN A O 1
ATOM 6185 N N . LEU A 1 785 ? 14.763 18.079 25.070 1.00 94.69 785 LEU A N 1
ATOM 6186 C CA . LEU A 1 785 ? 15.378 16.757 25.037 1.00 94.69 785 LEU A CA 1
ATOM 6187 C C . LEU A 1 785 ? 14.331 15.749 24.579 1.00 94.69 785 LEU A C 1
ATOM 6189 O O . LEU A 1 785 ? 13.278 15.629 25.207 1.00 94.69 785 LEU A O 1
ATOM 6193 N N . PHE A 1 786 ? 14.636 15.016 23.518 1.00 94.06 786 PHE A N 1
ATOM 6194 C CA . PHE A 1 786 ? 13.757 14.006 22.947 1.00 94.06 786 PHE A CA 1
ATOM 6195 C C . PHE A 1 786 ? 14.371 12.617 23.041 1.00 94.06 786 PHE A C 1
ATOM 6197 O O . PHE A 1 786 ? 15.591 12.457 22.988 1.00 94.06 786 PHE A O 1
ATOM 6204 N N . ILE A 1 787 ? 13.509 11.617 23.166 1.00 93.50 787 ILE A N 1
ATOM 6205 C CA . ILE A 1 787 ? 13.871 10.205 23.272 1.00 93.50 787 ILE A CA 1
ATOM 6206 C C . ILE A 1 787 ? 12.907 9.370 22.426 1.00 93.50 787 ILE A C 1
ATOM 6208 O O . ILE A 1 787 ? 11.764 9.778 22.207 1.00 93.50 787 ILE A O 1
ATOM 6212 N N . ASN A 1 788 ? 13.367 8.214 21.955 1.00 92.25 788 ASN A N 1
ATOM 6213 C CA . ASN A 1 788 ? 12.495 7.208 21.363 1.00 92.25 788 ASN A CA 1
ATOM 6214 C C . ASN A 1 788 ? 11.597 6.581 22.444 1.00 92.25 788 ASN A C 1
ATOM 6216 O O . ASN A 1 788 ? 12.072 6.237 23.529 1.00 92.25 788 ASN A O 1
ATOM 6220 N N . GLN A 1 789 ? 10.309 6.383 22.165 1.00 86.56 789 GLN A N 1
ATOM 6221 C CA . GLN A 1 789 ? 9.381 5.794 23.133 1.00 86.56 789 GLN A CA 1
ATOM 6222 C C . GLN A 1 789 ? 9.805 4.388 23.604 1.00 86.56 789 GLN A C 1
ATOM 6224 O O . GLN A 1 789 ? 9.598 4.041 24.770 1.00 86.56 789 GLN A O 1
ATOM 6229 N N . ASN A 1 790 ? 10.428 3.573 22.745 1.00 88.00 790 ASN A N 1
ATOM 6230 C CA . ASN A 1 790 ? 10.924 2.249 23.132 1.00 88.00 790 ASN A CA 1
ATOM 6231 C C . ASN A 1 790 ? 12.143 2.341 24.058 1.00 88.00 790 ASN A C 1
ATOM 6233 O O . ASN A 1 790 ? 12.223 1.574 25.019 1.00 88.00 790 ASN A O 1
ATOM 6237 N N . ASP A 1 791 ? 13.047 3.294 23.821 1.00 90.94 791 ASP A N 1
ATOM 6238 C CA . ASP A 1 791 ? 14.174 3.587 24.720 1.00 90.94 791 ASP A CA 1
ATOM 6239 C C . ASP A 1 791 ? 13.672 4.051 26.090 1.00 90.94 791 ASP A C 1
ATOM 6241 O O . ASP A 1 791 ? 14.095 3.527 27.123 1.00 90.94 791 ASP A O 1
ATOM 6245 N N . LEU A 1 792 ? 12.669 4.936 26.111 1.00 91.69 792 LEU A N 1
ATOM 6246 C CA . LEU A 1 792 ? 12.022 5.385 27.344 1.00 91.69 792 LEU A CA 1
ATOM 6247 C C . LEU A 1 792 ? 11.394 4.218 28.124 1.00 91.69 792 LEU A C 1
ATOM 6249 O O . LEU A 1 792 ? 11.627 4.094 29.327 1.00 91.69 792 LEU A O 1
ATOM 6253 N N . ARG A 1 793 ? 10.658 3.324 27.444 1.00 87.12 793 ARG A N 1
ATOM 6254 C CA . ARG A 1 793 ? 10.051 2.123 28.055 1.00 87.12 793 ARG A CA 1
ATOM 6255 C C . ARG A 1 793 ? 11.103 1.165 28.620 1.00 87.12 793 ARG A C 1
ATOM 6257 O O . ARG A 1 793 ? 10.864 0.538 29.650 1.00 87.12 793 ARG A O 1
ATOM 6264 N N . ARG A 1 794 ? 12.267 1.055 27.971 1.00 89.88 794 ARG A N 1
ATOM 6265 C CA . ARG A 1 794 ? 13.418 0.268 28.453 1.00 89.88 794 ARG A CA 1
ATOM 6266 C C . ARG A 1 794 ? 14.231 0.978 29.538 1.00 89.88 794 ARG A C 1
ATOM 6268 O O . ARG A 1 794 ? 15.154 0.370 30.073 1.00 89.88 794 ARG A O 1
ATOM 6275 N N . CYS A 1 795 ? 13.891 2.224 29.876 1.00 88.12 795 CYS A N 1
ATOM 6276 C CA . CYS A 1 795 ? 14.693 3.097 30.734 1.00 88.12 795 CYS A CA 1
ATOM 6277 C C . CYS A 1 795 ? 16.135 3.285 30.219 1.00 88.12 795 CYS A C 1
ATOM 6279 O O . CYS A 1 795 ? 17.059 3.491 31.009 1.00 88.12 795 CYS A O 1
ATOM 6281 N N . ASP A 1 796 ? 16.332 3.214 28.900 1.00 91.44 796 ASP A N 1
ATOM 6282 C CA . ASP A 1 796 ? 17.617 3.458 28.253 1.00 91.44 796 ASP A CA 1
ATOM 6283 C C . ASP A 1 796 ? 17.706 4.922 27.824 1.00 91.44 796 ASP A C 1
ATOM 6285 O O . ASP A 1 796 ? 17.166 5.341 26.808 1.00 91.44 796 ASP A O 1
ATOM 6289 N N . PHE A 1 797 ? 18.403 5.722 28.622 1.00 91.06 797 PHE A N 1
ATOM 6290 C CA . PHE A 1 797 ? 18.573 7.150 28.364 1.00 91.06 797 PHE A CA 1
ATOM 6291 C C . PHE A 1 797 ? 19.881 7.465 27.629 1.00 91.06 797 PHE A C 1
ATOM 6293 O O . PHE A 1 797 ? 20.314 8.616 27.654 1.00 91.06 797 PHE A O 1
ATOM 6300 N N . SER A 1 798 ? 20.545 6.476 27.019 1.00 84.88 798 SER A N 1
ATOM 6301 C CA . SER A 1 798 ? 21.840 6.667 26.349 1.00 84.88 798 SER A CA 1
ATOM 6302 C C . SER A 1 798 ? 21.741 7.429 25.022 1.00 84.88 798 SER A C 1
ATOM 6304 O O . SER A 1 798 ? 22.701 8.103 24.638 1.00 84.88 798 SER A O 1
ATOM 6306 N N . ASN A 1 799 ? 20.579 7.382 24.362 1.00 89.00 799 ASN A N 1
ATOM 6307 C CA . ASN A 1 799 ? 20.325 8.010 23.069 1.00 89.00 799 ASN A CA 1
ATOM 6308 C C . ASN A 1 799 ? 19.268 9.125 23.174 1.00 89.00 799 ASN A C 1
ATOM 6310 O O . ASN A 1 799 ? 18.066 8.882 23.092 1.00 89.00 799 ASN A O 1
ATOM 6314 N N . ILE A 1 800 ? 19.717 10.370 23.361 1.00 91.38 800 ILE A N 1
ATOM 6315 C CA . ILE A 1 800 ? 18.841 11.543 23.512 1.00 91.38 800 ILE A CA 1
ATOM 6316 C C . ILE A 1 800 ? 19.197 12.596 22.470 1.00 91.38 800 ILE A C 1
ATOM 6318 O O . ILE A 1 800 ? 20.357 12.999 22.346 1.00 91.38 800 ILE A O 1
ATOM 6322 N N . LEU A 1 801 ? 18.179 13.102 21.778 1.00 92.19 801 LEU A N 1
ATOM 6323 C CA . LEU A 1 801 ? 18.297 14.246 20.884 1.00 92.19 801 LEU A CA 1
ATOM 6324 C C . LEU A 1 801 ? 18.106 15.536 21.683 1.00 92.19 801 LEU A C 1
ATOM 6326 O O . LEU A 1 801 ? 17.037 15.780 22.239 1.00 92.19 801 LEU A O 1
ATOM 6330 N N . ALA A 1 802 ? 19.132 16.383 21.720 1.00 90.38 802 ALA A N 1
ATOM 6331 C CA . ALA A 1 802 ? 19.051 17.704 22.331 1.00 90.38 802 ALA A CA 1
ATOM 6332 C C . ALA A 1 802 ? 18.872 18.784 21.258 1.00 90.38 802 ALA A C 1
ATOM 6334 O O . ALA A 1 802 ? 19.643 18.855 20.302 1.00 90.38 802 ALA A O 1
ATOM 6335 N N . VAL A 1 803 ? 17.880 19.651 21.436 1.00 89.81 803 VAL A N 1
ATOM 6336 C CA . VAL A 1 803 ? 17.546 20.745 20.517 1.00 89.81 803 VAL A CA 1
ATOM 6337 C C . VAL A 1 803 ? 17.460 22.047 21.298 1.00 89.81 803 VAL A C 1
ATOM 6339 O O . VAL A 1 803 ? 16.809 22.112 22.339 1.00 89.81 803 VAL A O 1
ATOM 6342 N N . TRP A 1 804 ? 18.091 23.101 20.785 1.00 87.06 804 TRP A N 1
ATOM 6343 C CA . TRP A 1 804 ? 17.961 24.456 21.320 1.00 87.06 804 TRP A CA 1
ATOM 6344 C C . TRP A 1 804 ? 17.189 25.337 20.343 1.00 87.06 804 TRP A C 1
ATOM 6346 O O . TRP A 1 804 ? 17.450 25.289 19.145 1.00 87.06 804 TRP A O 1
ATOM 6356 N N . THR A 1 805 ? 16.272 26.168 20.835 1.00 84.31 805 THR A N 1
ATOM 6357 C CA . THR A 1 805 ? 15.494 27.103 20.007 1.00 84.31 805 THR A CA 1
ATOM 6358 C C . THR A 1 805 ? 15.333 28.461 20.684 1.00 84.31 805 THR A C 1
ATOM 6360 O O . THR A 1 805 ? 15.177 28.536 21.904 1.00 84.31 805 THR A O 1
ATOM 6363 N N . THR A 1 806 ? 15.409 29.541 19.903 1.00 80.06 806 THR A N 1
ATOM 6364 C CA . THR A 1 806 ? 15.344 30.934 20.377 1.00 80.06 806 THR A CA 1
ATOM 6365 C C . THR A 1 806 ? 14.386 31.774 19.541 1.00 80.06 806 THR A C 1
ATOM 6367 O O . THR A 1 806 ? 14.172 31.503 18.362 1.00 80.06 806 THR A O 1
ATOM 6370 N N . ASP A 1 807 ? 13.809 32.805 20.155 1.00 73.25 807 ASP A N 1
ATOM 6371 C CA . ASP A 1 807 ? 12.918 33.749 19.477 1.00 73.25 807 ASP A CA 1
ATOM 6372 C C . ASP A 1 807 ? 13.719 34.673 18.531 1.00 73.25 807 ASP A C 1
ATOM 6374 O O . ASP A 1 807 ? 14.571 35.454 18.971 1.00 73.25 807 ASP A O 1
ATOM 6378 N N . SER A 1 808 ? 13.495 34.554 17.218 1.00 55.16 808 SER A N 1
ATOM 6379 C CA . SER A 1 808 ? 14.193 35.303 16.167 1.00 55.16 808 SER A CA 1
ATOM 6380 C C . SER A 1 808 ? 13.396 36.536 15.727 1.00 55.16 808 SER A C 1
ATOM 6382 O O . SER A 1 808 ? 12.873 36.589 14.614 1.00 55.16 808 SER A O 1
ATOM 6384 N N . SER A 1 809 ? 13.300 37.561 16.571 1.00 42.03 809 SER A N 1
ATOM 6385 C CA . SER A 1 809 ? 12.771 38.858 16.137 1.00 42.03 809 SER A CA 1
ATOM 6386 C C . SER A 1 809 ? 13.857 39.689 15.429 1.00 42.03 809 SER A C 1
ATOM 6388 O O . SER A 1 809 ? 14.454 40.576 16.037 1.00 42.03 809 SER A O 1
ATOM 6390 N N . GLU A 1 810 ? 14.110 39.436 14.143 1.00 33.59 810 GLU A N 1
ATOM 6391 C CA . GLU A 1 810 ? 14.746 40.412 13.241 1.00 33.59 810 GLU A CA 1
ATOM 6392 C C . GLU A 1 810 ? 13.902 40.581 11.970 1.00 33.59 810 GLU A C 1
ATOM 6394 O O . GLU A 1 810 ? 13.705 39.655 11.192 1.00 33.59 810 GLU A O 1
ATOM 6399 N N . GLY A 1 811 ? 13.363 41.791 11.803 1.00 29.06 811 GLY A N 1
ATOM 6400 C CA . GLY A 1 811 ? 12.450 42.173 10.720 1.00 29.06 811 GLY A CA 1
ATOM 6401 C C . GLY A 1 811 ? 11.746 43.524 10.930 1.00 29.06 811 GLY A C 1
ATOM 6402 O O . GLY A 1 811 ? 11.050 44.004 10.040 1.00 29.06 811 GLY A O 1
ATOM 6403 N N . GLY A 1 812 ? 11.934 44.178 12.082 1.00 24.86 812 GLY A N 1
ATOM 6404 C CA . GLY A 1 812 ? 11.532 45.567 12.297 1.00 24.86 812 GLY A CA 1
ATOM 6405 C C . GLY A 1 812 ? 12.660 46.531 11.933 1.00 24.86 812 GLY A C 1
ATOM 6406 O O . GLY A 1 812 ? 13.615 46.677 12.689 1.00 24.86 812 GLY A O 1
ATOM 6407 N N . ASN A 1 813 ? 12.530 47.217 10.796 1.00 29.23 813 ASN A N 1
ATOM 6408 C CA . ASN A 1 813 ? 13.289 48.429 10.488 1.00 29.23 813 ASN A CA 1
ATOM 6409 C C . ASN A 1 813 ? 13.299 49.393 11.689 1.00 29.23 813 ASN A C 1
ATOM 6411 O O . ASN A 1 813 ? 12.250 49.923 12.053 1.00 29.23 813 ASN A O 1
ATOM 6415 N N . SER A 1 814 ? 14.477 49.724 12.220 1.00 23.97 814 SER A N 1
ATOM 6416 C CA . SER A 1 814 ? 14.768 51.090 12.673 1.00 23.97 814 SER A CA 1
ATOM 6417 C C . SER A 1 814 ? 16.285 51.354 12.654 1.00 23.97 814 SER A C 1
ATOM 6419 O O . SER A 1 814 ? 17.066 50.410 12.766 1.00 23.97 814 SER A O 1
ATOM 6421 N N . PRO A 1 815 ? 16.698 52.605 12.388 1.00 37.44 815 PRO A N 1
ATOM 6422 C CA . PRO A 1 815 ? 17.962 52.933 11.738 1.00 37.44 815 PRO A CA 1
ATOM 6423 C C . PRO A 1 815 ? 19.118 53.137 12.723 1.00 37.44 815 PRO A C 1
ATOM 6425 O O . PRO A 1 815 ? 18.897 53.474 13.877 1.00 37.44 815 PRO A O 1
ATOM 6428 N N . GLU A 1 816 ? 20.336 53.023 12.183 1.00 34.19 816 GLU A N 1
ATOM 6429 C CA . GLU A 1 816 ? 21.574 53.679 12.632 1.00 34.19 816 GLU A CA 1
ATOM 6430 C C . GLU A 1 816 ? 21.895 53.665 14.141 1.00 34.19 816 GLU A C 1
ATOM 6432 O O . GLU A 1 816 ? 21.348 54.446 14.910 1.00 34.19 816 GLU A O 1
ATOM 6437 N N . SER A 1 817 ? 22.981 52.983 14.525 1.00 25.83 817 SER A N 1
ATOM 6438 C CA . SER A 1 817 ? 24.151 53.708 15.049 1.00 25.83 817 SER A CA 1
ATOM 6439 C C . SER A 1 817 ? 25.350 52.799 15.343 1.00 25.83 817 SER A C 1
ATOM 6441 O O . SER A 1 817 ? 25.283 51.976 16.251 1.00 25.83 817 SER A O 1
ATOM 6443 N N . LYS A 1 818 ? 26.450 53.151 14.663 1.00 31.08 818 LYS A N 1
ATOM 6444 C CA . LYS A 1 818 ? 27.880 52.985 14.988 1.00 31.08 818 LYS A CA 1
ATOM 6445 C C . LYS A 1 818 ? 28.552 51.630 14.819 1.00 31.08 818 LYS A C 1
ATOM 6447 O O . LYS A 1 818 ? 28.281 50.712 15.614 1.00 31.08 818 LYS A O 1
#

Secondary structure (DSSP, 8-state):
-EEEEEEE--TT------HHHHHHHHHHHHHHTT--SEEEEEE-SSTTEEEEEEE--TTS-HHHHHHHHHHHHHHHHT-TT-TTT-------SSS-THHHHTS-S-SS-S---EEEEEEES---SSHHHHHHHHHHHTT-EEEEETTEEEEEEETTEEEEEEE-TT-S-EEEEEE-TTT-HHHHHHHHHHHHHHHHHHT-EEEE---GGGTHHHH--HHHHHHHHHHHHHHHHHHHHHHHHTTPPEESS--TTSPBPP--TTEEE-SS-EEEHHHHHHHHHHH-HHHHHHHHT-S--SSS--HHHHHHHHHHHHHHT--EETTEESSTT-HHHHHHHHHHHHHHHH-TT-EE-HHHHHHHHHHHT------TTPEE---SS-S-GGGSEEEEEETTTEEEEEEETTS-EEEEETTTEEEEEETTEEEEEEEEEEEE-SSS----TTSS-TTS-PEEEE-STT-EEEEEEEEEEEETTEEEEEEEEEEEETTEEEEEEEEES-HHHHHHHHHHHHH--PPTTGGGSPPPPTTSPPPS---TT---S-----SS--PPPPPPHHHHHT--EEEEEEESS--EETTS-EESSPPP--TT---S--SS-SS----EEEEEEEETTSSPPSTTS-SS-EEEEEEETTS--SSSSEEPPTTTEEEEEESSPPP---EESS-EEEEEEEE-----TTSHHHIIIIIHHHHHHHSPPPHHHHHHHTT-S-----EESSPPP-SS--GGGTSTT--EEEEEEEGGGGTTTGGG-S-HHHHHHHHTTSS-EEEEEEE-HHHHHTT--S--EEEEEE------------

pLDDT: mean 72.78, std 18.25, range [22.31, 97.06]

Foldseek 3Di:
DKDKWKFAWDPPQPDQPDLVVLVVLLVVLCVVLVPPWDKGWDADPDPRMIMIITDDDPPGDVVSSVVSVLSSQLVVLLPLLRLVDTNRDGDDPPPCCVVVVVPPPVPDDLPFPKWKKKWAPFPAPQLVVLLVVLCVVVVWDWDAFPQFIWTPPFLQWIWTWGADPRCNMIMIMTRCLQQALQSSLVVLVVQVVSSVSRVTDMDIDPPVLCCCNPPVPSVSSLVSSLVSVSSLLSVQSVCLVVVHHREACDDPLAWAFDDDRQWYDDLLGIDRSVVLSVCCVVPNSSVCCQQRGHLHHDNDDALSNLQSSLSNLQAAPFADDPLAGLDLCGPSLVSSLVSNVSSCVRPLAEEHCVVQNVSSCVRNVHDHDDNPNYHHDDDPDHGYRLCAWIWFDAWDKFTGLTDRSQFDFDDQDPQRWTWTDHPVFPFKIKIKGKDFDPWWDDDDPCLDPPPQPWDWDDQDDPKIKTKGQWDWDDDPPATKTWIWMWMTQTRMIIIIIIIHRDPVVSVRVVVSVNNGHTDDPSVPDDDDDPLPIDRHRDHRSDPPYDDPDDPDDDDDDDDDLVNQLFWKWWFKAKAAPDFDALLAKFAAFHHQDDPPDDDPDPPDDPDDDWDFGWGTKDALCQDPGIPLADNGWMKTKTATPPQDPPDQWWWGDPNGIDMDIGRDGDDDRHTGPFGIGIDIDIDGRQADLLQVSCCVVPVVVVCVVPNHDDPVRSCVNRVPPVPDGKIFWHGDDAQDHDCCVVVPQFSTFGIKHKLVSCPVVVVRHPPVVVCCVSCVPPWIKMKTKTHGSVCSNVVNPGDIIIIMHTHDPDDDDDDDDD

Sequence (818 aa):
MNLTLVLTADDKSGAALTPDTVSHCANRLSKELGYGGAFMCLPGLEKESVILTVLSDESSNNADAERLIRHVACWLSADVTNLAGNHILANSTDNDTSFLEQVPAPEDEVGGIWLHFSITEISAKSPSMALKLFLSRRQIEYENEPDGVAVYLAQNGVLDLFFDDNVEYIDGEMDATYAGAGMFAEACELAEQLASALGGKLVFSSDDRATYAHDRDFDKLRGLFLESFRQQLTWAVIDDRDGYQAYIGWGTDTYEPEEIPGSIITFLGRYNIDELVDEIGRWGLEAIVDRRFVMRGTRYRGPDDNVKNALTLLWCTVQYNDHELVNAVDQPALTAVANLELALECDSHIELPIGDYLTICRLLGHSPKNISEARELDSHYPAGYLKDRVAYGFGSYLRKFKLPGMYGYTEQIPGERVVFSYNSDVHFRLECDIDYSDQNALPRDGFFRPDENPVSIDIGGSATCDYSEPEPHSSDRRTIYIAKAEILIRDERYNFVMSTDSELELEDFRDTIYCCRSIEDLDELPMFDSSEKPRAVGGCFFRRSDASGSPDGKPRKSETESDKLNQCYRKISFEGNSELTLLSSKLGGVPYCPAGIILPSNPLYNRGDSQYEFLAQLNFAEASWPQGFPSTGILQIYVNLRYSRSEPTGILDQKFIRTVYFDSPIITDTVCEQGIAMRFSLEQPKPIYKDFRVEESICRPLEQMLGKLNEFDKEMLCQSSNEGGSRVGGSPMMFAPDPRELAHGYDTLLFQLDTRDLIHVAGSTELPWLNDFCRGDGRRGILNLFINQNDLRRCDFSNILAVWTTDSSEGGNSPESK

Radius of gyration: 34.03 Å; chains: 1; bounding box: 78×103×94 Å